Protein 5VZU (pdb70)

Structure (mmCIF, N/CA/C/O backbone):
data_5VZU
#
_entry.id   5VZU
#
_cell.length_a   87.679
_cell.length_b   156.235
_cell.length_c   155.522
_cell.angle_alpha   90.000
_cell.angle_beta   104.210
_cell.angle_gamma   90.000
#
_symmetry.space_group_name_H-M   'C 1 2 1'
#
loop_
_entity.id
_entity.type
_entity.pdbx_description
1 polymer 'S-phase kinase-associated protein 1'
2 polymer 'F-box only protein 31'
3 polymer 'Cyclin D1'
4 non-polymer 'ZINC ION'
5 non-polymer 'PHOSPHATE ION'
6 water water
#
loop_
_atom_site.group_PDB
_atom_site.id
_atom_site.type_symbol
_atom_site.label_atom_id
_atom_site.label_alt_id
_atom_site.label_comp_id
_atom_site.label_asym_id
_atom_site.label_entity_id
_atom_site.label_seq_id
_atom_site.pdbx_PDB_ins_code
_atom_site.Cartn_x
_atom_site.Cartn_y
_atom_site.Cartn_z
_atom_site.occupancy
_atom_site.B_iso_or_equiv
_atom_site.auth_seq_id
_atom_site.auth_comp_id
_atom_site.auth_asym_id
_atom_site.auth_atom_id
_atom_site.pdbx_PDB_model_num
ATOM 1 N N . ALA A 1 2 ? 16.252 -15.731 74.776 1.00 60.82 1002 ALA A N 1
ATOM 2 C CA . ALA A 1 2 ? 16.159 -15.341 73.333 1.00 76.66 1002 ALA A CA 1
ATOM 3 C C . ALA A 1 2 ? 15.944 -16.547 72.414 1.00 84.92 1002 ALA A C 1
ATOM 4 O O . ALA A 1 2 ? 15.142 -16.453 71.483 1.00 112.94 1002 ALA A O 1
ATOM 6 N N . SER A 1 3 ? 16.628 -17.668 72.677 1.00 56.56 1003 SER A N 1
ATOM 7 C CA . SER A 1 3 ? 16.589 -18.837 71.777 1.00 57.79 1003 SER A CA 1
ATOM 8 C C . SER A 1 3 ? 16.403 -20.179 72.506 1.00 55.64 1003 SER A C 1
ATOM 9 O O . SER A 1 3 ? 17.008 -20.415 73.534 1.00 55.01 1003 SER A O 1
ATOM 12 N N . ILE A 1 4 ? 15.540 -21.040 71.969 1.00 45.49 1004 ILE A N 1
ATOM 13 C CA . ILE A 1 4 ? 15.470 -22.431 72.406 1.00 49.96 1004 ILE A CA 1
ATOM 14 C C . ILE A 1 4 ? 15.604 -23.348 71.210 1.00 54.50 1004 ILE A C 1
ATOM 15 O O . ILE A 1 4 ? 15.572 -22.888 70.051 1.00 47.49 1004 ILE A O 1
ATOM 20 N N . LYS A 1 5 ? 15.754 -24.644 71.475 1.00 49.04 1005 LYS A N 1
ATOM 21 C CA . LYS A 1 5 ? 16.039 -25.593 70.389 1.00 55.02 1005 LYS A CA 1
ATOM 22 C C . LYS A 1 5 ? 14.851 -26.486 70.141 1.00 47.02 1005 LYS A C 1
ATOM 23 O O . LYS A 1 5 ? 14.218 -26.945 71.084 1.00 42.43 1005 LYS A O 1
ATOM 29 N N . LEU A 1 6 ? 14.538 -26.717 68.869 1.00 41.53 1006 LEU A N 1
ATOM 30 C CA . LEU A 1 6 ? 13.459 -27.631 68.513 1.00 41.53 1006 LEU A CA 1
ATOM 31 C C . LEU A 1 6 ? 13.993 -28.779 67.691 1.00 41.48 1006 LEU A C 1
ATOM 32 O O . LEU A 1 6 ? 14.905 -28.599 66.899 1.00 44.97 1006 LEU A O 1
ATOM 37 N N . GLN A 1 7 ? 13.408 -29.956 67.861 1.00 46.40 1007 GLN A N 1
ATOM 38 C CA . GLN A 1 7 ? 13.912 -31.134 67.204 1.00 46.13 1007 GLN A CA 1
ATOM 39 C C . GLN A 1 7 ? 12.851 -31.772 66.362 1.00 46.16 1007 GLN A C 1
ATOM 40 O O . GLN A 1 7 ? 11.820 -32.253 66.887 1.00 38.21 1007 GLN A O 1
ATOM 46 N N . SER A 1 8 ? 13.119 -31.789 65.052 1.00 57.34 1008 SER A N 1
ATOM 47 C CA . SER A 1 8 ? 12.201 -32.378 64.091 1.00 54.96 1008 SER A CA 1
ATOM 48 C C . SER A 1 8 ? 12.136 -33.874 64.298 1.00 59.18 1008 SER A C 1
ATOM 49 O O . SER A 1 8 ? 12.974 -34.460 64.976 1.00 70.28 1008 SER A O 1
ATOM 52 N N . SER A 1 9 ? 11.100 -34.468 63.730 1.00 61.74 1009 SER A N 1
ATOM 53 C CA . SER A 1 9 ? 10.838 -35.887 63.844 1.00 66.34 1009 SER A CA 1
ATOM 54 C C . SER A 1 9 ? 11.994 -36.706 63.286 1.00 69.99 1009 SER A C 1
ATOM 55 O O . SER A 1 9 ? 12.303 -37.776 63.817 1.00 76.56 1009 SER A O 1
ATOM 58 N N . ASP A 1 10 ? 12.629 -36.169 62.243 1.00 77.12 1010 ASP A N 1
ATOM 59 C CA . ASP A 1 10 ? 13.821 -36.759 61.609 1.00 75.69 1010 ASP A CA 1
ATOM 60 C C . ASP A 1 10 ? 15.125 -36.178 62.158 1.00 65.79 1010 ASP A C 1
ATOM 61 O O . ASP A 1 10 ? 16.080 -36.019 61.428 1.00 69.21 1010 ASP A O 1
ATOM 66 N N . GLY A 1 11 ? 15.142 -35.816 63.435 1.00 74.64 1011 GLY A N 1
ATOM 67 C CA . GLY A 1 11 ? 16.373 -35.457 64.144 1.00 65.94 1011 GLY A CA 1
ATOM 68 C C . GLY A 1 11 ? 17.080 -34.146 63.849 1.00 64.16 1011 GLY A C 1
ATOM 69 O O . GLY A 1 11 ? 18.144 -33.898 64.398 1.00 76.55 1011 GLY A O 1
ATOM 70 N N . GLU A 1 12 ? 16.535 -33.292 62.998 1.00 62.52 1012 GLU A N 1
ATOM 71 C CA . GLU A 1 12 ? 17.207 -32.024 62.729 1.00 62.93 1012 GLU A CA 1
ATOM 72 C C . GLU A 1 12 ? 16.828 -30.996 63.803 1.00 63.81 1012 GLU A C 1
ATOM 73 O O . GLU A 1 12 ? 15.665 -30.876 64.156 1.00 71.33 1012 GLU A O 1
ATOM 79 N N . ILE A 1 13 ? 17.819 -30.258 64.296 1.00 63.41 1013 ILE A N 1
ATOM 80 C CA . ILE A 1 13 ? 17.676 -29.311 65.408 1.00 65.75 1013 ILE A CA 1
ATOM 81 C C . ILE A 1 13 ? 17.654 -27.846 64.964 1.00 69.04 1013 ILE A C 1
ATOM 82 O O . ILE A 1 13 ? 18.516 -27.430 64.221 1.00 81.75 1013 ILE A O 1
ATOM 87 N N . PHE A 1 14 ? 16.701 -27.060 65.459 1.00 77.52 1014 PHE A N 1
ATOM 88 C CA . PHE A 1 14 ? 16.538 -25.656 65.046 1.00 69.50 1014 PHE A CA 1
ATOM 89 C C . PHE A 1 14 ? 16.614 -24.721 66.245 1.00 69.80 1014 PHE A C 1
ATOM 90 O O . PHE A 1 14 ? 15.857 -24.888 67.203 1.00 83.75 1014 PHE A O 1
ATOM 98 N N . GLU A 1 15 ? 17.514 -23.744 66.192 1.00 71.67 1015 GLU A N 1
ATOM 99 C CA . GLU A 1 15 ? 17.583 -22.676 67.183 1.00 73.01 1015 GLU A CA 1
ATOM 100 C C . GLU A 1 15 ? 16.476 -21.681 66.762 1.00 72.47 1015 GLU A C 1
ATOM 101 O O . GLU A 1 15 ? 16.435 -21.239 65.632 1.00 71.31 1015 GLU A O 1
ATOM 105 N N . VAL A 1 16 ? 15.548 -21.384 67.665 1.00 72.80 1016 VAL A N 1
ATOM 106 C CA . VAL A 1 16 ? 14.405 -20.550 67.354 1.00 60.90 1016 VAL A CA 1
ATOM 107 C C . VAL A 1 16 ? 14.159 -19.550 68.458 1.00 59.85 1016 VAL A C 1
ATOM 108 O O . VAL A 1 16 ? 14.195 -19.885 69.635 1.00 69.47 1016 VAL A O 1
ATOM 112 N N . ASP A 1 17 ? 13.841 -18.331 68.076 1.00 66.64 1017 ASP A N 1
ATOM 113 C CA . ASP A 1 17 ? 13.513 -17.331 69.057 1.00 72.54 1017 ASP A CA 1
ATOM 114 C C . ASP A 1 17 ? 12.361 -17.754 69.976 1.00 68.80 1017 ASP A C 1
ATOM 115 O O . ASP A 1 17 ? 11.303 -18.170 69.515 1.00 58.25 1017 ASP A O 1
ATOM 120 N N . VAL A 1 18 ? 12.556 -17.552 71.270 1.00 64.54 1018 VAL A N 1
ATOM 121 C CA . VAL A 1 18 ? 11.618 -17.999 72.279 1.00 59.83 1018 VAL A CA 1
ATOM 122 C C . VAL A 1 18 ? 10.200 -17.557 71.982 1.00 60.67 1018 VAL A C 1
ATOM 123 O O . VAL A 1 18 ? 9.272 -18.372 72.006 1.00 76.20 1018 VAL A O 1
ATOM 127 N N . GLU A 1 19 ? 10.021 -16.269 71.733 1.00 69.54 1019 GLU A N 1
ATOM 128 C CA . GLU A 1 19 ? 8.670 -15.709 71.674 1.00 72.82 1019 GLU A CA 1
ATOM 129 C C . GLU A 1 19 ? 7.957 -16.146 70.398 1.00 64.40 1019 GLU A C 1
ATOM 130 O O . GLU A 1 19 ? 6.722 -16.251 70.331 1.00 73.81 1019 GLU A O 1
A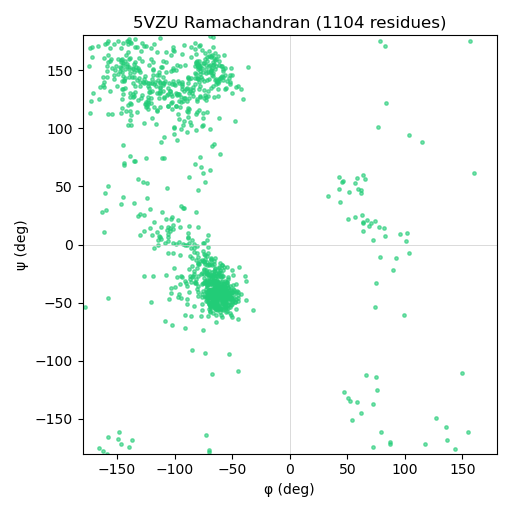TOM 136 N N . ILE A 1 20 ? 8.768 -16.465 69.409 1.00 64.25 1020 ILE A N 1
ATOM 137 C CA . ILE A 1 20 ? 8.299 -17.063 68.187 1.00 76.74 1020 ILE A CA 1
ATOM 138 C C . ILE A 1 20 ? 7.797 -18.478 68.466 1.00 74.69 1020 ILE A C 1
ATOM 139 O O . ILE A 1 20 ? 6.661 -18.852 68.156 1.00 74.84 1020 ILE A O 1
ATOM 144 N N . ALA A 1 21 ? 8.650 -19.259 69.088 1.00 67.12 1021 ALA A N 1
ATOM 145 C CA . ALA A 1 21 ? 8.317 -20.629 69.367 1.00 65.45 1021 ALA A CA 1
ATOM 146 C C . ALA A 1 21 ? 7.039 -20.709 70.196 1.00 65.29 1021 ALA A C 1
ATOM 147 O O . ALA A 1 21 ? 6.220 -21.595 69.969 1.00 76.38 1021 ALA A O 1
ATOM 149 N N . LYS A 1 22 ? 6.845 -19.779 71.128 1.00 62.00 1022 LYS A N 1
ATOM 150 C CA . LYS A 1 22 ? 5.691 -19.847 72.035 1.00 58.77 1022 LYS A CA 1
ATOM 151 C C . LYS A 1 22 ? 4.360 -19.452 71.424 1.00 57.67 1022 LYS A C 1
ATOM 152 O O . LYS A 1 22 ? 3.338 -19.444 72.109 1.00 75.68 1022 LYS A O 1
ATOM 158 N N . GLN A 1 23 ? 4.346 -19.115 70.144 1.00 63.83 1023 GLN A N 1
ATOM 159 C CA . GLN A 1 23 ? 3.074 -19.022 69.433 1.00 61.17 1023 GLN A CA 1
ATOM 160 C C . GLN A 1 23 ? 2.437 -20.426 69.298 1.00 60.91 1023 GLN A C 1
ATOM 161 O O . GLN A 1 23 ? 1.255 -20.567 69.052 1.00 59.26 1023 GLN A O 1
ATOM 167 N N . SER A 1 24 ? 3.257 -21.460 69.361 1.00 61.47 1024 SER A N 1
ATOM 168 C CA . SER A 1 24 ? 2.763 -22.808 69.480 1.00 49.99 1024 SER A CA 1
ATOM 169 C C . SER A 1 24 ? 2.600 -23.061 70.942 1.00 48.85 1024 SER A C 1
ATOM 170 O O . SER A 1 24 ? 3.563 -23.070 71.701 1.00 62.96 1024 SER A O 1
ATOM 173 N N . VAL A 1 25 ? 1.370 -23.294 71.336 1.00 57.77 1025 VAL A N 1
ATOM 174 C CA . VAL A 1 25 ? 1.038 -23.470 72.738 1.00 61.25 1025 VAL A CA 1
ATOM 175 C C . VAL A 1 25 ? 1.583 -24.811 73.230 1.00 58.13 1025 VAL A C 1
ATOM 176 O O . VAL A 1 25 ? 1.880 -24.995 74.413 1.00 58.03 1025 VAL A O 1
ATOM 180 N N . THR A 1 26 ? 1.729 -25.736 72.295 1.00 50.61 1026 THR A N 1
ATOM 181 C CA . THR A 1 26 ? 2.220 -27.064 72.591 1.00 47.69 1026 THR A CA 1
ATOM 182 C C . THR A 1 26 ? 3.663 -26.958 72.967 1.00 47.62 1026 THR A C 1
ATOM 183 O O . THR A 1 26 ? 4.077 -27.417 74.028 1.00 54.18 1026 THR A O 1
ATOM 187 N N . ILE A 1 27 ? 4.424 -26.299 72.113 1.00 45.40 1027 ILE A N 1
ATOM 188 C CA . ILE A 1 27 ? 5.782 -25.958 72.449 1.00 41.70 1027 ILE A CA 1
ATOM 189 C C . ILE A 1 27 ? 5.912 -25.152 73.756 1.00 51.19 1027 ILE A C 1
ATOM 190 O O . ILE A 1 27 ? 6.743 -25.473 74.600 1.00 58.65 1027 ILE A O 1
ATOM 195 N N . LYS A 1 28 ? 5.109 -24.108 73.935 1.00 53.93 1028 LYS A N 1
ATOM 196 C CA . LYS A 1 28 ? 5.213 -23.304 75.156 1.00 50.44 1028 LYS A CA 1
ATOM 197 C C . LYS A 1 28 ? 5.054 -24.214 76.374 1.00 47.74 1028 LYS A C 1
ATOM 198 O O . LYS A 1 28 ? 5.783 -24.082 77.365 1.00 44.80 1028 LYS A O 1
ATOM 204 N N . THR A 1 29 ? 4.145 -25.178 76.283 1.00 41.47 1029 THR A N 1
ATOM 205 C CA . THR A 1 29 ? 3.932 -26.087 77.391 1.00 41.85 1029 THR A CA 1
ATOM 206 C C . THR A 1 29 ? 5.114 -27.019 77.574 1.00 47.50 1029 THR A C 1
ATOM 207 O O . THR A 1 29 ? 5.568 -27.246 78.682 1.00 50.63 1029 THR A O 1
ATOM 211 N N . MET A 1 30 ? 5.663 -27.546 76.500 1.00 48.70 1030 MET A N 1
ATOM 212 C CA . MET A 1 30 ? 6.781 -28.454 76.690 1.00 52.15 1030 MET A CA 1
ATOM 213 C C . MET A 1 30 ? 7.993 -27.754 77.307 1.00 53.26 1030 MET A C 1
ATOM 214 O O . MET A 1 30 ? 8.655 -28.322 78.174 1.00 56.99 1030 MET A O 1
ATOM 219 N N . LEU A 1 31 ? 8.262 -26.519 76.881 1.00 49.55 1031 LEU A N 1
ATOM 220 C CA . LEU A 1 31 ? 9.375 -25.730 77.419 1.00 54.59 1031 LEU A CA 1
ATOM 221 C C . LEU A 1 31 ? 9.245 -25.301 78.903 1.00 54.39 1031 LEU A C 1
ATOM 222 O O . LEU A 1 31 ? 10.156 -25.453 79.681 1.00 62.14 1031 LEU A O 1
ATOM 227 N N . GLU A 1 32 ? 8.112 -24.731 79.257 1.00 50.24 1032 GLU A N 1
ATOM 228 C CA . GLU A 1 32 ? 7.873 -24.207 80.579 1.00 50.53 1032 GLU A CA 1
ATOM 229 C C . GLU A 1 32 ? 7.435 -25.270 81.559 1.00 51.02 1032 GLU A C 1
ATOM 230 O O . GLU A 1 32 ? 7.965 -25.391 82.623 1.00 54.30 1032 GLU A O 1
ATOM 236 N N . ASP A 1 33 ? 6.411 -26.017 81.227 1.00 54.38 1033 ASP A N 1
ATOM 237 C CA . ASP A 1 33 ? 5.843 -26.937 82.194 1.00 56.29 1033 ASP A CA 1
ATOM 238 C C . ASP A 1 33 ? 6.646 -28.222 82.321 1.00 56.74 1033 ASP A C 1
ATOM 239 O O . ASP A 1 33 ? 6.756 -28.782 83.402 1.00 74.41 1033 ASP A O 1
ATOM 244 N N . LEU A 1 34 ? 7.202 -28.694 81.221 1.00 54.87 1034 LEU A N 1
ATOM 245 C CA . LEU A 1 34 ? 7.956 -29.941 81.219 1.00 48.40 1034 LEU A CA 1
ATOM 246 C C . LEU A 1 34 ? 9.476 -29.728 81.125 1.00 50.72 1034 LEU A C 1
ATOM 247 O O . LEU A 1 34 ? 10.255 -30.654 81.241 1.00 58.40 1034 LEU A O 1
ATOM 252 N N . GLY A 1 35 ? 9.916 -28.506 80.910 1.00 48.54 1035 GLY A N 1
ATOM 253 C CA . GLY A 1 35 ? 11.318 -28.214 81.095 1.00 48.17 1035 GLY A CA 1
ATOM 254 C C . GLY A 1 35 ? 12.199 -28.759 79.997 1.00 56.25 1035 GLY A C 1
ATOM 255 O O . GLY A 1 35 ? 13.400 -28.887 80.188 1.00 71.95 1035 GLY A O 1
ATOM 256 N N . MET A 1 36 ? 11.623 -29.046 78.836 1.00 56.40 1036 MET A N 1
ATOM 257 C CA . MET A 1 36 ? 12.375 -29.687 77.776 1.00 54.08 1036 MET A CA 1
ATOM 258 C C . MET A 1 36 ? 13.284 -28.708 77.004 1.00 58.35 1036 MET A C 1
ATOM 259 O O . MET A 1 36 ? 12.892 -27.612 76.665 1.00 73.22 1036 MET A O 1
ATOM 264 N N . ASP A 1 37 ? 14.527 -29.106 76.776 1.00 73.59 1037 ASP A N 1
ATOM 265 C CA . ASP A 1 37 ? 15.367 -28.483 75.770 1.00 79.32 1037 ASP A CA 1
ATOM 266 C C . ASP A 1 37 ? 16.397 -29.494 75.325 1.00 71.17 1037 ASP A C 1
ATOM 267 O O . ASP A 1 37 ? 17.287 -29.832 76.069 1.00 91.36 1037 ASP A O 1
ATOM 272 N N . PRO A 1 38 ? 16.298 -29.949 74.084 1.00 72.75 1044 PRO A N 1
ATOM 273 C CA . PRO A 1 38 ? 15.402 -29.466 73.038 1.00 71.36 1044 PRO A CA 1
ATOM 274 C C . PRO A 1 38 ? 13.980 -30.036 73.130 1.00 66.67 1044 PRO A C 1
ATOM 275 O O . PRO A 1 38 ? 13.728 -30.984 73.873 1.00 68.36 1044 PRO A O 1
ATOM 279 N N . VAL A 1 39 ? 13.066 -29.448 72.367 1.00 58.85 1045 VAL A N 1
ATOM 280 C CA . VAL A 1 39 ? 11.691 -29.889 72.355 1.00 60.40 1045 VAL A CA 1
ATOM 281 C C . VAL A 1 39 ? 11.509 -30.925 71.243 1.00 66.22 1045 VAL A C 1
ATOM 282 O O . VAL A 1 39 ? 11.536 -30.611 70.058 1.00 66.88 1045 VAL A O 1
ATOM 286 N N . PRO A 1 40 ? 11.372 -32.186 71.619 1.00 69.52 1046 PRO A N 1
ATOM 287 C CA . PRO A 1 40 ? 11.223 -33.156 70.558 1.00 70.97 1046 PRO A CA 1
ATOM 288 C C . PRO A 1 40 ? 9.856 -33.043 69.926 1.00 49.36 1046 PRO A C 1
ATOM 289 O O . PRO A 1 40 ? 8.849 -33.099 70.625 1.00 53.67 1046 PRO A O 1
ATOM 293 N N . LEU A 1 41 ? 9.813 -32.905 68.612 1.00 50.21 1047 LEU A N 1
ATOM 294 C CA . LEU A 1 41 ? 8.525 -32.846 67.916 1.00 58.38 1047 LEU A CA 1
ATOM 295 C C . LEU A 1 41 ? 8.340 -34.079 67.067 1.00 63.42 1047 LEU A C 1
ATOM 296 O O . LEU A 1 41 ? 8.720 -34.112 65.889 1.00 59.64 1047 LEU A O 1
ATOM 301 N N . PRO A 1 42 ? 7.770 -35.120 67.675 1.00 64.47 1048 PRO A N 1
ATOM 302 C CA . PRO A 1 42 ? 7.793 -36.385 66.970 1.00 81.43 1048 PRO A CA 1
ATOM 303 C C . PRO A 1 42 ? 7.018 -36.408 65.650 1.00 81.36 1048 PRO A C 1
ATOM 304 O O . PRO A 1 42 ? 7.340 -37.224 64.794 1.00 80.73 1048 PRO A O 1
ATOM 308 N N . ASN A 1 43 ? 6.024 -35.540 65.478 1.00 81.61 1049 ASN A N 1
ATOM 309 C CA . ASN A 1 43 ? 5.152 -35.642 64.309 1.00 73.53 1049 ASN A CA 1
ATOM 310 C C . ASN A 1 43 ? 5.365 -34.597 63.260 1.00 76.90 1049 ASN A C 1
ATOM 311 O O . ASN A 1 43 ? 4.547 -34.476 62.356 1.00 66.57 1049 ASN A O 1
ATOM 316 N N . VAL A 1 44 ? 6.460 -33.849 63.359 1.00 65.00 1050 VAL A N 1
ATOM 317 C CA . VAL A 1 44 ? 6.690 -32.780 62.435 1.00 52.17 1050 VAL A CA 1
ATOM 318 C C . VAL A 1 44 ? 8.088 -32.886 61.916 1.00 51.25 1050 VAL A C 1
ATOM 319 O O . VAL A 1 44 ? 9.026 -32.848 62.672 1.00 56.61 1050 VAL A O 1
ATOM 323 N N . ASN A 1 45 ? 8.220 -32.946 60.609 1.00 48.59 1051 ASN A N 1
ATOM 324 C CA . ASN A 1 45 ? 9.479 -33.154 60.024 1.00 46.92 1051 ASN A CA 1
ATOM 325 C C . ASN A 1 45 ? 10.111 -31.805 59.728 1.00 54.45 1051 ASN A C 1
ATOM 326 O O . ASN A 1 45 ? 9.479 -30.770 59.846 1.00 62.77 1051 ASN A O 1
ATOM 331 N N . ALA A 1 46 ? 11.369 -31.831 59.326 1.00 58.36 1052 ALA A N 1
ATOM 332 C CA . ALA A 1 46 ? 12.124 -30.621 59.172 1.00 60.19 1052 ALA A CA 1
ATOM 333 C C . ALA A 1 46 ? 11.559 -29.690 58.114 1.00 59.94 1052 ALA A C 1
ATOM 334 O O . ALA A 1 46 ? 11.438 -28.504 58.341 1.00 77.87 1052 ALA A O 1
ATOM 336 N N . ALA A 1 47 ? 11.226 -30.219 56.952 1.00 63.30 1053 ALA A N 1
ATOM 337 C CA . ALA A 1 47 ? 10.704 -29.382 55.875 1.00 64.13 1053 ALA A CA 1
ATOM 338 C C . ALA A 1 47 ? 9.469 -28.566 56.316 1.00 65.97 1053 ALA A C 1
ATOM 339 O O . ALA A 1 47 ? 9.350 -27.381 56.032 1.00 71.62 1053 ALA A O 1
ATOM 341 N N . ILE A 1 48 ? 8.573 -29.211 57.032 1.00 58.20 1054 ILE A N 1
ATOM 342 C CA . ILE A 1 48 ? 7.344 -28.586 57.474 1.00 54.87 1054 ILE A CA 1
ATOM 343 C C . ILE A 1 48 ? 7.580 -27.660 58.641 1.00 57.70 1054 ILE A C 1
ATOM 344 O O . ILE A 1 48 ? 7.019 -26.583 58.698 1.00 67.17 1054 ILE A O 1
ATOM 349 N N . LEU A 1 49 ? 8.393 -28.096 59.585 1.00 52.15 1055 LEU A N 1
ATOM 350 C CA . LEU A 1 49 ? 8.843 -27.216 60.636 1.00 50.09 1055 LEU A CA 1
ATOM 351 C C . LEU A 1 49 ? 9.547 -25.943 60.132 1.00 56.71 1055 LEU A C 1
ATOM 352 O O . LEU A 1 49 ? 9.379 -24.899 60.739 1.00 66.37 1055 LEU A O 1
ATOM 357 N N . LYS A 1 50 ? 10.327 -25.988 59.048 1.00 59.77 1056 LYS A N 1
ATOM 358 C CA . LYS A 1 50 ? 10.893 -24.727 58.506 1.00 62.35 1056 LYS A CA 1
ATOM 359 C C . LYS A 1 50 ? 9.744 -23.819 58.154 1.00 62.52 1056 LYS A C 1
ATOM 360 O O . LYS A 1 50 ? 9.732 -22.674 58.559 1.00 66.01 1056 LYS A O 1
ATOM 366 N N . LYS A 1 51 ? 8.750 -24.349 57.439 1.00 60.77 1057 LYS A N 1
ATOM 367 C CA . LYS A 1 51 ? 7.646 -23.514 56.959 1.00 55.69 1057 LYS A CA 1
ATOM 368 C C . LYS A 1 51 ? 6.869 -22.932 58.133 1.00 52.44 1057 LYS A C 1
ATOM 369 O O . LYS A 1 51 ? 6.674 -21.737 58.206 1.00 59.19 1057 LYS A O 1
ATOM 375 N N . VAL A 1 52 ? 6.498 -23.772 59.088 1.00 52.42 1058 VAL A N 1
ATOM 376 C CA . VAL A 1 52 ? 5.883 -23.322 60.349 1.00 50.03 1058 VAL A CA 1
ATOM 377 C C . VAL A 1 52 ? 6.653 -22.194 61.086 1.00 57.23 1058 VAL A C 1
ATOM 378 O O . VAL A 1 52 ? 6.050 -21.285 61.639 1.00 61.13 1058 VAL A O 1
ATOM 382 N N . ILE A 1 53 ? 7.972 -22.270 61.125 1.00 57.94 1059 ILE A N 1
ATOM 383 C CA . ILE A 1 53 ? 8.764 -21.230 61.775 1.00 60.24 1059 ILE A CA 1
ATOM 384 C C . ILE A 1 53 ? 8.760 -19.948 60.947 1.00 62.86 1059 ILE A C 1
ATOM 385 O O . ILE A 1 53 ? 8.679 -18.842 61.480 1.00 61.93 1059 ILE A O 1
ATOM 390 N N . GLN A 1 54 ? 8.867 -20.110 59.635 1.00 61.68 1060 GLN A N 1
ATOM 391 C CA . GLN A 1 54 ? 8.760 -18.991 58.732 1.00 56.24 1060 GLN A CA 1
ATOM 392 C C . GLN A 1 54 ? 7.410 -18.295 58.972 1.00 55.18 1060 GLN A C 1
ATOM 393 O O . GLN A 1 54 ? 7.339 -17.094 59.141 1.00 55.68 1060 GLN A O 1
ATOM 399 N N . TRP A 1 55 ? 6.338 -19.071 59.047 1.00 58.49 1061 TRP A N 1
ATOM 400 C CA . TRP A 1 55 ? 5.048 -18.500 59.294 1.00 56.94 1061 TRP A CA 1
ATOM 401 C C . TRP A 1 55 ? 5.085 -17.734 60.614 1.00 58.58 1061 TRP A C 1
ATOM 402 O O . TRP A 1 55 ? 4.796 -16.565 60.661 1.00 63.68 1061 TRP A O 1
ATOM 413 N N . CYS A 1 56 ? 5.470 -18.411 61.682 1.00 68.29 1062 CYS A N 1
ATOM 414 C CA . CYS A 1 56 ? 5.458 -17.831 63.019 1.00 65.53 1062 CYS A CA 1
ATOM 415 C C . CYS A 1 56 ? 6.339 -16.592 63.120 1.00 71.74 1062 CYS A C 1
ATOM 416 O O . CYS A 1 56 ? 6.015 -15.635 63.823 1.00 60.87 1062 CYS A O 1
ATOM 419 N N . THR A 1 57 ? 7.447 -16.603 62.402 1.00 67.60 1063 THR A N 1
ATOM 420 C CA . THR A 1 57 ? 8.290 -15.436 62.354 1.00 71.78 1063 THR A CA 1
ATOM 421 C C . THR A 1 57 ? 7.530 -14.265 61.718 1.00 70.09 1063 THR A C 1
ATOM 422 O O . THR A 1 57 ? 7.442 -13.197 62.309 1.00 77.75 1063 THR A O 1
ATOM 426 N N . HIS A 1 58 ? 6.948 -14.462 60.543 1.00 66.46 1064 HIS A N 1
ATOM 427 C CA . HIS A 1 58 ? 6.196 -13.372 59.898 1.00 66.15 1064 HIS A CA 1
ATOM 428 C C . HIS A 1 58 ? 5.110 -12.799 60.792 1.00 55.78 1064 HIS A C 1
ATOM 429 O O . HIS A 1 58 ? 4.913 -11.605 60.835 1.00 71.70 1064 HIS A O 1
ATOM 436 N N . HIS A 1 59 ? 4.419 -13.654 61.520 1.00 56.30 1065 HIS A N 1
ATOM 437 C CA . HIS A 1 59 ? 3.278 -13.241 62.331 1.00 57.89 1065 HIS A CA 1
ATOM 438 C C . HIS A 1 59 ? 3.645 -12.958 63.790 1.00 68.21 1065 HIS A C 1
ATOM 439 O O . HIS A 1 59 ? 2.733 -12.877 64.624 1.00 57.31 1065 HIS A O 1
ATOM 446 N N . LYS A 1 60 ? 4.944 -12.806 64.110 1.00 73.55 1066 LYS A N 1
ATOM 447 C CA . LYS A 1 60 ? 5.379 -12.614 65.519 1.00 77.67 1066 LYS A CA 1
ATOM 448 C C . LYS A 1 60 ? 4.712 -11.408 66.167 1.00 77.01 1066 LYS A C 1
ATOM 449 O O . LYS A 1 60 ? 4.280 -11.500 67.301 1.00 89.95 1066 LYS A O 1
ATOM 455 N N . ASP A 1 61 ? 4.611 -10.301 65.433 1.00 86.39 1067 ASP A N 1
ATOM 456 C CA . ASP A 1 61 ? 3.930 -9.085 65.903 1.00 97.04 1067 ASP A CA 1
ATOM 457 C C . ASP A 1 61 ? 2.571 -9.057 65.231 1.00 100.70 1067 ASP A C 1
ATOM 458 O O . ASP A 1 61 ? 2.499 -8.973 64.009 1.00 104.97 1067 ASP A O 1
ATOM 463 N N . ASP A 1 62 ? 1.505 -9.141 66.022 1.00 103.52 1068 ASP A N 1
ATOM 464 C CA . ASP A 1 62 ? 0.168 -9.400 65.491 1.00 112.92 1068 ASP A CA 1
ATOM 465 C C . ASP A 1 62 ? -0.940 -9.116 66.508 1.00 117.70 1068 ASP A C 1
ATOM 466 O O . ASP A 1 62 ? -0.929 -9.660 67.606 1.00 109.38 1068 ASP A O 1
ATOM 471 N N . PRO A 1 63 ? -1.909 -8.270 66.139 1.00 138.95 1069 PRO A N 1
ATOM 472 C CA . PRO A 1 63 ? -3.168 -8.222 66.874 1.00 126.97 1069 PRO A CA 1
ATOM 473 C C . PRO A 1 63 ? -3.818 -9.595 67.013 1.00 117.98 1069 PRO A C 1
ATOM 474 O O . PRO A 1 63 ? -3.481 -10.340 67.928 1.00 100.97 1069 PRO A O 1
ATOM 478 N N . GLY A 1 67 ? -7.212 -11.885 64.328 1.00 133.22 1081 GLY A N 1
ATOM 479 C CA . GLY A 1 67 ? -7.140 -11.638 62.890 1.00 152.99 1081 GLY A CA 1
ATOM 480 C C . GLY A 1 67 ? -8.499 -11.627 62.204 1.00 169.73 1081 GLY A C 1
ATOM 481 O O . GLY A 1 67 ? -9.507 -12.005 62.801 1.00 164.43 1081 GLY A O 1
ATOM 482 N N . THR A 1 68 ? -8.514 -11.191 60.941 1.00 186.20 1082 THR A N 1
ATOM 483 C CA . THR A 1 68 ? -9.745 -11.117 60.121 1.00 157.36 1082 THR A CA 1
ATOM 484 C C . THR A 1 68 ? -10.229 -12.513 59.695 1.00 156.94 1082 THR A C 1
ATOM 485 O O . THR A 1 68 ? -9.826 -13.518 60.287 1.00 134.88 1082 THR A O 1
ATOM 489 N N . ASP A 1 69 ? -11.113 -12.567 58.697 1.00 147.27 1083 ASP A N 1
ATOM 490 C CA . ASP A 1 69 ? -11.540 -13.839 58.101 1.00 146.37 1083 ASP A CA 1
ATOM 491 C C . ASP A 1 69 ? -11.209 -13.925 56.601 1.00 121.14 1083 ASP A C 1
ATOM 492 O O . ASP A 1 69 ? -11.644 -14.841 55.905 1.00 136.34 1083 ASP A O 1
ATOM 497 N N . ASP A 1 70 ? -10.456 -12.958 56.106 1.00 121.49 1084 ASP A N 1
ATOM 498 C CA . ASP A 1 70 ? -10.025 -12.944 54.725 1.00 108.34 1084 ASP A CA 1
ATOM 499 C C . ASP A 1 70 ? -8.513 -13.146 54.737 1.00 103.22 1084 ASP A C 1
ATOM 500 O O . ASP A 1 70 ? -7.818 -12.587 55.585 1.00 108.77 1084 ASP A O 1
ATOM 505 N N . ILE A 1 71 ? -8.009 -13.945 53.801 1.00 86.79 1085 ILE A N 1
ATOM 506 C CA . ILE A 1 71 ? -6.624 -14.429 53.850 1.00 68.94 1085 ILE A CA 1
ATOM 507 C C . ILE A 1 71 ? -5.604 -13.405 53.350 1.00 62.01 1085 ILE A C 1
ATOM 508 O O . ILE A 1 71 ? -5.528 -13.100 52.156 1.00 64.74 1085 ILE A O 1
ATOM 513 N N . PRO A 1 72 ? -4.749 -12.925 54.254 1.00 64.49 1086 PRO A N 1
ATOM 514 C CA . PRO A 1 72 ? -3.771 -11.935 53.837 1.00 55.20 1086 PRO A CA 1
ATOM 515 C C . PRO A 1 72 ? -2.876 -12.429 52.699 1.00 57.00 1086 PRO A C 1
ATOM 516 O O . PRO A 1 72 ? -2.487 -13.586 52.665 1.00 63.32 1086 PRO A O 1
ATOM 520 N N . VAL A 1 73 ? -2.528 -11.528 51.800 1.00 60.28 1087 VAL A N 1
ATOM 521 C CA . VAL A 1 73 ? -1.749 -11.853 50.617 1.00 59.72 1087 VAL A CA 1
ATOM 522 C C . VAL A 1 73 ? -0.504 -12.626 50.986 1.00 62.56 1087 VAL A C 1
ATOM 523 O O . VAL A 1 73 ? -0.179 -13.622 50.346 1.00 76.22 1087 VAL A O 1
ATOM 527 N N . TRP A 1 74 ? 0.204 -12.186 52.020 1.00 65.77 1088 TRP A N 1
ATOM 528 C CA . TRP A 1 74 ? 1.440 -12.875 52.383 1.00 59.49 1088 TRP A CA 1
ATOM 529 C C . TRP A 1 74 ? 1.181 -14.359 52.624 1.00 58.93 1088 TRP A C 1
ATOM 530 O O . TRP A 1 74 ? 1.937 -15.190 52.155 1.00 63.26 1088 TRP A O 1
ATOM 541 N N . ASP A 1 75 ? 0.128 -14.675 53.371 1.00 58.93 1089 ASP A N 1
ATOM 542 C CA . ASP A 1 75 ? -0.236 -16.067 53.666 1.00 58.74 1089 ASP A CA 1
ATOM 543 C C . ASP A 1 75 ? -0.675 -16.831 52.417 1.00 63.33 1089 ASP A C 1
ATOM 544 O O . ASP A 1 75 ? -0.399 -18.019 52.265 1.00 64.72 1089 ASP A O 1
ATOM 549 N N . GLN A 1 76 ? -1.394 -16.162 51.534 1.00 63.10 1090 GLN A N 1
ATOM 550 C CA . GLN A 1 76 ? -1.796 -16.811 50.310 1.00 66.74 1090 GLN A CA 1
ATOM 551 C C . GLN A 1 76 ? -0.556 -17.325 49.596 1.00 60.00 1090 GLN A C 1
ATOM 552 O O . GLN A 1 76 ? -0.523 -18.446 49.102 1.00 72.30 1090 GLN A O 1
ATOM 558 N N . GLU A 1 77 ? 0.465 -16.492 49.591 1.00 56.05 1091 GLU A N 1
ATOM 559 C CA . GLU A 1 77 ? 1.686 -16.778 48.884 1.00 61.29 1091 GLU A CA 1
ATOM 560 C C . GLU A 1 77 ? 2.489 -17.885 49.564 1.00 58.49 1091 GLU A C 1
ATOM 561 O O . GLU A 1 77 ? 2.977 -18.783 48.910 1.00 68.69 1091 GLU A O 1
ATOM 567 N N . PHE A 1 78 ? 2.612 -17.803 50.877 1.00 51.93 1092 PHE A N 1
ATOM 568 C CA . PHE A 1 78 ? 3.172 -18.858 51.696 1.00 61.96 1092 PHE A CA 1
ATOM 569 C C . PHE A 1 78 ? 2.511 -20.209 51.419 1.00 61.40 1092 PHE A C 1
ATOM 570 O O . PHE A 1 78 ? 3.194 -21.220 51.356 1.00 70.31 1092 PHE A O 1
ATOM 578 N N . LEU A 1 79 ? 1.201 -20.198 51.207 1.00 59.43 1093 LEU A N 1
ATOM 579 C CA . LEU A 1 79 ? 0.429 -21.417 50.943 1.00 59.03 1093 LEU A CA 1
ATOM 580 C C . LEU A 1 79 ? 0.338 -21.812 49.485 1.00 62.55 1093 LEU A C 1
ATOM 581 O O . LEU A 1 79 ? -0.427 -22.721 49.160 1.00 53.14 1093 LEU A O 1
ATOM 586 N N . LYS A 1 80 ? 1.114 -21.169 48.610 1.00 59.52 1094 LYS A N 1
ATOM 587 C CA . LYS A 1 80 ? 1.206 -21.621 47.227 1.00 62.28 1094 LYS A CA 1
ATOM 588 C C . LYS A 1 80 ? 2.135 -22.816 47.245 1.00 60.06 1094 LYS A C 1
ATOM 589 O O . LYS A 1 80 ? 3.297 -22.718 46.862 1.00 65.04 1094 LYS A O 1
ATOM 595 N N . VAL A 1 81 ? 1.612 -23.935 47.725 1.00 55.88 1095 VAL A N 1
ATOM 596 C CA . VAL A 1 81 ? 2.372 -25.182 47.882 1.00 60.80 1095 VAL A CA 1
ATOM 597 C C . VAL A 1 81 ? 1.491 -26.336 47.419 1.00 58.67 1095 VAL A C 1
ATOM 598 O O . VAL A 1 81 ? 0.305 -26.160 47.181 1.00 63.64 1095 VAL A O 1
ATOM 602 N N . ASP A 1 82 ? 2.046 -27.533 47.363 1.00 54.50 1096 ASP A N 1
ATOM 603 C CA . ASP A 1 82 ? 1.274 -28.670 46.917 1.00 57.26 1096 ASP A CA 1
ATOM 604 C C . ASP A 1 82 ? 0.390 -29.158 48.047 1.00 53.26 1096 ASP A C 1
ATOM 605 O O . ASP A 1 82 ? 0.704 -28.958 49.223 1.00 60.25 1096 ASP A O 1
ATOM 610 N N . GLN A 1 83 ? -0.706 -29.811 47.669 1.00 48.00 1097 GLN A N 1
ATOM 611 C CA . GLN A 1 83 ? -1.742 -30.238 48.611 1.00 51.10 1097 GLN A CA 1
ATOM 612 C C . GLN A 1 83 ? -1.185 -30.950 49.805 1.00 46.41 1097 GLN A C 1
ATOM 613 O O . GLN A 1 83 ? -1.592 -30.682 50.921 1.00 47.82 1097 GLN A O 1
ATOM 619 N N . GLY A 1 84 ? -0.266 -31.872 49.552 1.00 45.02 1098 GLY A N 1
ATOM 620 C CA . GLY A 1 84 ? 0.287 -32.715 50.609 1.00 48.30 1098 GLY A CA 1
ATOM 621 C C . GLY A 1 84 ? 0.856 -31.824 51.668 1.00 53.37 1098 GLY A C 1
ATOM 622 O O . GLY A 1 84 ? 0.461 -31.906 52.847 1.00 49.06 1098 GLY A O 1
ATOM 623 N N . THR A 1 85 ? 1.721 -30.915 51.222 1.00 48.64 1099 THR A N 1
ATOM 624 C CA . THR A 1 85 ? 2.314 -29.947 52.118 1.00 51.66 1099 THR A CA 1
ATOM 625 C C . THR A 1 85 ? 1.256 -29.166 52.863 1.00 47.26 1099 THR A C 1
ATOM 626 O O . THR A 1 85 ? 1.301 -29.039 54.087 1.00 54.73 1099 THR A O 1
ATOM 630 N N . LEU A 1 86 ? 0.266 -28.687 52.140 1.00 45.53 1100 LEU A N 1
ATOM 631 C CA . LEU A 1 86 ? -0.809 -27.973 52.793 1.00 46.21 1100 LEU A CA 1
ATOM 632 C C . LEU A 1 86 ? -1.431 -28.826 53.903 1.00 41.78 1100 LEU A C 1
ATOM 633 O O . LEU A 1 86 ? -1.690 -28.336 54.998 1.00 55.82 1100 LEU A O 1
ATOM 638 N N . PHE A 1 87 ? -1.653 -30.107 53.676 1.00 49.44 1101 PHE A N 1
ATOM 639 C CA . PHE A 1 87 ? -2.280 -30.894 54.756 1.00 56.70 1101 PHE A CA 1
ATOM 640 C C . PHE A 1 87 ? -1.315 -31.200 55.881 1.00 52.02 1101 PHE A C 1
ATOM 641 O O . PHE A 1 87 ? -1.721 -31.410 57.022 1.00 50.98 1101 PHE A O 1
ATOM 649 N N . GLU A 1 88 ? -0.034 -31.217 55.554 1.00 49.77 1102 GLU A N 1
ATOM 650 C CA . GLU A 1 88 ? 0.985 -31.396 56.558 1.00 48.94 1102 GLU A CA 1
ATOM 651 C C . GLU A 1 88 ? 0.965 -30.194 57.467 1.00 54.64 1102 GLU A C 1
ATOM 652 O O . GLU A 1 88 ? 1.031 -30.337 58.686 1.00 49.92 1102 GLU A O 1
ATOM 658 N N . LEU A 1 89 ? 0.799 -29.010 56.882 1.00 50.47 1103 LEU A N 1
ATOM 659 C CA . LEU A 1 89 ? 0.720 -27.800 57.696 1.00 50.37 1103 LEU A CA 1
ATOM 660 C C . LEU A 1 89 ? -0.494 -27.835 58.589 1.00 45.11 1103 LEU A C 1
ATOM 661 O O . LEU A 1 89 ? -0.412 -27.505 59.777 1.00 46.89 1103 LEU A O 1
ATOM 666 N N . ILE A 1 90 ? -1.613 -28.278 58.042 1.00 41.91 1104 ILE A N 1
ATOM 667 C CA . ILE A 1 90 ? -2.821 -28.362 58.857 1.00 44.38 1104 ILE A CA 1
ATOM 668 C C . ILE A 1 90 ? -2.586 -29.234 60.080 1.00 45.26 1104 ILE A C 1
ATOM 669 O O . ILE A 1 90 ? -2.953 -28.870 61.204 1.00 39.72 1104 ILE A O 1
ATOM 674 N N . LEU A 1 91 ? -1.977 -30.396 59.857 1.00 52.24 1105 LEU A N 1
ATOM 675 C CA . LEU A 1 91 ? -1.719 -31.339 60.947 1.00 47.12 1105 LEU A CA 1
ATOM 676 C C . LEU A 1 91 ? -0.697 -30.784 61.922 1.00 39.89 1105 LEU A C 1
ATOM 677 O O . LEU A 1 91 ? -0.853 -30.883 63.145 1.00 42.27 1105 LEU A O 1
ATOM 682 N N . ALA A 1 92 ? 0.355 -30.190 61.380 1.00 37.66 1106 ALA A N 1
ATOM 683 C CA . ALA A 1 92 ? 1.370 -29.562 62.216 1.00 38.53 1106 ALA A CA 1
ATOM 684 C C . ALA A 1 92 ? 0.754 -28.474 63.072 1.00 50.02 1106 ALA A C 1
ATOM 685 O O . ALA A 1 92 ? 0.940 -28.456 64.287 1.00 47.68 1106 ALA A O 1
ATOM 687 N N . ALA A 1 93 ? -0.009 -27.581 62.439 1.00 44.74 1107 ALA A N 1
ATOM 688 C CA . ALA A 1 93 ? -0.613 -26.489 63.179 1.00 50.04 1107 ALA A CA 1
ATOM 689 C C . ALA A 1 93 ? -1.544 -27.000 64.243 1.00 40.98 1107 ALA A C 1
ATOM 690 O O . ALA A 1 93 ? -1.618 -26.436 65.320 1.00 48.12 1107 ALA A O 1
ATOM 692 N N . ASN A 1 94 ? -2.250 -28.076 63.939 1.00 43.06 1108 ASN A N 1
ATOM 693 C CA . ASN A 1 94 ? -3.148 -28.687 64.922 1.00 46.87 1108 ASN A CA 1
ATOM 694 C C . ASN A 1 94 ? -2.386 -29.314 66.094 1.00 42.81 1108 ASN A C 1
ATOM 695 O O . ASN A 1 94 ? -2.761 -29.175 67.224 1.00 47.50 1108 ASN A O 1
ATOM 700 N N . TYR A 1 95 ? -1.290 -29.991 65.816 1.00 47.34 1109 TYR A N 1
ATOM 701 C CA . TYR A 1 95 ? -0.547 -30.643 66.875 1.00 49.95 1109 TYR A CA 1
ATOM 702 C C . TYR A 1 95 ? 0.156 -29.589 67.729 1.00 55.89 1109 TYR A C 1
ATOM 703 O O . TYR A 1 95 ? 0.121 -29.634 68.948 1.00 52.43 1109 TYR A O 1
ATOM 712 N N . LEU A 1 96 ? 0.785 -28.635 67.061 1.00 46.93 1110 LEU A N 1
ATOM 713 C CA . LEU A 1 96 ? 1.504 -27.571 67.734 1.00 52.09 1110 LEU A CA 1
ATOM 714 C C . LEU A 1 96 ? 0.566 -26.541 68.336 1.00 51.10 1110 LEU A C 1
ATOM 715 O O . LEU A 1 96 ? 1.001 -25.739 69.122 1.00 43.86 1110 LEU A O 1
ATOM 720 N N . ASP A 1 97 ? -0.702 -26.561 67.942 1.00 53.54 1111 ASP A N 1
ATOM 721 C CA . ASP A 1 97 ? -1.697 -25.673 68.498 1.00 47.68 1111 ASP A CA 1
ATOM 722 C C . ASP A 1 97 ? -1.376 -24.231 68.142 1.00 49.68 1111 ASP A C 1
ATOM 723 O O . ASP A 1 97 ? -1.261 -23.396 69.011 1.00 61.62 1111 ASP A O 1
ATOM 728 N N . ILE A 1 98 ? -1.243 -23.942 66.854 1.00 56.88 1112 ILE A N 1
ATOM 729 C CA . ILE A 1 98 ? -1.044 -22.566 66.380 1.00 44.43 1112 ILE A CA 1
ATOM 730 C C . ILE A 1 98 ? -2.300 -22.076 65.658 1.00 43.58 1112 ILE A C 1
ATOM 731 O O . ILE A 1 98 ? -2.468 -22.257 64.457 1.00 47.11 1112 ILE A O 1
ATOM 736 N N . LYS A 1 99 ? -3.180 -21.429 66.408 1.00 44.30 1113 LYS A N 1
ATOM 737 C CA . LYS A 1 99 ? -4.507 -21.121 65.925 1.00 46.65 1113 LYS A CA 1
ATOM 738 C C . LYS A 1 99 ? -4.482 -20.422 64.566 1.00 48.51 1113 LYS A C 1
ATOM 739 O O . LYS A 1 99 ? -5.185 -20.799 63.653 1.00 59.05 1113 LYS A O 1
ATOM 745 N N . GLY A 1 100 ? -3.635 -19.421 64.427 1.00 46.92 1114 GLY A N 1
ATOM 746 C CA . GLY A 1 100 ? -3.612 -18.640 63.226 1.00 45.09 1114 GLY A CA 1
ATOM 747 C C . GLY A 1 100 ? -3.231 -19.404 61.981 1.00 52.38 1114 GLY A C 1
ATOM 748 O O . GLY A 1 100 ? -3.694 -19.092 60.883 1.00 51.68 1114 GLY A O 1
ATOM 749 N N . LEU A 1 101 ? -2.382 -20.405 62.143 1.00 50.54 1115 LEU A N 1
ATOM 750 C CA . LEU A 1 101 ? -1.929 -21.197 61.007 1.00 56.73 1115 LEU A CA 1
ATOM 751 C C . LEU A 1 101 ? -2.990 -22.228 60.667 1.00 49.51 1115 LEU A C 1
ATOM 752 O O . LEU A 1 101 ? -3.284 -22.468 59.505 1.00 48.05 1115 LEU A O 1
ATOM 757 N N . LEU A 1 102 ? -3.612 -22.774 61.692 1.00 39.00 1116 LEU A N 1
ATOM 758 C CA . LEU A 1 102 ? -4.702 -23.690 61.476 1.00 46.27 1116 LEU A CA 1
ATOM 759 C C . LEU A 1 102 ? -5.835 -23.033 60.707 1.00 54.98 1116 LEU A C 1
ATOM 760 O O . LEU A 1 102 ? -6.380 -23.656 59.797 1.00 57.32 1116 LEU A O 1
ATOM 765 N N . ASP A 1 103 ? -6.178 -21.786 61.046 1.00 50.85 1117 ASP A N 1
ATOM 766 C CA . ASP A 1 103 ? -7.342 -21.132 60.420 1.00 55.01 1117 ASP A CA 1
ATOM 767 C C . ASP A 1 103 ? -7.066 -20.869 58.996 1.00 50.61 1117 ASP A C 1
ATOM 768 O O . ASP A 1 103 ? -7.833 -21.243 58.109 1.00 71.81 1117 ASP A O 1
ATOM 773 N N . VAL A 1 104 ? -5.922 -20.285 58.765 1.00 45.49 1118 VAL A N 1
ATOM 774 C CA . VAL A 1 104 ? -5.583 -19.863 57.428 1.00 51.72 1118 VAL A CA 1
ATOM 775 C C . VAL A 1 104 ? -5.414 -21.066 56.475 1.00 49.13 1118 VAL A C 1
ATOM 776 O O . VAL A 1 104 ? -5.774 -20.967 55.297 1.00 51.37 1118 VAL A O 1
ATOM 780 N N . THR A 1 105 ? -4.891 -22.192 56.980 1.00 46.20 1119 THR A N 1
ATOM 781 C CA . THR A 1 105 ? -4.708 -23.413 56.164 1.00 47.37 1119 THR A CA 1
ATOM 782 C C . THR A 1 105 ? -6.054 -24.129 55.924 1.00 51.49 1119 THR A C 1
ATOM 783 O O . THR A 1 105 ? -6.344 -24.583 54.811 1.00 49.77 1119 THR A O 1
ATOM 787 N N . CYS A 1 106 ? -6.897 -24.183 56.942 1.00 43.34 1120 CYS A N 1
ATOM 788 C CA . CYS A 1 106 ? -8.259 -24.672 56.741 1.00 44.01 1120 CYS A CA 1
ATOM 789 C C . CYS A 1 106 ? -9.143 -23.794 55.829 1.00 50.44 1120 CYS A C 1
ATOM 790 O O . CYS A 1 106 ? -9.904 -24.328 55.044 1.00 63.47 1120 CYS A O 1
ATOM 793 N N . LYS A 1 107 ? -9.047 -22.470 55.897 1.00 44.01 1121 LYS A N 1
ATOM 794 C CA . LYS A 1 107 ? -9.862 -21.642 55.013 1.00 50.76 1121 LYS A CA 1
ATOM 795 C C . LYS A 1 107 ? -9.463 -21.916 53.575 1.00 53.11 1121 LYS A C 1
ATOM 796 O O . LYS A 1 107 ? -10.274 -21.816 52.632 1.00 46.25 1121 LYS A O 1
ATOM 802 N N . THR A 1 108 ? -8.171 -22.167 53.408 1.00 48.72 1122 THR A N 1
ATOM 803 C CA . THR A 1 108 ? -7.614 -22.375 52.094 1.00 46.25 1122 THR A CA 1
ATOM 804 C C . THR A 1 108 ? -8.220 -23.624 51.474 1.00 51.82 1122 THR A C 1
ATOM 805 O O . THR A 1 108 ? -8.607 -23.596 50.313 1.00 59.08 1122 THR A O 1
ATOM 809 N N . VAL A 1 109 ? -8.341 -24.684 52.278 1.00 44.65 1123 VAL A N 1
ATOM 810 C CA . VAL A 1 109 ? -8.984 -25.916 51.850 1.00 47.36 1123 VAL A CA 1
ATOM 811 C C . VAL A 1 109 ? -10.462 -25.662 51.570 1.00 48.70 1123 VAL A C 1
ATOM 812 O O . VAL A 1 109 ? -10.970 -26.001 50.527 1.00 58.35 1123 VAL A O 1
ATOM 816 N N . ALA A 1 110 ? -11.151 -25.025 52.494 1.00 52.39 1124 ALA A N 1
ATOM 817 C CA . ALA A 1 110 ? -12.543 -24.680 52.263 1.00 54.10 1124 ALA A CA 1
ATOM 818 C C . ALA A 1 110 ? -12.766 -23.900 50.962 1.00 50.69 1124 ALA A C 1
ATOM 819 O O . ALA A 1 110 ? -13.748 -24.100 50.300 1.00 61.96 1124 ALA A O 1
ATOM 821 N N . ASN A 1 111 ? -11.854 -23.026 50.588 1.00 50.36 1125 ASN A N 1
ATOM 822 C CA . ASN A 1 111 ? -12.004 -22.313 49.339 1.00 49.85 1125 ASN A CA 1
ATOM 823 C C . ASN A 1 111 ? -11.844 -23.234 48.147 1.00 58.36 1125 ASN A C 1
ATOM 824 O O . ASN A 1 111 ? -12.457 -23.015 47.103 1.00 55.13 1125 ASN A O 1
ATOM 829 N N . MET A 1 112 ? -11.009 -24.255 48.304 1.00 54.30 1126 MET A N 1
ATOM 830 C CA . MET A 1 112 ? -10.844 -25.267 47.273 1.00 54.46 1126 MET A CA 1
ATOM 831 C C . MET A 1 112 ? -12.095 -26.167 47.082 1.00 55.16 1126 MET A C 1
ATOM 832 O O . MET A 1 112 ? -12.177 -26.896 46.113 1.00 58.74 1126 MET A O 1
ATOM 837 N N . ILE A 1 113 ? -13.048 -26.113 48.001 1.00 52.51 1127 ILE A N 1
ATOM 838 C CA . ILE A 1 113 ? -14.293 -26.903 47.942 1.00 53.96 1127 ILE A CA 1
ATOM 839 C C . ILE A 1 113 ? -15.464 -26.040 47.493 1.00 53.81 1127 ILE A C 1
ATOM 840 O O . ILE A 1 113 ? -16.348 -26.485 46.766 1.00 59.52 1127 ILE A O 1
ATOM 845 N N . LYS A 1 114 ? -15.464 -24.801 47.952 1.00 58.21 1128 LYS A N 1
ATOM 846 C CA . LYS A 1 114 ? -16.544 -23.866 47.697 1.00 60.67 1128 LYS A CA 1
ATOM 847 C C . LYS A 1 114 ? -17.051 -23.971 46.268 1.00 67.17 1128 LYS A C 1
ATOM 848 O O . LYS A 1 114 ? -16.278 -23.889 45.325 1.00 67.04 1128 LYS A O 1
ATOM 854 N N . GLY A 1 115 ? -18.352 -24.179 46.116 1.00 63.24 1129 GLY A N 1
ATOM 855 C CA . GLY A 1 115 ? -18.973 -24.237 44.791 1.00 66.69 1129 GLY A CA 1
ATOM 856 C C . GLY A 1 115 ? -18.843 -25.503 43.948 1.00 64.09 1129 GLY A C 1
ATOM 857 O O . GLY A 1 115 ? -19.525 -25.627 42.955 1.00 71.82 1129 GLY A O 1
ATOM 858 N N . LYS A 1 116 ? -17.989 -26.447 44.327 1.00 63.65 1130 LYS A N 1
ATOM 859 C CA . LYS A 1 116 ? -17.757 -27.630 43.491 1.00 61.10 1130 LYS A CA 1
ATOM 860 C C . LYS A 1 116 ? -18.792 -28.737 43.583 1.00 59.10 1130 LYS A C 1
ATOM 861 O O . LYS A 1 116 ? -19.489 -28.905 44.560 1.00 60.17 1130 LYS A O 1
ATOM 867 N N . THR A 1 117 ? -18.872 -29.498 42.513 1.00 60.95 1131 THR A N 1
ATOM 868 C CA . THR A 1 117 ? -19.732 -30.652 42.452 1.00 63.43 1131 THR A CA 1
ATOM 869 C C . THR A 1 117 ? -19.041 -31.829 43.120 1.00 64.00 1131 THR A C 1
ATOM 870 O O . THR A 1 117 ? -17.816 -31.819 43.327 1.00 65.31 1131 THR A O 1
ATOM 874 N N . PRO A 1 118 ? -19.806 -32.866 43.440 1.00 58.65 1132 PRO A N 1
ATOM 875 C CA . PRO A 1 118 ? -19.161 -34.037 44.012 1.00 56.68 1132 PRO A CA 1
ATOM 876 C C . PRO A 1 118 ? -17.975 -34.540 43.192 1.00 59.06 1132 PRO A C 1
ATOM 877 O O . PRO A 1 118 ? -16.935 -34.848 43.743 1.00 74.52 1132 PRO A O 1
ATOM 881 N N . GLU A 1 119 ? -18.101 -34.563 41.879 1.00 71.71 1133 GLU A N 1
ATOM 882 C CA . GLU A 1 119 ? -17.016 -35.072 41.044 1.00 74.80 1133 GLU A CA 1
ATOM 883 C C . GLU A 1 119 ? -15.840 -34.087 41.076 1.00 61.16 1133 GLU A C 1
ATOM 884 O O . GLU A 1 119 ? -14.677 -34.492 41.114 1.00 55.69 1133 GLU A O 1
ATOM 890 N N . GLU A 1 120 ? -16.124 -32.791 41.055 1.00 61.83 1134 GLU A N 1
ATOM 891 C CA . GLU A 1 120 ? -15.032 -31.822 41.044 1.00 67.66 1134 GLU A CA 1
ATOM 892 C C . GLU A 1 120 ? -14.219 -31.950 42.348 1.00 62.54 1134 GLU A C 1
ATOM 893 O O . GLU A 1 120 ? -12.989 -31.901 42.330 1.00 62.40 1134 GLU A O 1
ATOM 899 N N . ILE A 1 121 ? -14.905 -32.157 43.465 1.00 53.10 1135 ILE A N 1
ATOM 900 C CA . ILE A 1 121 ? -14.225 -32.363 44.754 1.00 55.92 1135 ILE A CA 1
ATOM 901 C C . ILE A 1 121 ? -13.340 -33.636 44.731 1.00 59.55 1135 ILE A C 1
ATOM 902 O O . ILE A 1 121 ? -12.184 -33.624 45.175 1.00 65.03 1135 ILE A O 1
ATOM 907 N N . ARG A 1 122 ? -13.871 -34.728 44.207 1.00 59.09 1136 ARG A N 1
ATOM 908 C CA . ARG A 1 122 ? -13.066 -35.949 44.050 1.00 58.29 1136 ARG A CA 1
ATOM 909 C C . ARG A 1 122 ? -11.799 -35.763 43.232 1.00 60.70 1136 ARG A C 1
ATOM 910 O O . ARG A 1 122 ? -10.723 -36.212 43.657 1.00 62.48 1136 ARG A O 1
ATOM 918 N N . LYS A 1 123 ? -11.929 -35.154 42.052 1.00 58.88 1137 LYS A N 1
ATOM 919 C CA . LYS A 1 123 ? -10.760 -34.918 41.202 1.00 74.97 1137 LYS A CA 1
ATOM 920 C C . LYS A 1 123 ? -9.753 -34.048 41.927 1.00 67.92 1137 LYS A C 1
ATOM 921 O O . LYS A 1 123 ? -8.557 -34.294 41.838 1.00 78.86 1137 LYS A O 1
ATOM 927 N N . THR A 1 124 ? -10.248 -33.038 42.638 1.00 69.07 1138 THR A N 1
ATOM 928 C CA . THR A 1 124 ? -9.388 -32.063 43.278 1.00 67.66 1138 THR A CA 1
ATOM 929 C C . THR A 1 124 ? -8.536 -32.744 44.341 1.00 69.01 1138 THR A C 1
ATOM 930 O O . THR A 1 124 ? -7.341 -32.577 44.363 1.00 72.43 1138 THR A O 1
ATOM 934 N N . PHE A 1 125 ? -9.169 -33.524 45.203 1.00 57.32 1139 PHE A N 1
ATOM 935 C CA . PHE A 1 125 ? -8.503 -34.145 46.334 1.00 55.96 1139 PHE A CA 1
ATOM 936 C C . PHE A 1 125 ? -8.204 -35.635 46.182 1.00 61.23 1139 PHE A C 1
ATOM 937 O O . PHE A 1 125 ? -7.888 -36.286 47.166 1.00 73.84 1139 PHE A O 1
ATOM 945 N N . ASN A 1 126 ? -8.297 -36.157 44.959 1.00 72.72 1140 ASN A N 1
ATOM 946 C CA . ASN A 1 126 ? -8.114 -37.585 44.671 1.00 73.92 1140 ASN A CA 1
ATOM 947 C C . ASN A 1 126 ? -8.785 -38.516 45.653 1.00 63.93 1140 ASN A C 1
ATOM 948 O O . ASN A 1 126 ? -8.159 -39.350 46.292 1.00 70.61 1140 ASN A O 1
ATOM 953 N N . ILE A 1 127 ? -10.089 -38.345 45.760 1.00 61.15 1141 ILE A N 1
ATOM 954 C CA . ILE A 1 127 ? -10.901 -39.215 46.583 1.00 54.77 1141 ILE A CA 1
ATOM 955 C C . ILE A 1 127 ? -11.682 -40.183 45.704 1.00 57.86 1141 ILE A C 1
ATOM 956 O O . ILE A 1 127 ? -12.298 -39.773 44.719 1.00 62.88 1141 ILE A O 1
ATOM 961 N N . LYS A 1 128 ? -11.640 -41.459 46.055 1.00 64.69 1142 LYS A N 1
ATOM 962 C CA . LYS A 1 128 ? -12.373 -42.494 45.316 1.00 67.68 1142 LYS A CA 1
ATOM 963 C C . LYS A 1 128 ? -13.852 -42.491 45.712 1.00 63.64 1142 LYS A C 1
ATOM 964 O O . LYS A 1 128 ? -14.212 -42.333 46.894 1.00 58.98 1142 LYS A O 1
ATOM 970 N N . ASN A 1 129 ? -14.697 -42.672 44.702 1.00 68.55 1143 ASN A N 1
ATOM 971 C CA . ASN A 1 129 ? -16.108 -42.970 44.909 1.00 65.05 1143 ASN A CA 1
ATOM 972 C C . ASN A 1 129 ? -16.224 -44.372 45.483 1.00 59.55 1143 ASN A C 1
ATOM 973 O O . ASN A 1 129 ? -16.124 -45.348 44.734 1.00 64.06 1143 ASN A O 1
ATOM 978 N N . ASP A 1 130 ? -16.393 -44.454 46.806 1.00 50.27 1144 ASP A N 1
ATOM 979 C CA . ASP A 1 130 ? -16.492 -45.724 47.518 1.00 47.60 1144 ASP A CA 1
ATOM 980 C C . ASP A 1 130 ? -17.953 -46.141 47.899 1.00 61.30 1144 ASP A C 1
ATOM 981 O O . ASP A 1 130 ? -18.185 -47.037 48.754 1.00 51.58 1144 ASP A O 1
ATOM 986 N N . PHE A 1 131 ? -18.929 -45.505 47.239 1.00 56.33 1145 PHE A N 1
ATOM 987 C CA . PHE A 1 131 ? -20.326 -45.809 47.480 1.00 53.36 1145 PHE A CA 1
ATOM 988 C C . PHE A 1 131 ? -20.678 -47.063 46.710 1.00 59.69 1145 PHE A C 1
ATOM 989 O O . PHE A 1 131 ? -20.214 -47.267 45.595 1.00 62.91 1145 PHE A O 1
ATOM 997 N N . THR A 1 132 ? -21.518 -47.898 47.295 1.00 55.38 1146 THR A N 1
ATOM 998 C CA . THR A 1 132 ? -22.218 -48.886 46.504 1.00 50.24 1146 THR A CA 1
ATOM 999 C C . THR A 1 132 ? -23.333 -48.212 45.676 1.00 50.93 1146 THR A C 1
ATOM 1000 O O . THR A 1 132 ? -23.810 -47.126 46.001 1.00 59.13 1146 THR A O 1
ATOM 1004 N N . GLU A 1 133 ? -23.763 -48.882 44.629 1.00 47.42 1147 GLU A N 1
ATOM 1005 C CA . GLU A 1 133 ? -24.800 -48.373 43.752 1.00 49.46 1147 GLU A CA 1
ATOM 1006 C C . GLU A 1 133 ? -26.039 -47.934 44.516 1.00 57.16 1147 GLU A C 1
ATOM 1007 O O . GLU A 1 133 ? -26.617 -46.888 44.223 1.00 58.94 1147 GLU A O 1
ATOM 1013 N N . GLU A 1 134 ? -26.423 -48.712 45.519 1.00 61.71 1148 GLU A N 1
ATOM 1014 C CA . GLU A 1 134 ? -27.585 -48.356 46.322 1.00 65.94 1148 GLU A CA 1
ATOM 1015 C C . GLU A 1 134 ? -27.283 -47.200 47.252 1.00 65.45 1148 GLU A C 1
ATOM 1016 O O . GLU A 1 134 ? -28.072 -46.262 47.342 1.00 63.82 1148 GLU A O 1
ATOM 1022 N N . GLU A 1 135 ? -26.135 -47.255 47.921 1.00 62.40 1149 GLU A N 1
ATOM 1023 C CA . GLU A 1 135 ? -25.694 -46.131 48.757 1.00 56.55 1149 GLU A CA 1
ATOM 1024 C C . GLU A 1 135 ? -25.688 -44.839 47.951 1.00 56.72 1149 GLU A C 1
ATOM 1025 O O . GLU A 1 135 ? -26.150 -43.805 48.422 1.00 53.26 1149 GLU A O 1
ATOM 1031 N N . GLU A 1 136 ? -25.210 -44.898 46.715 1.00 61.76 1150 GLU A N 1
ATOM 1032 C CA . GLU A 1 136 ? -25.094 -43.686 45.929 1.00 56.30 1150 GLU A CA 1
ATOM 1033 C C . GLU A 1 136 ? -26.443 -43.110 45.655 1.00 54.11 1150 GLU A C 1
ATOM 1034 O O . GLU A 1 136 ? -26.648 -41.922 45.805 1.00 62.88 1150 GLU A O 1
ATOM 1040 N N . ALA A 1 137 ? -27.368 -43.955 45.236 1.00 52.69 1151 ALA A N 1
ATOM 1041 C CA . ALA A 1 137 ? -28.711 -43.494 44.969 1.00 48.56 1151 ALA A CA 1
ATOM 1042 C C . ALA A 1 137 ? -29.294 -42.843 46.221 1.00 51.24 1151 ALA A C 1
ATOM 1043 O O . ALA A 1 137 ? -29.947 -41.788 46.159 1.00 56.26 1151 ALA A O 1
ATOM 1045 N N . GLN A 1 138 ? -29.008 -43.449 47.357 1.00 49.10 1152 GLN A N 1
ATOM 1046 C CA . GLN A 1 138 ? -29.520 -42.970 48.617 1.00 62.37 1152 GLN A CA 1
ATOM 1047 C C . GLN A 1 138 ? -28.945 -41.569 48.977 1.00 65.18 1152 GLN A C 1
ATOM 1048 O O . GLN A 1 138 ? -29.722 -40.679 49.349 1.00 55.92 1152 GLN A O 1
ATOM 1054 N N . VAL A 1 139 ? -27.636 -41.334 48.822 1.00 53.77 1153 VAL A N 1
ATOM 1055 C CA . VAL A 1 139 ? -27.144 -39.976 49.085 1.00 56.00 1153 VAL A CA 1
ATOM 1056 C C . VAL A 1 139 ? -27.714 -38.911 48.186 1.00 63.85 1153 VAL A C 1
ATOM 1057 O O . VAL A 1 139 ? -27.914 -37.771 48.671 1.00 56.56 1153 VAL A O 1
ATOM 1061 N N . ARG A 1 140 ? -27.899 -39.240 46.894 1.00 60.35 1154 ARG A N 1
ATOM 1062 C CA . ARG A 1 140 ? -28.460 -38.276 45.927 1.00 50.34 1154 ARG A CA 1
ATOM 1063 C C . ARG A 1 140 ? -29.788 -37.837 46.461 1.00 51.96 1154 ARG A C 1
ATOM 1064 O O . ARG A 1 140 ? -30.028 -36.642 46.576 1.00 57.22 1154 ARG A O 1
ATOM 1072 N N . LYS A 1 141 ? -30.627 -38.808 46.828 1.00 56.82 1155 LYS A N 1
ATOM 1073 C CA . LYS A 1 141 ? -31.979 -38.507 47.286 1.00 65.39 1155 LYS A CA 1
ATOM 1074 C C . LYS A 1 141 ? -31.905 -37.623 48.547 1.00 54.78 1155 LYS A C 1
ATOM 1075 O O . LYS A 1 141 ? -32.425 -36.536 48.568 1.00 74.74 1155 LYS A O 1
ATOM 1081 N N . GLU A 1 142 ? -31.242 -38.102 49.573 1.00 51.77 1156 GLU A N 1
ATOM 1082 C CA . GLU A 1 142 ? -30.985 -37.341 50.795 1.00 52.95 1156 GLU A CA 1
ATOM 1083 C C . GLU A 1 142 ? -30.543 -35.903 50.551 1.00 52.96 1156 GLU A C 1
ATOM 1084 O O . GLU A 1 142 ? -30.564 -35.124 51.487 1.00 51.69 1156 GLU A O 1
ATOM 1090 N N . ASN A 1 143 ? -30.051 -35.568 49.353 1.00 49.84 1157 ASN A N 1
ATOM 1091 C CA . ASN A 1 143 ? -29.499 -34.218 49.123 1.00 54.66 1157 ASN A CA 1
ATOM 1092 C C . ASN A 1 143 ? -30.051 -33.430 47.931 1.00 56.04 1157 ASN A C 1
ATOM 1093 O O . ASN A 1 143 ? -29.485 -32.410 47.570 1.00 60.03 1157 ASN A O 1
ATOM 1098 N N . GLN A 1 144 ? -31.144 -33.907 47.338 1.00 62.51 1158 GLN A N 1
ATOM 1099 C CA . GLN A 1 144 ? -31.877 -33.182 46.291 1.00 65.95 1158 GLN A CA 1
ATOM 1100 C C . GLN A 1 144 ? -32.383 -31.838 46.760 1.00 61.12 1158 GLN A C 1
ATOM 1101 O O . GLN A 1 144 ? -32.454 -30.914 45.976 1.00 76.33 1158 GLN A O 1
ATOM 1107 N N . TRP A 1 145 ? -32.732 -31.711 48.033 1.00 57.42 1159 TRP A N 1
ATOM 1108 C CA . TRP A 1 145 ? -33.208 -30.433 48.539 1.00 59.11 1159 TRP A CA 1
ATOM 1109 C C . TRP A 1 145 ? -32.280 -29.281 48.134 1.00 61.44 1159 TRP A C 1
ATOM 1110 O O . TRP A 1 145 ? -32.727 -28.129 48.032 1.00 51.45 1159 TRP A O 1
ATOM 1121 N N . CYS A 1 146 ? -31.004 -29.563 47.893 1.00 52.22 1160 CYS A N 1
ATOM 1122 C CA . CYS A 1 146 ? -30.095 -28.453 47.581 1.00 72.85 1160 CYS A CA 1
ATOM 1123 C C . CYS A 1 146 ? -30.368 -27.820 46.238 1.00 61.97 1160 CYS A C 1
ATOM 1124 O O . CYS A 1 146 ? -30.058 -26.657 46.054 1.00 73.72 1160 CYS A O 1
ATOM 1127 N N . GLU A 1 147 ? -30.944 -28.547 45.291 1.00 82.21 1161 GLU A N 1
ATOM 1128 C CA . GLU A 1 147 ? -31.303 -27.892 44.007 1.00 96.04 1161 GLU A CA 1
ATOM 1129 C C . GLU A 1 147 ? -32.699 -27.230 43.947 1.00 70.71 1161 GLU A C 1
ATOM 1130 O O . GLU A 1 147 ? -33.097 -26.732 42.910 1.00 86.52 1161 GLU A O 1
ATOM 1136 N N . GLU A 1 148 ? -33.400 -27.185 45.076 1.00 66.17 1162 GLU A N 1
ATOM 1137 C CA . GLU A 1 148 ? -34.671 -26.500 45.180 1.00 64.92 1162 GLU A CA 1
ATOM 1138 C C . GLU A 1 148 ? -34.502 -25.016 44.899 1.00 85.45 1162 GLU A C 1
ATOM 1139 O O . GLU A 1 148 ? -33.945 -24.288 45.712 1.00 88.35 1162 GLU A O 1
ATOM 1145 N N . LYS A 1 149 ? -35.001 -24.581 43.742 1.00 106.63 1163 LYS A N 1
ATOM 1146 C CA . LYS A 1 149 ? -34.759 -23.228 43.237 1.00 103.38 1163 LYS A CA 1
ATOM 1147 C C . LYS A 1 149 ? -35.799 -22.248 43.773 1.00 99.97 1163 LYS A C 1
ATOM 1148 O O . LYS A 1 149 ? -35.618 -21.664 44.843 1.00 88.37 1163 LYS A O 1
ATOM 1150 N N . SER B 2 12 ? 3.971 -33.421 50.946 1.00 165.36 63 SER B N 1
ATOM 1151 C CA . SER B 2 12 ? 4.252 -34.777 50.389 1.00 161.26 63 SER B CA 1
ATOM 1152 C C . SER B 2 12 ? 3.118 -35.733 50.788 1.00 154.38 63 SER B C 1
ATOM 1153 O O . SER B 2 12 ? 2.789 -35.849 51.981 1.00 120.03 63 SER B O 1
ATOM 1156 N N . GLY B 2 13 ? 2.491 -36.349 49.778 1.00 139.95 64 GLY B N 1
ATOM 1157 C CA . GLY B 2 13 ? 1.572 -37.483 49.949 1.00 101.62 64 GLY B CA 1
ATOM 1158 C C . GLY B 2 13 ? 0.183 -37.222 50.519 1.00 91.04 64 GLY B C 1
ATOM 1159 O O . GLY B 2 13 ? -0.818 -37.622 49.918 1.00 92.14 64 GLY B O 1
ATOM 1160 N N . ARG B 2 14 ? 0.109 -36.576 51.683 1.00 75.09 65 ARG B N 1
ATOM 1161 C CA . ARG B 2 14 ? -1.141 -36.497 52.445 1.00 71.30 65 ARG B CA 1
ATOM 1162 C C . ARG B 2 14 ? -2.363 -36.060 51.679 1.00 69.68 65 ARG B C 1
ATOM 1163 O O . ARG B 2 14 ? -2.311 -35.173 50.815 1.00 85.77 65 ARG B O 1
ATOM 1171 N N . SER B 2 15 ? -3.490 -36.636 52.072 1.00 66.34 66 SER B N 1
ATOM 1172 C CA . SER B 2 15 ? -4.768 -36.282 51.491 1.00 65.91 66 SER B CA 1
ATOM 1173 C C . SER B 2 15 ? -5.737 -35.753 52.525 1.00 61.18 66 SER B C 1
ATOM 1174 O O . SER B 2 15 ? -5.629 -36.018 53.727 1.00 62.51 66 SER B O 1
ATOM 1177 N N . LEU B 2 16 ? -6.719 -35.031 52.021 1.00 57.01 67 LEU B N 1
ATOM 1178 C CA . LEU B 2 16 ? -7.840 -34.547 52.814 1.00 50.65 67 LEU B CA 1
ATOM 1179 C C . LEU B 2 16 ? -8.436 -35.656 53.651 1.00 52.54 67 LEU B C 1
ATOM 1180 O O . LEU B 2 16 ? -8.807 -35.475 54.800 1.00 55.91 67 LEU B O 1
ATOM 1185 N N . LEU B 2 17 ? -8.512 -36.826 53.055 1.00 61.83 68 LEU B N 1
ATOM 1186 C CA . LEU B 2 17 ? -9.235 -37.949 53.624 1.00 58.53 68 LEU B CA 1
ATOM 1187 C C . LEU B 2 17 ? -8.527 -38.524 54.859 1.00 55.52 68 LEU B C 1
ATOM 1188 O O . LEU B 2 17 ? -9.116 -39.216 55.650 1.00 61.38 68 LEU B O 1
ATOM 1193 N N . GLU B 2 18 ? -7.260 -38.217 55.022 1.00 54.77 69 GLU B N 1
ATOM 1194 C CA . GLU B 2 18 ? -6.528 -38.604 56.205 1.00 59.07 69 GLU B CA 1
ATOM 1195 C C . GLU B 2 18 ? -6.650 -37.648 57.383 1.00 67.59 69 GLU B C 1
ATOM 1196 O O . GLU B 2 18 ? -6.032 -37.897 58.434 1.00 67.26 69 GLU B O 1
ATOM 1202 N N . LEU B 2 19 ? -7.341 -36.523 57.235 1.00 56.79 70 LEU B N 1
ATOM 1203 C CA . LEU B 2 19 ? -7.402 -35.627 58.386 1.00 57.65 70 LEU B CA 1
ATOM 1204 C C . LEU B 2 19 ? -8.319 -36.251 59.436 1.00 56.21 70 LEU B C 1
ATOM 1205 O O . LEU B 2 19 ? -9.278 -36.928 59.116 1.00 60.86 70 LEU B O 1
ATOM 1210 N N . PRO B 2 20 ? -8.023 -36.019 60.705 1.00 58.38 71 PRO B N 1
ATOM 1211 C CA . PRO B 2 20 ? -8.920 -36.540 61.697 1.00 53.34 71 PRO B CA 1
ATOM 1212 C C . PRO B 2 20 ? -10.278 -35.879 61.577 1.00 64.83 71 PRO B C 1
ATOM 1213 O O . PRO B 2 20 ? -10.362 -34.756 61.127 1.00 69.32 71 PRO B O 1
ATOM 1217 N N . PRO B 2 21 ? -11.332 -36.566 62.003 1.00 71.44 72 PRO B N 1
ATOM 1218 C CA . PRO B 2 21 ? -12.701 -36.085 61.966 1.00 63.14 72 PRO B CA 1
ATOM 1219 C C . PRO B 2 21 ? -12.940 -34.672 62.531 1.00 64.50 72 PRO B C 1
ATOM 1220 O O . PRO B 2 21 ? -13.628 -33.852 61.913 1.00 68.17 72 PRO B O 1
ATOM 1224 N N . GLU B 2 22 ? -12.410 -34.409 63.714 1.00 52.83 73 GLU B N 1
ATOM 1225 C CA . GLU B 2 22 ? -12.601 -33.124 64.378 1.00 54.14 73 GLU B CA 1
ATOM 1226 C C . GLU B 2 22 ? -12.220 -31.976 63.434 1.00 50.41 73 GLU B C 1
ATOM 1227 O O . GLU B 2 22 ? -12.865 -30.920 63.392 1.00 54.45 73 GLU B O 1
ATOM 1233 N N . LEU B 2 23 ? -11.122 -32.195 62.726 1.00 49.02 74 LEU B N 1
ATOM 1234 C CA . LEU B 2 23 ? -10.572 -31.247 61.787 1.00 51.34 74 LEU B CA 1
ATOM 1235 C C . LEU B 2 23 ? -11.415 -31.123 60.536 1.00 52.35 74 LEU B C 1
ATOM 1236 O O . LEU B 2 23 ? -11.647 -30.013 60.067 1.00 62.12 74 LEU B O 1
ATOM 1241 N N . LEU B 2 24 ? -11.902 -32.245 60.015 1.00 47.20 75 LEU B N 1
ATOM 1242 C CA . LEU B 2 24 ? -12.855 -32.212 58.920 1.00 47.50 75 LEU B CA 1
ATOM 1243 C C . LEU B 2 24 ? -14.145 -31.465 59.298 1.00 51.26 75 LEU B C 1
ATOM 1244 O O . LEU B 2 24 ? -14.675 -30.630 58.534 1.00 47.13 75 LEU B O 1
ATOM 1249 N N . VAL B 2 25 ? -14.654 -31.766 60.481 1.00 50.39 76 VAL B N 1
ATOM 1250 C CA . VAL B 2 25 ? -15.814 -31.042 60.984 1.00 50.43 76 VAL B CA 1
ATOM 1251 C C . VAL B 2 25 ? -15.543 -29.541 61.060 1.00 55.30 76 VAL B C 1
ATOM 1252 O O . VAL B 2 25 ? -16.445 -28.756 60.801 1.00 66.55 76 VAL B O 1
ATOM 1256 N N . GLU B 2 26 ? -14.333 -29.131 61.443 1.00 58.61 77 GLU B N 1
ATOM 1257 C CA . GLU B 2 26 ? -14.059 -27.703 61.571 1.00 59.58 77 GLU B CA 1
ATOM 1258 C C . GLU B 2 26 ? -14.087 -27.093 60.170 1.00 57.01 77 GLU B C 1
ATOM 1259 O O . GLU B 2 26 ? -14.725 -26.076 59.958 1.00 70.16 77 GLU B O 1
ATOM 1265 N N . ILE B 2 27 ? -13.445 -27.742 59.201 1.00 58.16 78 ILE B N 1
ATOM 1266 C CA . ILE B 2 27 ? -13.414 -27.229 57.836 1.00 54.05 78 ILE B CA 1
ATOM 1267 C C . ILE B 2 27 ? -14.806 -27.184 57.210 1.00 56.47 78 ILE B C 1
ATOM 1268 O O . ILE B 2 27 ? -15.193 -26.179 56.624 1.00 68.54 78 ILE B O 1
ATOM 1273 N N . PHE B 2 28 ? -15.568 -28.258 57.357 1.00 55.18 79 PHE B N 1
ATOM 1274 C CA . PHE B 2 28 ? -16.892 -28.315 56.745 1.00 56.88 79 PHE B CA 1
ATOM 1275 C C . PHE B 2 28 ? -17.798 -27.324 57.427 1.00 58.90 79 PHE B C 1
ATOM 1276 O O . PHE B 2 28 ? -18.618 -26.662 56.773 1.00 51.87 79 PHE B O 1
ATOM 1284 N N . ALA B 2 29 ? -17.645 -27.200 58.747 1.00 59.91 80 ALA B N 1
ATOM 1285 C CA . ALA B 2 29 ? -18.457 -26.228 59.510 1.00 56.92 80 ALA B CA 1
ATOM 1286 C C . ALA B 2 29 ? -18.235 -24.796 59.079 1.00 56.12 80 ALA B C 1
ATOM 1287 O O . ALA B 2 29 ? -19.117 -23.975 59.274 1.00 58.62 80 ALA B O 1
ATOM 1289 N N . SER B 2 30 ? -17.080 -24.500 58.480 1.00 56.00 81 SER B N 1
ATOM 1290 C CA . SER B 2 30 ? -16.834 -23.159 57.961 1.00 52.50 81 SER B CA 1
ATOM 1291 C C . SER B 2 30 ? -17.398 -22.878 56.575 1.00 53.65 81 SER B C 1
ATOM 1292 O O . SER B 2 30 ? -17.238 -21.775 56.081 1.00 56.34 81 SER B O 1
ATOM 1295 N N . LEU B 2 31 ? -18.005 -23.858 55.915 1.00 54.33 82 LEU B N 1
ATOM 1296 C CA . LEU B 2 31 ? -18.480 -23.636 54.542 1.00 51.19 82 LEU B CA 1
ATOM 1297 C C . LEU B 2 31 ? -19.935 -23.254 54.529 1.00 46.19 82 LEU B C 1
ATOM 1298 O O . LEU B 2 31 ? -20.686 -23.638 55.432 1.00 50.79 82 LEU B O 1
ATOM 1303 N N . PRO B 2 32 ? -20.352 -22.530 53.492 1.00 48.22 83 PRO B N 1
ATOM 1304 C CA . PRO B 2 32 ? -21.787 -22.374 53.215 1.00 53.79 83 PRO B CA 1
ATOM 1305 C C . PRO B 2 32 ? -22.511 -23.709 53.287 1.00 48.76 83 PRO B C 1
ATOM 1306 O O . PRO B 2 32 ? -22.043 -24.698 52.766 1.00 55.32 83 PRO B O 1
ATOM 1310 N N . GLY B 2 33 ? -23.650 -23.741 53.932 1.00 56.64 84 GLY B N 1
ATOM 1311 C CA . GLY B 2 33 ? -24.428 -24.958 53.974 1.00 62.31 84 GLY B CA 1
ATOM 1312 C C . GLY B 2 33 ? -24.807 -25.533 52.618 1.00 60.46 84 GLY B C 1
ATOM 1313 O O . GLY B 2 33 ? -25.157 -26.700 52.549 1.00 61.01 84 GLY B O 1
ATOM 1314 N N . THR B 2 34 ? -24.758 -24.732 51.550 1.00 50.35 85 THR B N 1
ATOM 1315 C CA . THR B 2 34 ? -25.121 -25.223 50.221 1.00 49.01 85 THR B CA 1
ATOM 1316 C C . THR B 2 34 ? -24.021 -26.050 49.589 1.00 51.49 85 THR B C 1
ATOM 1317 O O . THR B 2 34 ? -24.259 -26.749 48.634 1.00 64.87 85 THR B O 1
ATOM 1321 N N . ASP B 2 35 ? -22.818 -25.987 50.144 1.00 56.16 86 ASP B N 1
ATOM 1322 C CA . ASP B 2 35 ? -21.703 -26.809 49.693 1.00 49.19 86 ASP B CA 1
ATOM 1323 C C . ASP B 2 35 ? -21.707 -28.164 50.420 1.00 55.66 86 ASP B C 1
ATOM 1324 O O . ASP B 2 35 ? -21.165 -29.149 49.923 1.00 55.16 86 ASP B O 1
ATOM 1329 N N . LEU B 2 36 ? -22.364 -28.239 51.570 1.00 49.16 87 LEU B N 1
ATOM 1330 C CA . LEU B 2 36 ? -22.363 -29.480 52.330 1.00 50.59 87 LEU B CA 1
ATOM 1331 C C . LEU B 2 36 ? -22.968 -30.688 51.603 1.00 49.24 87 LEU B C 1
ATOM 1332 O O . LEU B 2 36 ? -22.425 -31.766 51.680 1.00 56.09 87 LEU B O 1
ATOM 1337 N N . PRO B 2 37 ? -24.076 -30.515 50.885 1.00 53.12 88 PRO B N 1
ATOM 1338 C CA . PRO B 2 37 ? -24.647 -31.626 50.156 1.00 55.54 88 PRO B CA 1
ATOM 1339 C C . PRO B 2 37 ? -23.741 -32.198 49.064 1.00 53.33 88 PRO B C 1
ATOM 1340 O O . PRO B 2 37 ? -23.814 -33.375 48.793 1.00 57.69 88 PRO B O 1
ATOM 1344 N N . SER B 2 38 ? -22.919 -31.391 48.417 1.00 52.35 89 SER B N 1
ATOM 1345 C CA . SER B 2 38 ? -21.990 -31.948 47.435 1.00 54.97 89 SER B CA 1
ATOM 1346 C C . SER B 2 38 ? -20.981 -32.782 48.192 1.00 58.49 89 SER B C 1
ATOM 1347 O O . SER B 2 38 ? -20.606 -33.887 47.764 1.00 54.19 89 SER B O 1
ATOM 1350 N N . LEU B 2 39 ? -20.552 -32.256 49.336 1.00 55.54 90 LEU B N 1
ATOM 1351 C CA . LEU B 2 39 ? -19.528 -32.915 50.115 1.00 51.27 90 LEU B CA 1
ATOM 1352 C C . LEU B 2 39 ? -20.007 -34.261 50.533 1.00 52.18 90 LEU B C 1
ATOM 1353 O O . LEU B 2 39 ? -19.256 -35.233 50.467 1.00 45.21 90 LEU B O 1
ATOM 1358 N N . ALA B 2 40 ? -21.273 -34.323 50.927 1.00 45.08 91 ALA B N 1
ATOM 1359 C CA . ALA B 2 40 ? -21.860 -35.570 51.411 1.00 44.72 91 ALA B CA 1
ATOM 1360 C C . ALA B 2 40 ? -21.893 -36.669 50.391 1.00 52.18 91 ALA B C 1
ATOM 1361 O O . ALA B 2 40 ? -21.948 -37.841 50.771 1.00 54.23 91 ALA B O 1
ATOM 1363 N N . GLN B 2 41 ? -21.907 -36.279 49.116 1.00 52.42 92 GLN B N 1
ATOM 1364 C CA . GLN B 2 41 ? -21.959 -37.215 47.989 1.00 57.69 92 GLN B CA 1
ATOM 1365 C C . GLN B 2 41 ? -20.595 -37.567 47.482 1.00 57.19 92 GLN B C 1
ATOM 1366 O O . GLN B 2 41 ? -20.471 -38.312 46.531 1.00 62.93 92 GLN B O 1
ATOM 1372 N N . VAL B 2 42 ? -19.559 -37.023 48.093 1.00 58.56 93 VAL B N 1
ATOM 1373 C CA . VAL B 2 42 ? -18.194 -37.333 47.662 1.00 51.49 93 VAL B CA 1
ATOM 1374 C C . VAL B 2 42 ? -17.772 -38.757 48.052 1.00 49.61 93 VAL B C 1
ATOM 1375 O O . VAL B 2 42 ? -17.144 -39.423 47.251 1.00 50.38 93 VAL B O 1
ATOM 1379 N N . CYS B 2 43 ? -18.130 -39.215 49.261 1.00 44.38 94 CYS B N 1
ATOM 1380 C CA . CYS B 2 43 ? -17.701 -40.525 49.771 1.00 45.55 94 CYS B CA 1
ATOM 1381 C C . CYS B 2 43 ? -18.406 -40.919 51.089 1.00 42.84 94 CYS B C 1
ATOM 1382 O O . CYS B 2 43 ? -19.004 -40.107 51.768 1.00 51.81 94 CYS B O 1
ATOM 1385 N N . THR B 2 44 ? -18.371 -42.195 51.402 1.00 43.14 95 THR B N 1
ATOM 1386 C CA . THR B 2 44 ? -18.776 -42.755 52.715 1.00 49.80 95 THR B CA 1
ATOM 1387 C C . THR B 2 44 ? -18.527 -41.846 53.909 1.00 47.07 95 THR B C 1
ATOM 1388 O O . THR B 2 44 ? -19.413 -41.578 54.692 1.00 48.36 95 THR B O 1
ATOM 1392 N N . LYS B 2 45 ? -17.271 -41.441 54.053 1.00 50.65 96 LYS B N 1
ATOM 1393 C CA . LYS B 2 45 ? -16.769 -40.835 55.261 1.00 50.33 96 LYS B CA 1
ATOM 1394 C C . LYS B 2 45 ? -17.345 -39.443 55.421 1.00 55.69 96 LYS B C 1
ATOM 1395 O O . LYS B 2 45 ? -17.781 -39.065 56.522 1.00 48.07 96 LYS B O 1
ATOM 1401 N N . PHE B 2 46 ? -17.354 -38.689 54.317 1.00 42.65 97 PHE B N 1
ATOM 1402 C CA . PHE B 2 46 ? -17.936 -37.361 54.351 1.00 49.59 97 PHE B CA 1
ATOM 1403 C C . PHE B 2 46 ? -19.420 -37.420 54.630 1.00 49.67 97 PHE B C 1
ATOM 1404 O O . PHE B 2 46 ? -19.933 -36.584 55.362 1.00 46.22 97 PHE B O 1
ATOM 1412 N N . ARG B 2 47 ? -20.105 -38.408 54.061 1.00 44.67 98 ARG B N 1
ATOM 1413 C CA . ARG B 2 47 ? -21.524 -38.562 54.331 1.00 45.48 98 ARG B CA 1
ATOM 1414 C C . ARG B 2 47 ? -21.722 -38.783 55.820 1.00 47.49 98 ARG B C 1
ATOM 1415 O O . ARG B 2 47 ? -22.622 -38.225 56.413 1.00 54.34 98 ARG B O 1
ATOM 1423 N N . ARG B 2 48 ? -20.890 -39.616 56.421 1.00 53.03 99 ARG B N 1
ATOM 1424 C CA . ARG B 2 48 ? -21.023 -39.935 57.844 1.00 53.90 99 ARG B CA 1
ATOM 1425 C C . ARG B 2 48 ? -20.753 -38.721 58.757 1.00 54.20 99 ARG B C 1
ATOM 1426 O O . ARG B 2 48 ? -21.484 -38.442 59.689 1.00 53.13 99 ARG B O 1
ATOM 1434 N N . ILE B 2 49 ? -19.688 -38.006 58.455 1.00 46.93 100 ILE B N 1
ATOM 1435 C CA . ILE B 2 49 ? -19.305 -36.845 59.194 1.00 43.51 100 ILE B CA 1
ATOM 1436 C C . ILE B 2 49 ? -20.351 -35.728 59.130 1.00 50.60 100 ILE B C 1
ATOM 1437 O O . ILE B 2 49 ? -20.606 -35.038 60.129 1.00 49.26 100 ILE B O 1
ATOM 1442 N N . LEU B 2 50 ? -20.938 -35.536 57.952 1.00 54.36 101 LEU B N 1
ATOM 1443 C CA . LEU B 2 50 ? -21.986 -34.541 57.774 1.00 44.37 101 LEU B CA 1
ATOM 1444 C C . LEU B 2 50 ? -23.305 -34.822 58.532 1.00 46.04 101 LEU B C 1
ATOM 1445 O O . LEU B 2 50 ? -24.165 -33.955 58.577 1.00 45.81 101 LEU B O 1
ATOM 1450 N N A HIS B 2 51 ? -23.458 -35.984 59.170 0.50 46.29 102 HIS B N 1
ATOM 1451 N N B HIS B 2 51 ? -23.429 -36.000 59.142 0.50 45.62 102 HIS B N 1
ATOM 1452 C CA A HIS B 2 51 ? -24.561 -36.122 60.128 0.50 53.34 102 HIS B CA 1
ATOM 1453 C CA B HIS B 2 51 ? -24.487 -36.244 60.119 0.50 51.43 102 HIS B CA 1
ATOM 1454 C C A HIS B 2 51 ? -24.375 -35.162 61.293 0.50 54.38 102 HIS B C 1
ATOM 1455 C C B HIS B 2 51 ? -24.260 -35.512 61.445 0.50 49.78 102 HIS B C 1
ATOM 1456 O O A HIS B 2 51 ? -25.353 -34.663 61.841 0.50 71.74 102 HIS B O 1
ATOM 1457 O O B HIS B 2 51 ? -25.084 -35.611 62.328 0.50 50.62 102 HIS B O 1
ATOM 1470 N N . THR B 2 52 ? -23.128 -34.842 61.621 1.00 55.63 103 THR B N 1
ATOM 1471 C CA . THR B 2 52 ? -22.823 -34.160 62.881 1.00 48.30 103 THR B CA 1
ATOM 1472 C C . THR B 2 52 ? -23.575 -32.845 62.984 1.00 45.95 103 THR B C 1
ATOM 1473 O O . THR B 2 52 ? -23.275 -31.885 62.273 1.00 53.14 103 THR B O 1
ATOM 1477 N N . ASP B 2 53 ? -24.541 -32.782 63.888 1.00 48.21 104 ASP B N 1
ATOM 1478 C CA . ASP B 2 53 ? -25.425 -31.617 63.959 1.00 41.09 104 ASP B CA 1
ATOM 1479 C C . ASP B 2 53 ? -24.750 -30.275 64.253 1.00 44.36 104 ASP B C 1
ATOM 1480 O O . ASP B 2 53 ? -25.256 -29.231 63.827 1.00 50.90 104 ASP B O 1
ATOM 1485 N N . THR B 2 54 ? -23.613 -30.273 64.938 1.00 44.84 105 THR B N 1
ATOM 1486 C CA . THR B 2 54 ? -22.985 -28.989 65.244 1.00 44.34 105 THR B CA 1
ATOM 1487 C C . THR B 2 54 ? -22.757 -28.237 63.967 1.00 39.47 105 THR B C 1
ATOM 1488 O O . THR B 2 54 ? -22.998 -27.041 63.886 1.00 60.71 105 THR B O 1
ATOM 1492 N N . ILE B 2 55 ? -22.341 -28.949 62.931 1.00 47.00 106 ILE B N 1
ATOM 1493 C CA . ILE B 2 55 ? -22.051 -28.325 61.648 1.00 48.47 106 ILE B CA 1
ATOM 1494 C C . ILE B 2 55 ? -23.265 -27.570 61.150 1.00 50.57 106 ILE B C 1
ATOM 1495 O O . ILE B 2 55 ? -23.131 -26.496 60.587 1.00 44.55 106 ILE B O 1
ATOM 1500 N N . TRP B 2 56 ? -24.438 -28.175 61.305 1.00 47.20 107 TRP B N 1
ATOM 1501 C CA . TRP B 2 56 ? -25.653 -27.610 60.743 1.00 53.13 107 TRP B CA 1
ATOM 1502 C C . TRP B 2 56 ? -26.192 -26.546 61.659 1.00 50.25 107 TRP B C 1
ATOM 1503 O O . TRP B 2 56 ? -26.755 -25.569 61.202 1.00 56.08 107 TRP B O 1
ATOM 1514 N N . ARG B 2 57 ? -25.991 -26.717 62.957 1.00 51.21 108 ARG B N 1
ATOM 1515 C CA . ARG B 2 57 ? -26.432 -25.711 63.919 1.00 49.36 108 ARG B CA 1
ATOM 1516 C C . ARG B 2 57 ? -25.731 -24.397 63.677 1.00 49.32 108 ARG B C 1
ATOM 1517 O O . ARG B 2 57 ? -26.352 -23.310 63.793 1.00 56.44 108 ARG B O 1
ATOM 1525 N N . ARG B 2 58 ? -24.453 -24.495 63.303 1.00 48.87 109 ARG B N 1
ATOM 1526 C CA . ARG B 2 58 ? -23.680 -23.299 62.925 1.00 49.94 109 ARG B CA 1
ATOM 1527 C C . ARG B 2 58 ? -24.133 -22.673 61.627 1.00 55.61 109 ARG B C 1
ATOM 1528 O O . ARG B 2 58 ? -24.132 -21.461 61.500 1.00 61.44 109 ARG B O 1
ATOM 1536 N N . ARG B 2 59 ? -24.482 -23.514 60.651 1.00 49.56 110 ARG B N 1
ATOM 1537 C CA . ARG B 2 59 ? -24.906 -23.032 59.377 1.00 47.18 110 ARG B CA 1
ATOM 1538 C C . ARG B 2 59 ? -26.205 -22.254 59.564 1.00 54.88 110 ARG B C 1
ATOM 1539 O O . ARG B 2 59 ? -26.379 -21.196 58.957 1.00 54.02 110 ARG B O 1
ATOM 1547 N N . CYS B 2 60 ? -27.077 -22.741 60.451 1.00 45.40 111 CYS B N 1
ATOM 1548 C CA . CYS B 2 60 ? -28.325 -22.059 60.725 1.00 49.43 111 CYS B CA 1
ATOM 1549 C C . CYS B 2 60 ? -28.059 -20.691 61.380 1.00 55.53 111 CYS B C 1
ATOM 1550 O O . CYS B 2 60 ? -28.667 -19.699 60.981 1.00 50.72 111 CYS B O 1
ATOM 1553 N N . ARG B 2 61 ? -27.114 -20.636 62.329 1.00 56.00 112 ARG B N 1
ATOM 1554 C CA . ARG B 2 61 ? -26.780 -19.382 63.047 1.00 55.32 112 ARG B CA 1
ATOM 1555 C C . ARG B 2 61 ? -26.230 -18.323 62.112 1.00 50.89 112 ARG B C 1
ATOM 1556 O O . ARG B 2 61 ? -26.768 -17.229 62.024 1.00 57.86 112 ARG B O 1
ATOM 1564 N N . GLU B 2 62 ? -25.178 -18.663 61.384 1.00 48.83 113 GLU B N 1
ATOM 1565 C CA . GLU B 2 62 ? -24.484 -17.678 60.574 1.00 50.87 113 GLU B CA 1
ATOM 1566 C C . GLU B 2 62 ? -25.235 -17.233 59.326 1.00 51.48 113 GLU B C 1
ATOM 1567 O O . GLU B 2 62 ? -25.106 -16.101 58.907 1.00 71.81 113 GLU B O 1
ATOM 1573 N N . GLU B 2 63 ? -25.998 -18.115 58.711 1.00 58.63 114 GLU B N 1
ATOM 1574 C CA . GLU B 2 63 ? -26.607 -17.785 57.427 1.00 53.33 114 GLU B CA 1
ATOM 1575 C C . GLU B 2 63 ? -28.033 -17.210 57.560 1.00 50.39 114 GLU B C 1
ATOM 1576 O O . GLU B 2 63 ? -28.495 -16.491 56.684 1.00 58.22 114 GLU B O 1
ATOM 1582 N N . TYR B 2 64 ? -28.738 -17.580 58.620 1.00 52.43 115 TYR B N 1
ATOM 1583 C CA . TYR B 2 64 ? -30.139 -17.175 58.809 1.00 59.44 115 TYR B CA 1
ATOM 1584 C C . TYR B 2 64 ? -30.400 -16.580 60.213 1.00 61.13 115 TYR B C 1
ATOM 1585 O O . TYR B 2 64 ? -31.534 -16.360 60.586 1.00 72.91 115 TYR B O 1
ATOM 1594 N N . GLY B 2 65 ? -29.349 -16.353 60.995 1.00 61.51 116 GLY B N 1
ATOM 1595 C CA . GLY B 2 65 ? -29.473 -15.789 62.326 1.00 48.44 116 GLY B CA 1
ATOM 1596 C C . GLY B 2 65 ? -30.229 -16.573 63.379 1.00 59.06 116 GLY B C 1
ATOM 1597 O O . GLY B 2 65 ? -30.637 -16.003 64.374 1.00 70.51 116 GLY B O 1
ATOM 1598 N N . VAL B 2 66 ? -30.414 -17.875 63.198 1.00 64.11 117 VAL B N 1
ATOM 1599 C CA . VAL B 2 66 ? -31.210 -18.647 64.166 1.00 54.79 117 VAL B CA 1
ATOM 1600 C C . VAL B 2 66 ? -30.323 -19.549 64.986 1.00 48.30 117 VAL B C 1
ATOM 1601 O O . VAL B 2 66 ? -29.498 -20.277 64.437 1.00 65.80 117 VAL B O 1
ATOM 1605 N N A CYS B 2 67 ? -30.430 -19.418 66.300 0.70 56.48 118 CYS B N 1
ATOM 1606 N N B CYS B 2 67 ? -30.557 -19.552 66.297 0.30 50.19 118 CYS B N 1
ATOM 1607 C CA A CYS B 2 67 ? -29.840 -20.357 67.233 0.70 67.06 118 CYS B CA 1
ATOM 1608 C CA B CYS B 2 67 ? -29.791 -20.346 67.261 0.30 51.57 118 CYS B CA 1
ATOM 1609 C C A CYS B 2 67 ? -30.981 -21.262 67.689 0.70 65.92 118 CYS B C 1
ATOM 1610 C C B CYS B 2 67 ? -30.706 -21.324 68.013 0.30 54.43 118 CYS B C 1
ATOM 1611 O O A CYS B 2 67 ? -32.039 -20.799 68.091 0.70 71.34 118 CYS B O 1
ATOM 1612 O O B CYS B 2 67 ? -31.238 -20.987 69.069 0.30 54.94 118 CYS B O 1
ATOM 1617 N N . GLU B 2 68 ? -30.813 -22.555 67.517 1.00 57.79 119 GLU B N 1
ATOM 1618 C CA . GLU B 2 68 ? -31.835 -23.474 67.959 1.00 54.70 119 GLU B CA 1
ATOM 1619 C C . GLU B 2 68 ? -31.518 -23.953 69.354 1.00 55.81 119 GLU B C 1
ATOM 1620 O O . GLU B 2 68 ? -30.381 -24.235 69.682 1.00 58.32 119 GLU B O 1
ATOM 1626 N N . ASN B 2 69 ? -32.535 -24.032 70.186 1.00 58.73 120 ASN B N 1
ATOM 1627 C CA . ASN B 2 69 ? -32.386 -24.612 71.511 1.00 55.92 120 ASN B CA 1
ATOM 1628 C C . ASN B 2 69 ? -32.194 -26.138 71.418 1.00 51.93 120 ASN B C 1
ATOM 1629 O O . ASN B 2 69 ? -32.898 -26.852 70.692 1.00 56.32 120 ASN B O 1
ATOM 1634 N N . LEU B 2 70 ? -31.195 -26.624 72.131 1.00 52.01 121 LEU B N 1
ATOM 1635 C CA . LEU B 2 70 ? -30.872 -28.034 72.126 1.00 56.11 121 LEU B CA 1
ATOM 1636 C C . LEU B 2 70 ? -31.941 -28.860 72.800 1.00 53.84 121 LEU B C 1
ATOM 1637 O O . LEU B 2 70 ? -32.182 -29.988 72.399 1.00 54.93 121 LEU B O 1
ATOM 1642 N N . ARG B 2 71 ? -32.565 -28.299 73.827 1.00 56.69 122 ARG B N 1
ATOM 1643 C CA . ARG B 2 71 ? -33.639 -28.972 74.527 1.00 59.94 122 ARG B CA 1
ATOM 1644 C C . ARG B 2 71 ? -34.884 -29.002 73.665 1.00 60.63 122 ARG B C 1
ATOM 1645 O O . ARG B 2 71 ? -35.606 -29.978 73.644 1.00 66.23 122 ARG B O 1
ATOM 1653 N N . LYS B 2 72 ? -35.118 -27.947 72.912 1.00 69.30 123 LYS B N 1
ATOM 1654 C CA . LYS B 2 72 ? -36.235 -27.957 72.023 1.00 60.57 123 LYS B CA 1
ATOM 1655 C C . LYS B 2 72 ? -36.032 -29.078 71.035 1.00 56.55 123 LYS B C 1
ATOM 1656 O O . LYS B 2 72 ? -36.879 -29.953 70.890 1.00 57.75 123 LYS B O 1
ATOM 1662 N N . LEU B 2 73 ? -34.884 -29.055 70.378 1.00 57.30 124 LEU B N 1
ATOM 1663 C CA . LEU B 2 73 ? -34.542 -30.080 69.410 1.00 53.60 124 LEU B CA 1
ATOM 1664 C C . LEU B 2 73 ? -34.753 -31.501 69.930 1.00 52.27 124 LEU B C 1
ATOM 1665 O O . LEU B 2 73 ? -35.223 -32.360 69.193 1.00 51.55 124 LEU B O 1
ATOM 1670 N N . GLU B 2 74 ? -34.397 -31.745 71.186 1.00 58.50 125 GLU B N 1
ATOM 1671 C CA . GLU B 2 74 ? -34.476 -33.095 71.755 1.00 69.12 125 GLU B CA 1
ATOM 1672 C C . GLU B 2 74 ? -35.930 -33.484 71.942 1.00 64.06 125 GLU B C 1
ATOM 1673 O O . GLU B 2 74 ? -36.323 -34.590 71.617 1.00 65.91 125 GLU B O 1
ATOM 1679 N N . ILE B 2 75 ? -36.723 -32.559 72.463 1.00 61.93 126 ILE B N 1
ATOM 1680 C CA . ILE B 2 75 ? -38.136 -32.814 72.684 1.00 57.58 126 ILE B CA 1
ATOM 1681 C C . ILE B 2 75 ? -38.893 -33.069 71.386 1.00 52.86 126 ILE B C 1
ATOM 1682 O O . ILE B 2 75 ? -39.711 -33.970 71.317 1.00 51.13 126 ILE B O 1
ATOM 1687 N N . THR B 2 76 ? -38.625 -32.251 70.380 1.00 53.80 127 THR B N 1
ATOM 1688 C CA . THR B 2 76 ? -39.365 -32.292 69.124 1.00 55.83 127 THR B CA 1
ATOM 1689 C C . THR B 2 76 ? -38.803 -33.314 68.176 1.00 58.62 127 THR B C 1
ATOM 1690 O O . THR B 2 76 ? -39.389 -33.583 67.151 1.00 54.78 127 THR B O 1
ATOM 1694 N N . GLY B 2 77 ? -37.631 -33.837 68.479 1.00 58.45 128 GLY B N 1
ATOM 1695 C CA . GLY B 2 77 ? -36.996 -34.774 67.582 1.00 52.02 128 GLY B CA 1
ATOM 1696 C C . GLY B 2 77 ? -36.544 -34.218 66.254 1.00 49.88 128 GLY B C 1
ATOM 1697 O O . GLY B 2 77 ? -36.351 -34.964 65.323 1.00 58.45 128 GLY B O 1
ATOM 1698 N N . VAL B 2 78 ? -36.365 -32.912 66.160 1.00 57.16 129 VAL B N 1
ATOM 1699 C CA . VAL B 2 78 ? -35.912 -32.282 64.928 1.00 47.70 129 VAL B CA 1
ATOM 1700 C C . VAL B 2 78 ? -34.477 -31.838 65.131 1.00 48.35 129 VAL B C 1
ATOM 1701 O O . VAL B 2 78 ? -34.068 -31.497 66.238 1.00 72.37 129 VAL B O 1
ATOM 1705 N N . SER B 2 79 ? -33.722 -31.858 64.045 1.00 44.74 130 SER B N 1
ATOM 1706 C CA . SER B 2 79 ? -32.316 -31.536 64.031 1.00 46.41 130 SER B CA 1
ATOM 1707 C C . SER B 2 79 ? -32.050 -30.282 63.211 1.00 51.02 130 SER B C 1
ATOM 1708 O O . SER B 2 79 ? -32.904 -29.853 62.427 1.00 50.88 130 SER B O 1
ATOM 1711 N N . CYS B 2 80 ? -30.859 -29.702 63.350 1.00 47.94 131 CYS B N 1
ATOM 1712 C CA . CYS B 2 80 ? -30.551 -28.494 62.579 1.00 41.08 131 CYS B CA 1
ATOM 1713 C C . CYS B 2 80 ? -30.316 -28.806 61.120 1.00 46.26 131 CYS B C 1
ATOM 1714 O O . CYS B 2 80 ? -30.469 -27.912 60.261 1.00 48.48 131 CYS B O 1
ATOM 1717 N N . ARG B 2 81 ? -29.970 -30.062 60.824 1.00 43.67 132 ARG B N 1
ATOM 1718 C CA . ARG B 2 81 ? -29.857 -30.464 59.440 1.00 45.18 132 ARG B CA 1
ATOM 1719 C C . ARG B 2 81 ? -31.240 -30.360 58.786 1.00 43.90 132 ARG B C 1
ATOM 1720 O O . ARG B 2 81 ? -31.399 -29.779 57.712 1.00 46.46 132 ARG B O 1
ATOM 1728 N N . ASP B 2 82 ? -32.234 -30.895 59.483 1.00 42.26 133 ASP B N 1
ATOM 1729 C CA . ASP B 2 82 ? -33.614 -30.818 59.060 1.00 49.49 133 ASP B CA 1
ATOM 1730 C C . ASP B 2 82 ? -34.053 -29.371 58.857 1.00 49.16 133 ASP B C 1
ATOM 1731 O O . ASP B 2 82 ? -34.610 -29.025 57.837 1.00 57.10 133 ASP B O 1
ATOM 1736 N N . VAL B 2 83 ? -33.811 -28.546 59.865 1.00 49.57 134 VAL B N 1
ATOM 1737 C CA . VAL B 2 83 ? -34.157 -27.149 59.816 1.00 49.65 134 VAL B CA 1
ATOM 1738 C C . VAL B 2 83 ? -33.553 -26.499 58.572 1.00 46.46 134 VAL B C 1
ATOM 1739 O O . VAL B 2 83 ? -34.250 -25.844 57.817 1.00 51.92 134 VAL B O 1
ATOM 1743 N N . TYR B 2 84 ? -32.257 -26.683 58.353 1.00 45.99 135 TYR B N 1
ATOM 1744 C CA . TYR B 2 84 ? -31.584 -26.000 57.236 1.00 40.97 135 TYR B CA 1
ATOM 1745 C C . TYR B 2 84 ? -32.184 -26.448 55.905 1.00 44.98 135 TYR B C 1
ATOM 1746 O O . TYR B 2 84 ? -32.421 -25.647 55.020 1.00 50.34 135 TYR B O 1
ATOM 1755 N N . ALA B 2 85 ? -32.429 -27.738 55.769 1.00 51.76 136 ALA B N 1
ATOM 1756 C CA . ALA B 2 85 ? -32.772 -28.300 54.472 1.00 52.07 136 ALA B CA 1
ATOM 1757 C C . ALA B 2 85 ? -34.222 -28.049 54.164 1.00 51.71 136 ALA B C 1
ATOM 1758 O O . ALA B 2 85 ? -34.561 -27.647 53.057 1.00 56.99 136 ALA B O 1
ATOM 1760 N N . LYS B 2 86 ? -35.071 -28.267 55.162 1.00 49.06 137 LYS B N 1
ATOM 1761 C CA . LYS B 2 86 ? -36.507 -28.318 54.961 1.00 47.37 137 LYS B CA 1
ATOM 1762 C C . LYS B 2 86 ? -37.300 -27.057 55.333 1.00 50.20 137 LYS B C 1
ATOM 1763 O O . LYS B 2 86 ? -38.461 -26.957 54.930 1.00 62.07 137 LYS B O 1
ATOM 1769 N N . LEU B 2 87 ? -36.722 -26.186 56.167 1.00 46.67 138 LEU B N 1
ATOM 1770 C CA . LEU B 2 87 ? -37.307 -24.888 56.537 1.00 44.75 138 LEU B CA 1
ATOM 1771 C C . LEU B 2 87 ? -36.531 -23.759 55.898 1.00 58.07 138 LEU B C 1
ATOM 1772 O O . LEU B 2 87 ? -37.064 -23.051 55.041 1.00 57.67 138 LEU B O 1
ATOM 1777 N N . LEU B 2 88 ? -35.268 -23.588 56.314 1.00 47.18 139 LEU B N 1
ATOM 1778 C CA . LEU B 2 88 ? -34.561 -22.352 56.005 1.00 49.35 139 LEU B CA 1
ATOM 1779 C C . LEU B 2 88 ? -34.209 -22.251 54.526 1.00 46.54 139 LEU B C 1
ATOM 1780 O O . LEU B 2 88 ? -34.720 -21.394 53.873 1.00 48.06 139 LEU B O 1
ATOM 1785 N N . HIS B 2 89 ? -33.404 -23.154 53.987 1.00 42.99 140 HIS B N 1
ATOM 1786 C CA . HIS B 2 89 ? -33.189 -23.218 52.532 1.00 44.56 140 HIS B CA 1
ATOM 1787 C C . HIS B 2 89 ? -34.493 -23.341 51.706 1.00 51.02 140 HIS B C 1
ATOM 1788 O O . HIS B 2 89 ? -34.662 -22.672 50.679 1.00 43.05 140 HIS B O 1
ATOM 1795 N N . ARG B 2 90 ? -35.404 -24.208 52.127 1.00 47.99 141 ARG B N 1
ATOM 1796 C CA . ARG B 2 90 ? -36.611 -24.453 51.325 1.00 48.59 141 ARG B CA 1
ATOM 1797 C C . ARG B 2 90 ? -37.415 -23.177 51.102 1.00 43.25 141 ARG B C 1
ATOM 1798 O O . ARG B 2 90 ? -37.969 -22.979 50.052 1.00 46.04 141 ARG B O 1
ATOM 1806 N N . TYR B 2 91 ? -37.434 -22.313 52.094 1.00 40.80 142 TYR B N 1
ATOM 1807 C CA . TYR B 2 91 ? -38.294 -21.171 52.079 1.00 47.49 142 TYR B CA 1
ATOM 1808 C C . TYR B 2 91 ? -37.487 -19.909 52.111 1.00 47.20 142 TYR B C 1
ATOM 1809 O O . TYR B 2 91 ? -38.022 -18.867 52.371 1.00 52.25 142 TYR B O 1
ATOM 1818 N N . ARG B 2 92 ? -36.214 -19.964 51.761 1.00 47.00 143 ARG B N 1
ATOM 1819 C CA . ARG B 2 92 ? -35.394 -18.759 51.917 1.00 47.46 143 ARG B CA 1
ATOM 1820 C C . ARG B 2 92 ? -35.951 -17.546 51.183 1.00 44.74 143 ARG B C 1
ATOM 1821 O O . ARG B 2 92 ? -35.809 -16.438 51.653 1.00 58.81 143 ARG B O 1
ATOM 1829 N N . HIS B 2 93 ? -36.619 -17.749 50.061 1.00 55.02 144 HIS B N 1
ATOM 1830 C CA . HIS B 2 93 ? -37.033 -16.624 49.211 1.00 53.56 144 HIS B CA 1
ATOM 1831 C C . HIS B 2 93 ? -38.208 -15.803 49.725 1.00 45.60 144 HIS B C 1
ATOM 1832 O O . HIS B 2 93 ? -38.348 -14.688 49.336 1.00 50.74 144 HIS B O 1
ATOM 1839 N N . ILE B 2 94 ? -39.021 -16.349 50.612 1.00 45.27 145 ILE B N 1
ATOM 1840 C CA . ILE B 2 94 ? -40.059 -15.581 51.224 1.00 42.31 145 ILE B CA 1
ATOM 1841 C C . ILE B 2 94 ? -39.629 -14.849 52.472 1.00 45.28 145 ILE B C 1
ATOM 1842 O O . ILE B 2 94 ? -40.467 -14.203 53.095 1.00 52.89 145 ILE B O 1
ATOM 1847 N N . LEU B 2 95 ? -38.372 -14.948 52.880 1.00 53.69 146 LEU B N 1
ATOM 1848 C CA . LEU B 2 95 ? -37.964 -14.247 54.103 1.00 57.23 146 LEU B CA 1
ATOM 1849 C C . LEU B 2 95 ? -37.760 -12.764 53.798 1.00 58.16 146 LEU B C 1
ATOM 1850 O O . LEU B 2 95 ? -37.327 -12.389 52.705 1.00 53.20 146 LEU B O 1
ATOM 1855 N N . GLY B 2 96 ? -38.063 -11.908 54.760 1.00 61.24 147 GLY B N 1
ATOM 1856 C CA . GLY B 2 96 ? -37.821 -10.481 54.562 1.00 51.15 147 GLY B CA 1
ATOM 1857 C C . GLY B 2 96 ? -39.038 -9.613 54.811 1.00 53.87 147 GLY B C 1
ATOM 1858 O O . GLY B 2 96 ? -39.896 -9.938 55.644 1.00 44.71 147 GLY B O 1
ATOM 1859 N N . LEU B 2 97 ? -39.084 -8.499 54.081 1.00 49.69 148 LEU B N 1
ATOM 1860 C CA . LEU B 2 97 ? -40.067 -7.459 54.289 1.00 46.55 148 LEU B CA 1
ATOM 1861 C C . LEU B 2 97 ? -40.898 -7.278 53.001 1.00 49.76 148 LEU B C 1
ATOM 1862 O O . LEU B 2 97 ? -40.365 -7.177 51.904 1.00 40.73 148 LEU B O 1
ATOM 1867 N N . TRP B 2 98 ? -42.216 -7.246 53.155 1.00 54.08 149 TRP B N 1
ATOM 1868 C CA . TRP B 2 98 ? -43.111 -7.386 52.039 1.00 48.65 149 TRP B CA 1
ATOM 1869 C C . TRP B 2 98 ? -44.247 -6.377 52.056 1.00 54.82 149 TRP B C 1
ATOM 1870 O O . TRP B 2 98 ? -44.634 -5.864 53.107 1.00 51.47 149 TRP B O 1
ATOM 1881 N N . GLN B 2 99 ? -44.784 -6.091 50.876 1.00 49.62 150 GLN B N 1
ATOM 1882 C CA . GLN B 2 99 ? -45.945 -5.256 50.781 1.00 46.31 150 GLN B CA 1
ATOM 1883 C C . GLN B 2 99 ? -47.000 -6.013 50.007 1.00 46.03 150 GLN B C 1
ATOM 1884 O O . GLN B 2 99 ? -46.775 -6.414 48.872 1.00 57.94 150 GLN B O 1
ATOM 1890 N N . PRO B 2 100 ? -48.160 -6.234 50.625 1.00 52.60 151 PRO B N 1
ATOM 1891 C CA . PRO B 2 100 ? -49.220 -6.984 49.965 1.00 47.05 151 PRO B CA 1
ATOM 1892 C C . PRO B 2 100 ? -49.880 -6.121 48.958 1.00 51.97 151 PRO B C 1
ATOM 1893 O O . PRO B 2 100 ? -49.918 -4.929 49.145 1.00 50.02 151 PRO B O 1
ATOM 1897 N N . ASP B 2 101 ? -50.422 -6.742 47.924 1.00 58.01 152 ASP B N 1
ATOM 1898 C CA . ASP B 2 101 ? -51.094 -6.072 46.840 1.00 47.39 152 ASP B CA 1
ATOM 1899 C C . ASP B 2 101 ? -52.564 -6.053 47.170 1.00 52.82 152 ASP B C 1
ATOM 1900 O O . ASP B 2 101 ? -53.262 -7.049 46.946 1.00 48.54 152 ASP B O 1
ATOM 1905 N N . ILE B 2 102 ? -53.044 -4.926 47.692 1.00 46.82 153 ILE B N 1
ATOM 1906 C CA . ILE B 2 102 ? -54.404 -4.846 48.173 1.00 47.89 153 ILE B CA 1
ATOM 1907 C C . ILE B 2 102 ? -55.012 -3.550 47.644 1.00 51.06 153 ILE B C 1
ATOM 1908 O O . ILE B 2 102 ? -55.283 -2.562 48.383 1.00 47.03 153 ILE B O 1
ATOM 1913 N N . GLY B 2 103 ? -55.279 -3.557 46.345 1.00 56.67 154 GLY B N 1
ATOM 1914 C CA . GLY B 2 103 ? -55.730 -2.321 45.690 1.00 49.06 154 GLY B CA 1
ATOM 1915 C C . GLY B 2 103 ? -54.827 -1.183 46.128 1.00 43.79 154 GLY B C 1
ATOM 1916 O O . GLY B 2 103 ? -53.611 -1.299 46.042 1.00 42.37 154 GLY B O 1
ATOM 1917 N N . PRO B 2 104 ? -55.401 -0.094 46.633 1.00 43.60 155 PRO B N 1
ATOM 1918 C CA . PRO B 2 104 ? -54.538 1.037 47.007 1.00 43.59 155 PRO B CA 1
ATOM 1919 C C . PRO B 2 104 ? -54.067 1.003 48.450 1.00 39.93 155 PRO B C 1
ATOM 1920 O O . PRO B 2 104 ? -53.361 1.914 48.875 1.00 49.90 155 PRO B O 1
ATOM 1924 N N . TYR B 2 105 ? -54.461 0.007 49.224 1.00 45.70 156 TYR B N 1
ATOM 1925 C CA . TYR B 2 105 ? -54.217 0.094 50.665 1.00 42.99 156 TYR B CA 1
ATOM 1926 C C . TYR B 2 105 ? -52.852 -0.346 51.114 1.00 42.78 156 TYR B C 1
ATOM 1927 O O . TYR B 2 105 ? -52.375 0.147 52.128 1.00 52.74 156 TYR B O 1
ATOM 1936 N N . GLY B 2 106 ? -52.192 -1.240 50.385 1.00 50.24 157 GLY B N 1
ATOM 1937 C CA . GLY B 2 106 ? -50.926 -1.830 50.881 1.00 47.01 157 GLY B CA 1
ATOM 1938 C C . GLY B 2 106 ? -50.957 -2.496 52.273 1.00 49.73 157 GLY B C 1
ATOM 1939 O O . GLY B 2 106 ? -51.991 -2.984 52.742 1.00 57.38 157 GLY B O 1
ATOM 1940 N N . GLY B 2 107 ? -49.809 -2.478 52.947 1.00 52.43 158 GLY B N 1
ATOM 1941 C CA . GLY B 2 107 ? -49.577 -3.282 54.141 1.00 54.19 158 GLY B CA 1
ATOM 1942 C C . GLY B 2 107 ? -48.108 -3.536 54.409 1.00 51.54 158 GLY B C 1
ATOM 1943 O O . GLY B 2 107 ? -47.262 -3.202 53.605 1.00 49.16 158 GLY B O 1
ATOM 1944 N N . LEU B 2 108 ? -47.818 -4.171 55.534 1.00 58.90 159 LEU B N 1
ATOM 1945 C CA . LEU B 2 108 ? -46.452 -4.447 55.941 1.00 51.10 159 LEU B CA 1
ATOM 1946 C C . LEU B 2 108 ? -46.379 -5.840 56.511 1.00 50.37 159 LEU B C 1
ATOM 1947 O O . LEU B 2 108 ? -46.958 -6.112 57.566 1.00 51.21 159 LEU B O 1
ATOM 1952 N N . LEU B 2 109 ? -45.659 -6.721 55.840 1.00 53.53 160 LEU B N 1
ATOM 1953 C CA . LEU B 2 109 ? -45.464 -8.087 56.340 1.00 55.53 160 LEU B CA 1
ATOM 1954 C C . LEU B 2 109 ? -43.973 -8.319 56.459 1.00 54.23 160 LEU B C 1
ATOM 1955 O O . LEU B 2 109 ? -43.239 -8.063 55.509 1.00 46.81 160 LEU B O 1
ATOM 1960 N N . ASN B 2 110 ? -43.543 -8.750 57.639 1.00 51.16 161 ASN B N 1
ATOM 1961 C CA . ASN B 2 110 ? -42.155 -9.134 57.893 1.00 53.84 161 ASN B CA 1
ATOM 1962 C C . ASN B 2 110 ? -42.156 -10.633 58.145 1.00 59.32 161 ASN B C 1
ATOM 1963 O O . ASN B 2 110 ? -42.852 -11.102 59.062 1.00 51.21 161 ASN B O 1
ATOM 1968 N N . VAL B 2 111 ? -41.450 -11.373 57.294 1.00 49.64 162 VAL B N 1
ATOM 1969 C CA . VAL B 2 111 ? -41.484 -12.830 57.312 1.00 48.29 162 VAL B CA 1
ATOM 1970 C C . VAL B 2 111 ? -40.145 -13.242 57.824 1.00 48.21 162 VAL B C 1
ATOM 1971 O O . VAL B 2 111 ? -39.089 -12.912 57.247 1.00 46.72 162 VAL B O 1
ATOM 1975 N N . VAL B 2 112 ? -40.211 -14.053 58.860 1.00 49.86 163 VAL B N 1
ATOM 1976 C CA . VAL B 2 112 ? -39.166 -14.098 59.863 1.00 56.32 163 VAL B CA 1
ATOM 1977 C C . VAL B 2 112 ? -39.008 -15.519 60.419 1.00 57.33 163 VAL B C 1
ATOM 1978 O O . VAL B 2 112 ? -39.969 -16.303 60.426 1.00 62.63 163 VAL B O 1
ATOM 1982 N N . VAL B 2 113 ? -37.813 -15.855 60.872 1.00 48.51 164 VAL B N 1
ATOM 1983 C CA . VAL B 2 113 ? -37.585 -17.181 61.487 1.00 48.03 164 VAL B CA 1
ATOM 1984 C C . VAL B 2 113 ? -37.664 -17.142 63.000 1.00 51.67 164 VAL B C 1
ATOM 1985 O O . VAL B 2 113 ? -37.013 -16.338 63.652 1.00 61.78 164 VAL B O 1
ATOM 1989 N N . ASP B 2 114 ? -38.447 -18.035 63.559 1.00 56.21 165 ASP B N 1
ATOM 1990 C CA . ASP B 2 114 ? -38.494 -18.177 64.981 1.00 62.35 165 ASP B CA 1
ATOM 1991 C C . ASP B 2 114 ? -38.510 -19.662 65.369 1.00 67.48 165 ASP B C 1
ATOM 1992 O O . ASP B 2 114 ? -39.527 -20.339 65.258 1.00 64.32 165 ASP B O 1
ATOM 1997 N N . GLY B 2 115 ? -37.360 -20.140 65.813 1.00 53.44 166 GLY B N 1
ATOM 1998 C CA . GLY B 2 115 ? -37.184 -21.507 66.217 1.00 53.53 166 GLY B CA 1
ATOM 1999 C C . GLY B 2 115 ? -37.322 -22.491 65.085 1.00 52.43 166 GLY B C 1
ATOM 2000 O O . GLY B 2 115 ? -36.485 -22.545 64.207 1.00 52.28 166 GLY B O 1
ATOM 2001 N N . LEU B 2 116 ? -38.389 -23.282 65.157 1.00 54.66 167 LEU B N 1
ATOM 2002 C CA . LEU B 2 116 ? -38.747 -24.274 64.164 1.00 51.70 167 LEU B CA 1
ATOM 2003 C C . LEU B 2 116 ? -39.919 -23.746 63.318 1.00 56.85 167 LEU B C 1
ATOM 2004 O O . LEU B 2 116 ? -40.524 -24.484 62.547 1.00 51.11 167 LEU B O 1
ATOM 2009 N N . PHE B 2 117 ? -40.219 -22.458 63.471 1.00 56.40 168 PHE B N 1
ATOM 2010 C CA . PHE B 2 117 ? -41.225 -21.778 62.670 1.00 57.66 168 PHE B CA 1
ATOM 2011 C C . PHE B 2 117 ? -40.653 -20.734 61.710 1.00 58.44 168 PHE B C 1
ATOM 2012 O O . PHE B 2 117 ? -39.594 -20.144 61.942 1.00 49.46 168 PHE B O 1
ATOM 2020 N N . ILE B 2 118 ? -41.370 -20.511 60.619 1.00 62.27 169 ILE B N 1
ATOM 2021 C CA . ILE B 2 118 ? -41.236 -19.277 59.876 1.00 56.59 169 ILE B CA 1
ATOM 2022 C C . ILE B 2 118 ? -42.552 -18.573 60.023 1.00 49.54 169 ILE B C 1
ATOM 2023 O O . ILE B 2 118 ? -43.593 -19.183 59.851 1.00 50.68 169 ILE B O 1
ATOM 2028 N N . ILE B 2 119 ? -42.505 -17.305 60.393 1.00 52.77 170 ILE B N 1
ATOM 2029 C CA . ILE B 2 119 ? -43.727 -16.567 60.702 1.00 59.96 170 ILE B CA 1
ATOM 2030 C C . ILE B 2 119 ? -43.821 -15.352 59.807 1.00 57.79 170 ILE B C 1
ATOM 2031 O O . ILE B 2 119 ? -42.828 -14.625 59.603 1.00 52.86 170 ILE B O 1
ATOM 2036 N N . GLY B 2 120 ? -44.994 -15.198 59.210 1.00 50.97 171 GLY B N 1
ATOM 2037 C CA . GLY B 2 120 ? -45.366 -13.965 58.519 1.00 54.24 171 GLY B CA 1
ATOM 2038 C C . GLY B 2 120 ? -46.119 -13.020 59.457 1.00 46.55 171 GLY B C 1
ATOM 2039 O O . GLY B 2 120 ? -47.302 -13.233 59.745 1.00 45.48 171 GLY B O 1
ATOM 2040 N N . TRP B 2 121 ? -45.431 -11.994 59.941 1.00 44.13 172 TRP B N 1
ATOM 2041 C CA . TRP B 2 121 ? -46.036 -11.002 60.835 1.00 50.16 172 TRP B CA 1
ATOM 2042 C C . TRP B 2 121 ? -46.581 -9.745 60.079 1.00 47.82 172 TRP B C 1
ATOM 2043 O O . TRP B 2 121 ? -45.813 -9.016 59.387 1.00 46.46 172 TRP B O 1
ATOM 2054 N N A MET B 2 122 ? -47.884 -9.502 60.192 0.70 50.52 173 MET B N 1
ATOM 2055 N N B MET B 2 122 ? -47.880 -9.493 60.227 0.30 47.53 173 MET B N 1
ATOM 2056 C CA A MET B 2 122 ? -48.508 -8.291 59.625 0.70 57.99 173 MET B CA 1
ATOM 2057 C CA B MET B 2 122 ? -48.516 -8.300 59.663 0.30 48.94 173 MET B CA 1
ATOM 2058 C C A MET B 2 122 ? -48.349 -7.188 60.666 0.70 53.43 173 MET B C 1
ATOM 2059 C C B MET B 2 122 ? -48.413 -7.159 60.663 0.30 50.44 173 MET B C 1
ATOM 2060 O O A MET B 2 122 ? -48.635 -7.406 61.835 0.70 55.50 173 MET B O 1
ATOM 2061 O O B MET B 2 122 ? -48.857 -7.298 61.795 0.30 54.84 173 MET B O 1
ATOM 2070 N N . TYR B 2 123 ? -47.823 -6.039 60.247 1.00 50.62 174 TYR B N 1
ATOM 2071 C CA . TYR B 2 123 ? -47.684 -4.864 61.112 1.00 57.12 174 TYR B CA 1
ATOM 2072 C C . TYR B 2 123 ? -48.681 -3.777 60.715 1.00 57.44 174 TYR B C 1
ATOM 2073 O O . TYR B 2 123 ? -48.709 -3.315 59.575 1.00 53.46 174 TYR B O 1
ATOM 2082 N N . LEU B 2 124 ? -49.477 -3.367 61.679 1.00 56.59 175 LEU B N 1
ATOM 2083 C CA . LEU B 2 124 ? -50.523 -2.408 61.454 1.00 62.12 175 LEU B CA 1
ATOM 2084 C C . LEU B 2 124 ? -50.267 -1.188 62.303 1.00 66.55 175 LEU B C 1
ATOM 2085 O O . LEU B 2 124 ? -49.678 -1.289 63.370 1.00 57.65 175 LEU B O 1
ATOM 2090 N N . PRO B 2 125 ? -50.728 -0.023 61.844 1.00 62.52 176 PRO B N 1
ATOM 2091 C CA . PRO B 2 125 ? -50.552 1.183 62.629 1.00 52.24 176 PRO B CA 1
ATOM 2092 C C . PRO B 2 125 ? -51.436 1.219 63.839 1.00 52.72 176 PRO B C 1
ATOM 2093 O O . PRO B 2 125 ? -52.384 0.469 63.919 1.00 60.04 176 PRO B O 1
ATOM 2097 N N . PRO B 2 126 ? -51.099 2.066 64.815 1.00 60.96 177 PRO B N 1
ATOM 2098 C CA . PRO B 2 126 ? -51.972 2.298 65.952 1.00 50.70 177 PRO B CA 1
ATOM 2099 C C . PRO B 2 126 ? -53.232 3.071 65.569 1.00 51.80 177 PRO B C 1
ATOM 2100 O O . PRO B 2 126 ? -53.455 3.381 64.416 1.00 68.38 177 PRO B O 1
ATOM 2104 N N . HIS B 2 127 ? -54.068 3.361 66.538 1.00 59.95 178 HIS B N 1
ATOM 2105 C CA . HIS B 2 127 ? -55.335 3.965 66.260 1.00 52.66 178 HIS B CA 1
ATOM 2106 C C . HIS B 2 127 ? -55.094 5.391 65.922 1.00 59.48 178 HIS B C 1
ATOM 2107 O O . HIS B 2 127 ? -54.235 6.021 66.522 1.00 80.76 178 HIS B O 1
ATOM 2114 N N . ASP B 2 128 ? -55.835 5.903 64.943 1.00 63.23 179 ASP B N 1
ATOM 2115 C CA . ASP B 2 128 ? -55.765 7.318 64.627 1.00 66.43 179 ASP B CA 1
ATOM 2116 C C . ASP B 2 128 ? -56.227 8.073 65.868 1.00 64.13 179 ASP B C 1
ATOM 2117 O O . ASP B 2 128 ? -57.198 7.668 66.496 1.00 62.71 179 ASP B O 1
ATOM 2122 N N . PRO B 2 129 ? -55.556 9.179 66.214 1.00 66.58 180 PRO B N 1
ATOM 2123 C CA . PRO B 2 129 ? -54.401 9.811 65.569 1.00 74.93 180 PRO B CA 1
ATOM 2124 C C . PRO B 2 129 ? -53.069 9.569 66.257 1.00 69.53 180 PRO B C 1
ATOM 2125 O O . PRO B 2 129 ? -52.143 10.336 66.034 1.00 60.03 180 PRO B O 1
ATOM 2129 N N . HIS B 2 130 ? -52.969 8.504 67.049 1.00 70.98 181 HIS B N 1
ATOM 2130 C CA . HIS B 2 130 ? -51.892 8.361 68.042 1.00 69.93 181 HIS B CA 1
ATOM 2131 C C . HIS B 2 130 ? -50.624 7.829 67.403 1.00 61.88 181 HIS B C 1
ATOM 2132 O O . HIS B 2 130 ? -50.130 6.729 67.645 1.00 63.77 181 HIS B O 1
ATOM 2139 N N . VAL B 2 131 ? -50.065 8.692 66.599 1.00 66.83 182 VAL B N 1
ATOM 2140 C CA . VAL B 2 131 ? -48.960 8.334 65.769 1.00 64.79 182 VAL B CA 1
ATOM 2141 C C . VAL B 2 131 ? -47.748 7.863 66.588 1.00 60.77 182 VAL B C 1
ATOM 2142 O O . VAL B 2 131 ? -46.913 7.202 66.054 1.00 64.73 182 VAL B O 1
ATOM 2146 N N . ASP B 2 132 ? -47.645 8.230 67.870 1.00 89.53 183 ASP B N 1
ATOM 2147 C CA . ASP B 2 132 ? -46.501 7.835 68.739 1.00 87.57 183 ASP B CA 1
ATOM 2148 C C . ASP B 2 132 ? -46.632 6.441 69.355 1.00 78.27 183 ASP B C 1
ATOM 2149 O O . ASP B 2 132 ? -45.621 5.847 69.743 1.00 85.02 183 ASP B O 1
ATOM 2154 N N . ASP B 2 133 ? -47.866 5.950 69.509 1.00 64.30 184 ASP B N 1
ATOM 2155 C CA . ASP B 2 133 ? -48.116 4.574 69.994 1.00 70.74 184 ASP B CA 1
ATOM 2156 C C . ASP B 2 133 ? -47.452 3.494 69.108 1.00 61.91 184 ASP B C 1
ATOM 2157 O O . ASP B 2 133 ? -47.313 3.672 67.891 1.00 66.42 184 ASP B O 1
ATOM 2162 N N . PRO B 2 134 ? -47.063 2.363 69.696 1.00 63.25 185 PRO B N 1
ATOM 2163 C CA . PRO B 2 134 ? -46.356 1.347 68.876 1.00 68.70 185 PRO B CA 1
ATOM 2164 C C . PRO B 2 134 ? -47.227 0.697 67.806 1.00 56.20 185 PRO B C 1
ATOM 2165 O O . PRO B 2 134 ? -48.440 0.592 67.958 1.00 61.86 185 PRO B O 1
ATOM 2169 N N . MET B 2 135 ? -46.600 0.263 66.730 1.00 54.20 186 MET B N 1
ATOM 2170 C CA . MET B 2 135 ? -47.289 -0.612 65.777 1.00 57.80 186 MET B CA 1
ATOM 2171 C C . MET B 2 135 ? -47.924 -1.829 66.466 1.00 55.36 186 MET B C 1
ATOM 2172 O O . MET B 2 135 ? -47.315 -2.441 67.328 1.00 66.18 186 MET B O 1
ATOM 2177 N N . ARG B 2 136 ? -49.135 -2.167 66.049 1.00 54.14 187 ARG B N 1
ATOM 2178 C CA . ARG B 2 136 ? -49.776 -3.457 66.337 1.00 52.23 187 ARG B CA 1
ATOM 2179 C C . ARG B 2 136 ? -49.281 -4.547 65.361 1.00 51.43 187 ARG B C 1
ATOM 2180 O O . ARG B 2 136 ? -48.793 -4.239 64.266 1.00 58.19 187 ARG B O 1
ATOM 2188 N N . PHE B 2 137 ? -49.385 -5.812 65.760 1.00 62.39 188 PHE B N 1
ATOM 2189 C CA . PHE B 2 137 ? -48.827 -6.912 64.950 1.00 77.28 188 PHE B CA 1
ATOM 2190 C C . PHE B 2 137 ? -49.470 -8.258 65.249 1.00 74.61 188 PHE B C 1
ATOM 2191 O O . PHE B 2 137 ? -49.325 -8.789 66.319 1.00 98.99 188 PHE B O 1
ATOM 2199 N N . LYS B 2 138 ? -50.202 -8.793 64.294 1.00 80.03 189 LYS B N 1
ATOM 2200 C CA . LYS B 2 138 ? -50.802 -10.099 64.422 1.00 80.65 189 LYS B CA 1
ATOM 2201 C C . LYS B 2 138 ? -50.022 -10.993 63.440 1.00 82.81 189 LYS B C 1
ATOM 2202 O O . LYS B 2 138 ? -49.392 -10.487 62.529 1.00 80.11 189 LYS B O 1
ATOM 2204 N N . PRO B 2 139 ? -50.032 -12.321 63.638 1.00 90.56 190 PRO B N 1
ATOM 2205 C CA . PRO B 2 139 ? -49.412 -13.197 62.651 1.00 75.64 190 PRO B CA 1
ATOM 2206 C C . PRO B 2 139 ? -50.418 -13.564 61.578 1.00 61.98 190 PRO B C 1
ATOM 2207 O O . PRO B 2 139 ? -51.580 -13.722 61.882 1.00 60.77 190 PRO B O 1
ATOM 2211 N N . LEU B 2 140 ? -49.979 -13.690 60.337 1.00 51.75 191 LEU B N 1
ATOM 2212 C CA . LEU B 2 140 ? -50.874 -14.054 59.263 1.00 52.44 191 LEU B CA 1
ATOM 2213 C C . LEU B 2 140 ? -50.765 -15.494 58.833 1.00 54.20 191 LEU B C 1
ATOM 2214 O O . LEU B 2 140 ? -51.770 -16.108 58.500 1.00 56.49 191 LEU B O 1
ATOM 2219 N N . PHE B 2 141 ? -49.536 -15.993 58.744 1.00 53.80 192 PHE B N 1
ATOM 2220 C CA . PHE B 2 141 ? -49.289 -17.399 58.445 1.00 54.47 192 PHE B CA 1
ATOM 2221 C C . PHE B 2 141 ? -48.044 -17.876 59.167 1.00 47.83 192 PHE B C 1
ATOM 2222 O O . PHE B 2 141 ? -47.190 -17.087 59.554 1.00 49.77 192 PHE B O 1
ATOM 2230 N N . ARG B 2 142 ? -47.940 -19.180 59.338 1.00 47.28 193 ARG B N 1
ATOM 2231 C CA . ARG B 2 142 ? -46.712 -19.754 59.786 1.00 53.96 193 ARG B CA 1
ATOM 2232 C C . ARG B 2 142 ? -46.390 -21.032 59.052 1.00 52.81 193 ARG B C 1
ATOM 2233 O O . ARG B 2 142 ? -47.247 -21.703 58.469 1.00 60.05 193 ARG B O 1
ATOM 2241 N N . ILE B 2 143 ? -45.119 -21.363 59.125 1.00 52.97 194 ILE B N 1
ATOM 2242 C CA . ILE B 2 143 ? -44.595 -22.566 58.542 1.00 52.89 194 ILE B CA 1
ATOM 2243 C C . ILE B 2 143 ? -43.857 -23.321 59.634 1.00 48.42 194 ILE B C 1
ATOM 2244 O O . ILE B 2 143 ? -42.932 -22.806 60.225 1.00 53.26 194 ILE B O 1
ATOM 2249 N N . HIS B 2 144 ? -44.283 -24.541 59.895 1.00 54.02 195 HIS B N 1
ATOM 2250 C CA . HIS B 2 144 ? -43.835 -25.306 61.045 1.00 54.00 195 HIS B CA 1
ATOM 2251 C C . HIS B 2 144 ? -43.170 -26.624 60.604 1.00 51.08 195 HIS B C 1
ATOM 2252 O O . HIS B 2 144 ? -43.750 -27.392 59.867 1.00 46.77 195 HIS B O 1
ATOM 2259 N N . LEU B 2 145 ? -41.947 -26.858 61.061 1.00 53.11 196 LEU B N 1
ATOM 2260 C CA . LEU B 2 145 ? -41.237 -28.130 60.882 1.00 54.69 196 LEU B CA 1
ATOM 2261 C C . LEU B 2 145 ? -41.434 -29.047 62.103 1.00 56.93 196 LEU B C 1
ATOM 2262 O O . LEU B 2 145 ? -41.160 -28.646 63.246 1.00 71.47 196 LEU B O 1
ATOM 2267 N N . MET B 2 146 ? -41.879 -30.275 61.856 1.00 47.46 197 MET B N 1
ATOM 2268 C CA . MET B 2 146 ? -41.959 -31.309 62.902 1.00 48.08 197 MET B CA 1
ATOM 2269 C C . MET B 2 146 ? -41.099 -32.515 62.528 1.00 48.55 197 MET B C 1
ATOM 2270 O O . MET B 2 146 ? -40.627 -32.613 61.398 1.00 62.79 197 MET B O 1
ATOM 2275 N N . GLU B 2 147 ? -40.871 -33.442 63.454 1.00 55.11 198 GLU B N 1
ATOM 2276 C CA . GLU B 2 147 ? -39.965 -34.552 63.111 1.00 63.32 198 GLU B CA 1
ATOM 2277 C C . GLU B 2 147 ? -40.454 -35.412 61.944 1.00 68.17 198 GLU B C 1
ATOM 2278 O O . GLU B 2 147 ? -41.637 -35.684 61.806 1.00 67.50 198 GLU B O 1
ATOM 2284 N N . ARG B 2 148 ? -39.514 -35.816 61.101 1.00 73.42 199 ARG B N 1
ATOM 2285 C CA . ARG B 2 148 ? -39.764 -36.808 60.063 1.00 91.49 199 ARG B CA 1
ATOM 2286 C C . ARG B 2 148 ? -40.777 -36.409 58.978 1.00 89.05 199 ARG B C 1
ATOM 2287 O O . ARG B 2 148 ? -41.166 -37.266 58.199 1.00 103.94 199 ARG B O 1
ATOM 2295 N N . LYS B 2 149 ? -41.194 -35.146 58.896 1.00 78.35 200 LYS B N 1
ATOM 2296 C CA . LYS B 2 149 ? -42.070 -34.729 57.787 1.00 68.54 200 LYS B CA 1
ATOM 2297 C C . LYS B 2 149 ? -41.637 -33.403 57.135 1.00 65.53 200 LYS B C 1
ATOM 2298 O O . LYS B 2 149 ? -40.748 -32.703 57.618 1.00 67.81 200 LYS B O 1
ATOM 2304 N N . ALA B 2 150 ? -42.248 -33.078 56.005 1.00 59.53 201 ALA B N 1
ATOM 2305 C CA . ALA B 2 150 ? -42.082 -31.750 55.438 1.00 54.40 201 ALA B CA 1
ATOM 2306 C C . ALA B 2 150 ? -42.772 -30.707 56.334 1.00 53.05 201 ALA B C 1
ATOM 2307 O O . ALA B 2 150 ? -43.760 -31.006 57.015 1.00 55.51 201 ALA B O 1
ATOM 2309 N N . ALA B 2 151 ? -42.243 -29.484 56.339 1.00 51.42 202 ALA B N 1
ATOM 2310 C CA . ALA B 2 151 ? -42.880 -28.406 57.091 1.00 52.52 202 ALA B CA 1
ATOM 2311 C C . ALA B 2 151 ? -44.257 -28.131 56.535 1.00 51.49 202 ALA B C 1
ATOM 2312 O O . ALA B 2 151 ? -44.447 -28.148 55.338 1.00 59.82 202 ALA B O 1
ATOM 2314 N N . THR B 2 152 ? -45.192 -27.895 57.442 1.00 54.37 203 THR B N 1
ATOM 2315 C CA . THR B 2 152 ? -46.552 -27.543 57.141 1.00 56.32 203 THR B CA 1
ATOM 2316 C C . THR B 2 152 ? -46.710 -26.028 57.055 1.00 53.24 203 THR B C 1
ATOM 2317 O O . THR B 2 152 ? -45.960 -25.279 57.656 1.00 59.87 203 THR B O 1
ATOM 2321 N N . VAL B 2 153 ? -47.716 -25.613 56.299 1.00 51.62 204 VAL B N 1
ATOM 2322 C CA . VAL B 2 153 ? -48.046 -24.237 56.078 1.00 54.13 204 VAL B CA 1
ATOM 2323 C C . VAL B 2 153 ? -49.433 -23.996 56.616 1.00 61.73 204 VAL B C 1
ATOM 2324 O O . VAL B 2 153 ? -50.392 -24.625 56.155 1.00 64.89 204 VAL B O 1
ATOM 2328 N N . GLU B 2 154 ? -49.543 -23.109 57.598 1.00 60.44 205 GLU B N 1
ATOM 2329 C CA . GLU B 2 154 ? -50.831 -22.835 58.195 1.00 63.97 205 GLU B CA 1
ATOM 2330 C C . GLU B 2 154 ? -51.210 -21.358 58.072 1.00 62.10 205 GLU B C 1
ATOM 2331 O O . GLU B 2 154 ? -50.386 -20.485 58.243 1.00 62.90 205 GLU B O 1
ATOM 2337 N N . CYS B 2 155 ? -52.472 -21.085 57.775 1.00 63.33 206 CYS B N 1
ATOM 2338 C CA . CYS B 2 155 ? -52.994 -19.715 57.814 1.00 62.31 206 CYS B CA 1
ATOM 2339 C C . CYS B 2 155 ? -53.392 -19.401 59.248 1.00 66.21 206 CYS B C 1
ATOM 2340 O O . CYS B 2 155 ? -54.076 -20.202 59.871 1.00 75.47 206 CYS B O 1
ATOM 2343 N N . MET B 2 156 ? -52.988 -18.237 59.747 1.00 64.68 207 MET B N 1
ATOM 2344 C CA . MET B 2 156 ? -53.246 -17.803 61.138 1.00 64.34 207 MET B CA 1
ATOM 2345 C C . MET B 2 156 ? -54.329 -16.724 61.253 1.00 66.87 207 MET B C 1
ATOM 2346 O O . MET B 2 156 ? -54.540 -16.123 62.292 1.00 65.05 207 MET B O 1
ATOM 2351 N N . TYR B 2 157 ? -55.010 -16.464 60.164 1.00 66.51 208 TYR B N 1
ATOM 2352 C CA . TYR B 2 157 ? -55.957 -15.404 60.143 1.00 70.95 208 TYR B CA 1
ATOM 2353 C C . TYR B 2 157 ? -57.216 -15.957 60.737 1.00 73.94 208 TYR B C 1
ATOM 2354 O O . TYR B 2 157 ? -57.549 -17.111 60.508 1.00 91.05 208 TYR B O 1
ATOM 2363 N N . GLY B 2 158 ? -57.916 -15.122 61.487 1.00 71.56 209 GLY B N 1
ATOM 2364 C CA . GLY B 2 158 ? -59.220 -15.460 62.019 1.00 73.07 209 GLY B CA 1
ATOM 2365 C C . GLY B 2 158 ? -59.122 -15.455 63.519 1.00 85.63 209 GLY B C 1
ATOM 2366 O O . GLY B 2 158 ? -58.097 -15.053 64.066 1.00 71.85 209 GLY B O 1
ATOM 2367 N N . HIS B 2 159 ? -60.174 -15.905 64.191 1.00 93.77 210 HIS B N 1
ATOM 2368 C CA . HIS B 2 159 ? -60.114 -15.991 65.635 1.00 105.65 210 HIS B CA 1
ATOM 2369 C C . HIS B 2 159 ? -60.188 -17.424 66.116 1.00 105.01 210 HIS B C 1
ATOM 2370 O O . HIS B 2 159 ? -60.156 -17.659 67.309 1.00 90.15 210 HIS B O 1
ATOM 2377 N N . LYS B 2 160 ? -60.222 -18.375 65.180 1.00 103.81 211 LYS B N 1
ATOM 2378 C CA . LYS B 2 160 ? -60.509 -19.778 65.488 1.00 80.76 211 LYS B CA 1
ATOM 2379 C C . LYS B 2 160 ? -59.272 -20.668 65.307 1.00 86.25 211 LYS B C 1
ATOM 2380 O O . LYS B 2 160 ? -59.386 -21.867 65.012 1.00 73.00 211 LYS B O 1
ATOM 2386 N N . GLY B 2 161 ? -58.094 -20.067 65.483 1.00 83.21 212 GLY B N 1
ATOM 2387 C CA . GLY B 2 161 ? -56.833 -20.812 65.524 1.00 80.90 212 GLY B CA 1
ATOM 2388 C C . GLY B 2 161 ? -56.188 -21.185 64.189 1.00 87.18 212 GLY B C 1
ATOM 2389 O O . GLY B 2 161 ? -56.794 -21.026 63.113 1.00 85.91 212 GLY B O 1
ATOM 2390 N N . PRO B 2 162 ? -54.941 -21.694 64.252 1.00 71.31 213 PRO B N 1
ATOM 2391 C CA . PRO B 2 162 ? -54.177 -22.180 63.092 1.00 65.07 213 PRO B CA 1
ATOM 2392 C C . PRO B 2 162 ? -54.912 -23.238 62.279 1.00 57.94 213 PRO B C 1
ATOM 2393 O O . PRO B 2 162 ? -55.567 -24.091 62.876 1.00 65.06 213 PRO B O 1
ATOM 2397 N N . HIS B 2 163 ? -54.797 -23.175 60.949 1.00 54.68 214 HIS B N 1
ATOM 2398 C CA . HIS B 2 163 ? -55.456 -24.112 60.012 1.00 59.08 214 HIS B CA 1
ATOM 2399 C C . HIS B 2 163 ? -54.753 -24.130 58.655 1.00 59.89 214 HIS B C 1
ATOM 2400 O O . HIS B 2 163 ? -53.771 -23.421 58.446 1.00 62.88 214 HIS B O 1
ATOM 2407 N N . HIS B 2 164 ? -55.247 -24.930 57.720 1.00 65.10 215 HIS B N 1
ATOM 2408 C CA . HIS B 2 164 ? -54.423 -25.259 56.580 1.00 65.81 215 HIS B CA 1
ATOM 2409 C C . HIS B 2 164 ? -54.309 -24.103 55.589 1.00 58.83 215 HIS B C 1
ATOM 2410 O O . HIS B 2 164 ? -55.293 -23.476 55.227 1.00 72.01 215 HIS B O 1
ATOM 2417 N N . GLY B 2 165 ? -53.084 -23.831 55.171 1.00 58.42 216 GLY B N 1
ATOM 2418 C CA . GLY B 2 165 ? -52.804 -22.886 54.098 1.00 62.06 216 GLY B CA 1
ATOM 2419 C C . GLY B 2 165 ? -51.786 -23.394 53.069 1.00 64.42 216 GLY B C 1
ATOM 2420 O O . GLY B 2 165 ? -51.240 -24.495 53.190 1.00 67.44 216 GLY B O 1
ATOM 2421 N N A HIS B 2 166 ? -51.543 -22.566 52.053 0.50 59.65 217 HIS B N 1
ATOM 2422 N N B HIS B 2 166 ? -51.567 -22.578 52.042 0.50 58.60 217 HIS B N 1
ATOM 2423 C CA A HIS B 2 166 ? -50.640 -22.874 50.955 0.50 61.75 217 HIS B CA 1
ATOM 2424 C CA B HIS B 2 166 ? -50.622 -22.869 50.983 0.50 59.11 217 HIS B CA 1
ATOM 2425 C C A HIS B 2 166 ? -49.791 -21.634 50.734 0.50 62.46 217 HIS B C 1
ATOM 2426 C C B HIS B 2 166 ? -49.778 -21.630 50.770 0.50 60.61 217 HIS B C 1
ATOM 2427 O O A HIS B 2 166 ? -50.263 -20.525 50.949 0.50 62.25 217 HIS B O 1
ATOM 2428 O O B HIS B 2 166 ? -50.238 -20.522 51.019 0.50 59.56 217 HIS B O 1
ATOM 2441 N N . ILE B 2 167 ? -48.532 -21.840 50.353 1.00 68.38 218 ILE B N 1
ATOM 2442 C CA . ILE B 2 167 ? -47.619 -20.773 49.948 1.00 63.87 218 ILE B CA 1
ATOM 2443 C C . ILE B 2 167 ? -47.123 -21.070 48.532 1.00 58.81 218 ILE B C 1
ATOM 2444 O O . ILE B 2 167 ? -46.922 -22.202 48.156 1.00 62.20 218 ILE B O 1
ATOM 2449 N N . GLN B 2 168 ? -46.889 -20.032 47.762 1.00 63.46 219 GLN B N 1
ATOM 2450 C CA . GLN B 2 168 ? -46.441 -20.196 46.424 1.00 56.06 219 GLN B CA 1
ATOM 2451 C C . GLN B 2 168 ? -45.403 -19.140 46.107 1.00 58.47 219 GLN B C 1
ATOM 2452 O O . GLN B 2 168 ? -45.679 -17.942 46.164 1.00 63.85 219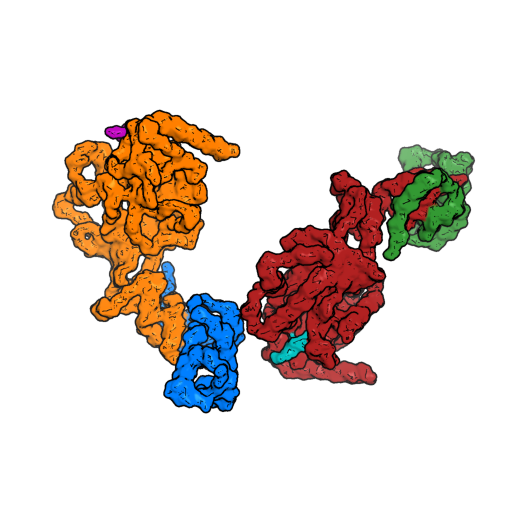 GLN B O 1
ATOM 2458 N N . ILE B 2 169 ? -44.207 -19.602 45.764 1.00 75.13 220 ILE B N 1
ATOM 2459 C CA . ILE B 2 169 ? -43.097 -18.727 45.440 1.00 73.36 220 ILE B CA 1
ATOM 2460 C C . ILE B 2 169 ? -43.014 -18.587 43.927 1.00 78.46 220 ILE B C 1
ATOM 2461 O O . ILE B 2 169 ? -42.729 -19.527 43.201 1.00 94.72 220 ILE B O 1
ATOM 2466 N N . VAL B 2 170 ? -43.297 -17.384 43.469 1.00 91.36 221 VAL B N 1
ATOM 2467 C CA . VAL B 2 170 ? -43.381 -17.105 42.063 1.00 99.61 221 VAL B CA 1
ATOM 2468 C C . VAL B 2 170 ? -41.994 -16.707 41.581 1.00 100.53 221 VAL B C 1
ATOM 2469 O O . VAL B 2 170 ? -41.505 -17.276 40.613 1.00 94.48 221 VAL B O 1
ATOM 2473 N N . LYS B 2 171 ? -41.366 -15.750 42.277 1.00 91.65 222 LYS B N 1
ATOM 2474 C CA . LYS B 2 171 ? -40.098 -15.148 41.855 1.00 88.77 222 LYS B CA 1
ATOM 2475 C C . LYS B 2 171 ? -39.106 -14.907 43.009 1.00 108.32 222 LYS B C 1
ATOM 2476 O O . LYS B 2 171 ? -39.325 -15.314 44.164 1.00 81.29 222 LYS B O 1
ATOM 2482 N N . LYS B 2 172 ? -37.988 -14.260 42.693 1.00 138.10 223 LYS B N 1
ATOM 2483 C CA . LYS B 2 172 ? -37.082 -13.804 43.733 1.00 138.94 223 LYS B CA 1
ATOM 2484 C C . LYS B 2 172 ? -37.890 -12.946 44.697 1.00 122.37 223 LYS B C 1
ATOM 2485 O O . LYS B 2 172 ? -37.781 -13.118 45.943 1.00 75.10 223 LYS B O 1
ATOM 2487 N N . ASP B 2 173 ? -38.733 -12.077 44.101 1.00 79.80 224 ASP B N 1
ATOM 2488 C CA . ASP B 2 173 ? -39.319 -10.938 44.800 1.00 67.14 224 ASP B CA 1
ATOM 2489 C C . ASP B 2 173 ? -40.829 -10.875 44.857 1.00 64.38 224 ASP B C 1
ATOM 2490 O O . ASP B 2 173 ? -41.408 -9.776 44.941 1.00 61.03 224 ASP B O 1
ATOM 2495 N N . GLU B 2 174 ? -41.460 -12.043 44.870 1.00 60.74 225 GLU B N 1
ATOM 2496 C CA . GLU B 2 174 ? -42.901 -12.127 44.982 1.00 59.21 225 GLU B CA 1
ATOM 2497 C C . GLU B 2 174 ? -43.340 -13.514 45.420 1.00 59.29 225 GLU B C 1
ATOM 2498 O O . GLU B 2 174 ? -42.865 -14.516 44.892 1.00 72.98 225 GLU B O 1
ATOM 2504 N N . PHE B 2 175 ? -44.268 -13.557 46.368 1.00 51.72 226 PHE B N 1
ATOM 2505 C CA . PHE B 2 175 ? -44.930 -14.784 46.755 1.00 48.24 226 PHE B CA 1
ATOM 2506 C C . PHE B 2 175 ? -46.362 -14.554 47.129 1.00 48.48 226 PHE B C 1
ATOM 2507 O O . PHE B 2 175 ? -46.801 -13.412 47.229 1.00 53.72 226 PHE B O 1
ATOM 2515 N N . SER B 2 176 ? -47.090 -15.640 47.366 1.00 53.58 227 SER B N 1
ATOM 2516 C CA . SER B 2 176 ? -48.512 -15.514 47.672 1.00 62.48 227 SER B CA 1
ATOM 2517 C C . SER B 2 176 ? -48.984 -16.615 48.591 1.00 55.31 227 SER B C 1
ATOM 2518 O O . SER B 2 176 ? -48.342 -17.649 48.699 1.00 59.01 227 SER B O 1
ATOM 2521 N N . THR B 2 177 ? -50.109 -16.355 49.252 1.00 50.84 228 THR B N 1
ATOM 2522 C CA . THR B 2 177 ? -50.658 -17.229 50.278 1.00 51.85 228 THR B CA 1
ATOM 2523 C C . THR B 2 177 ? -52.083 -17.521 49.898 1.00 53.90 228 THR B C 1
ATOM 2524 O O . THR B 2 177 ? -52.761 -16.646 49.417 1.00 71.14 228 THR B O 1
ATOM 2528 N N . LYS B 2 178 ? -52.508 -18.767 50.067 1.00 57.39 229 LYS B N 1
ATOM 2529 C CA . LYS B 2 178 ? -53.898 -19.152 49.947 1.00 60.88 229 LYS B CA 1
ATOM 2530 C C . LYS B 2 178 ? -54.325 -19.728 51.287 1.00 63.98 229 LYS B C 1
ATOM 2531 O O . LYS B 2 178 ? -53.528 -20.386 51.953 1.00 68.92 229 LYS B O 1
ATOM 2537 N N . CYS B 2 179 ? -55.560 -19.453 51.702 1.00 67.91 230 CYS B N 1
ATOM 2538 C CA . CYS B 2 179 ? -56.129 -20.123 52.870 1.00 65.73 230 CYS B CA 1
ATOM 2539 C C . CYS B 2 179 ? -57.170 -21.077 52.378 1.00 63.72 230 CYS B C 1
ATOM 2540 O O . CYS B 2 179 ? -57.873 -20.764 51.449 1.00 76.45 230 CYS B O 1
ATOM 2543 N N . ASN B 2 180 ? -57.241 -22.255 52.983 1.00 77.72 231 ASN B N 1
ATOM 2544 C CA . ASN B 2 180 ? -57.997 -23.361 52.410 1.00 87.69 231 ASN B CA 1
ATOM 2545 C C . ASN B 2 180 ? -59.194 -23.765 53.229 1.00 99.15 231 ASN B C 1
ATOM 2546 O O . ASN B 2 180 ? -59.927 -24.683 52.858 1.00 96.13 231 ASN B O 1
ATOM 2551 N N . GLN B 2 181 ? -59.385 -23.081 54.346 1.00 85.60 232 GLN B N 1
ATOM 2552 C CA . GLN B 2 181 ? -60.460 -23.394 55.231 1.00 85.91 232 GLN B CA 1
ATOM 2553 C C . GLN B 2 181 ? -60.927 -22.067 55.776 1.00 83.40 232 GLN B C 1
ATOM 2554 O O . GLN B 2 181 ? -60.763 -21.787 56.956 1.00 83.37 232 GLN B O 1
ATOM 2560 N N . THR B 2 182 ? -61.518 -21.243 54.911 1.00 83.18 233 THR B N 1
ATOM 2561 C CA . THR B 2 182 ? -61.871 -19.876 55.317 1.00 77.24 233 THR B CA 1
ATOM 2562 C C . THR B 2 182 ? -62.925 -19.816 56.399 1.00 85.19 233 THR B C 1
ATOM 2563 O O . THR B 2 182 ? -63.050 -18.799 57.099 1.00 81.91 233 THR B O 1
ATOM 2567 N N . ASP B 2 183 ? -63.686 -20.901 56.524 1.00 91.50 234 ASP B N 1
ATOM 2568 C CA . ASP B 2 183 ? -64.616 -21.078 57.630 1.00 86.15 234 ASP B CA 1
ATOM 2569 C C . ASP B 2 183 ? -64.024 -20.565 58.954 1.00 84.18 234 ASP B C 1
ATOM 2570 O O . ASP B 2 183 ? -64.754 -20.112 59.832 1.00 95.35 234 ASP B O 1
ATOM 2575 N N . HIS B 2 184 ? -62.706 -20.577 59.083 1.00 73.94 235 HIS B N 1
ATOM 2576 C CA . HIS B 2 184 ? -62.078 -20.104 60.313 1.00 77.36 235 HIS B CA 1
ATOM 2577 C C . HIS B 2 184 ? -62.075 -18.587 60.490 1.00 80.88 235 HIS B C 1
ATOM 2578 O O . HIS B 2 184 ? -61.955 -18.087 61.628 1.00 77.68 235 HIS B O 1
ATOM 2585 N N . HIS B 2 185 ? -62.197 -17.843 59.388 1.00 93.00 236 HIS B N 1
ATOM 2586 C CA . HIS B 2 185 ? -62.224 -16.370 59.481 1.00 93.67 236 HIS B CA 1
ATOM 2587 C C . HIS B 2 185 ? -63.579 -15.862 59.897 1.00 77.18 236 HIS B C 1
ATOM 2588 O O . HIS B 2 185 ? -63.692 -14.712 60.320 1.00 77.38 236 HIS B O 1
ATOM 2595 N N . ARG B 2 186 ? -64.591 -16.717 59.774 1.00 78.52 237 ARG B N 1
ATOM 2596 C CA . ARG B 2 186 ? -65.962 -16.371 60.156 1.00 79.87 237 ARG B CA 1
ATOM 2597 C C . ARG B 2 186 ? -66.112 -16.349 61.682 1.00 79.07 237 ARG B C 1
ATOM 2598 O O . ARG B 2 186 ? -65.247 -16.845 62.413 1.00 86.68 237 ARG B O 1
ATOM 2606 N N . MET B 2 187 ? -67.207 -15.745 62.137 1.00 82.65 238 MET B N 1
ATOM 2607 C CA . MET B 2 187 ? -67.521 -15.570 63.561 1.00 88.28 238 MET B CA 1
ATOM 2608 C C . MET B 2 187 ? -69.015 -15.798 63.876 1.00 97.58 238 MET B C 1
ATOM 2609 O O . MET B 2 187 ? -69.898 -15.534 63.050 1.00 90.79 238 MET B O 1
ATOM 2614 N N . SER B 2 188 ? -69.287 -16.247 65.097 1.00 94.66 239 SER B N 1
ATOM 2615 C CA . SER B 2 188 ? -70.622 -16.667 65.472 1.00 100.11 239 SER B CA 1
ATOM 2616 C C . SER B 2 188 ? -71.652 -15.537 65.349 1.00 105.40 239 SER B C 1
ATOM 2617 O O . SER B 2 188 ? -72.803 -15.789 65.006 1.00 137.31 239 SER B O 1
ATOM 2620 N N A GLY B 2 189 ? -71.208 -14.308 65.604 0.50 95.94 240 GLY B N 1
ATOM 2621 N N B GLY B 2 189 ? -71.249 -14.303 65.629 0.50 113.67 240 GLY B N 1
ATOM 2622 C CA A GLY B 2 189 ? -72.037 -13.118 65.464 0.50 89.27 240 GLY B CA 1
ATOM 2623 C CA B GLY B 2 189 ? -72.143 -13.160 65.476 0.50 123.15 240 GLY B CA 1
ATOM 2624 C C A GLY B 2 189 ? -71.929 -12.461 64.095 0.50 81.88 240 GLY B C 1
ATOM 2625 C C B GLY B 2 189 ? -72.487 -12.921 64.016 0.50 137.83 240 GLY B C 1
ATOM 2626 O O A GLY B 2 189 ? -72.242 -11.282 63.946 0.50 68.25 240 GLY B O 1
ATOM 2627 O O B GLY B 2 189 ? -73.646 -12.677 63.670 0.50 152.73 240 GLY B O 1
ATOM 2628 N N A GLY B 2 190 ? -71.467 -13.219 63.101 0.50 87.83 241 GLY B N 1
ATOM 2629 N N B GLY B 2 190 ? -71.471 -13.003 63.160 0.50 132.94 241 GLY B N 1
ATOM 2630 C CA A GLY B 2 190 ? -71.604 -12.840 61.691 0.50 94.10 241 GLY B CA 1
ATOM 2631 C CA B GLY B 2 190 ? -71.643 -12.797 61.723 0.50 125.19 241 GLY B CA 1
ATOM 2632 C C A GLY B 2 190 ? -70.669 -11.762 61.179 0.50 95.00 241 GLY B C 1
ATOM 2633 C C B GLY B 2 190 ? -70.670 -11.770 61.176 0.50 110.46 241 GLY B C 1
ATOM 2634 O O A GLY B 2 190 ? -69.769 -11.304 61.886 0.50 99.38 241 GLY B O 1
ATOM 2635 O O B GLY B 2 190 ? -69.733 -11.361 61.862 0.50 113.86 241 GLY B O 1
ATOM 2636 N N . ARG B 2 191 ? -70.894 -11.344 59.938 1.00 97.75 242 ARG B N 1
ATOM 2637 C CA . ARG B 2 191 ? -70.037 -10.338 59.306 1.00 86.58 242 ARG B CA 1
ATOM 2638 C C . ARG B 2 191 ? -70.039 -9.030 60.069 1.00 86.04 242 ARG B C 1
ATOM 2639 O O . ARG B 2 191 ? -69.013 -8.347 60.133 1.00 84.78 242 ARG B O 1
ATOM 2647 N N . GLN B 2 192 ? -71.172 -8.679 60.663 1.00 81.32 243 GLN B N 1
ATOM 2648 C CA . GLN B 2 192 ? -71.216 -7.476 61.486 1.00 80.58 243 GLN B CA 1
ATOM 2649 C C . GLN B 2 192 ? -70.198 -7.558 62.617 1.00 86.91 243 GLN B C 1
ATOM 2650 O O . GLN B 2 192 ? -69.465 -6.606 62.847 1.00 86.20 243 GLN B O 1
ATOM 2656 N N . GLU B 2 193 ? -70.100 -8.706 63.282 1.00 89.18 244 GLU B N 1
ATOM 2657 C CA . GLU B 2 193 ? -69.169 -8.825 64.386 1.00 84.87 244 GLU B CA 1
ATOM 2658 C C . GLU B 2 193 ? -67.757 -8.808 63.825 1.00 86.14 244 GLU B C 1
ATOM 2659 O O . GLU B 2 193 ? -66.887 -8.140 64.388 1.00 82.95 244 GLU B O 1
ATOM 2665 N N . GLU B 2 194 ? -67.529 -9.493 62.702 1.00 83.30 245 GLU B N 1
ATOM 2666 C CA . GLU B 2 194 ? -66.239 -9.350 61.988 1.00 78.80 245 GLU B CA 1
ATOM 2667 C C . GLU B 2 194 ? -65.890 -7.866 61.838 1.00 72.58 245 GLU B C 1
ATOM 2668 O O . GLU B 2 194 ? -64.796 -7.424 62.171 1.00 69.84 245 GLU B O 1
ATOM 2674 N N . PHE B 2 195 ? -66.848 -7.094 61.356 1.00 76.67 246 PHE B N 1
ATOM 2675 C CA . PHE B 2 195 ? -66.646 -5.684 61.212 1.00 72.57 246 PHE B CA 1
ATOM 2676 C C . PHE B 2 195 ? -66.423 -4.974 62.554 1.00 78.43 246 PHE B C 1
ATOM 2677 O O . PHE B 2 195 ? -65.451 -4.227 62.682 1.00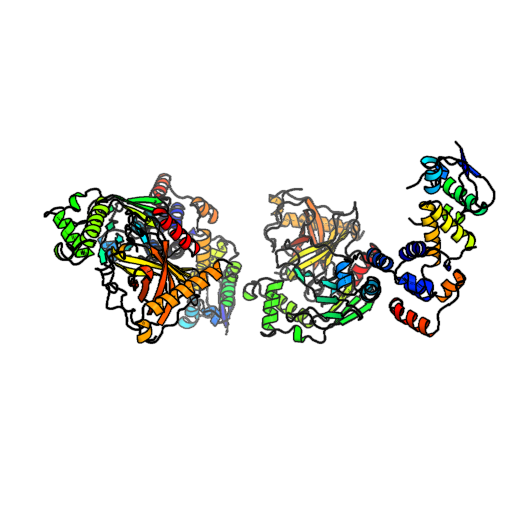 82.43 246 PHE B O 1
ATOM 2685 N N . ARG B 2 196 ? -67.302 -5.191 63.537 1.00 90.68 247 ARG B N 1
ATOM 2686 C CA . ARG B 2 196 ? -67.164 -4.554 64.873 1.00 92.73 247 ARG B CA 1
ATOM 2687 C C . ARG B 2 196 ? -65.802 -4.887 65.509 1.00 85.74 247 ARG B C 1
ATOM 2688 O O . ARG B 2 196 ? -65.120 -4.028 66.064 1.00 79.01 247 ARG B O 1
ATOM 2696 N N . THR B 2 197 ? -65.400 -6.141 65.391 1.00 78.32 248 THR B N 1
ATOM 2697 C CA . THR B 2 197 ? -64.090 -6.578 65.848 1.00 77.36 248 THR B CA 1
ATOM 2698 C C . THR B 2 197 ? -62.954 -5.827 65.150 1.00 83.78 248 THR B C 1
ATOM 2699 O O . THR B 2 197 ? -62.101 -5.220 65.808 1.00 81.98 248 THR B O 1
ATOM 2703 N N . TRP B 2 198 ? -62.953 -5.870 63.818 1.00 83.37 249 TRP B N 1
ATOM 2704 C CA . TRP B 2 198 ? -61.951 -5.162 63.005 1.00 71.73 249 TRP B CA 1
ATOM 2705 C C . TRP B 2 198 ? -61.937 -3.667 63.313 1.00 67.44 249 TRP B C 1
ATOM 2706 O O . TRP B 2 198 ? -60.881 -3.048 63.364 1.00 64.62 249 TRP B O 1
ATOM 2717 N N . LEU B 2 199 ? -63.110 -3.100 63.545 1.00 71.27 250 LEU B N 1
ATOM 2718 C CA . LEU B 2 199 ? -63.218 -1.678 63.868 1.00 71.41 250 LEU B CA 1
ATOM 2719 C C . LEU B 2 199 ? -62.520 -1.394 65.194 1.00 73.71 250 LEU B C 1
ATOM 2720 O O . LEU B 2 199 ? -61.831 -0.383 65.328 1.00 75.98 250 LEU B O 1
ATOM 2725 N N . ARG B 2 200 ? -62.704 -2.281 66.177 1.00 71.08 251 ARG B N 1
ATOM 2726 C CA . ARG B 2 200 ? -62.086 -2.091 67.488 1.00 68.07 251 ARG B CA 1
ATOM 2727 C C . ARG B 2 200 ? -60.565 -2.139 67.396 1.00 73.43 251 ARG B C 1
ATOM 2728 O O . ARG B 2 200 ? -59.890 -1.270 67.950 1.00 78.57 251 ARG B O 1
ATOM 2736 N N . GLU B 2 201 ? -60.027 -3.120 66.666 1.00 77.12 252 GLU B N 1
ATOM 2737 C CA . GLU B 2 201 ? -58.580 -3.243 66.504 1.00 67.23 252 GLU B CA 1
ATOM 2738 C C . GLU B 2 201 ? -57.967 -2.081 65.680 1.00 82.01 252 GLU B C 1
ATOM 2739 O O . GLU B 2 201 ? -56.898 -1.545 66.043 1.00 74.22 252 GLU B O 1
ATOM 2745 N N . GLU B 2 202 ? -58.616 -1.688 64.578 1.00 73.14 253 GLU B N 1
ATOM 2746 C CA . GLU B 2 202 ? -58.009 -0.690 63.686 1.00 66.12 253 GLU B CA 1
ATOM 2747 C C . GLU B 2 202 ? -58.255 0.694 64.210 1.00 66.77 253 GLU B C 1
ATOM 2748 O O . GLU B 2 202 ? -57.405 1.562 64.029 1.00 64.30 253 GLU B O 1
ATOM 2754 N N . TRP B 2 203 ? -59.403 0.907 64.861 1.00 70.70 254 TRP B N 1
ATOM 2755 C CA . TRP B 2 203 ? -59.799 2.259 65.285 1.00 72.56 254 TRP B CA 1
ATOM 2756 C C . TRP B 2 203 ? -59.981 2.499 66.791 1.00 85.00 254 TRP B C 1
ATOM 2757 O O . TRP B 2 203 ? -59.794 3.621 67.258 1.00 84.06 254 TRP B O 1
ATOM 2768 N N . GLY B 2 204 ? -60.311 1.466 67.559 1.00 93.54 255 GLY B N 1
ATOM 2769 C CA . GLY B 2 204 ? -60.615 1.659 68.976 1.00 94.56 255 GLY B CA 1
ATOM 2770 C C . GLY B 2 204 ? -61.822 2.568 69.128 1.00 89.33 255 GLY B C 1
ATOM 2771 O O . GLY B 2 204 ? -61.812 3.518 69.897 1.00 78.49 255 GLY B O 1
ATOM 2772 N N . ARG B 2 205 ? -62.857 2.274 68.354 1.00 99.77 256 ARG B N 1
ATOM 2773 C CA . ARG B 2 205 ? -64.063 3.078 68.319 1.00 89.14 256 ARG B CA 1
ATOM 2774 C C . ARG B 2 205 ? -65.191 2.134 67.927 1.00 103.51 256 ARG B C 1
ATOM 2775 O O . ARG B 2 205 ? -64.945 0.953 67.632 1.00 101.82 256 ARG B O 1
ATOM 2779 N N . THR B 2 206 ? -66.419 2.642 67.980 1.00 117.59 257 THR B N 1
ATOM 2780 C CA . THR B 2 206 ? -67.617 1.863 67.677 1.00 119.51 257 THR B CA 1
ATOM 2781 C C . THR B 2 206 ? -68.249 2.406 66.403 1.00 114.67 257 THR B C 1
ATOM 2782 O O . THR B 2 206 ? -67.773 3.404 65.854 1.00 95.38 257 THR B O 1
ATOM 2786 N N . LEU B 2 207 ? -69.337 1.772 65.957 1.00 122.65 258 LEU B N 1
ATOM 2787 C CA . LEU B 2 207 ? -70.124 2.270 64.808 1.00 141.00 258 LEU B CA 1
ATOM 2788 C C . LEU B 2 207 ? -70.666 3.692 65.063 1.00 151.45 258 LEU B C 1
ATOM 2789 O O . LEU B 2 207 ? -70.889 4.448 64.123 1.00 178.65 258 LEU B O 1
ATOM 2794 N N . GLU B 2 208 ? -70.861 4.046 66.333 1.00 150.11 259 GLU B N 1
ATOM 2795 C CA . GLU B 2 208 ? -71.370 5.364 66.731 1.00 146.18 259 GLU B CA 1
ATOM 2796 C C . GLU B 2 208 ? -70.368 6.504 66.474 1.00 125.58 259 GLU B C 1
ATOM 2797 O O . GLU B 2 208 ? -70.695 7.496 65.818 1.00 109.38 259 GLU B O 1
ATOM 2803 N N . ASP B 2 209 ? -69.151 6.351 66.992 1.00 121.58 260 ASP B N 1
ATOM 2804 C CA . ASP B 2 209 ? -68.116 7.386 66.867 1.00 133.57 260 ASP B CA 1
ATOM 2805 C C . ASP B 2 209 ? -67.672 7.597 65.424 1.00 167.54 260 ASP B C 1
ATOM 2806 O O . ASP B 2 209 ? -67.011 8.593 65.126 1.00 154.28 260 ASP B O 1
ATOM 2811 N N . ILE B 2 210 ? -67.985 6.639 64.549 1.00 191.85 261 ILE B N 1
ATOM 2812 C CA . ILE B 2 210 ? -67.636 6.738 63.127 1.00 190.41 261 ILE B CA 1
ATOM 2813 C C . ILE B 2 210 ? -68.814 7.187 62.259 1.00 176.18 261 ILE B C 1
ATOM 2814 O O . ILE B 2 210 ? -68.606 7.935 61.295 1.00 188.87 261 ILE B O 1
ATOM 2819 N N . PHE B 2 211 ? -70.033 6.739 62.583 1.00 133.30 262 PHE B N 1
ATOM 2820 C CA . PHE B 2 211 ? -71.239 7.246 61.917 1.00 151.91 262 PHE B CA 1
ATOM 2821 C C . PHE B 2 211 ? -71.287 8.764 62.197 1.00 165.30 262 PHE B C 1
ATOM 2822 O O . PHE B 2 211 ? -71.987 9.231 63.120 1.00 108.26 262 PHE B O 1
ATOM 2830 N N . HIS B 2 212 ? -70.440 9.466 61.421 1.00 176.20 263 HIS B N 1
ATOM 2831 C CA . HIS B 2 212 ? -70.293 10.939 61.303 1.00 145.16 263 HIS B CA 1
ATOM 2832 C C . HIS B 2 212 ? -68.883 11.324 60.698 1.00 121.62 263 HIS B C 1
ATOM 2833 O O . HIS B 2 212 ? -68.091 12.034 61.330 1.00 88.79 263 HIS B O 1
ATOM 2840 N N . GLU B 2 213 ? -68.568 10.905 59.467 1.00 87.98 264 GLU B N 1
ATOM 2841 C CA . GLU B 2 213 ? -69.527 10.357 58.495 1.00 94.06 264 GLU B CA 1
ATOM 2842 C C . GLU B 2 213 ? -68.764 9.952 57.242 1.00 95.80 264 GLU B C 1
ATOM 2843 O O . GLU B 2 213 ? -68.873 8.823 56.746 1.00 75.30 264 GLU B O 1
ATOM 2849 N N . HIS B 2 214 ? -68.002 10.896 56.712 1.00 98.14 265 HIS B N 1
ATOM 2850 C CA . HIS B 2 214 ? -67.212 10.635 55.529 1.00 86.23 265 HIS B CA 1
ATOM 2851 C C . HIS B 2 214 ? -66.134 9.570 55.791 1.00 82.87 265 HIS B C 1
ATOM 2852 O O . HIS B 2 214 ? -65.808 8.790 54.892 1.00 90.41 265 HIS B O 1
ATOM 2859 N N . MET B 2 215 ? -65.604 9.542 57.017 1.00 85.60 266 MET B N 1
ATOM 2860 C CA . MET B 2 215 ? -64.772 8.415 57.509 1.00 84.95 266 MET B CA 1
ATOM 2861 C C . MET B 2 215 ? -65.546 7.110 57.766 1.00 75.17 266 MET B C 1
ATOM 2862 O O . MET B 2 215 ? -64.983 6.061 57.482 1.00 81.85 266 MET B O 1
ATOM 2867 N N . GLN B 2 216 ? -66.786 7.147 58.311 1.00 59.07 267 GLN B N 1
ATOM 2868 C CA . GLN B 2 216 ? -67.652 5.933 58.306 1.00 58.54 267 GLN B CA 1
ATOM 2869 C C . GLN B 2 216 ? -67.628 5.249 56.922 1.00 57.50 267 GLN B C 1
ATOM 2870 O O . GLN B 2 216 ? -67.398 4.057 56.795 1.00 67.26 267 GLN B O 1
ATOM 2876 N N . GLU B 2 217 ? -67.822 6.020 55.872 1.00 58.71 268 GLU B N 1
ATOM 2877 C CA . GLU B 2 217 ? -67.854 5.443 54.555 1.00 57.46 268 GLU B CA 1
ATOM 2878 C C . GLU B 2 217 ? -66.527 4.854 54.165 1.00 53.57 268 GLU B C 1
ATOM 2879 O O . GLU B 2 217 ? -66.463 3.679 53.832 1.00 64.51 268 GLU B O 1
ATOM 2885 N N . LEU B 2 218 ? -65.466 5.652 54.220 1.00 52.20 269 LEU B N 1
ATOM 2886 C CA . LEU B 2 218 ? -64.113 5.159 53.908 1.00 48.12 269 LEU B CA 1
ATOM 2887 C C . LEU B 2 218 ? -63.656 3.929 54.724 1.00 53.80 269 LEU B C 1
ATOM 2888 O O . LEU B 2 218 ? -62.911 3.082 54.262 1.00 62.85 269 LEU B O 1
ATOM 2893 N N . ILE B 2 219 ? -64.096 3.853 55.954 1.00 50.50 270 ILE B N 1
ATOM 2894 C CA . ILE B 2 219 ? -63.703 2.785 56.805 1.00 48.21 270 ILE B CA 1
ATOM 2895 C C . ILE B 2 219 ? -64.407 1.512 56.381 1.00 48.28 270 ILE B C 1
ATOM 2896 O O . ILE B 2 219 ? -63.796 0.452 56.327 1.00 60.27 270 ILE B O 1
ATOM 2901 N N . LEU B 2 220 ? -65.695 1.607 56.108 1.00 48.11 271 LEU B N 1
ATOM 2902 C CA . LEU B 2 220 ? -66.450 0.462 55.583 1.00 54.39 271 LEU B CA 1
ATOM 2903 C C . LEU B 2 220 ? -65.899 -0.086 54.261 1.00 56.45 271 LEU B C 1
ATOM 2904 O O . LEU B 2 220 ? -65.766 -1.302 54.092 1.00 56.43 271 LEU B O 1
ATOM 2909 N N . MET B 2 221 ? -65.586 0.819 53.328 1.00 52.71 272 MET B N 1
ATOM 2910 C CA . MET B 2 221 ? -65.145 0.413 52.007 1.00 55.94 272 MET B CA 1
ATOM 2911 C C . MET B 2 221 ? -63.870 -0.398 52.138 1.00 53.52 272 MET B C 1
ATOM 2912 O O . MET B 2 221 ? -63.686 -1.435 51.496 1.00 56.04 272 MET B O 1
ATOM 2917 N N . LYS B 2 222 ? -63.016 0.081 53.022 1.00 56.34 273 LYS B N 1
ATOM 2918 C CA . LYS B 2 222 ? -61.746 -0.539 53.305 1.00 50.42 273 LYS B CA 1
ATOM 2919 C C . LYS B 2 222 ? -61.958 -1.917 53.909 1.00 55.80 273 LYS B C 1
ATOM 2920 O O . LYS B 2 222 ? -61.240 -2.881 53.604 1.00 50.02 273 LYS B O 1
ATOM 2926 N N . PHE B 2 223 ? -62.919 -2.016 54.806 1.00 52.67 274 PHE B N 1
ATOM 2927 C CA . PHE B 2 223 ? -63.086 -3.275 55.450 1.00 60.56 274 PHE B CA 1
ATOM 2928 C C . PHE B 2 223 ? -63.567 -4.242 54.401 1.00 59.35 274 PHE B C 1
ATOM 2929 O O . PHE B 2 223 ? -63.010 -5.331 54.243 1.00 57.12 274 PHE B O 1
ATOM 2937 N N . ILE B 2 224 ? -64.594 -3.827 53.672 1.00 57.67 275 ILE B N 1
ATOM 2938 C CA . ILE B 2 224 ? -65.188 -4.695 52.677 1.00 55.56 275 ILE B CA 1
ATOM 2939 C C . ILE B 2 224 ? -64.161 -5.056 51.624 1.00 53.93 275 ILE B C 1
ATOM 2940 O O . ILE B 2 224 ? -64.053 -6.200 51.265 1.00 53.03 275 ILE B O 1
ATOM 2945 N N . TYR B 2 225 ? -63.403 -4.079 51.143 1.00 48.50 276 TYR B N 1
ATOM 2946 C CA . TYR B 2 225 ? -62.469 -4.319 50.066 1.00 47.17 276 TYR B CA 1
ATOM 2947 C C . TYR B 2 225 ? -61.366 -5.308 50.487 1.00 51.43 276 TYR B C 1
ATOM 2948 O O . TYR B 2 225 ? -61.055 -6.285 49.804 1.00 49.25 276 TYR B O 1
ATOM 2957 N N . THR B 2 226 ? -60.747 -5.011 51.612 1.00 45.94 277 THR B N 1
ATOM 2958 C CA . THR B 2 226 ? -59.611 -5.776 52.074 1.00 47.69 277 THR B CA 1
ATOM 2959 C C . THR B 2 226 ? -60.095 -7.153 52.470 1.00 51.43 277 THR B C 1
ATOM 2960 O O . THR B 2 226 ? -59.475 -8.137 52.169 1.00 49.32 277 THR B O 1
ATOM 2964 N N . SER B 2 227 ? -61.250 -7.251 53.083 1.00 56.90 278 SER B N 1
ATOM 2965 C CA . SER B 2 227 ? -61.670 -8.557 53.512 1.00 60.61 278 SER B CA 1
ATOM 2966 C C . SER B 2 227 ? -62.122 -9.463 52.356 1.00 55.83 278 SER B C 1
ATOM 2967 O O . SER B 2 227 ? -62.281 -10.632 52.567 1.00 58.41 278 SER B O 1
ATOM 2970 N N . GLN B 2 228 ? -62.269 -8.958 51.136 1.00 60.74 279 GLN B N 1
ATOM 2971 C CA . GLN B 2 228 ? -62.602 -9.835 50.002 1.00 60.70 279 GLN B CA 1
ATOM 2972 C C . GLN B 2 228 ? -61.419 -10.714 49.668 1.00 61.33 279 GLN B C 1
ATOM 2973 O O . GLN B 2 228 ? -61.560 -11.664 48.924 1.00 59.03 279 GLN B O 1
ATOM 2979 N N . TYR B 2 229 ? -60.238 -10.357 50.155 1.00 61.46 280 TYR B N 1
ATOM 2980 C CA . TYR B 2 229 ? -59.050 -11.191 49.977 1.00 64.19 280 TYR B CA 1
ATOM 2981 C C . TYR B 2 229 ? -59.009 -12.454 50.850 1.00 78.24 280 TYR B C 1
ATOM 2982 O O . TYR B 2 229 ? -58.209 -13.331 50.560 1.00 100.48 280 TYR B O 1
ATOM 2991 N N . ASP B 2 230 ? -59.857 -12.581 51.877 1.00 76.77 281 ASP B N 1
ATOM 2992 C CA . ASP B 2 230 ? -59.841 -13.780 52.752 1.00 80.43 281 ASP B CA 1
ATOM 2993 C C . ASP B 2 230 ? -58.419 -14.333 52.908 1.00 100.30 281 ASP B C 1
ATOM 2994 O O . ASP B 2 230 ? -58.252 -15.553 52.841 1.00 87.51 281 ASP B O 1
ATOM 2999 N N . ASN B 2 231 ? -57.423 -13.432 53.087 1.00 99.57 282 ASN B N 1
ATOM 3000 C CA . ASN B 2 231 ? -55.957 -13.746 53.237 1.00 59.38 282 ASN B CA 1
ATOM 3001 C C . ASN B 2 231 ? -55.301 -14.550 52.105 1.00 71.38 282 ASN B C 1
ATOM 3002 O O . ASN B 2 231 ? -54.271 -15.246 52.316 1.00 69.81 282 ASN B O 1
ATOM 3007 N N . CYS B 2 232 ? -55.916 -14.472 50.915 1.00 85.20 283 CYS B N 1
ATOM 3008 C CA . CYS B 2 232 ? -55.355 -14.996 49.674 1.00 58.53 283 CYS B CA 1
ATOM 3009 C C . CYS B 2 232 ? -54.802 -13.779 49.006 1.00 59.87 283 CYS B C 1
ATOM 3010 O O . CYS B 2 232 ? -55.538 -12.966 48.457 1.00 57.29 283 CYS B O 1
ATOM 3013 N N . LEU B 2 233 ? -53.490 -13.653 49.130 1.00 44.11 284 LEU B N 1
ATOM 3014 C CA . LEU B 2 233 ? -52.821 -12.422 48.972 1.00 48.00 284 LEU B CA 1
ATOM 3015 C C . LEU B 2 233 ? -51.495 -12.656 48.294 1.00 55.28 284 LEU B C 1
ATOM 3016 O O . LEU B 2 233 ? -50.795 -13.637 48.592 1.00 51.03 284 LEU B O 1
ATOM 3021 N N . THR B 2 234 ? -51.127 -11.713 47.444 1.00 49.95 285 THR B N 1
ATOM 3022 C CA . THR B 2 234 ? -49.829 -11.700 46.837 1.00 52.30 285 THR B CA 1
ATOM 3023 C C . THR B 2 234 ? -48.984 -10.628 47.508 1.00 53.34 285 THR B C 1
ATOM 3024 O O . THR B 2 234 ? -49.484 -9.553 47.815 1.00 58.76 285 THR B O 1
ATOM 3028 N N . TYR B 2 235 ? -47.711 -10.929 47.761 1.00 52.15 286 TYR B N 1
ATOM 3029 C CA . TYR B 2 235 ? -46.850 -9.982 48.443 1.00 51.27 286 TYR B CA 1
ATOM 3030 C C . TYR B 2 235 ? -45.714 -9.619 47.510 1.00 52.55 286 TYR B C 1
ATOM 3031 O O . TYR B 2 235 ? -45.199 -10.486 46.808 1.00 48.52 286 TYR B O 1
ATOM 3040 N N . ARG B 2 236 ? -45.353 -8.334 47.453 1.00 52.66 287 ARG B N 1
ATOM 3041 C CA . ARG B 2 236 ? -44.164 -7.919 46.701 1.00 50.58 287 ARG B CA 1
ATOM 3042 C C . ARG B 2 236 ? -43.074 -7.378 47.616 1.00 54.97 287 ARG B C 1
ATOM 3043 O O . ARG B 2 236 ? -43.358 -6.730 48.628 1.00 48.83 287 ARG B O 1
ATOM 3051 N N . ARG B 2 237 ? -41.821 -7.634 47.235 1.00 48.65 288 ARG B N 1
ATOM 3052 C CA . ARG B 2 237 ? -40.717 -7.289 48.073 1.00 48.56 288 ARG B CA 1
ATOM 3053 C C . ARG B 2 237 ? -40.512 -5.812 48.221 1.00 47.98 288 ARG B C 1
ATOM 3054 O O . ARG B 2 237 ? -40.519 -5.078 47.247 1.00 52.52 288 ARG B O 1
ATOM 3062 N N . ILE B 2 238 ? -40.294 -5.398 49.461 1.00 49.13 289 ILE B N 1
ATOM 3063 C CA . ILE B 2 238 ? -39.773 -4.084 49.749 1.00 58.52 289 ILE B CA 1
ATOM 3064 C C . ILE B 2 238 ? -38.517 -4.212 50.613 1.00 57.84 289 ILE B C 1
ATOM 3065 O O . ILE B 2 238 ? -38.213 -5.292 51.080 1.00 58.44 289 ILE B O 1
ATOM 3070 N N . TYR B 2 239 ? -37.812 -3.097 50.801 1.00 62.10 290 TYR B N 1
ATOM 3071 C CA . TYR B 2 239 ? -36.547 -3.020 51.547 1.00 56.99 290 TYR B CA 1
ATOM 3072 C C . TYR B 2 239 ? -36.560 -1.804 52.447 1.00 52.82 290 TYR B C 1
ATOM 3073 O O . TYR B 2 239 ? -37.203 -0.831 52.137 1.00 55.45 290 TYR B O 1
ATOM 3082 N N . LEU B 2 240 ? -35.829 -1.852 53.553 1.00 56.55 291 LEU B N 1
ATOM 3083 C CA . LEU B 2 240 ? -35.559 -0.650 54.314 1.00 57.54 291 LEU B CA 1
ATOM 3084 C C . LEU B 2 240 ? -34.465 0.155 53.621 1.00 55.87 291 LEU B C 1
ATOM 3085 O O . LEU B 2 240 ? -33.657 -0.399 52.879 1.00 75.52 291 LEU B O 1
ATOM 3090 N N . PRO B 2 241 ? -34.455 1.476 53.838 1.00 59.86 292 PRO B N 1
ATOM 3091 C CA . PRO B 2 241 ? -33.541 2.324 53.086 1.00 65.72 292 PRO B CA 1
ATOM 3092 C C . PRO B 2 241 ? -32.097 2.291 53.637 1.00 67.85 292 PRO B C 1
ATOM 3093 O O . PRO B 2 241 ? -31.900 2.015 54.835 1.00 57.21 292 PRO B O 1
ATOM 3097 N N . PRO B 2 242 ? -31.099 2.550 52.765 1.00 66.87 293 PRO B N 1
ATOM 3098 C CA . PRO B 2 242 ? -29.703 2.664 53.199 1.00 77.35 293 PRO B CA 1
ATOM 3099 C C . PRO B 2 242 ? -29.466 3.820 54.168 1.00 75.59 293 PRO B C 1
ATOM 3100 O O . PRO B 2 242 ? -29.948 4.932 53.928 1.00 76.24 293 PRO B O 1
ATOM 3104 N N . SER B 2 243 ? -28.737 3.532 55.251 1.00 87.73 294 SER B N 1
ATOM 3105 C CA . SER B 2 243 ? -28.261 4.550 56.187 1.00 79.09 294 SER B CA 1
ATOM 3106 C C . SER B 2 243 ? -27.000 5.193 55.597 1.00 75.09 294 SER B C 1
ATOM 3107 O O . SER B 2 243 ? -26.334 4.603 54.758 1.00 78.07 294 SER B O 1
ATOM 3110 N N . ARG B 2 244 ? -26.679 6.399 56.046 1.00 79.73 295 ARG B N 1
ATOM 3111 C CA . ARG B 2 244 ? -25.589 7.212 55.470 1.00 86.77 295 ARG B CA 1
ATOM 3112 C C . ARG B 2 244 ? -25.216 8.295 56.466 1.00 84.35 295 ARG B C 1
ATOM 3113 O O . ARG B 2 244 ? -26.070 8.805 57.162 1.00 74.66 295 ARG B O 1
ATOM 3121 N N . PRO B 2 245 ? -23.929 8.636 56.555 1.00 113.96 296 PRO B N 1
ATOM 3122 C CA . PRO B 2 245 ? -23.501 9.294 57.774 1.00 110.86 296 PRO B CA 1
ATOM 3123 C C . PRO B 2 245 ? -23.738 10.800 57.730 1.00 110.81 296 PRO B C 1
ATOM 3124 O O . PRO B 2 245 ? -24.813 11.257 58.093 1.00 85.38 296 PRO B O 1
ATOM 3128 N N . ASP B 2 246 ? -22.759 11.571 57.272 1.00 158.32 297 ASP B N 1
ATOM 3129 C CA . ASP B 2 246 ? -22.907 13.017 57.223 1.00 182.43 297 ASP B CA 1
ATOM 3130 C C . ASP B 2 246 ? -24.194 13.341 56.458 1.00 170.20 297 ASP B C 1
ATOM 3131 O O . ASP B 2 246 ? -25.004 14.162 56.895 1.00 202.25 297 ASP B O 1
ATOM 3136 N N . ASP B 2 247 ? -24.408 12.641 55.351 1.00 109.51 298 ASP B N 1
ATOM 3137 C CA . ASP B 2 247 ? -25.404 13.040 54.403 1.00 98.49 298 ASP B CA 1
ATOM 3138 C C . ASP B 2 247 ? -26.753 12.442 54.764 1.00 128.78 298 ASP B C 1
ATOM 3139 O O . ASP B 2 247 ? -27.347 11.724 53.950 1.00 131.30 298 ASP B O 1
ATOM 3142 N N . LEU B 2 248 ? -27.249 12.741 55.969 1.00 99.40 299 LEU B N 1
ATOM 3143 C CA . LEU B 2 248 ? -28.505 12.148 56.412 1.00 93.15 299 LEU B CA 1
ATOM 3144 C C . LEU B 2 248 ? -28.975 12.714 57.733 1.00 106.05 299 LEU B C 1
ATOM 3145 O O . LEU B 2 248 ? -28.168 13.121 58.559 1.00 115.85 299 LEU B O 1
ATOM 3150 N N . ILE B 2 249 ? -30.287 12.673 57.943 1.00 116.39 300 ILE B N 1
ATOM 3151 C CA . ILE B 2 249 ? -30.853 12.836 59.281 1.00 85.95 300 ILE B CA 1
ATOM 3152 C C . ILE B 2 249 ? -31.919 11.777 59.717 1.00 87.49 300 ILE B C 1
ATOM 3153 O O . ILE B 2 249 ? -32.770 12.082 60.584 1.00 69.97 300 ILE B O 1
ATOM 3158 N N . LYS B 2 250 ? -31.847 10.571 59.080 1.00 63.46 301 LYS B N 1
ATOM 3159 C CA . LYS B 2 250 ? -32.166 9.230 59.660 1.00 76.25 301 LYS B CA 1
ATOM 3160 C C . LYS B 2 250 ? -33.371 8.313 59.155 1.00 81.13 301 LYS B C 1
ATOM 3161 O O . LYS B 2 250 ? -34.449 8.288 59.751 1.00 72.67 301 LYS B O 1
ATOM 3167 N N . PRO B 2 251 ? -33.145 7.461 58.139 1.00 67.99 302 PRO B N 1
ATOM 3168 C CA . PRO B 2 251 ? -34.267 6.926 57.337 1.00 71.07 302 PRO B CA 1
ATOM 3169 C C . PRO B 2 251 ? -35.068 5.788 57.963 1.00 66.57 302 PRO B C 1
ATOM 3170 O O . PRO B 2 251 ? -34.704 5.265 58.982 1.00 60.12 302 PRO B O 1
ATOM 3174 N N . GLY B 2 252 ? -36.174 5.427 57.343 1.00 69.01 303 GLY B N 1
ATOM 3175 C CA . GLY B 2 252 ? -36.986 4.336 57.839 1.00 67.13 303 GLY B CA 1
ATOM 3176 C C . GLY B 2 252 ? -38.491 4.575 57.833 1.00 73.65 303 GLY B C 1
ATOM 3177 O O . GLY B 2 252 ? -39.013 5.528 57.262 1.00 71.34 303 GLY B O 1
ATOM 3178 N N . LEU B 2 253 ? -39.194 3.682 58.498 1.00 53.78 304 LEU B N 1
ATOM 3179 C CA . LEU B 2 253 ? -40.611 3.688 58.459 1.00 54.57 304 LEU B CA 1
ATOM 3180 C C . LEU B 2 253 ? -41.152 4.626 59.513 1.00 61.40 304 LEU B C 1
ATOM 3181 O O . LEU B 2 253 ? -40.604 4.705 60.605 1.00 62.01 304 LEU B O 1
ATOM 3186 N N . PHE B 2 254 ? -42.239 5.322 59.172 1.00 60.80 305 PHE B N 1
ATOM 3187 C CA . PHE B 2 254 ? -42.925 6.219 60.088 1.00 60.50 305 PHE B CA 1
ATOM 3188 C C . PHE B 2 254 ? -44.416 6.020 59.997 1.00 55.74 305 PHE B C 1
ATOM 3189 O O . PHE B 2 254 ? -44.926 5.719 58.931 1.00 58.98 305 PHE B O 1
ATOM 3197 N N . LYS B 2 255 ? -45.101 6.229 61.114 1.00 50.11 306 LYS B N 1
ATOM 3198 C CA . LYS B 2 255 ? -46.561 6.276 61.164 1.00 50.47 306 LYS B CA 1
ATOM 3199 C C . LYS B 2 255 ? -46.924 7.724 60.920 1.00 56.46 306 LYS B C 1
ATOM 3200 O O . LYS B 2 255 ? -46.270 8.593 61.477 1.00 79.07 306 LYS B O 1
ATOM 3206 N N . GLY B 2 256 ? -47.907 7.999 60.056 1.00 60.30 307 GLY B N 1
ATOM 3207 C CA . GLY B 2 256 ? -48.269 9.378 59.692 1.00 58.79 307 GLY B CA 1
ATOM 3208 C C . GLY B 2 256 ? -49.765 9.613 59.603 1.00 58.55 307 GLY B C 1
ATOM 3209 O O . GLY B 2 256 ? -50.518 8.715 59.236 1.00 50.96 307 GLY B O 1
ATOM 3210 N N . THR B 2 257 ? -50.204 10.825 59.939 1.00 52.34 308 THR B N 1
ATOM 3211 C CA . THR B 2 257 ? -51.615 11.154 59.861 1.00 51.29 308 THR B CA 1
ATOM 3212 C C . THR B 2 257 ? -51.978 11.587 58.429 1.00 55.06 308 THR B C 1
ATOM 3213 O O . THR B 2 257 ? -51.312 12.426 57.804 1.00 46.10 308 THR B O 1
ATOM 3217 N N . TYR B 2 258 ? -53.038 10.990 57.908 1.00 53.67 309 TYR B N 1
ATOM 3218 C CA . TYR B 2 258 ? -53.484 11.288 56.569 1.00 51.77 309 TYR B CA 1
ATOM 3219 C C . TYR B 2 258 ? -54.965 11.636 56.637 1.00 54.76 309 TYR B C 1
ATOM 3220 O O . TYR B 2 258 ? -55.808 11.066 55.953 1.00 51.55 309 TYR B O 1
ATOM 3229 N N . GLY B 2 259 ? -55.274 12.592 57.505 1.00 51.03 310 GLY B N 1
ATOM 3230 C CA . GLY B 2 259 ? -56.634 13.019 57.673 1.00 47.74 310 GLY B CA 1
ATOM 3231 C C . GLY B 2 259 ? -57.596 11.878 57.951 1.00 52.28 310 GLY B C 1
ATOM 3232 O O . GLY B 2 259 ? -57.313 10.985 58.751 1.00 82.58 310 GLY B O 1
ATOM 3233 N N . SER B 2 260 ? -58.724 11.922 57.252 1.00 68.67 311 SER B N 1
ATOM 3234 C CA . SER B 2 260 ? -59.851 11.011 57.425 1.00 58.37 311 SER B CA 1
ATOM 3235 C C . SER B 2 260 ? -59.545 9.595 57.051 1.00 58.01 311 SER B C 1
ATOM 3236 O O . SER B 2 260 ? -60.353 8.695 57.320 1.00 59.22 311 SER B O 1
ATOM 3239 N N . HIS B 2 261 ? -58.430 9.399 56.350 1.00 52.06 312 HIS B N 1
ATOM 3240 C CA . HIS B 2 261 ? -57.982 8.052 56.034 1.00 52.51 312 HIS B CA 1
ATOM 3241 C C . HIS B 2 261 ? -57.358 7.373 57.220 1.00 56.38 312 HIS B C 1
ATOM 3242 O O . HIS B 2 261 ? -57.130 6.169 57.178 1.00 59.57 312 HIS B O 1
ATOM 3249 N N . GLY B 2 262 ? -57.063 8.161 58.255 1.00 58.25 313 GLY B N 1
ATOM 3250 C CA . GLY B 2 262 ? -56.356 7.705 59.442 1.00 46.19 313 GLY B CA 1
ATOM 3251 C C . GLY B 2 262 ? -54.876 7.636 59.155 1.00 43.60 313 GLY B C 1
ATOM 3252 O O . GLY B 2 262 ? -54.365 8.227 58.206 1.00 48.47 313 GLY B O 1
ATOM 3253 N N . LEU B 2 263 ? -54.181 6.891 59.984 1.00 46.90 314 LEU B N 1
ATOM 3254 C CA . LEU B 2 263 ? -52.745 6.794 59.886 1.00 49.64 314 LEU B CA 1
ATOM 3255 C C . LEU B 2 263 ? -52.347 5.917 58.706 1.00 55.30 314 LEU B C 1
ATOM 3256 O O . LEU B 2 263 ? -53.049 4.940 58.341 1.00 54.49 314 LEU B O 1
ATOM 3261 N N . GLU B 2 264 ? -51.206 6.261 58.127 1.00 43.91 315 GLU B N 1
ATOM 3262 C CA . GLU B 2 264 ? -50.623 5.459 57.099 1.00 45.01 315 GLU B CA 1
ATOM 3263 C C . GLU B 2 264 ? -49.172 5.334 57.418 1.00 49.92 315 GLU B C 1
ATOM 3264 O O . GLU B 2 264 ? -48.620 6.182 58.125 1.00 48.74 315 GLU B O 1
ATOM 3270 N N . ILE B 2 265 ? -48.568 4.272 56.889 1.00 47.87 316 ILE B N 1
ATOM 3271 C CA . ILE B 2 265 ? -47.171 4.023 57.070 1.00 54.91 316 ILE B CA 1
ATOM 3272 C C . ILE B 2 265 ? -46.415 4.498 55.846 1.00 52.10 316 ILE B C 1
ATOM 3273 O O . ILE B 2 265 ? -46.724 4.107 54.730 1.00 50.32 316 ILE B O 1
ATOM 3278 N N . VAL B 2 266 ? -45.371 5.272 56.108 1.00 50.57 317 VAL B N 1
ATOM 3279 C CA . VAL B 2 266 ? -44.655 6.021 55.112 1.00 50.65 317 VAL B CA 1
ATOM 3280 C C . VAL B 2 266 ? -43.178 5.857 55.353 1.00 55.01 317 VAL B C 1
ATOM 3281 O O . VAL B 2 266 ? -42.710 6.104 56.461 1.00 65.01 317 VAL B O 1
ATOM 3285 N N . MET B 2 267 ? -42.460 5.471 54.306 1.00 50.67 318 MET B N 1
ATOM 3286 C CA . MET B 2 267 ? -41.036 5.284 54.362 1.00 60.13 318 MET B CA 1
ATOM 3287 C C . MET B 2 267 ? -40.189 6.503 53.908 1.00 60.19 318 MET B C 1
ATOM 3288 O O . MET B 2 267 ? -40.208 6.893 52.731 1.00 62.51 318 MET B O 1
ATOM 3293 N N . LEU B 2 268 ? -39.386 7.033 54.836 1.00 60.61 319 LEU B N 1
ATOM 3294 C CA . LEU B 2 268 ? -38.449 8.141 54.565 1.00 55.55 319 LEU B CA 1
ATOM 3295 C C . LEU B 2 268 ? -37.145 7.605 54.057 1.00 55.98 319 LEU B C 1
ATOM 3296 O O . LEU B 2 268 ? -36.561 6.683 54.644 1.00 58.84 319 LEU B O 1
ATOM 3301 N N . SER B 2 269 ? -36.661 8.182 52.977 1.00 52.46 320 SER B N 1
ATOM 3302 C CA . SER B 2 269 ? -35.404 7.723 52.425 1.00 56.17 320 SER B CA 1
ATOM 3303 C C . SER B 2 269 ? -34.692 8.901 51.800 1.00 58.94 320 SER B C 1
ATOM 3304 O O . SER B 2 269 ? -35.342 9.834 51.351 1.00 59.64 320 SER B O 1
ATOM 3307 N N . PHE B 2 270 ? -33.364 8.844 51.740 1.00 73.46 321 PHE B N 1
ATOM 3308 C CA . PHE B 2 270 ? -32.575 9.979 51.223 1.00 62.10 321 PHE B CA 1
ATOM 3309 C C . PHE B 2 270 ? -31.944 9.695 49.874 1.00 60.94 321 PHE B C 1
ATOM 3310 O O . PHE B 2 270 ? -31.500 8.583 49.594 1.00 65.97 321 PHE B O 1
ATOM 3318 N N . HIS B 2 271 ? -31.989 10.718 49.028 1.00 70.36 322 HIS B N 1
ATOM 3319 C CA . HIS B 2 271 ? -31.583 10.657 47.628 1.00 70.89 322 HIS B CA 1
ATOM 3320 C C . HIS B 2 271 ? -30.931 12.008 47.285 1.00 77.19 322 HIS B C 1
ATOM 3321 O O . HIS B 2 271 ? -31.515 12.837 46.570 1.00 72.71 322 HIS B O 1
ATOM 3328 N N . GLY B 2 272 ? -29.742 12.237 47.849 1.00 73.98 323 GLY B N 1
ATOM 3329 C CA . GLY B 2 272 ? -28.992 13.474 47.627 1.00 74.24 323 GLY B CA 1
ATOM 3330 C C . GLY B 2 272 ? -29.537 14.670 48.394 1.00 78.79 323 GLY B C 1
ATOM 3331 O O . GLY B 2 272 ? -29.703 14.613 49.613 1.00 82.15 323 GLY B O 1
ATOM 3332 N N . ARG B 2 273 ? -29.831 15.754 47.683 1.00 80.61 324 ARG B N 1
ATOM 3333 C CA . ARG B 2 273 ? -30.376 16.947 48.319 1.00 97.76 324 ARG B CA 1
ATOM 3334 C C . ARG B 2 273 ? -31.917 16.925 48.303 1.00 80.42 324 ARG B C 1
ATOM 3335 O O . ARG B 2 273 ? -32.570 17.972 48.255 1.00 88.91 324 ARG B O 1
ATOM 3338 N N . ARG B 2 274 ? -32.480 15.717 48.374 1.00 75.76 325 ARG B N 1
ATOM 3339 C CA . ARG B 2 274 ? -33.937 15.495 48.438 1.00 76.75 325 ARG B CA 1
ATOM 3340 C C . ARG B 2 274 ? -34.246 14.292 49.317 1.00 73.30 325 ARG B C 1
ATOM 3341 O O . ARG B 2 274 ? -33.609 13.252 49.174 1.00 85.55 325 ARG B O 1
ATOM 3349 N N . ALA B 2 275 ? -35.220 14.416 50.212 1.00 68.89 326 ALA B N 1
ATOM 3350 C CA . ALA B 2 275 ? -35.732 13.249 50.950 1.00 66.67 326 ALA B CA 1
ATOM 3351 C C . ALA B 2 275 ? -37.040 12.835 50.313 1.00 68.48 326 ALA B C 1
ATOM 3352 O O . ALA B 2 275 ? -37.761 13.673 49.759 1.00 71.87 326 ALA B O 1
ATOM 3354 N N . ARG B 2 276 ? -37.344 11.545 50.382 1.00 64.30 327 ARG B N 1
ATOM 3355 C CA . ARG B 2 276 ? -38.557 11.030 49.771 1.00 62.25 327 ARG B CA 1
ATOM 3356 C C . ARG B 2 276 ? -39.394 10.286 50.820 1.00 62.18 327 ARG B C 1
ATOM 3357 O O . ARG B 2 276 ? -38.867 9.592 51.702 1.00 61.32 327 ARG B O 1
ATOM 3365 N N . GLY B 2 277 ? -40.699 10.491 50.746 1.00 54.66 328 GLY B N 1
ATOM 3366 C CA . GLY B 2 277 ? -41.632 9.812 51.618 1.00 56.28 328 GLY B CA 1
ATOM 3367 C C . GLY B 2 277 ? -42.443 8.961 50.677 1.00 56.17 328 GLY B C 1
ATOM 3368 O O . GLY B 2 277 ? -43.114 9.500 49.795 1.00 55.58 328 GLY B O 1
ATOM 3369 N N . THR B 2 278 ? -42.339 7.640 50.836 1.00 51.90 329 THR B N 1
ATOM 3370 C CA . THR B 2 278 ? -42.994 6.665 49.961 1.00 51.68 329 THR B CA 1
ATOM 3371 C C . THR B 2 278 ? -44.073 5.929 50.770 1.00 54.65 329 THR B C 1
ATOM 3372 O O . THR B 2 278 ? -43.790 5.487 51.888 1.00 53.87 329 THR B O 1
ATOM 3376 N N . LYS B 2 279 ? -45.296 5.798 50.226 1.00 48.24 330 LYS B N 1
ATOM 3377 C CA . LYS B 2 279 ? -46.382 5.152 50.982 1.00 52.25 330 LYS B CA 1
ATOM 3378 C C . LYS B 2 279 ? -46.225 3.630 51.074 1.00 45.74 330 LYS B C 1
ATOM 3379 O O . LYS B 2 279 ? -46.073 2.967 50.080 1.00 50.18 330 LYS B O 1
ATOM 3385 N N . ILE B 2 280 ? -46.293 3.084 52.276 1.00 49.30 331 ILE B N 1
ATOM 3386 C CA . ILE B 2 280 ? -46.245 1.659 52.450 1.00 49.11 331 ILE B CA 1
ATOM 3387 C C . ILE B 2 280 ? -47.655 1.164 52.580 1.00 50.05 331 ILE B C 1
ATOM 3388 O O . ILE B 2 280 ? -47.982 0.168 51.974 1.00 49.69 331 ILE B O 1
ATOM 3393 N N . THR B 2 281 ? -48.480 1.844 53.375 1.00 48.72 332 THR B N 1
ATOM 3394 C CA . THR B 2 281 ? -49.929 1.720 53.238 1.00 46.32 332 THR B CA 1
ATOM 3395 C C . THR B 2 281 ? -50.391 3.003 52.630 1.00 46.22 332 THR B C 1
ATOM 3396 O O . THR B 2 281 ? -49.707 4.006 52.744 1.00 52.11 332 THR B O 1
ATOM 3400 N N . GLY B 2 282 ? -51.554 2.954 51.980 1.00 51.80 333 GLY B N 1
ATOM 3401 C CA . GLY B 2 282 ? -52.157 4.109 51.345 1.00 47.47 333 GLY B CA 1
ATOM 3402 C C . GLY B 2 282 ? -53.672 4.083 51.328 1.00 48.58 333 GLY B C 1
ATOM 3403 O O . GLY B 2 282 ? -54.296 3.267 51.962 1.00 51.58 333 GLY B O 1
ATOM 3404 N N . ASP B 2 283 ? -54.250 4.969 50.540 1.00 44.79 334 ASP B N 1
ATOM 3405 C CA . ASP B 2 283 ? -55.672 5.144 50.471 1.00 44.89 334 ASP B CA 1
ATOM 3406 C C . ASP B 2 283 ? -56.091 5.351 48.999 1.00 49.03 334 ASP B C 1
ATOM 3407 O O . ASP B 2 283 ? -55.255 5.495 48.104 1.00 45.93 334 ASP B O 1
ATOM 3412 N N . PRO B 2 284 ? -57.394 5.413 48.751 1.00 46.10 335 PRO B N 1
ATOM 3413 C CA . PRO B 2 284 ? -57.883 5.510 47.398 1.00 48.74 335 PRO B CA 1
ATOM 3414 C C . PRO B 2 284 ? -57.557 6.809 46.687 1.00 51.78 335 PRO B C 1
ATOM 3415 O O . PRO B 2 284 ? -57.637 6.857 45.447 1.00 62.68 335 PRO B O 1
ATOM 3419 N N . ASN B 2 285 ? -57.203 7.849 47.434 1.00 46.86 336 ASN B N 1
ATOM 3420 C CA . ASN B 2 285 ? -56.704 9.077 46.806 1.00 45.71 336 ASN B CA 1
ATOM 3421 C C . ASN B 2 285 ? -55.272 8.933 46.342 1.00 44.45 336 ASN B C 1
ATOM 3422 O O . ASN B 2 285 ? -55.005 9.042 45.157 1.00 51.94 336 ASN B O 1
ATOM 3427 N N . ILE B 2 286 ? -54.348 8.678 47.265 1.00 47.82 337 ILE B N 1
ATOM 3428 C CA . ILE B 2 286 ? -52.934 8.435 46.902 1.00 51.03 337 ILE B CA 1
ATOM 3429 C C . ILE B 2 286 ? -52.570 7.039 47.387 1.00 49.21 337 ILE B C 1
ATOM 3430 O O . ILE B 2 286 ? -52.482 6.804 48.602 1.00 44.12 337 ILE B O 1
ATOM 3435 N N . PRO B 2 287 ? -52.402 6.097 46.454 1.00 49.60 338 PRO B N 1
ATOM 3436 C CA . PRO B 2 287 ? -52.303 4.704 46.892 1.00 48.16 338 PRO B CA 1
ATOM 3437 C C . PRO B 2 287 ? -50.957 4.311 47.473 1.00 50.38 338 PRO B C 1
ATOM 3438 O O . PRO B 2 287 ? -50.007 5.081 47.422 1.00 47.67 338 PRO B O 1
ATOM 3442 N N . ALA B 2 288 ? -50.902 3.104 48.034 1.00 55.26 339 ALA B N 1
ATOM 3443 C CA . ALA B 2 288 ? -49.657 2.516 48.484 1.00 50.20 339 ALA B CA 1
ATOM 3444 C C . ALA B 2 288 ? -48.710 2.474 47.314 1.00 48.55 339 ALA B C 1
ATOM 3445 O O . ALA B 2 288 ? -49.140 2.306 46.185 1.00 48.71 339 ALA B O 1
ATOM 3447 N N . GLY B 2 289 ? -47.424 2.659 47.594 1.00 51.65 340 GLY B N 1
ATOM 3448 C CA . GLY B 2 289 ? -46.373 2.671 46.571 1.00 53.71 340 GLY B CA 1
ATOM 3449 C C . GLY B 2 289 ? -46.013 4.019 45.978 1.00 56.70 340 GLY B C 1
ATOM 3450 O O . GLY B 2 289 ? -44.997 4.142 45.305 1.00 67.85 340 GLY B O 1
ATOM 3451 N N . GLN B 2 290 ? -46.812 5.042 46.248 1.00 54.53 341 GLN B N 1
ATOM 3452 C CA . GLN B 2 290 ? -46.586 6.344 45.646 1.00 52.37 341 GLN B CA 1
ATOM 3453 C C . GLN B 2 290 ? -45.748 7.253 46.511 1.00 56.08 341 GLN B C 1
ATOM 3454 O O . GLN B 2 290 ? -45.561 7.005 47.706 1.00 52.83 341 GLN B O 1
ATOM 3460 N N . GLN B 2 291 ? -45.240 8.311 45.879 1.00 60.18 342 GLN B N 1
ATOM 3461 C CA . GLN B 2 291 ? -44.445 9.298 46.562 1.00 58.70 342 GLN B CA 1
ATOM 3462 C C . GLN B 2 291 ? -45.373 10.310 47.177 1.00 56.31 342 GLN B C 1
ATOM 3463 O O . GLN B 2 291 ? -45.905 11.136 46.488 1.00 66.88 342 GLN B O 1
ATOM 3469 N N . THR B 2 292 ? -45.579 10.223 48.476 1.00 61.13 343 THR B N 1
ATOM 3470 C CA . THR B 2 292 ? -46.479 11.133 49.171 1.00 53.11 343 THR B CA 1
ATOM 3471 C C . THR B 2 292 ? -45.856 12.480 49.397 1.00 55.77 343 THR B C 1
ATOM 3472 O O . THR B 2 292 ? -46.562 13.479 49.493 1.00 61.26 343 THR B O 1
ATOM 3476 N N . VAL B 2 293 ? -44.540 12.536 49.443 1.00 59.86 344 VAL B N 1
ATOM 3477 C CA . VAL B 2 293 ? -43.889 13.744 49.939 1.00 60.50 344 VAL B CA 1
ATOM 3478 C C . VAL B 2 293 ? -42.469 13.801 49.425 1.00 55.88 344 VAL B C 1
ATOM 3479 O O . VAL B 2 293 ? -41.822 12.756 49.280 1.00 52.16 344 VAL B O 1
ATOM 3483 N N . GLU B 2 294 ? -41.993 15.007 49.130 1.00 58.78 345 GLU B N 1
ATOM 3484 C CA . GLU B 2 294 ? -40.626 15.198 48.609 1.00 64.72 345 GLU B CA 1
ATOM 3485 C C . GLU B 2 294 ? -40.021 16.462 49.195 1.00 62.37 345 GLU B C 1
ATOM 3486 O O . GLU B 2 294 ? -40.492 17.559 48.942 1.00 76.32 345 GLU B O 1
ATOM 3492 N N . ILE B 2 295 ? -38.971 16.286 49.984 1.00 67.00 346 ILE B N 1
ATOM 3493 C CA . ILE B 2 295 ? -38.411 17.350 50.800 1.00 62.40 346 ILE B CA 1
ATOM 3494 C C . ILE B 2 295 ? -37.169 17.849 50.124 1.00 56.25 346 ILE B C 1
ATOM 3495 O O . ILE B 2 295 ? -36.293 17.060 49.804 1.00 68.64 346 ILE B O 1
ATOM 3500 N N . ASP B 2 296 ? -37.077 19.153 49.924 1.00 62.39 347 ASP B N 1
ATOM 3501 C CA . ASP B 2 296 ? -35.931 19.749 49.260 1.00 70.27 347 ASP B CA 1
ATOM 3502 C C . ASP B 2 296 ? -34.947 20.250 50.321 1.00 78.85 347 ASP B C 1
ATOM 3503 O O . ASP B 2 296 ? -35.164 21.263 51.005 1.00 78.67 347 ASP B O 1
ATOM 3508 N N . LEU B 2 297 ? -33.849 19.521 50.424 1.00 79.99 348 LEU B N 1
ATOM 3509 C CA . LEU B 2 297 ? -32.922 19.661 51.526 1.00 77.12 348 LEU B CA 1
ATOM 3510 C C . LEU B 2 297 ? -31.906 20.760 51.334 1.00 73.94 348 LEU B C 1
ATOM 3511 O O . LEU B 2 297 ? -30.992 20.873 52.132 1.00 79.70 348 LEU B O 1
ATOM 3516 N N . ARG B 2 298 ? -32.018 21.518 50.250 1.00 76.97 349 ARG B N 1
ATOM 3517 C CA . ARG B 2 298 ? -31.124 22.642 50.007 1.00 86.90 349 ARG B CA 1
ATOM 3518 C C . ARG B 2 298 ? -31.878 23.954 50.111 1.00 80.97 349 ARG B C 1
ATOM 3519 O O . ARG B 2 298 ? -31.306 25.008 49.872 1.00 81.47 349 ARG B O 1
ATOM 3527 N N . HIS B 2 299 ? -33.155 23.877 50.489 1.00 81.95 350 HIS B N 1
ATOM 3528 C CA . HIS B 2 299 ? -33.987 25.047 50.707 1.00 78.21 350 HIS B CA 1
ATOM 3529 C C . HIS B 2 299 ? -34.609 25.039 52.100 1.00 77.48 350 HIS B C 1
ATOM 3530 O O . HIS B 2 299 ? -35.802 24.784 52.255 1.00 78.22 350 HIS B O 1
ATOM 3537 N N . ARG B 2 300 ? -33.782 25.329 53.110 1.00 79.41 351 ARG B N 1
ATOM 3538 C CA . ARG B 2 300 ? -34.260 25.533 54.479 1.00 73.66 351 ARG B CA 1
ATOM 3539 C C . ARG B 2 300 ? -35.204 26.694 54.512 1.00 78.20 351 ARG B C 1
ATOM 3540 O O . ARG B 2 300 ? -35.161 27.556 53.627 1.00 73.35 351 ARG B O 1
ATOM 3548 N N . ILE B 2 301 ? -36.048 26.721 55.540 1.00 74.76 352 ILE B N 1
ATOM 3549 C CA . ILE B 2 301 ? -36.936 27.851 55.758 1.00 82.14 352 ILE B CA 1
ATOM 3550 C C . ILE B 2 301 ? -36.759 28.297 57.190 1.00 80.14 352 ILE B C 1
ATOM 3551 O O . ILE B 2 301 ? -36.802 27.487 58.100 1.00 88.25 352 ILE B O 1
ATOM 3556 N N . GLN B 2 302 ? -36.516 29.585 57.377 1.00 84.95 353 GLN B N 1
ATOM 3557 C CA . GLN B 2 302 ? -36.243 30.104 58.699 1.00 88.74 353 GLN B CA 1
ATOM 3558 C C . GLN B 2 302 ? -37.565 30.164 59.415 1.00 89.42 353 GLN B C 1
ATOM 3559 O O . GLN B 2 302 ? -38.584 30.515 58.834 1.00 96.73 353 GLN B O 1
ATOM 3565 N N . LEU B 2 303 ? -37.525 29.845 60.691 1.00 104.16 354 LEU B N 1
ATOM 3566 C CA . LEU B 2 303 ? -38.682 29.901 61.553 1.00 110.91 354 LEU B CA 1
ATOM 3567 C C . LEU B 2 303 ? -38.745 31.273 62.237 1.00 98.17 354 LEU B C 1
ATOM 3568 O O . LEU B 2 303 ? -37.786 31.684 62.911 1.00 87.65 354 LEU B O 1
ATOM 3573 N N . PRO B 2 304 ? -39.866 31.993 62.069 1.00 86.58 355 PRO B N 1
ATOM 3574 C CA . PRO B 2 304 ? -40.059 33.224 62.824 1.00 84.70 355 PRO B CA 1
ATOM 3575 C C . PRO B 2 304 ? -40.306 33.029 64.343 1.00 89.47 355 PRO B C 1
ATOM 3576 O O . PRO B 2 304 ? -40.275 31.910 64.862 1.00 90.17 355 PRO B O 1
ATOM 3580 N N . ASP B 2 305 ? -40.551 34.123 65.053 1.00 95.24 356 ASP B N 1
ATOM 3581 C CA . ASP B 2 305 ? -41.002 34.024 66.438 1.00 95.66 356 ASP B CA 1
ATOM 3582 C C . ASP B 2 305 ? -42.427 33.435 66.414 1.00 92.15 356 ASP B C 1
ATOM 3583 O O . ASP B 2 305 ? -43.075 33.453 65.373 1.00 87.34 356 ASP B O 1
ATOM 3588 N N . LEU B 2 306 ? -42.912 32.918 67.542 1.00 92.36 357 LEU B N 1
ATOM 3589 C CA . LEU B 2 306 ? -44.280 32.365 67.619 1.00 86.27 357 LEU B CA 1
ATOM 3590 C C . LEU B 2 306 ? -45.339 33.207 66.914 1.00 84.34 357 LEU B C 1
ATOM 3591 O O . LEU B 2 306 ? -46.219 32.658 66.255 1.00 91.88 357 LEU B O 1
ATOM 3596 N N . GLU B 2 307 ? -45.287 34.526 67.071 1.00 84.77 358 GLU B N 1
ATOM 3597 C CA . GLU B 2 307 ? -46.406 35.361 66.622 1.00 88.01 358 GLU B CA 1
ATOM 3598 C C . GLU B 2 307 ? -46.501 35.405 65.082 1.00 83.47 358 GLU B C 1
ATOM 3599 O O . GLU B 2 307 ? -47.596 35.589 64.518 1.00 86.74 358 GLU B O 1
ATOM 3605 N N . ASN B 2 308 ? -45.357 35.225 64.423 1.00 80.22 359 ASN B N 1
ATOM 3606 C CA . ASN B 2 308 ? -45.276 35.212 62.957 1.00 83.04 359 ASN B CA 1
ATOM 3607 C C . ASN B 2 308 ? -45.556 33.829 62.400 1.00 84.80 359 ASN B C 1
ATOM 3608 O O . ASN B 2 308 ? -46.052 33.675 61.273 1.00 105.06 359 ASN B O 1
ATOM 3613 N N . GLN B 2 309 ? -45.214 32.820 63.189 1.00 80.08 360 GLN B N 1
ATOM 3614 C CA . GLN B 2 309 ? -45.611 31.457 62.893 1.00 75.61 360 GLN B CA 1
ATOM 3615 C C . GLN B 2 309 ? -47.137 31.341 62.903 1.00 81.53 360 GLN B C 1
ATOM 3616 O O . GLN B 2 309 ? -47.714 30.586 62.129 1.00 100.72 360 GLN B O 1
ATOM 3622 N N . ARG B 2 310 ? -47.794 32.093 63.775 1.00 76.00 361 ARG B N 1
ATOM 3623 C CA . ARG B 2 310 ? -49.241 32.055 63.821 1.00 77.16 361 ARG B CA 1
ATOM 3624 C C . ARG B 2 310 ? -49.860 32.583 62.527 1.00 69.92 361 ARG B C 1
ATOM 3625 O O . ARG B 2 310 ? -50.917 32.101 62.141 1.00 64.49 361 ARG B O 1
ATOM 3633 N N . ASN B 2 311 ? -49.190 33.532 61.858 1.00 70.04 362 ASN B N 1
ATOM 3634 C CA . ASN B 2 311 ? -49.726 34.212 60.654 1.00 67.03 362 ASN B CA 1
ATOM 3635 C C . ASN B 2 311 ? -49.642 33.334 59.400 1.00 70.61 362 ASN B C 1
ATOM 3636 O O . ASN B 2 311 ? -48.585 33.201 58.773 1.00 67.19 362 ASN B O 1
ATOM 3641 N N . PHE B 2 312 ? -50.775 32.760 59.020 1.00 68.40 363 PHE B N 1
ATOM 3642 C CA . PHE B 2 312 ? -50.813 31.833 57.910 1.00 69.10 363 PHE B CA 1
ATOM 3643 C C . PHE B 2 312 ? -50.318 32.417 56.573 1.00 74.87 363 PHE B C 1
ATOM 3644 O O . PHE B 2 312 ? -49.641 31.735 55.786 1.00 84.33 363 PHE B O 1
ATOM 3652 N N . ASN B 2 313 ? -50.707 33.652 56.294 1.00 65.51 364 ASN B N 1
ATOM 3653 C CA . ASN B 2 313 ? -50.345 34.289 55.042 1.00 69.62 364 ASN B CA 1
ATOM 3654 C C . ASN B 2 313 ? -48.900 34.602 54.917 1.00 68.61 364 ASN B C 1
ATOM 3655 O O . ASN B 2 313 ? -48.398 34.617 53.801 1.00 74.67 364 ASN B O 1
ATOM 3660 N N . GLU B 2 314 ? -48.230 34.852 56.044 1.00 62.14 365 GLU B N 1
ATOM 3661 C CA . GLU B 2 314 ? -46.787 34.992 56.017 1.00 66.87 365 GLU B CA 1
ATOM 3662 C C . GLU B 2 314 ? -46.203 33.663 55.576 1.00 61.29 365 GLU B C 1
ATOM 3663 O O . GLU B 2 314 ? -45.377 33.611 54.701 1.00 65.13 365 GLU B O 1
ATOM 3669 N N . LEU B 2 315 ? -46.663 32.583 56.172 1.00 61.47 366 LEU B N 1
ATOM 3670 C CA . LEU B 2 315 ? -46.164 31.293 55.803 1.00 72.33 366 LEU B CA 1
ATOM 3671 C C . LEU B 2 315 ? -46.436 30.992 54.315 1.00 71.01 366 LEU B C 1
ATOM 3672 O O . LEU B 2 315 ? -45.581 30.447 53.614 1.00 62.62 366 LEU B O 1
ATOM 3677 N N . SER B 2 316 ? -47.614 31.347 53.825 1.00 66.93 367 SER B N 1
ATOM 3678 C CA . SER B 2 316 ? -47.927 31.048 52.443 1.00 62.40 367 SER B CA 1
ATOM 3679 C C . SER B 2 316 ? -47.039 31.887 51.513 1.00 62.72 367 SER B C 1
ATOM 3680 O O . SER B 2 316 ? -46.406 31.365 50.591 1.00 62.48 367 SER B O 1
ATOM 3683 N N . ARG B 2 317 ? -46.942 33.181 51.775 1.00 63.07 368 ARG B N 1
ATOM 3684 C CA . ARG B 2 317 ? -46.104 34.032 50.929 1.00 64.42 368 ARG B CA 1
ATOM 3685 C C . ARG B 2 317 ? -44.681 33.443 50.900 1.00 68.15 368 ARG B C 1
ATOM 3686 O O . ARG B 2 317 ? -44.134 33.202 49.826 1.00 78.42 368 ARG B O 1
ATOM 3694 N N . ILE B 2 318 ? -44.114 33.175 52.076 1.00 67.48 369 ILE B N 1
ATOM 3695 C CA . ILE B 2 318 ? -42.762 32.612 52.188 1.00 68.03 369 ILE B CA 1
ATOM 3696 C C . ILE B 2 318 ? -42.633 31.306 51.396 1.00 69.11 369 ILE B C 1
ATOM 3697 O O . ILE B 2 318 ? -41.662 31.145 50.669 1.00 70.48 369 ILE B O 1
ATOM 3702 N N . VAL B 2 319 ? -43.589 30.381 51.529 1.00 68.34 370 VAL B N 1
ATOM 3703 C CA . VAL B 2 319 ? -43.484 29.087 50.844 1.00 67.18 370 VAL B CA 1
ATOM 3704 C C . VAL B 2 319 ? -43.599 29.247 49.331 1.00 64.63 370 VAL B C 1
ATOM 3705 O O . VAL B 2 319 ? -42.830 28.657 48.584 1.00 65.85 370 VAL B O 1
ATOM 3709 N N . LEU B 2 320 ? -44.535 30.061 48.872 1.00 62.97 371 LEU B N 1
ATOM 3710 C CA . LEU B 2 320 ? -44.667 30.269 47.424 1.00 63.32 371 LEU B CA 1
ATOM 3711 C C . LEU B 2 320 ? -43.459 30.984 46.832 1.00 63.17 371 LEU B C 1
ATOM 3712 O O . LEU B 2 320 ? -43.109 30.714 45.690 1.00 66.57 371 LEU B O 1
ATOM 3717 N N . GLU B 2 321 ? -42.818 31.875 47.601 1.00 78.41 372 GLU B N 1
ATOM 3718 C CA . GLU B 2 321 ? -41.499 32.437 47.211 1.00 85.74 372 GLU B CA 1
ATOM 3719 C C . GLU B 2 321 ? -40.544 31.289 46.847 1.00 84.14 372 GLU B C 1
ATOM 3720 O O . GLU B 2 321 ? -40.108 31.170 45.709 1.00 89.75 372 GLU B O 1
ATOM 3726 N N . VAL B 2 322 ? -40.283 30.406 47.800 1.00 83.40 373 VAL B N 1
ATOM 3727 C CA . VAL B 2 322 ? -39.334 29.319 47.589 1.00 84.94 373 VAL B CA 1
ATOM 3728 C C . VAL B 2 322 ? -39.738 28.446 46.386 1.00 84.99 373 VAL B C 1
ATOM 3729 O O . VAL B 2 322 ? -38.895 28.000 45.617 1.00 83.15 373 VAL B O 1
ATOM 3733 N N . ARG B 2 323 ? -41.029 28.202 46.220 1.00 74.24 374 ARG B N 1
ATOM 3734 C CA . ARG B 2 323 ? -41.482 27.416 45.091 1.00 76.24 374 ARG B CA 1
ATOM 3735 C C . ARG B 2 323 ? -41.024 28.081 43.802 1.00 78.80 374 ARG B C 1
ATOM 3736 O O . ARG B 2 323 ? -40.507 27.418 42.900 1.00 84.11 374 ARG B O 1
ATOM 3744 N N . GLU B 2 324 ? -41.194 29.395 43.741 1.00 75.35 375 GLU B N 1
ATOM 3745 C CA . GLU B 2 324 ? -40.745 30.169 42.597 1.00 81.06 375 GLU B CA 1
ATOM 3746 C C . GLU B 2 324 ? -39.238 30.055 42.363 1.00 83.28 375 GLU B C 1
ATOM 3747 O O . GLU B 2 324 ? -38.812 29.719 41.262 1.00 93.64 375 GLU B O 1
ATOM 3753 N N . ARG B 2 325 ? -38.429 30.323 43.385 1.00 82.41 376 ARG B N 1
ATOM 3754 C CA . ARG B 2 325 ? -36.978 30.227 43.226 1.00 91.39 376 ARG B CA 1
ATOM 3755 C C . ARG B 2 325 ? -36.566 28.821 42.767 1.00 90.39 376 ARG B C 1
ATOM 3756 O O . ARG B 2 325 ? -35.613 28.672 42.011 1.00 102.91 376 ARG B O 1
ATOM 3764 N N . VAL B 2 326 ? -37.292 27.800 43.213 1.00 88.83 377 VAL B N 1
ATOM 3765 C CA . VAL B 2 326 ? -37.022 26.436 42.795 1.00 82.58 377 VAL B CA 1
ATOM 3766 C C . VAL B 2 326 ? -37.357 26.272 41.316 1.00 75.37 377 VAL B C 1
ATOM 3767 O O . VAL B 2 326 ? -36.600 25.671 40.574 1.00 90.54 377 VAL B O 1
ATOM 3771 N N . ARG B 2 327 ? -38.475 26.815 40.881 1.00 76.67 378 ARG B N 1
ATOM 3772 C CA . ARG B 2 327 ? -38.823 26.738 39.465 1.00 100.30 378 ARG B CA 1
ATOM 3773 C C . ARG B 2 327 ? -37.816 27.468 38.566 1.00 108.98 378 ARG B C 1
ATOM 3774 O O . ARG B 2 327 ? -37.630 27.088 37.410 1.00 118.00 378 ARG B O 1
ATOM 3782 N N . GLN B 2 328 ? -37.196 28.522 39.095 1.00 105.80 379 GLN B N 1
ATOM 3783 C CA . GLN B 2 328 ? -36.093 29.215 38.416 1.00 106.89 379 GLN B CA 1
ATOM 3784 C C . GLN B 2 328 ? -34.875 28.309 38.258 1.00 114.98 379 GLN B C 1
ATOM 3785 O O . GLN B 2 328 ? -34.356 28.130 37.156 1.00 123.83 379 GLN B O 1
ATOM 3791 N N . GLU B 2 329 ? -34.421 27.750 39.374 1.00 111.02 380 GLU B N 1
ATOM 3792 C CA . GLU B 2 329 ? -33.273 26.862 39.378 1.00 122.05 380 GLU B CA 1
ATOM 3793 C C . GLU B 2 329 ? -33.470 25.703 38.377 1.00 134.28 380 GLU B C 1
ATOM 3794 O O . GLU B 2 329 ? -32.672 25.560 37.448 1.00 126.58 380 GLU B O 1
ATOM 3800 N N . GLN B 2 330 ? -34.550 24.929 38.530 1.00 154.73 381 GLN B N 1
ATOM 3801 C CA . GLN B 2 330 ? -34.817 23.758 37.666 1.00 136.29 381 GLN B CA 1
ATOM 3802 C C . GLN B 2 330 ? -35.100 24.117 36.200 1.00 141.17 381 GLN B C 1
ATOM 3803 O O . GLN B 2 330 ? -34.672 23.390 35.308 1.00 140.24 381 GLN B O 1
ATOM 3805 N N . GLN B 2 331 ? -35.805 25.224 35.953 1.00 153.48 382 GLN B N 1
ATOM 3806 C CA . GLN B 2 331 ? -36.134 25.653 34.576 1.00 163.05 382 GLN B CA 1
ATOM 3807 C C . GLN B 2 331 ? -34.885 25.955 33.741 1.00 171.77 382 GLN B C 1
ATOM 3808 O O . GLN B 2 331 ? -34.729 25.430 32.636 1.00 159.86 382 GLN B O 1
ATOM 3810 N N . GLU B 2 332 ? -34.012 26.815 34.266 1.00 173.19 383 GLU B N 1
ATOM 3811 C CA . GLU B 2 332 ? -32.716 27.091 33.638 1.00 166.48 383 GLU B CA 1
ATOM 3812 C C . GLU B 2 332 ? -31.770 27.765 34.624 1.00 144.26 383 GLU B C 1
ATOM 3813 O O . GLU B 2 332 ? -30.845 27.130 35.127 1.00 134.58 383 GLU B O 1
ATOM 3819 N N . GLY B 2 392 ? -33.304 23.502 69.491 1.00 96.31 443 GLY B N 1
ATOM 3820 C CA . GLY B 2 392 ? -34.390 23.960 68.632 1.00 106.80 443 GLY B CA 1
ATOM 3821 C C . GLY B 2 392 ? -35.302 24.961 69.325 1.00 119.23 443 GLY B C 1
ATOM 3822 O O . GLY B 2 392 ? -35.387 24.985 70.556 1.00 123.80 443 GLY B O 1
ATOM 3823 N N . GLN B 2 393 ? -36.004 25.774 68.536 1.00 115.04 444 GLN B N 1
ATOM 3824 C CA . GLN B 2 393 ? -36.816 26.864 69.081 1.00 128.74 444 GLN B CA 1
ATOM 3825 C C . GLN B 2 393 ? -38.311 26.514 69.134 1.00 108.17 444 GLN B C 1
ATOM 3826 O O . GLN B 2 393 ? -38.719 25.528 68.547 1.00 93.35 444 GLN B O 1
ATOM 3832 N N . PRO B 2 394 ? -39.122 27.322 69.858 1.00 118.94 445 PRO B N 1
ATOM 3833 C CA . PRO B 2 394 ? -40.575 27.138 69.919 1.00 108.42 445 PRO B CA 1
ATOM 3834 C C . PRO B 2 394 ? -41.257 27.044 68.560 1.00 107.60 445 PRO B C 1
ATOM 3835 O O . PRO B 2 394 ? -40.838 27.704 67.609 1.00 105.70 445 PRO B O 1
ATOM 3839 N N . PHE B 2 395 ? -42.310 26.233 68.491 1.00 102.75 446 PHE B N 1
ATOM 3840 C CA . PHE B 2 395 ? -43.040 25.992 67.256 1.00 88.83 446 PHE B CA 1
ATOM 3841 C C . PHE B 2 395 ? -44.531 26.010 67.524 1.00 87.00 446 PHE B C 1
ATOM 3842 O O . PHE B 2 395 ? -44.980 25.573 68.587 1.00 94.60 446 PHE B O 1
ATOM 3850 N N . VAL B 2 396 ? -45.283 26.536 66.559 1.00 76.88 447 VAL B N 1
ATOM 3851 C CA . VAL B 2 396 ? -46.743 26.481 66.567 1.00 71.23 447 VAL B CA 1
ATOM 3852 C C . VAL B 2 396 ? -47.298 26.516 65.130 1.00 76.35 447 VAL B C 1
ATOM 3853 O O . VAL B 2 396 ? -46.768 27.191 64.235 1.00 77.11 447 VAL B O 1
ATOM 3857 N N . LEU B 2 397 ? -48.361 25.764 64.901 1.00 70.33 448 LEU B N 1
ATOM 3858 C CA . LEU B 2 397 ? -49.000 25.805 63.615 1.00 74.29 448 LEU B CA 1
ATOM 3859 C C . LEU B 2 397 ? -49.643 27.156 63.456 1.00 71.74 448 LEU B C 1
ATOM 3860 O O . LEU B 2 397 ? -50.067 27.759 64.444 1.00 73.39 448 LEU B O 1
ATOM 3865 N N . PRO B 2 398 ? -49.736 27.634 62.208 1.00 71.59 449 PRO B N 1
ATOM 3866 C CA . PRO B 2 398 ? -50.492 28.859 61.976 1.00 68.46 449 PRO B CA 1
ATOM 3867 C C . PRO B 2 398 ? -51.954 28.689 62.344 1.00 73.03 449 PRO B C 1
ATOM 3868 O O . PRO B 2 398 ? -52.445 27.563 62.458 1.00 84.22 449 PRO B O 1
ATOM 3872 N N . VAL B 2 399 ? -52.638 29.813 62.520 1.00 78.35 450 VAL B N 1
ATOM 3873 C CA . VAL B 2 399 ? -54.071 29.791 62.730 1.00 82.28 450 VAL B CA 1
ATOM 3874 C C . VAL B 2 399 ? -54.751 29.414 61.429 1.00 80.13 450 VAL B C 1
ATOM 3875 O O . VAL B 2 399 ? -54.495 30.026 60.393 1.00 76.02 450 VAL B O 1
ATOM 3879 N N . GLY B 2 400 ? -55.614 28.403 61.511 1.00 79.74 451 GLY B N 1
ATOM 3880 C CA . GLY B 2 400 ? -56.445 27.966 60.399 1.00 68.85 451 GLY B CA 1
ATOM 3881 C C . GLY B 2 400 ? -55.887 26.743 59.727 1.00 73.62 451 GLY B C 1
ATOM 3882 O O . GLY B 2 400 ? -56.425 26.304 58.711 1.00 74.12 451 GLY B O 1
ATOM 3883 N N . VAL B 2 401 ? -54.786 26.221 60.270 1.00 63.52 452 VAL B N 1
ATOM 3884 C CA . VAL B 2 401 ? -54.239 24.955 59.814 1.00 68.58 452 VAL B CA 1
ATOM 3885 C C . VAL B 2 401 ? -54.676 23.824 60.751 1.00 67.40 452 VAL B C 1
ATOM 3886 O O . VAL B 2 401 ? -54.366 23.813 61.944 1.00 71.64 452 VAL B O 1
ATOM 3890 N N . SER B 2 402 ? -55.389 22.853 60.212 1.00 68.07 453 SER B N 1
ATOM 3891 C CA . SER B 2 402 ? -55.907 21.788 61.054 1.00 63.58 453 SER B CA 1
ATOM 3892 C C . SER B 2 402 ? -54.797 20.783 61.341 1.00 60.81 453 SER B C 1
ATOM 3893 O O . SER B 2 402 ? -53.860 20.639 60.557 1.00 57.12 453 SER B O 1
ATOM 3896 N N . SER B 2 403 ? -54.906 20.102 62.476 1.00 66.38 454 SER B N 1
ATOM 3897 C CA . SER B 2 403 ? -54.027 18.975 62.804 1.00 63.20 454 SER B CA 1
ATOM 3898 C C . SER B 2 403 ? -54.814 17.964 63.595 1.00 58.46 454 SER B C 1
ATOM 3899 O O . SER B 2 403 ? -55.219 18.242 64.713 1.00 69.13 454 SER B O 1
ATOM 3902 N N . ARG B 2 404 ? -55.036 16.794 63.007 1.00 71.54 455 ARG B N 1
ATOM 3903 C CA . ARG B 2 404 ? -55.685 15.688 63.713 1.00 70.49 455 ARG B CA 1
ATOM 3904 C C . ARG B 2 404 ? -54.989 15.396 65.030 1.00 70.76 455 ARG B C 1
ATOM 3905 O O . ARG B 2 404 ? -55.668 15.161 66.008 1.00 64.83 455 ARG B O 1
ATOM 3913 N N . ASN B 2 405 ? -53.654 15.463 65.082 1.00 84.70 456 ASN B N 1
ATOM 3914 C CA . ASN B 2 405 ? -52.972 15.092 66.318 1.00 80.97 456 ASN B CA 1
ATOM 3915 C C . ASN B 2 405 ? -53.143 16.016 67.512 1.00 98.37 456 ASN B C 1
ATOM 3916 O O . ASN B 2 405 ? -53.485 15.545 68.604 1.00 141.32 456 ASN B O 1
ATOM 3921 N N . GLU B 2 406 ? -52.886 17.308 67.341 1.00 86.84 457 GLU B N 1
ATOM 3922 C CA . GLU B 2 406 ? -52.995 18.296 68.473 1.00 103.20 457 GLU B CA 1
ATOM 3923 C C . GLU B 2 406 ? -51.849 18.256 69.502 1.00 83.89 457 GLU B C 1
ATOM 3924 O O . GLU B 2 406 ? -51.501 19.296 70.044 1.00 85.05 457 GLU B O 1
ATOM 3930 N N . ASP B 2 407 ? -51.270 17.077 69.759 1.00 91.10 458 ASP B N 1
ATOM 3931 C CA . ASP B 2 407 ? -50.055 16.945 70.581 1.00 91.69 458 ASP B CA 1
ATOM 3932 C C . ASP B 2 407 ? -48.787 16.973 69.743 1.00 84.56 458 ASP B C 1
ATOM 3933 O O . ASP B 2 407 ? -47.787 16.333 70.083 1.00 78.15 458 ASP B O 1
ATOM 3938 N N . TYR B 2 408 ? -48.811 17.704 68.642 1.00 79.96 459 TYR B N 1
ATOM 3939 C CA . TYR B 2 408 ? -47.585 17.878 67.883 1.00 85.56 459 TYR B CA 1
ATOM 3940 C C . TYR B 2 408 ? -46.592 18.632 68.760 1.00 88.47 459 TYR B C 1
ATOM 3941 O O . TYR B 2 408 ? -46.981 19.523 69.524 1.00 89.86 459 TYR B O 1
ATOM 3950 N N . PRO B 2 409 ? -45.310 18.274 68.667 1.00 70.89 460 PRO B N 1
ATOM 3951 C CA . PRO B 2 409 ? -44.366 18.924 69.550 1.00 73.12 460 PRO B CA 1
ATOM 3952 C C . PRO B 2 409 ? -44.352 20.425 69.342 1.00 77.72 460 PRO B C 1
ATOM 3953 O O . PRO B 2 409 ? -44.485 20.890 68.222 1.00 90.15 460 PRO B O 1
ATOM 39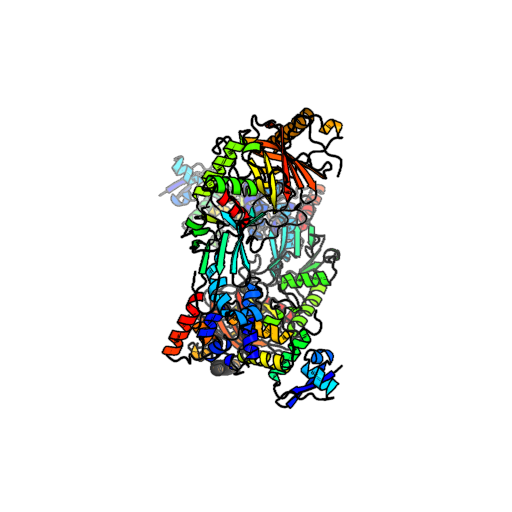57 N N . ARG B 2 410 ? -44.167 21.166 70.422 1.00 79.21 461 ARG B N 1
ATOM 3958 C CA . ARG B 2 410 ? -44.136 22.615 70.381 1.00 72.48 461 ARG B CA 1
ATOM 3959 C C . ARG B 2 410 ? -42.723 23.213 70.327 1.00 72.47 461 ARG B C 1
ATOM 3960 O O . ARG B 2 410 ? -42.529 24.387 70.604 1.00 90.57 461 ARG B O 1
ATOM 3968 N N . THR B 2 411 ? -41.758 22.415 69.904 1.00 70.48 462 THR B N 1
ATOM 3969 C CA . THR B 2 411 ? -40.384 22.854 69.696 1.00 82.32 462 THR B CA 1
ATOM 3970 C C . THR B 2 411 ? -39.953 22.152 68.398 1.00 77.02 462 THR B C 1
ATOM 3971 O O . THR B 2 411 ? -40.375 21.014 68.149 1.00 80.28 462 THR B O 1
ATOM 3975 N N . CYS B 2 412 ? -39.144 22.805 67.567 1.00 73.86 463 CYS B N 1
ATOM 3976 C CA . CYS B 2 412 ? -38.586 22.123 66.384 1.00 79.35 463 CYS B CA 1
ATOM 3977 C C . CYS B 2 412 ? -37.173 22.557 66.034 1.00 77.72 463 CYS B C 1
ATOM 3978 O O . CYS B 2 412 ? -36.769 23.670 66.338 1.00 88.73 463 CYS B O 1
ATOM 3981 N N . ARG B 2 413 ? -36.448 21.670 65.361 1.00 77.04 464 ARG B N 1
ATOM 3982 C CA . ARG B 2 413 ? -35.043 21.886 65.015 1.00 77.42 464 ARG B CA 1
ATOM 3983 C C . ARG B 2 413 ? -34.820 22.555 63.645 1.00 85.61 464 ARG B C 1
ATOM 3984 O O . ARG B 2 413 ? -33.829 23.241 63.471 1.00 84.35 464 ARG B O 1
ATOM 3989 N N . MET B 2 414 ? -35.687 22.334 62.656 1.00 93.77 465 MET B N 1
ATOM 3990 C CA . MET B 2 414 ? -35.558 23.058 61.377 1.00 87.84 465 MET B CA 1
ATOM 3991 C C . MET B 2 414 ? -36.716 22.797 60.434 1.00 93.87 465 MET B C 1
ATOM 3992 O O . MET B 2 414 ? -37.527 21.913 60.695 1.00 100.36 465 MET B O 1
ATOM 3997 N N . CYS B 2 415 ? -36.785 23.587 59.353 1.00 83.21 466 CYS B N 1
ATOM 3998 C CA . CYS B 2 415 ? -37.818 23.465 58.318 1.00 62.13 466 CYS B CA 1
ATOM 3999 C C . CYS B 2 415 ? -37.249 23.445 56.909 1.00 63.16 466 CYS B C 1
ATOM 4000 O O . CYS B 2 415 ? -36.226 24.045 56.663 1.00 79.62 466 CYS B O 1
ATOM 4003 N N . PHE B 2 416 ? -37.914 22.761 55.976 1.00 66.41 467 PHE B N 1
ATOM 4004 C CA . PHE B 2 416 ? -37.506 22.778 54.562 1.00 67.07 467 PHE B CA 1
ATOM 4005 C C . PHE B 2 416 ? -38.706 22.851 53.657 1.00 67.30 467 PHE B C 1
ATOM 4006 O O . PHE B 2 416 ? -39.771 22.353 53.997 1.00 71.90 467 PHE B O 1
ATOM 4014 N N . TYR B 2 417 ? -38.511 23.425 52.476 1.00 68.50 468 TYR B N 1
ATOM 4015 C CA . TYR B 2 417 ? -39.535 23.387 51.446 1.00 68.39 468 TYR B CA 1
ATOM 4016 C C . TYR B 2 417 ? -39.711 21.936 50.991 1.00 69.30 468 TYR B C 1
ATOM 4017 O O . TYR B 2 417 ? -38.765 21.178 50.959 1.00 68.39 468 TYR B O 1
ATOM 4026 N N . GLY B 2 418 ? -40.942 21.576 50.658 1.00 59.70 469 GLY B N 1
ATOM 4027 C CA . GLY B 2 418 ? -41.239 20.311 50.058 1.00 59.76 469 GLY B CA 1
ATOM 4028 C C . GLY B 2 418 ? -42.570 20.363 49.333 1.00 62.54 469 GLY B C 1
ATOM 4029 O O . GLY B 2 418 ? -43.301 21.342 49.410 1.00 56.49 469 GLY B O 1
ATOM 4030 N N . THR B 2 419 ? -42.883 19.289 48.630 1.00 63.81 470 THR B N 1
ATOM 4031 C CA . THR B 2 419 ? -44.145 19.187 47.955 1.00 62.14 470 THR B CA 1
ATOM 4032 C C . THR B 2 419 ? -44.756 17.832 48.289 1.00 66.76 470 THR B C 1
ATOM 4033 O O . THR B 2 419 ? -44.043 16.872 48.589 1.00 68.44 470 THR B O 1
ATOM 4037 N N . GLY B 2 420 ? -46.084 17.778 48.264 1.00 63.07 471 GLY B N 1
ATOM 4038 C CA . GLY B 2 420 ? -46.833 16.557 48.515 1.00 56.34 471 GLY B CA 1
ATOM 4039 C C . GLY B 2 420 ? -47.648 16.201 47.295 1.00 55.37 471 GLY B C 1
ATOM 4040 O O . GLY B 2 420 ? -47.932 17.050 46.471 1.00 53.69 471 GLY B O 1
ATOM 4041 N N . LEU B 2 421 ? -47.994 14.930 47.166 1.00 62.63 472 LEU B N 1
ATOM 4042 C CA . LEU B 2 421 ? -48.796 14.458 46.046 1.00 58.21 472 LEU B CA 1
ATOM 4043 C C . LEU B 2 421 ? -50.257 14.408 46.468 1.00 58.31 472 LEU B C 1
ATOM 4044 O O . LEU B 2 421 ? -50.575 13.880 47.521 1.00 57.30 472 LEU B O 1
ATOM 4049 N N . ILE B 2 422 ? -51.144 14.990 45.671 1.00 51.93 473 ILE B N 1
ATOM 4050 C CA . ILE B 2 422 ? -52.568 14.876 45.940 1.00 47.85 473 ILE B CA 1
ATOM 4051 C C . ILE B 2 422 ? -53.290 14.395 44.704 1.00 52.36 473 ILE B C 1
ATOM 4052 O O . ILE B 2 422 ? -52.798 14.528 43.594 1.00 45.77 473 ILE B O 1
ATOM 4057 N N . ALA B 2 423 ? -54.468 13.822 44.915 1.00 51.21 474 ALA B N 1
ATOM 4058 C CA . ALA B 2 423 ? -55.294 13.341 43.828 1.00 46.47 474 ALA B CA 1
ATOM 4059 C C . ALA B 2 423 ? -56.717 13.183 44.337 1.00 52.88 474 ALA B C 1
ATOM 4060 O O . ALA B 2 423 ? -56.965 13.102 45.541 1.00 52.05 474 ALA B O 1
ATOM 4062 N N . GLY B 2 424 ? -57.666 13.144 43.419 1.00 50.12 475 GLY B N 1
ATOM 4063 C CA . GLY B 2 424 ? -59.026 12.858 43.800 1.00 45.69 475 GLY B CA 1
ATOM 4064 C C . GLY B 2 424 ? -59.182 11.361 43.913 1.00 52.17 475 GLY B C 1
ATOM 4065 O O . GLY B 2 424 ? -58.285 10.595 43.535 1.00 51.32 475 GLY B O 1
ATOM 4066 N N . HIS B 2 425 ? -60.351 10.949 44.387 1.00 60.80 476 HIS B N 1
ATOM 4067 C CA . HIS B 2 425 ? -60.678 9.533 44.500 1.00 55.04 476 HIS B CA 1
ATOM 4068 C C . HIS B 2 425 ? -60.413 8.762 43.219 1.00 50.31 476 HIS B C 1
ATOM 4069 O O . HIS B 2 425 ? -60.818 9.177 42.140 1.00 67.76 476 HIS B O 1
ATOM 4076 N N . GLY B 2 426 ? -59.703 7.652 43.355 1.00 50.71 477 GLY B N 1
ATOM 4077 C CA . GLY B 2 426 ? -59.308 6.818 42.227 1.00 45.74 477 GLY B CA 1
ATOM 4078 C C . GLY B 2 426 ? -57.915 7.161 41.753 1.00 55.59 477 GLY B C 1
ATOM 4079 O O . GLY B 2 426 ? -57.472 6.671 40.686 1.00 57.60 477 GLY B O 1
ATOM 4080 N N . PHE B 2 427 ? -57.214 7.998 42.532 1.00 48.06 478 PHE B N 1
ATOM 4081 C CA . PHE B 2 427 ? -55.905 8.459 42.140 1.00 42.96 478 PHE B CA 1
ATOM 4082 C C . PHE B 2 427 ? -56.023 9.257 40.844 1.00 54.12 478 PHE B C 1
ATOM 4083 O O . PHE B 2 427 ? -55.224 9.079 39.921 1.00 58.98 478 PHE B O 1
ATOM 4091 N N . THR B 2 428 ? -57.020 10.130 40.776 1.00 55.95 479 THR B N 1
ATOM 4092 C CA . THR B 2 428 ? -57.269 10.881 39.556 1.00 59.52 479 THR B CA 1
ATOM 4093 C C . THR B 2 428 ? -56.518 12.215 39.517 1.00 58.87 479 THR B C 1
ATOM 4094 O O . THR B 2 428 ? -56.626 13.030 40.434 1.00 63.62 479 THR B O 1
ATOM 4098 N N . SER B 2 429 ? -55.753 12.425 38.449 1.00 55.75 480 SER B N 1
ATOM 4099 C CA . SER B 2 429 ? -55.133 13.720 38.178 1.00 59.57 480 SER B CA 1
ATOM 4100 C C . SER B 2 429 ? -54.263 14.109 39.338 1.00 59.49 480 SER B C 1
ATOM 4101 O O . SER B 2 429 ? -54.471 15.151 39.962 1.00 58.97 480 SER B O 1
ATOM 4104 N N . PRO B 2 430 ? -53.307 13.240 39.665 1.00 63.08 481 PRO B N 1
ATOM 4105 C CA . PRO B 2 430 ? -52.427 13.528 40.801 1.00 59.56 481 PRO B CA 1
ATOM 4106 C C . PRO B 2 430 ? -51.680 14.833 40.546 1.00 59.90 481 PRO B C 1
ATOM 4107 O O . PRO B 2 430 ? -51.489 15.178 39.409 1.00 64.55 481 PRO B O 1
ATOM 4111 N N . GLU B 2 431 ? -51.267 15.543 41.588 1.00 68.83 482 GLU B N 1
ATOM 4112 C CA . GLU B 2 431 ? -50.430 16.719 41.423 1.00 64.42 482 GLU B CA 1
ATOM 4113 C C . GLU B 2 431 ? -49.569 17.063 42.669 1.00 63.57 482 GLU B C 1
ATOM 4114 O O . GLU B 2 431 ? -49.835 16.606 43.782 1.00 56.38 482 GLU B O 1
ATOM 4120 N N . ARG B 2 432 ? -48.510 17.842 42.459 1.00 62.66 483 ARG B N 1
ATOM 4121 C CA . ARG B 2 432 ? -47.646 18.244 43.548 1.00 58.69 483 ARG B CA 1
ATOM 4122 C C . ARG B 2 432 ? -48.175 19.548 44.060 1.00 50.76 483 ARG B C 1
ATOM 4123 O O . ARG B 2 432 ? -48.437 20.418 43.278 1.00 70.42 483 ARG B O 1
ATOM 4131 N N . THR B 2 433 ? -48.453 19.639 45.357 1.00 54.35 484 THR B N 1
ATOM 4132 C CA . THR B 2 433 ? -48.749 20.917 46.006 1.00 59.34 484 THR B CA 1
ATOM 4133 C C . THR B 2 433 ? -47.615 21.291 46.927 1.00 65.33 484 THR B C 1
ATOM 4134 O O . THR B 2 433 ? -47.048 20.443 47.634 1.00 51.58 484 THR B O 1
ATOM 4138 N N . PRO B 2 434 ? -47.345 22.583 47.002 1.00 62.41 485 PRO B N 1
ATOM 4139 C CA . PRO B 2 434 ? -46.328 23.046 47.909 1.00 64.18 485 PRO B CA 1
ATOM 4140 C C . PRO B 2 434 ? -46.706 22.850 49.377 1.00 58.36 485 PRO B C 1
ATOM 4141 O O . PRO B 2 434 ? -47.905 22.785 49.739 1.00 62.25 485 PRO B O 1
ATOM 4145 N N . GLY B 2 435 ? -45.660 22.746 50.193 1.00 56.50 486 GLY B N 1
ATOM 4146 C CA . GLY B 2 435 ? -45.774 22.617 51.639 1.00 61.85 486 GLY B CA 1
ATOM 4147 C C . GLY B 2 435 ? -44.439 22.874 52.334 1.00 64.58 486 GLY B C 1
ATOM 4148 O O . GLY B 2 435 ? -43.448 23.273 51.701 1.00 56.55 486 GLY B O 1
ATOM 4149 N N . VAL B 2 436 ? -44.417 22.671 53.648 1.00 66.65 487 VAL B 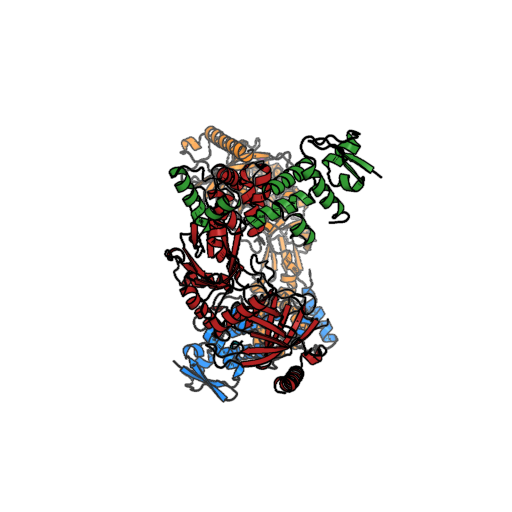N 1
ATOM 4150 C CA . VAL B 2 436 ? -43.178 22.817 54.419 1.00 66.95 487 VAL B CA 1
ATOM 4151 C C . VAL B 2 436 ? -43.035 21.686 55.398 1.00 62.39 487 VAL B C 1
ATOM 4152 O O . VAL B 2 436 ? -43.943 21.385 56.170 1.00 58.02 487 VAL B O 1
ATOM 4156 N N . PHE B 2 437 ? -41.852 21.089 55.339 1.00 59.34 488 PHE B N 1
ATOM 4157 C CA . PHE B 2 437 ? -41.460 19.979 56.166 1.00 60.71 488 PHE B CA 1
ATOM 4158 C C . PHE B 2 437 ? -40.810 20.497 57.455 1.00 68.99 488 PHE B C 1
ATOM 4159 O O . PHE B 2 437 ? -39.925 21.366 57.426 1.00 61.06 488 PHE B O 1
ATOM 4167 N N . ILE B 2 438 ? -41.236 19.923 58.573 1.00 63.66 489 ILE B N 1
ATOM 4168 C CA . ILE B 2 438 ? -40.853 20.371 59.886 1.00 65.81 489 ILE B CA 1
ATOM 4169 C C . ILE B 2 438 ? -40.213 19.228 60.665 1.00 68.87 489 ILE B C 1
ATOM 4170 O O . ILE B 2 438 ? -40.830 18.191 60.879 1.00 74.49 489 ILE B O 1
ATOM 4175 N N . LEU B 2 439 ? -38.975 19.425 61.094 1.00 68.41 490 LEU B N 1
ATOM 4176 C CA . LEU B 2 439 ? -38.250 18.412 61.855 1.00 65.04 490 LEU B CA 1
ATOM 4177 C C . LEU B 2 439 ? -38.326 18.733 63.342 1.00 70.47 490 LEU B C 1
ATOM 4178 O O . LEU B 2 439 ? -37.858 19.789 63.773 1.00 70.68 490 LEU B O 1
ATOM 4183 N N . PHE B 2 440 ? -38.900 17.823 64.129 1.00 72.88 491 PHE B N 1
ATOM 4184 C CA . PHE B 2 440 ? -39.034 18.039 65.571 1.00 70.71 491 PHE B CA 1
ATOM 4185 C C . PHE B 2 440 ? -37.835 17.487 66.318 1.00 76.70 491 PHE B C 1
ATOM 4186 O O . PHE B 2 440 ? -37.123 18.229 66.997 1.00 94.38 491 PHE B O 1
ATOM 4194 N N . ASP B 2 441 ? -37.626 16.183 66.183 1.00 77.78 492 ASP B N 1
ATOM 4195 C CA . ASP B 2 441 ? -36.523 15.477 66.830 1.00 75.41 492 ASP B CA 1
ATOM 4196 C C . ASP B 2 441 ? -36.055 14.352 65.924 1.00 74.72 492 ASP B C 1
ATOM 4197 O O . ASP B 2 441 ? -36.484 14.250 64.777 1.00 76.78 492 ASP B O 1
ATOM 4202 N N . GLU B 2 442 ? -35.172 13.499 66.416 1.00 76.58 493 GLU B N 1
ATOM 4203 C CA . GLU B 2 442 ? -34.587 12.491 65.545 1.00 75.77 493 GLU B CA 1
ATOM 4204 C C . GLU B 2 442 ? -35.626 11.597 64.935 1.00 75.36 493 GLU B C 1
ATOM 4205 O O . GLU B 2 442 ? -35.331 10.899 63.966 1.00 76.59 493 GLU B O 1
ATOM 4211 N N . ASP B 2 443 ? -36.830 11.568 65.495 1.00 68.70 494 ASP B N 1
ATOM 4212 C CA . ASP B 2 443 ? -37.793 10.638 64.960 1.00 85.36 494 ASP B CA 1
ATOM 4213 C C . ASP B 2 443 ? -39.248 11.107 65.000 1.00 77.45 494 ASP B C 1
ATOM 4214 O O . ASP B 2 443 ? -40.164 10.307 65.130 1.00 80.69 494 ASP B O 1
ATOM 4219 N N . ARG B 2 444 ? -39.440 12.407 64.804 1.00 68.51 495 ARG B N 1
ATOM 4220 C CA . ARG B 2 444 ? -40.754 12.972 64.626 1.00 61.73 495 ARG B CA 1
ATOM 4221 C C . ARG B 2 444 ? -40.691 14.147 63.642 1.00 67.42 495 ARG B C 1
ATOM 4222 O O . ARG B 2 444 ? -39.919 15.080 63.830 1.00 78.64 495 ARG B O 1
ATOM 4230 N N . PHE B 2 445 ? -41.499 14.110 62.592 1.00 65.88 496 PHE B N 1
ATOM 4231 C CA . PHE B 2 445 ? -41.536 15.218 61.674 1.00 62.12 496 PHE B CA 1
ATOM 4232 C C . PHE B 2 445 ? -42.935 15.519 61.200 1.00 67.59 496 PHE B C 1
ATOM 4233 O O . PHE B 2 445 ? -43.873 14.794 61.515 1.00 76.67 496 PHE B O 1
ATOM 4241 N N . GLY B 2 446 ? -43.074 16.627 60.479 1.00 73.27 497 GLY B N 1
ATOM 4242 C CA . GLY B 2 446 ? -44.382 17.121 60.065 1.00 65.95 497 GLY B CA 1
ATOM 4243 C C . GLY B 2 446 ? -44.375 17.727 58.683 1.00 61.43 497 GLY B C 1
ATOM 4244 O O . GLY B 2 446 ? -43.332 18.114 58.171 1.00 61.87 497 GLY B O 1
ATOM 4245 N N . PHE B 2 447 ? -45.546 17.784 58.064 1.00 64.59 498 PHE B N 1
ATOM 4246 C CA . PHE B 2 447 ? -45.672 18.426 56.777 1.00 63.20 498 PHE B CA 1
ATOM 4247 C C . PHE B 2 447 ? -46.951 19.257 56.743 1.00 57.71 498 PHE B C 1
ATOM 4248 O O . PHE B 2 447 ? -48.040 18.767 56.972 1.00 63.94 498 PHE B O 1
ATOM 4256 N N . VAL B 2 448 ? -46.784 20.544 56.509 1.00 65.36 499 VAL B N 1
ATOM 4257 C CA . VAL B 2 448 ? -47.901 21.454 56.369 1.00 63.84 499 VAL B CA 1
ATOM 4258 C C . VAL B 2 448 ? -48.290 21.472 54.916 1.00 59.21 499 VAL B C 1
ATOM 4259 O O . VAL B 2 448 ? -47.507 21.896 54.071 1.00 60.14 499 VAL B O 1
ATOM 4263 N N . TRP B 2 449 ? -49.492 20.981 54.648 1.00 61.17 500 TRP B N 1
ATOM 4264 C CA . TRP B 2 449 ? -50.075 20.965 53.314 1.00 60.40 500 TRP B CA 1
ATOM 4265 C C . TRP B 2 449 ? -50.677 22.354 53.025 1.00 65.14 500 TRP B C 1
ATOM 4266 O O . TRP B 2 449 ? -51.798 22.667 53.471 1.00 56.19 500 TRP B O 1
ATOM 4277 N N . LEU B 2 450 ? -49.942 23.191 52.293 1.00 66.29 501 LEU B N 1
ATOM 4278 C CA . LEU B 2 450 ? -50.280 24.627 52.231 1.00 69.01 501 LEU B CA 1
ATOM 4279 C C . LEU B 2 450 ? -51.698 24.818 51.673 1.00 64.44 501 LEU B C 1
ATOM 4280 O O . LEU B 2 450 ? -52.565 25.325 52.382 1.00 60.19 501 LEU B O 1
ATOM 4285 N N . GLU B 2 451 ? -51.942 24.363 50.434 1.00 62.10 502 GLU B N 1
ATOM 4286 C CA . GLU B 2 451 ? -53.268 24.522 49.801 1.00 62.30 502 GLU B CA 1
ATOM 4287 C C . GLU B 2 451 ? -54.405 23.807 50.562 1.00 58.76 502 GLU B C 1
ATOM 4288 O O . GLU B 2 451 ? -55.546 24.147 50.374 1.00 67.71 502 GLU B O 1
ATOM 4294 N N . LEU B 2 452 ? -54.133 22.840 51.428 1.00 62.36 503 LEU B N 1
ATOM 4295 C CA . LEU B 2 452 ? -55.230 22.249 52.227 1.00 53.91 503 LEU B CA 1
ATOM 4296 C C . LEU B 2 452 ? -55.301 22.771 53.654 1.00 56.64 503 LEU B C 1
ATOM 4297 O O . LEU B 2 452 ? -56.142 22.318 54.426 1.00 49.85 503 LEU B O 1
ATOM 4302 N N . LYS B 2 453 ? -54.417 23.699 54.027 1.00 64.22 504 LYS B N 1
ATOM 4303 C CA . LYS B 2 453 ? -54.406 24.220 55.384 1.00 61.48 504 LYS B CA 1
ATOM 4304 C C . LYS B 2 453 ? -54.523 23.082 56.379 1.00 56.30 504 LYS B C 1
ATOM 4305 O O . LYS B 2 453 ? -55.392 23.068 57.238 1.00 72.22 504 LYS B O 1
ATOM 4311 N N . SER B 2 454 ? -53.624 22.128 56.238 1.00 63.33 505 SER B N 1
ATOM 4312 C CA . SER B 2 454 ? -53.697 20.866 56.949 1.00 68.00 505 SER B CA 1
ATOM 4313 C C . SER B 2 454 ? -52.295 20.401 57.315 1.00 55.97 505 SER B C 1
ATOM 4314 O O . SER B 2 454 ? -51.366 20.522 56.515 1.00 56.23 505 SER B O 1
ATOM 4317 N N . PHE B 2 455 ? -52.162 19.824 58.496 1.00 46.62 506 PHE B N 1
ATOM 4318 C CA . PHE B 2 455 ? -50.875 19.305 58.984 1.00 55.67 506 PHE B CA 1
ATOM 4319 C C . PHE B 2 455 ? -50.813 17.793 59.185 1.00 54.24 506 PHE B C 1
ATOM 4320 O O . PHE B 2 455 ? -51.698 17.225 59.834 1.00 56.11 506 PHE B O 1
ATOM 4328 N N . SER B 2 456 ? -49.776 17.151 58.644 1.00 54.70 507 SER B N 1
ATOM 4329 C CA . SER B 2 456 ? -49.559 15.714 58.848 1.00 55.07 507 SER B CA 1
ATOM 4330 C C . SER B 2 456 ? -48.399 15.559 59.817 1.00 60.28 507 SER B C 1
ATOM 4331 O O . SER B 2 456 ? -47.348 16.158 59.618 1.00 58.11 507 SER B O 1
ATOM 4334 N N . LEU B 2 457 ? -48.602 14.762 60.862 1.00 54.31 508 LEU B N 1
ATOM 4335 C CA . LEU B 2 457 ? -47.589 14.534 61.880 1.00 60.23 508 LEU B CA 1
ATOM 4336 C C . LEU B 2 457 ? -47.165 13.100 61.785 1.00 57.30 508 LEU B C 1
ATOM 4337 O O . LEU B 2 457 ? -48.018 12.214 61.839 1.00 58.09 508 LEU B O 1
ATOM 4342 N N . TYR B 2 458 ? -45.852 12.900 61.653 1.00 59.44 509 TYR B N 1
ATOM 4343 C CA . TYR B 2 458 ? -45.209 11.601 61.424 1.00 58.42 509 TYR B CA 1
ATOM 4344 C C . TYR B 2 458 ? -44.313 11.202 62.593 1.00 60.29 509 TYR B C 1
ATOM 4345 O O . TYR B 2 458 ? -43.677 12.056 63.178 1.00 63.65 509 TYR B O 1
ATOM 4354 N N . SER B 2 459 ? -44.225 9.915 62.906 1.00 64.94 510 SER B N 1
ATOM 4355 C CA . SER B 2 459 ? -43.403 9.471 64.032 1.00 63.23 510 SER B CA 1
ATOM 4356 C C . SER B 2 459 ? -42.835 8.080 63.826 1.00 69.61 510 SER B C 1
ATOM 4357 O O . SER B 2 459 ? -43.561 7.170 63.403 1.00 54.60 510 SER B O 1
ATOM 4360 N N . ARG B 2 460 ? -41.549 7.913 64.157 1.00 70.57 511 ARG B N 1
ATOM 4361 C CA . ARG B 2 460 ? -40.803 6.725 63.722 1.00 71.49 511 ARG B CA 1
ATOM 4362 C C . ARG B 2 460 ? -41.350 5.448 64.317 1.00 61.83 511 ARG B C 1
ATOM 4363 O O . ARG B 2 460 ? -41.709 5.383 65.489 1.00 66.42 511 ARG B O 1
ATOM 4371 N N . VAL B 2 461 ? -41.411 4.454 63.453 1.00 59.44 512 VAL B N 1
ATOM 4372 C CA . VAL B 2 461 ? -41.770 3.097 63.784 1.00 69.46 512 VAL B CA 1
ATOM 4373 C C . VAL B 2 461 ? -40.589 2.535 64.553 1.00 70.64 512 VAL B C 1
ATOM 4374 O O . VAL B 2 461 ? -39.507 2.385 63.983 1.00 66.82 512 VAL B O 1
ATOM 4378 N N . GLN B 2 462 ? -40.777 2.232 65.833 1.00 79.23 513 GLN B N 1
ATOM 4379 C CA . GLN B 2 462 ? -39.629 1.853 66.690 1.00 83.39 513 GLN B CA 1
ATOM 4380 C C . GLN B 2 462 ? -39.242 0.384 66.505 1.00 74.43 513 GLN B C 1
ATOM 4381 O O . GLN B 2 462 ? -38.075 0.044 66.570 1.00 73.32 513 GLN B O 1
ATOM 4387 N N . ALA B 2 463 ? -40.224 -0.468 66.234 1.00 78.76 514 ALA B N 1
ATOM 4388 C CA . ALA B 2 463 ? -39.980 -1.869 65.866 1.00 74.00 514 ALA B CA 1
ATOM 4389 C C . ALA B 2 463 ? -38.737 -2.080 65.008 1.00 68.22 514 ALA B C 1
ATOM 4390 O O . ALA B 2 463 ? -38.324 -1.194 64.267 1.00 76.08 514 ALA B O 1
ATOM 4392 N N . THR B 2 464 ? -38.165 -3.277 65.128 1.00 87.22 515 THR B N 1
ATOM 4393 C CA . THR B 2 464 ? -36.927 -3.671 64.464 1.00 82.51 515 THR B CA 1
ATOM 4394 C C . THR B 2 464 ? -37.227 -4.740 63.436 1.00 85.12 515 THR B C 1
ATOM 4395 O O . THR B 2 464 ? -37.985 -5.648 63.725 1.00 84.15 515 THR B O 1
ATOM 4399 N N . PHE B 2 465 ? -36.614 -4.681 62.262 1.00 73.98 516 PHE B N 1
ATOM 4400 C CA . PHE B 2 465 ? -36.981 -5.620 61.210 1.00 81.41 516 PHE B CA 1
ATOM 4401 C C . PHE B 2 465 ? -35.811 -6.465 60.731 1.00 84.36 516 PHE B C 1
ATOM 4402 O O . PHE B 2 465 ? -34.745 -5.961 60.358 1.00 76.37 516 PHE B O 1
ATOM 4410 N N . ARG B 2 466 ? -36.085 -7.763 60.676 1.00 88.09 517 ARG B N 1
ATOM 4411 C CA . ARG B 2 466 ? -35.142 -8.769 60.250 1.00 80.72 517 ARG B CA 1
ATOM 4412 C C . ARG B 2 466 ? -35.296 -9.066 58.755 1.00 64.33 517 ARG B C 1
ATOM 4413 O O . ARG B 2 466 ? -36.411 -9.242 58.283 1.00 82.79 517 ARG B O 1
ATOM 4421 N N . ASN B 2 467 ? -34.165 -9.117 58.041 1.00 64.21 518 ASN B N 1
ATOM 4422 C CA . ASN B 2 467 ? -34.038 -9.490 56.616 1.00 63.76 518 ASN B CA 1
ATOM 4423 C C . ASN B 2 467 ? -34.439 -8.389 55.673 1.00 70.33 518 ASN B C 1
ATOM 4424 O O . ASN B 2 467 ? -34.615 -8.640 54.475 1.00 63.75 518 ASN B O 1
ATOM 4429 N N . ALA B 2 468 ? -34.554 -7.167 56.182 1.00 82.16 519 ALA B N 1
ATOM 4430 C CA . ALA B 2 468 ? -35.197 -6.078 55.425 1.00 63.42 519 ALA B CA 1
ATOM 4431 C C . ALA B 2 468 ? -34.236 -5.136 54.722 1.00 63.04 519 ALA B C 1
ATOM 4432 O O . ALA B 2 468 ? -34.667 -4.186 54.097 1.00 76.45 519 ALA B O 1
ATOM 4434 N N . ASP B 2 469 ? -32.938 -5.369 54.826 1.00 73.76 520 ASP B N 1
ATOM 4435 C CA . ASP B 2 469 ? -31.971 -4.463 54.211 1.00 67.31 520 ASP B CA 1
ATOM 4436 C C . ASP B 2 469 ? -31.904 -4.740 52.712 1.00 73.41 520 ASP B C 1
ATOM 4437 O O . ASP B 2 469 ? -32.210 -5.848 52.246 1.00 72.18 520 ASP B O 1
ATOM 4442 N N . ALA B 2 470 ? -31.557 -3.708 51.958 1.00 71.60 521 ALA B N 1
ATOM 4443 C CA . ALA B 2 470 ? -31.447 -3.823 50.518 1.00 70.33 521 ALA B CA 1
ATOM 4444 C C . ALA B 2 470 ? -30.087 -4.433 50.200 1.00 86.56 521 ALA B C 1
ATOM 4445 O O . ALA B 2 470 ? -29.176 -4.347 51.014 1.00 96.37 521 ALA B O 1
ATOM 4447 N N . PRO B 2 471 ? -29.946 -5.078 49.033 1.00 91.28 522 PRO B N 1
ATOM 4448 C CA . PRO B 2 471 ? -28.624 -5.443 48.516 1.00 86.55 522 PRO B CA 1
ATOM 4449 C C . PRO B 2 471 ? -27.682 -4.248 48.292 1.00 79.01 522 PRO B C 1
ATOM 4450 O O . PRO B 2 471 ? -26.492 -4.357 48.506 1.00 93.43 522 PRO B O 1
ATOM 4454 N N . SER B 2 472 ? -28.222 -3.126 47.845 1.00 87.81 523 SER B N 1
ATOM 4455 C CA . SER B 2 472 ? -27.421 -1.973 47.488 1.00 82.94 523 SER B CA 1
ATOM 4456 C C . SER B 2 472 ? -28.337 -0.771 47.341 1.00 87.38 523 SER B C 1
ATOM 4457 O O . SER B 2 472 ? -29.561 -0.910 47.344 1.00 95.75 523 SER B O 1
ATOM 4460 N N . PRO B 2 473 ? -27.759 0.422 47.207 1.00 95.34 524 PRO B N 1
ATOM 4461 C CA . PRO B 2 473 ? -28.645 1.564 46.999 1.00 91.73 524 PRO B CA 1
ATOM 4462 C C . PRO B 2 473 ? -29.443 1.488 45.694 1.00 78.61 524 PRO B C 1
ATOM 4463 O O . PRO B 2 473 ? -30.579 1.936 45.669 1.00 99.40 524 PRO B O 1
ATOM 4467 N N . GLN B 2 474 ? -28.879 0.923 44.629 1.00 93.46 525 GLN B N 1
ATOM 4468 C CA . GLN B 2 474 ? -29.600 0.881 43.343 1.00 96.57 525 GLN B CA 1
ATOM 4469 C C . GLN B 2 474 ? -30.736 -0.120 43.410 1.00 81.65 525 GLN B C 1
ATOM 4470 O O . GLN B 2 474 ? -31.763 0.075 42.783 1.00 98.26 525 GLN B O 1
ATOM 4476 N N . ALA B 2 475 ? -30.562 -1.177 44.191 1.00 80.15 526 ALA B N 1
ATOM 4477 C CA . ALA B 2 475 ? -31.612 -2.174 44.358 1.00 83.07 526 ALA B CA 1
ATOM 4478 C C . ALA B 2 475 ? -32.838 -1.550 45.040 1.00 79.01 526 ALA B C 1
ATOM 4479 O O . ALA B 2 475 ? -33.992 -1.810 44.651 1.00 70.22 526 ALA B O 1
ATOM 4481 N N . PHE B 2 476 ? -32.570 -0.728 46.056 1.00 63.70 527 PHE B N 1
ATOM 4482 C CA . PHE B 2 476 ? -33.611 0.050 46.733 1.00 61.70 527 PHE B CA 1
ATOM 4483 C C . PHE B 2 476 ? -34.341 0.959 45.748 1.00 55.37 527 PHE B C 1
ATOM 4484 O O . PHE B 2 476 ? -35.507 0.781 45.512 1.00 73.76 527 PHE B O 1
ATOM 4492 N N . ASP B 2 477 ? -33.639 1.892 45.136 1.00 56.85 528 ASP B N 1
ATOM 4493 C CA . ASP B 2 477 ? -34.216 2.728 44.082 1.00 62.86 528 ASP B CA 1
ATOM 4494 C C . ASP B 2 477 ? -35.044 1.897 43.073 1.00 62.28 528 ASP B C 1
ATOM 4495 O O . ASP B 2 477 ? -36.123 2.314 42.649 1.00 66.68 528 ASP B O 1
ATOM 4500 N N . GLU B 2 478 ? -34.555 0.721 42.698 1.00 64.56 529 GLU B N 1
ATOM 4501 C CA . GLU B 2 478 ? -35.290 -0.153 41.783 1.00 65.93 529 GLU B CA 1
ATOM 4502 C C . GLU B 2 478 ? -36.609 -0.622 42.396 1.00 68.44 529 GLU B C 1
ATOM 4503 O O . GLU B 2 478 ? -37.670 -0.515 41.776 1.00 67.78 529 GLU B O 1
ATOM 4509 N N . MET B 2 479 ? -36.530 -1.108 43.632 1.00 61.96 530 MET B N 1
ATOM 4510 C CA . MET B 2 479 ? -37.714 -1.494 44.416 1.00 59.65 530 MET B CA 1
ATOM 4511 C C . MET B 2 479 ? -38.751 -0.367 44.471 1.00 60.90 530 MET B C 1
ATOM 4512 O O . MET B 2 479 ? -39.935 -0.604 44.252 1.00 67.45 530 MET B O 1
ATOM 4517 N N . LEU B 2 480 ? -38.310 0.857 44.737 1.00 57.86 531 LEU B N 1
ATOM 4518 C CA . LEU B 2 480 ? -39.218 1.988 44.738 1.00 60.09 531 LEU B CA 1
ATOM 4519 C C . LEU B 2 480 ? -39.953 2.085 43.416 1.00 64.04 531 LEU B C 1
ATOM 4520 O O . LEU B 2 480 ? -41.160 2.345 43.394 1.00 66.47 531 LEU B O 1
ATOM 4525 N N . LYS B 2 481 ? -39.254 1.871 42.311 1.00 71.20 532 LYS B N 1
ATOM 4526 C CA . LYS B 2 481 ? -39.910 2.057 41.020 1.00 75.20 532 LYS B CA 1
ATOM 4527 C C . LYS B 2 481 ? -40.914 0.935 40.737 1.00 73.50 532 LYS B C 1
ATOM 4528 O O . LYS B 2 481 ? -41.957 1.164 40.119 1.00 91.42 532 LYS B O 1
ATOM 4534 N N . ASN B 2 482 ? -40.657 -0.257 41.249 1.00 71.02 533 ASN B N 1
ATOM 4535 C CA . ASN B 2 482 ? -41.602 -1.356 41.024 1.00 78.65 533 ASN B CA 1
ATOM 4536 C C . ASN B 2 482 ? -42.896 -1.164 41.797 1.00 72.29 533 ASN B C 1
ATOM 4537 O O . ASN B 2 482 ? -43.970 -1.237 41.210 1.00 65.42 533 ASN B O 1
ATOM 4542 N N . ILE B 2 483 ? -42.809 -0.874 43.091 1.00 60.28 534 ILE B N 1
ATOM 4543 C CA . ILE B 2 483 ? -44.033 -0.647 43.876 1.00 59.45 534 ILE B CA 1
ATOM 4544 C C . ILE B 2 483 ? -44.833 0.599 43.459 1.00 48.03 534 ILE B C 1
ATOM 4545 O O . ILE B 2 483 ? -46.042 0.621 43.557 1.00 79.13 534 ILE B O 1
ATOM 4550 N N . GLN B 2 484 ? -44.165 1.619 42.980 1.00 55.86 535 GLN B N 1
ATOM 4551 C CA . GLN B 2 484 ? -44.857 2.755 42.383 1.00 60.21 535 GLN B CA 1
ATOM 4552 C C . GLN B 2 484 ? -45.633 2.403 41.126 1.00 61.21 535 GLN B C 1
ATOM 4553 O O . GLN B 2 484 ? -46.712 2.942 40.895 1.00 60.69 535 GLN B O 1
ATOM 4559 N N . SER B 2 485 ? -45.058 1.546 40.290 1.00 62.87 536 SER B N 1
ATOM 4560 C CA . SER B 2 485 ? -45.657 1.264 38.983 1.00 75.02 536 SER B CA 1
ATOM 4561 C C . SER B 2 485 ? -46.875 0.369 39.154 1.00 66.25 536 SER B C 1
ATOM 4562 O O . SER B 2 485 ? -47.836 0.484 38.420 1.00 77.47 536 SER B O 1
ATOM 4565 N N . LEU B 2 486 ? -46.811 -0.509 40.146 1.00 69.59 537 LEU B N 1
ATOM 4566 C CA . LEU B 2 486 ? -47.890 -1.421 40.501 1.00 72.94 537 LEU B CA 1
ATOM 4567 C C . LEU B 2 486 ? -49.217 -0.729 40.737 1.00 71.54 537 LEU B C 1
ATOM 4568 O O . LEU B 2 486 ? -50.261 -1.286 40.400 1.00 80.53 537 LEU B O 1
ATOM 4573 N N . THR B 2 487 ? -49.169 0.457 41.350 1.00 71.07 538 THR B N 1
ATOM 4574 C CA . THR B 2 487 ? -50.369 1.261 41.627 1.00 77.47 538 THR B CA 1
ATOM 4575 C C . THR B 2 487 ? -50.544 2.491 40.727 1.00 75.65 538 THR B C 1
ATOM 4576 O O . THR B 2 487 ? -51.502 3.258 40.891 1.00 72.09 538 THR B O 1
ATOM 4580 N N . SER B 2 488 ? -49.638 2.667 39.772 1.00 81.73 539 SER B N 1
ATOM 4581 C CA . SER B 2 488 ? -49.675 3.821 38.885 1.00 83.04 539 SER B CA 1
ATOM 4582 C C . SER B 2 488 ? -50.900 3.774 37.980 1.00 93.57 539 SER B C 1
ATOM 4583 O O . SER B 2 488 ? -51.453 4.847 37.706 1.00 77.62 539 SER B O 1
ATOM 4587 N N . ALA C 1 2 ? 7.328 16.843 -35.824 1.00 89.23 1002 ALA C N 1
ATOM 4588 C CA . ALA C 1 2 ? 8.721 16.882 -36.355 1.00 87.24 1002 ALA C CA 1
ATOM 4589 C C . ALA C 1 2 ? 9.487 18.047 -35.748 1.00 73.98 1002 ALA C C 1
ATOM 4590 O O . ALA C 1 2 ? 10.364 17.846 -34.913 1.00 76.00 1002 ALA C O 1
ATOM 4592 N N . SER C 1 3 ? 9.124 19.262 -36.152 1.00 78.02 1003 SER C N 1
ATOM 4593 C CA . SER C 1 3 ? 9.938 20.442 -35.888 1.00 88.79 1003 SER C CA 1
ATOM 4594 C C . SER C 1 3 ? 9.092 21.684 -35.630 1.00 88.98 1003 SER C C 1
ATOM 4595 O O . SER C 1 3 ? 8.038 21.851 -36.246 1.00 106.45 1003 SER C O 1
ATOM 4598 N N . ILE C 1 4 ? 9.570 22.554 -34.733 1.00 87.44 1004 ILE C N 1
ATOM 4599 C CA . ILE C 1 4 ? 8.935 23.864 -34.472 1.00 87.43 1004 ILE C CA 1
ATOM 4600 C C . ILE C 1 4 ? 9.939 25.014 -34.238 1.00 83.09 1004 ILE C C 1
ATOM 4601 O O . ILE C 1 4 ? 11.077 24.796 -33.814 1.00 68.12 1004 ILE C O 1
ATOM 4606 N N . LYS C 1 5 ? 9.477 26.238 -34.504 1.00 93.64 1005 LYS C N 1
ATOM 4607 C CA . LYS C 1 5 ? 10.329 27.439 -34.575 1.00 87.15 1005 LYS C CA 1
ATOM 4608 C C . LYS C 1 5 ? 10.341 28.215 -33.261 1.00 77.20 1005 LYS C C 1
ATOM 4609 O O . LYS C 1 5 ? 9.291 28.390 -32.640 1.00 68.89 1005 LYS C O 1
ATOM 4615 N N . LEU C 1 6 ? 11.520 28.702 -32.860 1.00 71.54 1006 LEU C N 1
ATOM 4616 C CA . LEU C 1 6 ? 11.681 29.490 -31.632 1.00 60.81 1006 LEU C CA 1
ATOM 4617 C C . LEU C 1 6 ? 12.567 30.714 -31.843 1.00 71.17 1006 LEU C C 1
ATOM 4618 O O . LEU C 1 6 ? 13.711 30.586 -32.291 1.00 66.47 1006 LEU C O 1
ATOM 4623 N N . GLN C 1 7 ? 12.057 31.888 -31.468 1.00 80.54 1007 GLN C N 1
ATOM 4624 C CA . GLN C 1 7 ? 12.748 33.155 -31.715 1.00 88.19 1007 GLN C CA 1
ATOM 4625 C C . GLN C 1 7 ? 13.407 33.688 -30.452 1.00 80.16 1007 GLN C C 1
ATOM 4626 O O . GLN C 1 7 ? 12.722 33.944 -29.464 1.00 81.81 1007 GLN C O 1
ATOM 4632 N N . SER C 1 8 ? 14.726 33.883 -30.497 1.00 138.65 1008 SER C N 1
ATOM 4633 C CA . SER C 1 8 ? 15.458 34.395 -29.346 1.00 139.50 1008 SER C CA 1
ATOM 4634 C C . SER C 1 8 ? 15.111 35.864 -29.120 1.00 145.54 1008 SER C C 1
ATOM 4635 O O . SER C 1 8 ? 14.512 36.504 -29.987 1.00 139.31 1008 SER C O 1
ATOM 4638 N N . SER C 1 9 ? 15.483 36.384 -27.949 1.00 157.84 1009 SER C N 1
ATOM 4639 C CA . SER C 1 9 ? 15.347 37.812 -27.649 1.00 157.62 1009 SER C CA 1
ATOM 4640 C C . SER C 1 9 ? 16.309 38.611 -28.506 1.00 164.17 1009 SER C C 1
ATOM 4641 O O . SER C 1 9 ? 16.045 39.775 -28.800 1.00 142.61 1009 SER C O 1
ATOM 4644 N N . ASP C 1 10 ? 17.426 37.984 -28.888 1.00 181.31 1010 ASP C N 1
ATOM 4645 C CA . ASP C 1 10 ? 18.338 38.544 -29.887 1.00 189.34 1010 ASP C CA 1
ATOM 4646 C C . ASP C 1 10 ? 17.646 38.563 -31.261 1.00 175.87 1010 ASP C C 1
ATOM 4647 O O . ASP C 1 10 ? 16.702 39.323 -31.465 1.00 169.89 1010 ASP C O 1
ATOM 4649 N N . GLY C 1 11 ? 18.102 37.745 -32.203 1.00 177.01 1011 GLY C N 1
ATOM 4650 C CA . GLY C 1 11 ? 17.442 37.662 -33.504 1.00 179.11 1011 GLY C CA 1
ATOM 4651 C C . GLY C 1 11 ? 16.120 36.910 -33.424 1.00 164.09 1011 GLY C C 1
ATOM 4652 O O . GLY C 1 11 ? 15.085 37.515 -33.142 1.00 141.12 1011 GLY C O 1
ATOM 4653 N N . GLU C 1 12 ? 16.119 35.601 -33.675 1.00 168.90 1012 GLU C N 1
ATOM 4654 C CA . GLU C 1 12 ? 17.295 34.830 -34.118 1.00 174.49 1012 GLU C CA 1
ATOM 4655 C C . GLU C 1 12 ? 16.869 33.542 -34.818 1.00 171.60 1012 GLU C C 1
ATOM 4656 O O . GLU C 1 12 ? 17.416 33.200 -35.864 1.00 167.32 1012 GLU C O 1
ATOM 4662 N N . ILE C 1 13 ? 15.915 32.833 -34.210 1.00 169.73 1013 ILE C N 1
ATOM 4663 C CA . ILE C 1 13 ? 15.265 31.637 -34.771 1.00 166.14 1013 ILE C CA 1
ATOM 4664 C C . ILE C 1 13 ? 16.103 30.376 -34.509 1.00 164.80 1013 ILE C C 1
ATOM 4665 O O . ILE C 1 13 ? 17.273 30.302 -34.892 1.00 143.10 1013 ILE C O 1
ATOM 4670 N N . PHE C 1 14 ? 15.484 29.408 -33.830 1.00 170.54 1014 PHE C N 1
ATOM 4671 C CA . PHE C 1 14 ? 16.043 28.071 -33.628 1.00 168.11 1014 PHE C CA 1
ATOM 4672 C C . PHE C 1 14 ? 15.005 27.021 -34.028 1.00 163.09 1014 PHE C C 1
ATOM 4673 O O . PHE C 1 14 ? 13.874 27.044 -33.536 1.00 157.22 1014 PHE C O 1
ATOM 4681 N N . GLU C 1 15 ? 15.396 26.105 -34.912 1.00 162.00 1015 GLU C N 1
ATOM 4682 C CA . GLU C 1 15 ? 14.548 24.981 -35.312 1.00 169.26 1015 GLU C CA 1
ATOM 4683 C C . GLU C 1 15 ? 14.778 23.843 -34.322 1.00 158.69 1015 GLU C C 1
ATOM 4684 O O . GLU C 1 15 ? 15.929 23.496 -34.047 1.00 146.80 1015 GLU C O 1
ATOM 4690 N N . VAL C 1 16 ? 13.691 23.272 -33.793 1.00 156.91 1016 VAL C N 1
ATOM 4691 C CA . VAL C 1 16 ? 13.771 22.288 -32.705 1.00 148.28 1016 VAL C CA 1
ATOM 4692 C C . VAL C 1 16 ? 12.705 21.197 -32.784 1.00 143.98 1016 VAL C C 1
ATOM 4693 O O . VAL C 1 16 ? 11.587 21.432 -33.243 1.00 137.03 1016 VAL C O 1
ATOM 4697 N N . ASP C 1 17 ? 13.074 20.008 -32.308 1.00 144.57 1017 ASP C N 1
ATOM 4698 C CA . ASP C 1 17 ? 12.155 18.880 -32.178 1.00 145.91 1017 ASP C CA 1
ATOM 4699 C C . ASP C 1 17 ? 10.980 19.256 -31.278 1.00 143.40 1017 ASP C C 1
ATOM 4700 O O . ASP C 1 17 ? 11.120 20.079 -30.375 1.00 146.45 1017 ASP C O 1
ATOM 4705 N N . VAL C 1 18 ? 9.829 18.639 -31.519 1.00 134.54 1018 VAL C N 1
ATOM 4706 C CA . VAL C 1 18 ? 8.595 19.047 -30.851 1.00 129.00 1018 VAL C CA 1
ATOM 4707 C C . VAL C 1 18 ? 8.638 18.710 -29.368 1.00 125.48 1018 VAL C C 1
ATOM 4708 O O . VAL C 1 18 ? 8.514 19.600 -28.533 1.00 121.22 1018 VAL C O 1
ATOM 4712 N N . GLU C 1 19 ? 8.828 17.432 -29.049 1.00 126.62 1019 GLU C N 1
ATOM 4713 C CA . GLU C 1 19 ? 8.696 16.964 -27.667 1.00 126.41 1019 GLU C CA 1
ATOM 4714 C C . GLU C 1 19 ? 9.862 17.365 -26.787 1.00 117.14 1019 GLU C C 1
ATOM 4715 O O . GLU C 1 19 ? 9.761 17.301 -25.561 1.00 115.46 1019 GLU C O 1
ATOM 4721 N N . ILE C 1 20 ? 10.957 17.784 -27.414 1.00 125.73 1020 ILE C N 1
ATOM 4722 C CA . ILE C 1 20 ? 12.080 18.395 -26.700 1.00 136.69 1020 ILE C CA 1
ATOM 4723 C C . ILE C 1 20 ? 11.707 19.770 -26.148 1.00 132.17 1020 ILE C C 1
ATOM 4724 O O . ILE C 1 20 ? 11.821 20.016 -24.951 1.00 127.78 1020 ILE C O 1
ATOM 4729 N N . ALA C 1 21 ? 11.273 20.662 -27.032 1.00 136.14 1021 ALA C N 1
ATOM 4730 C CA . ALA C 1 21 ? 10.815 21.997 -26.638 1.00 124.84 1021 ALA C CA 1
ATOM 4731 C C . ALA C 1 21 ? 9.717 21.944 -25.583 1.00 123.48 1021 ALA C C 1
ATOM 4732 O O . ALA C 1 21 ? 9.628 22.835 -24.738 1.00 122.50 1021 ALA C O 1
ATOM 4734 N N . LYS C 1 22 ? 8.883 20.905 -25.637 1.00 119.44 1022 LYS C N 1
ATOM 4735 C CA . LYS C 1 22 ? 7.758 20.771 -24.714 1.00 114.10 1022 LYS C CA 1
ATOM 4736 C C . LYS C 1 22 ? 8.182 20.436 -23.286 1.00 115.76 1022 LYS C C 1
ATOM 4737 O O . LYS C 1 22 ? 7.350 20.453 -22.375 1.00 124.87 1022 LYS C O 1
ATOM 4743 N N . GLN C 1 23 ? 9.470 20.156 -23.085 1.00 114.14 1023 GLN C N 1
ATOM 4744 C CA . GLN C 1 23 ? 10.037 20.114 -21.739 1.00 108.96 1023 GLN C CA 1
ATOM 4745 C C . GLN C 1 23 ? 9.906 21.489 -21.071 1.00 111.36 1023 GLN C C 1
ATOM 4746 O O . GLN C 1 23 ? 9.914 21.592 -19.837 1.00 104.83 1023 GLN C O 1
ATOM 4752 N N . SER C 1 24 ? 9.813 22.538 -21.890 1.00 99.73 1024 SER C N 1
ATOM 4753 C CA . SER C 1 24 ? 9.469 23.872 -21.412 1.00 94.03 1024 SER C CA 1
ATOM 4754 C C . SER C 1 24 ? 7.974 24.019 -21.418 1.00 85.19 1024 SER C C 1
ATOM 4755 O O . SER C 1 24 ? 7.353 24.122 -22.462 1.00 91.22 1024 SER C O 1
ATOM 4758 N N . VAL C 1 25 ? 7.390 24.064 -20.241 1.00 86.21 1025 VAL C N 1
ATOM 4759 C CA . VAL C 1 25 ? 5.946 24.159 -20.147 1.00 83.91 1025 VAL C CA 1
ATOM 4760 C C . VAL C 1 25 ? 5.462 25.494 -20.699 1.00 84.40 1025 VAL C C 1
ATOM 4761 O O . VAL C 1 25 ? 4.297 25.623 -21.071 1.00 91.74 1025 VAL C O 1
ATOM 4765 N N . THR C 1 26 ? 6.345 26.490 -20.721 1.00 87.86 1026 THR C N 1
ATOM 4766 C CA . THR C 1 26 ? 6.017 27.803 -21.273 1.00 87.58 1026 THR C CA 1
ATOM 4767 C C . THR C 1 26 ? 5.856 27.691 -22.795 1.00 87.78 1026 THR C C 1
ATOM 4768 O O . THR C 1 26 ? 4.845 28.091 -23.372 1.00 90.60 1026 THR C O 1
ATOM 4772 N N . ILE C 1 27 ? 6.840 27.080 -23.430 1.00 88.08 1027 ILE C N 1
ATOM 4773 C CA . ILE C 1 27 ? 6.811 26.845 -24.855 1.00 84.52 1027 ILE C CA 1
ATOM 4774 C C . ILE C 1 27 ? 5.671 25.899 -25.253 1.00 94.48 1027 ILE C C 1
ATOM 4775 O O . ILE C 1 27 ? 4.960 26.147 -26.232 1.00 96.14 1027 ILE C O 1
ATOM 4780 N N . LYS C 1 28 ? 5.501 24.808 -24.512 1.00 88.94 1028 LYS C N 1
ATOM 4781 C CA . LYS C 1 28 ? 4.381 23.908 -24.757 1.00 80.94 1028 LYS C CA 1
ATOM 4782 C C . LYS C 1 28 ? 3.079 24.720 -24.768 1.00 85.43 1028 LYS C C 1
ATOM 4783 O O . LYS C 1 28 ? 2.221 24.551 -25.650 1.00 90.85 1028 LYS C O 1
ATOM 4789 N N . THR C 1 29 ? 2.928 25.613 -23.800 1.00 76.08 1029 THR C N 1
ATOM 4790 C CA . THR C 1 29 ? 1.686 26.355 -23.699 1.00 78.93 1029 THR C CA 1
ATOM 4791 C C . THR C 1 29 ? 1.483 27.283 -24.915 1.00 89.50 1029 THR C C 1
ATOM 4792 O O . THR C 1 29 ? 0.386 27.342 -25.494 1.00 85.54 1029 THR C O 1
ATOM 4796 N N . MET C 1 30 ? 2.550 27.967 -25.319 1.00 88.95 1030 MET C N 1
ATOM 4797 C CA . MET C 1 30 ? 2.494 28.896 -26.451 1.00 92.20 1030 MET C CA 1
ATOM 4798 C C . MET C 1 30 ? 2.211 28.192 -27.777 1.00 90.80 1030 MET C C 1
ATOM 4799 O O . MET C 1 30 ? 1.497 28.737 -28.624 1.00 91.83 1030 MET C O 1
ATOM 4804 N N . LEU C 1 31 ? 2.779 26.998 -27.954 1.00 86.40 1031 LEU C N 1
ATOM 4805 C CA . LEU C 1 31 ? 2.500 26.162 -29.132 1.00 86.15 1031 LEU C CA 1
ATOM 4806 C C . LEU C 1 31 ? 1.073 25.664 -29.163 1.00 83.56 1031 LEU C C 1
ATOM 4807 O O . LEU C 1 31 ? 0.420 25.728 -30.193 1.00 94.23 1031 LEU C O 1
ATOM 4812 N N . GLU C 1 32 ? 0.607 25.154 -28.033 1.00 79.50 1032 GLU C N 1
ATOM 4813 C CA . GLU C 1 32 ? -0.628 24.415 -27.985 1.00 80.74 1032 GLU C CA 1
ATOM 4814 C C . GLU C 1 32 ? -1.800 25.311 -27.743 1.00 81.73 1032 GLU C C 1
ATOM 4815 O O . GLU C 1 32 ? -2.821 25.179 -28.405 1.00 82.55 1032 GLU C O 1
ATOM 4821 N N . ASP C 1 33 ? -1.679 26.205 -26.776 1.00 83.42 1033 ASP C N 1
ATOM 4822 C CA . ASP C 1 33 ? -2.823 27.014 -26.380 1.00 84.15 1033 ASP C CA 1
ATOM 4823 C C . ASP C 1 33 ? -2.929 28.305 -27.176 1.00 84.28 1033 ASP C C 1
ATOM 4824 O O . ASP C 1 33 ? -4.026 28.762 -27.491 1.00 89.02 1033 ASP C O 1
ATOM 4829 N N . LEU C 1 34 ? -1.783 28.879 -27.507 1.00 84.61 1034 LEU C N 1
ATOM 4830 C CA . LEU C 1 34 ? -1.737 30.146 -28.216 1.00 90.32 1034 LEU C CA 1
ATOM 4831 C C . LEU C 1 34 ? -1.351 30.014 -29.696 1.00 95.21 1034 LEU C C 1
ATOM 4832 O O . LEU C 1 34 ? -1.157 31.017 -30.374 1.00 84.31 1034 LEU C O 1
ATOM 4837 N N . GLY C 1 35 ? -1.244 28.781 -30.182 1.00 101.75 1035 GLY C N 1
ATOM 4838 C CA . GLY C 1 35 ? -0.876 28.494 -31.566 1.00 102.24 1035 GLY C CA 1
ATOM 4839 C C . GLY C 1 35 ? 0.265 29.289 -32.176 1.00 96.41 1035 GLY C C 1
ATOM 4840 O O . GLY C 1 35 ? 0.208 29.617 -33.358 1.00 108.11 1035 GLY C O 1
ATOM 4841 N N . MET C 1 36 ? 1.303 29.602 -31.409 1.00 100.82 1036 MET C N 1
ATOM 4842 C CA . MET C 1 36 ? 2.366 30.486 -31.933 1.00 107.83 1036 MET C CA 1
ATOM 4843 C C . MET C 1 36 ? 3.377 29.735 -32.797 1.00 116.07 1036 MET C C 1
ATOM 4844 O O . MET C 1 36 ? 3.634 28.552 -32.591 1.00 116.62 1036 MET C O 1
ATOM 4849 N N . ASP C 1 37 ? 3.899 30.432 -33.803 1.00 138.82 1037 ASP C N 1
ATOM 4850 C CA . ASP C 1 37 ? 4.996 29.937 -34.639 1.00 150.73 1037 ASP C CA 1
ATOM 4851 C C . ASP C 1 37 ? 5.451 31.050 -35.585 1.00 149.01 1037 ASP C C 1
ATOM 4852 O O . ASP C 1 37 ? 4.681 31.464 -36.450 1.00 158.54 1037 ASP C O 1
ATOM 4857 N N . PRO C 1 38 ? 6.687 31.558 -35.409 1.00 143.97 1044 PRO C N 1
ATOM 4858 C CA . PRO C 1 38 ? 7.634 31.161 -34.366 1.00 145.40 1044 PRO C CA 1
ATOM 4859 C C . PRO C 1 38 ? 7.145 31.543 -32.967 1.00 137.25 1044 PRO C C 1
ATOM 4860 O O . PRO C 1 38 ? 6.137 32.250 -32.833 1.00 132.46 1044 PRO C O 1
ATOM 4864 N N . VAL C 1 39 ? 7.842 31.048 -31.943 1.00 133.04 1045 VAL C N 1
ATOM 4865 C CA . VAL C 1 39 ? 7.540 31.393 -30.556 1.00 121.80 1045 VAL C CA 1
ATOM 4866 C C . VAL C 1 39 ? 8.432 32.575 -30.123 1.00 130.36 1045 VAL C C 1
ATOM 4867 O O . VAL C 1 39 ? 9.677 32.493 -30.192 1.00 108.94 1045 VAL C O 1
ATOM 4871 N N . PRO C 1 40 ? 7.798 33.683 -29.683 1.00 139.86 1046 PRO C N 1
ATOM 4872 C CA . PRO C 1 40 ? 8.556 34.832 -29.229 1.00 141.98 1046 PRO C CA 1
ATOM 4873 C C . PRO C 1 40 ? 9.028 34.633 -27.791 1.00 126.66 1046 PRO C C 1
ATOM 4874 O O . PRO C 1 40 ? 8.200 34.603 -26.878 1.00 107.85 1046 PRO C O 1
ATOM 4878 N N . LEU C 1 41 ? 10.348 34.503 -27.624 1.00 122.53 1047 LEU C N 1
ATOM 4879 C CA . LEU C 1 41 ? 11.010 34.381 -26.324 1.00 124.81 1047 LEU C CA 1
ATOM 4880 C C . LEU C 1 41 ? 11.794 35.666 -25.991 1.00 125.18 1047 LEU C C 1
ATOM 4881 O O . LEU C 1 41 ? 13.027 35.684 -26.056 1.00 117.25 1047 LEU C O 1
ATOM 4886 N N . PRO C 1 42 ? 11.079 36.744 -25.612 1.00 127.62 1048 PRO C N 1
ATOM 4887 C CA . PRO C 1 42 ? 11.740 38.031 -25.393 1.00 132.89 1048 PRO C CA 1
ATOM 4888 C C . PRO C 1 42 ? 12.620 38.124 -24.133 1.00 133.49 1048 PRO C C 1
ATOM 4889 O O . PRO C 1 42 ? 13.144 39.201 -23.856 1.00 129.06 1048 PRO C O 1
ATOM 4893 N N . ASN C 1 43 ? 12.776 37.026 -23.390 1.00 123.28 1049 ASN C N 1
ATOM 4894 C CA . ASN C 1 43 ? 13.624 37.001 -22.195 1.00 125.12 1049 ASN C CA 1
ATOM 4895 C C . ASN C 1 43 ? 14.867 36.118 -22.313 1.00 119.80 1049 ASN C C 1
ATOM 4896 O O . ASN C 1 43 ? 15.555 35.919 -21.334 1.00 106.88 1049 ASN C O 1
ATOM 4901 N N . VAL C 1 44 ? 15.162 35.582 -23.491 1.00 126.92 1050 VAL C N 1
ATOM 4902 C CA . VAL C 1 44 ? 16.306 34.687 -23.624 1.00 133.12 1050 VAL C CA 1
ATOM 4903 C C . VAL C 1 44 ? 17.072 34.970 -24.892 1.00 141.06 1050 VAL C C 1
ATOM 4904 O O . VAL C 1 44 ? 16.575 34.702 -25.981 1.00 158.29 1050 VAL C O 1
ATOM 4908 N N . ASN C 1 45 ? 18.286 35.495 -24.753 1.00 150.51 1051 ASN C N 1
ATOM 4909 C CA . ASN C 1 45 ? 19.165 35.699 -25.906 1.00 155.29 1051 ASN C CA 1
ATOM 4910 C C . ASN C 1 45 ? 19.583 34.373 -26.541 1.00 155.17 1051 ASN C C 1
ATOM 4911 O O . ASN C 1 45 ? 19.508 33.316 -25.908 1.00 144.66 1051 ASN C O 1
ATOM 4916 N N . ALA C 1 46 ? 20.026 34.440 -27.793 1.00 166.57 1052 ALA C N 1
ATOM 4917 C CA . ALA C 1 46 ? 20.439 33.247 -28.530 1.00 163.90 1052 ALA C CA 1
ATOM 4918 C C . ALA C 1 46 ? 21.363 32.344 -27.701 1.00 161.07 1052 ALA C C 1
ATOM 4919 O O . ALA C 1 46 ? 21.061 31.166 -27.484 1.00 144.47 1052 ALA C O 1
ATOM 4921 N N . ALA C 1 47 ? 22.466 32.916 -27.217 1.00 159.58 1053 ALA C N 1
ATOM 4922 C CA . ALA C 1 47 ? 23.541 32.149 -26.572 1.00 156.09 1053 ALA C CA 1
ATOM 4923 C C . ALA C 1 47 ? 23.052 31.226 -25.457 1.00 147.73 1053 ALA C C 1
ATOM 4924 O O . ALA C 1 47 ? 23.514 30.090 -25.341 1.00 142.81 1053 ALA C O 1
ATOM 4926 N N . ILE C 1 48 ? 22.123 31.719 -24.644 1.00 146.48 1054 ILE C N 1
ATOM 4927 C CA . ILE C 1 48 ? 21.585 30.952 -23.514 1.00 145.61 1054 ILE C CA 1
ATOM 4928 C C . ILE C 1 48 ? 20.710 29.804 -24.025 1.00 139.43 1054 ILE C C 1
ATOM 4929 O O . ILE C 1 48 ? 20.899 28.642 -23.650 1.00 124.09 1054 ILE C O 1
ATOM 4934 N N . LEU C 1 49 ? 19.770 30.149 -24.900 1.00 136.82 1055 LEU C N 1
ATOM 4935 C CA . LEU C 1 49 ? 18.873 29.184 -25.510 1.00 134.80 1055 LEU C CA 1
ATOM 4936 C C . LEU C 1 49 ? 19.585 27.959 -26.093 1.00 138.70 1055 LEU C C 1
ATOM 4937 O O . LEU C 1 49 ? 19.070 26.841 -26.000 1.00 137.63 1055 LEU C O 1
ATOM 4942 N N . LYS C 1 50 ? 20.753 28.168 -26.700 1.00 140.83 1056 LYS C N 1
ATOM 4943 C CA . LYS C 1 50 ? 21.532 27.066 -27.279 1.00 143.28 1056 LYS C CA 1
ATOM 4944 C C . LYS C 1 50 ? 21.706 25.926 -26.282 1.00 148.84 1056 LYS C C 1
ATOM 4945 O O . LYS C 1 50 ? 21.235 24.806 -26.495 1.00 148.94 1056 LYS C O 1
ATOM 4951 N N . LYS C 1 51 ? 22.378 26.232 -25.181 1.00 149.12 1057 LYS C N 1
ATOM 4952 C CA . LYS C 1 51 ? 22.674 25.230 -24.176 1.00 162.60 1057 LYS C CA 1
ATOM 4953 C C . LYS C 1 51 ? 21.387 24.690 -23.546 1.00 146.14 1057 LYS C C 1
ATOM 4954 O O . LYS C 1 51 ? 21.264 23.482 -23.323 1.00 142.65 1057 LYS C O 1
ATOM 4960 N N . VAL C 1 52 ? 20.419 25.570 -23.291 1.00 126.38 1058 VAL C N 1
ATOM 4961 C CA . VAL C 1 52 ? 19.119 25.122 -22.787 1.00 117.77 1058 VAL C CA 1
ATOM 4962 C C . VAL C 1 52 ? 18.666 23.937 -23.623 1.00 127.03 1058 VAL C C 1
ATOM 4963 O O . VAL C 1 52 ? 18.246 22.917 -23.071 1.00 133.22 1058 VAL C O 1
ATOM 4967 N N . ILE C 1 53 ? 18.778 24.068 -24.948 1.00 122.18 1059 ILE C N 1
ATOM 4968 C CA . ILE C 1 53 ? 18.438 22.977 -25.854 1.00 127.23 1059 ILE C CA 1
ATOM 4969 C C . ILE C 1 53 ? 19.399 21.818 -25.668 1.00 122.78 1059 ILE C C 1
ATOM 4970 O O . ILE C 1 53 ? 18.971 20.682 -25.482 1.00 142.22 1059 ILE C O 1
ATOM 4975 N N . GLN C 1 54 ? 20.693 22.097 -25.719 0.50 112.06 1060 GLN C N 1
ATOM 4976 C CA . GLN C 1 54 ? 21.685 21.057 -25.521 0.50 111.49 1060 GLN C CA 1
ATOM 4977 C C . GLN C 1 54 ? 21.316 20.190 -24.313 0.50 114.04 1060 GLN C C 1
ATOM 4978 O O . GLN C 1 54 ? 21.456 18.967 -24.361 0.50 112.76 1060 GLN C O 1
ATOM 4984 N N . TRP C 1 55 ? 20.816 20.833 -23.252 1.00 123.96 1061 TRP C N 1
ATOM 4985 C CA . TRP C 1 55 ? 20.398 20.145 -22.014 1.00 135.52 1061 TRP C CA 1
ATOM 4986 C C . TRP C 1 55 ? 19.148 19.307 -22.194 1.00 123.85 1061 TRP C C 1
ATOM 4987 O O . TRP C 1 55 ? 19.142 18.120 -21.866 1.00 126.25 1061 TRP C O 1
ATOM 4998 N N . CYS C 1 56 ? 18.080 19.940 -22.672 1.00 116.81 1062 CYS C N 1
ATOM 4999 C CA . CYS C 1 56 ? 16.817 19.242 -22.922 1.00 123.64 1062 CYS C CA 1
ATOM 5000 C C . CYS C 1 56 ? 17.002 18.086 -23.914 1.00 129.00 1062 CYS C C 1
ATOM 5001 O O . CYS C 1 56 ? 16.338 17.050 -23.796 1.00 134.21 1062 CYS C O 1
ATOM 5004 N N . THR C 1 57 ? 17.911 18.274 -24.875 1.00 129.91 1063 THR C N 1
ATOM 5005 C CA . THR C 1 57 ? 18.254 17.249 -25.863 1.00 133.08 1063 THR C CA 1
ATOM 5006 C C . THR C 1 57 ? 18.917 16.011 -25.248 1.00 137.19 1063 THR C C 1
ATOM 5007 O O . THR C 1 57 ? 18.791 14.916 -25.787 1.00 134.86 1063 THR C O 1
ATOM 5011 N N . HIS C 1 58 ? 19.621 16.178 -24.133 1.00 151.48 1064 HIS C N 1
ATOM 5012 C CA . HIS C 1 58 ? 20.135 15.032 -23.377 1.00 155.60 1064 HIS C CA 1
ATOM 5013 C C . HIS C 1 58 ? 19.028 14.334 -22.569 1.00 146.45 1064 HIS C C 1
ATOM 5014 O O . HIS C 1 58 ? 18.790 13.140 -22.736 1.00 147.09 1064 HIS C O 1
ATOM 5021 N N . HIS C 1 59 ? 18.346 15.085 -21.709 1.00 142.12 1065 HIS C N 1
ATOM 5022 C CA . HIS C 1 59 ? 17.345 14.512 -20.800 1.00 141.77 1065 HIS C CA 1
ATOM 5023 C C . HIS C 1 59 ? 16.017 14.199 -21.478 1.00 144.66 1065 HIS C C 1
ATOM 5024 O O . HIS C 1 59 ? 14.998 14.812 -21.158 1.00 153.10 1065 HIS C O 1
ATOM 5031 N N . LYS C 1 60 ? 16.014 13.238 -22.394 1.00 151.41 1066 LYS C N 1
ATOM 5032 C CA . LYS C 1 60 ? 14.779 12.876 -23.086 1.00 152.59 1066 LYS C CA 1
ATOM 5033 C C . LYS C 1 60 ? 13.850 12.123 -22.139 1.00 164.58 1066 LYS C C 1
ATOM 5034 O O . LYS C 1 60 ? 12.674 12.465 -22.023 1.00 160.45 1066 LYS C O 1
ATOM 5040 N N . ASP C 1 61 ? 14.395 11.115 -21.455 1.00 168.27 1067 ASP C N 1
ATOM 5041 C CA . ASP C 1 61 ? 13.591 10.111 -20.748 1.00 161.83 1067 ASP C CA 1
ATOM 5042 C C . ASP C 1 61 ? 14.018 9.986 -19.288 1.00 138.67 1067 ASP C C 1
ATOM 5043 O O . ASP C 1 61 ? 15.043 9.392 -18.989 1.00 131.85 1067 ASP C O 1
ATOM 5048 N N . ASP C 1 62 ? 13.222 10.541 -18.382 1.00 145.19 1068 ASP C N 1
ATOM 5049 C CA . ASP C 1 62 ? 13.656 10.753 -16.997 1.00 166.20 1068 ASP C CA 1
ATOM 5050 C C . ASP C 1 62 ? 12.550 10.437 -15.976 1.00 174.84 1068 ASP C C 1
ATOM 5051 O O . ASP C 1 62 ? 11.433 10.084 -16.368 1.00 142.98 1068 ASP C O 1
ATOM 5056 N N . PRO C 1 63 ? 12.871 10.531 -14.661 1.00 195.62 1069 PRO C N 1
ATOM 5057 C CA . PRO C 1 63 ? 11.872 10.553 -13.586 1.00 183.38 1069 PRO C CA 1
ATOM 5058 C C . PRO C 1 63 ? 10.685 11.479 -13.854 1.00 147.34 1069 PRO C C 1
ATOM 5059 O O . PRO C 1 63 ? 9.601 11.002 -14.189 1.00 119.49 1069 PRO C O 1
ATOM 5063 N N . ASP C 1 69 ? 18.275 12.711 -7.109 1.00 141.12 1083 ASP C N 1
ATOM 5064 C CA . ASP C 1 69 ? 18.360 13.972 -6.384 1.00 146.83 1083 ASP C CA 1
ATOM 5065 C C . ASP C 1 69 ? 19.783 14.234 -5.851 1.00 144.24 1083 ASP C C 1
ATOM 5066 O O . ASP C 1 69 ? 19.965 14.537 -4.666 1.00 137.31 1083 ASP C O 1
ATOM 5071 N N . ASP C 1 70 ? 20.796 14.116 -6.713 1.00 141.26 1084 ASP C N 1
ATOM 5072 C CA . ASP C 1 70 ? 22.123 14.648 -6.357 1.00 145.22 1084 ASP C CA 1
ATOM 5073 C C . ASP C 1 70 ? 23.115 14.931 -7.512 1.00 142.31 1084 ASP C C 1
ATOM 5074 O O . ASP C 1 70 ? 24.330 14.879 -7.310 1.00 140.25 1084 ASP C O 1
ATOM 5079 N N . ILE C 1 71 ? 22.596 15.265 -8.693 1.00 132.57 1085 ILE C N 1
ATOM 5080 C CA . ILE C 1 71 ? 23.394 15.825 -9.811 1.00 136.45 1085 ILE C CA 1
ATOM 5081 C C . ILE C 1 71 ? 24.253 14.801 -10.575 1.00 137.99 1085 ILE C C 1
ATOM 5082 O O . ILE C 1 71 ? 25.342 14.441 -10.112 1.00 124.30 1085 ILE C O 1
ATOM 5087 N N . PRO C 1 72 ? 23.784 14.363 -11.767 1.00 138.95 1086 PRO C N 1
ATOM 5088 C CA . PRO C 1 72 ? 24.563 13.448 -12.619 1.00 143.13 1086 PRO C CA 1
ATOM 5089 C C . PRO C 1 72 ? 25.858 14.071 -13.138 1.00 148.82 1086 PRO C C 1
ATOM 5090 O O . PRO C 1 72 ? 26.026 15.293 -13.086 1.00 139.53 1086 PRO C O 1
ATOM 5094 N N . VAL C 1 73 ? 26.754 13.230 -13.647 1.00 149.44 1087 VAL C N 1
ATOM 5095 C CA . VAL C 1 73 ? 28.082 13.684 -14.066 1.00 161.38 1087 VAL C CA 1
ATOM 5096 C C . VAL C 1 73 ? 27.976 14.572 -15.304 1.00 163.24 1087 VAL C C 1
ATOM 5097 O O . VAL C 1 73 ? 28.606 15.628 -15.372 1.00 170.63 1087 VAL C O 1
ATOM 5101 N N . TRP C 1 74 ? 27.172 14.142 -16.272 1.00 165.44 1088 TRP C N 1
ATOM 5102 C CA . TRP C 1 74 ? 26.969 14.908 -17.497 1.00 167.30 1088 TRP C CA 1
ATOM 5103 C C . TRP C 1 74 ? 26.616 16.357 -17.172 1.00 163.08 1088 TRP C C 1
ATOM 5104 O O . TRP C 1 74 ? 27.177 17.289 -17.752 1.00 151.10 1088 TRP C O 1
ATOM 5115 N N . ASP C 1 75 ? 25.696 16.522 -16.224 1.00 158.18 1089 ASP C N 1
ATOM 5116 C CA . ASP C 1 75 ? 25.189 17.836 -15.826 1.00 149.70 1089 ASP C CA 1
ATOM 5117 C C . ASP C 1 75 ? 26.240 18.732 -15.168 1.00 145.86 1089 ASP C C 1
ATOM 5118 O O . ASP C 1 75 ? 26.246 19.946 -15.384 1.00 132.94 1089 ASP C O 1
ATOM 5123 N N . GLN C 1 76 ? 27.116 18.142 -14.360 1.00 146.50 1090 GLN C N 1
ATOM 5124 C CA . GLN C 1 76 ? 28.174 18.912 -13.706 1.00 145.56 1090 GLN C CA 1
ATOM 5125 C C . GLN C 1 76 ? 29.118 19.525 -14.728 1.00 151.09 1090 GLN C C 1
ATOM 5126 O O . GLN C 1 76 ? 29.488 20.693 -14.611 1.00 145.61 1090 GLN C O 1
ATOM 5132 N N . GLU C 1 77 ? 29.491 18.740 -15.734 1.00 150.33 1091 GLU C N 1
ATOM 5133 C CA . GLU C 1 77 ? 30.336 19.242 -16.806 1.00 159.95 1091 GLU C CA 1
ATOM 5134 C C . GLU C 1 77 ? 29.577 20.283 -17.613 1.00 166.45 1091 GLU C C 1
ATOM 5135 O O . GLU C 1 77 ? 30.071 21.397 -17.804 1.00 168.70 1091 GLU C O 1
ATOM 5141 N N . PHE C 1 78 ? 28.371 19.927 -18.060 1.00 158.43 1092 PHE C N 1
ATOM 5142 C CA . PHE C 1 78 ? 27.498 20.867 -18.764 1.00 155.65 1092 PHE C CA 1
ATOM 5143 C C . PHE C 1 78 ? 27.464 22.216 -18.055 1.00 149.80 1092 PHE C C 1
ATOM 5144 O O . PHE C 1 78 ? 27.540 23.269 -18.693 1.00 140.94 1092 PHE C O 1
ATOM 5152 N N . LEU C 1 79 ? 27.356 22.166 -16.730 1.00 149.99 1093 LEU C N 1
ATOM 5153 C CA . LEU C 1 79 ? 27.192 23.365 -15.920 1.00 140.44 1093 LEU C CA 1
ATOM 5154 C C . LEU C 1 79 ? 28.463 24.151 -15.640 1.00 152.09 1093 LEU C C 1
ATOM 5155 O O . LEU C 1 79 ? 28.361 25.305 -15.227 1.00 147.66 1093 LEU C O 1
ATOM 5160 N N . LYS C 1 80 ? 29.640 23.551 -15.850 1.00 172.42 1094 LYS C N 1
ATOM 5161 C CA . LYS C 1 80 ? 30.918 24.240 -15.583 1.00 173.59 1094 LYS C CA 1
ATOM 5162 C C . LYS C 1 80 ? 31.140 25.408 -16.555 1.00 163.64 1094 LYS C C 1
ATOM 5163 O O . LYS C 1 80 ? 31.787 25.264 -17.591 1.00 166.32 1094 LYS C O 1
ATOM 5169 N N . VAL C 1 81 ? 30.565 26.555 -16.201 1.00 153.87 1095 VAL C N 1
ATOM 5170 C CA . VAL C 1 81 ? 30.657 27.791 -16.979 1.00 155.76 1095 VAL C CA 1
ATOM 5171 C C . VAL C 1 81 ? 30.808 28.935 -15.991 1.00 142.38 1095 VAL C C 1
ATOM 5172 O O . VAL C 1 81 ? 30.749 28.723 -14.786 1.00 137.52 1095 VAL C O 1
ATOM 5176 N N . ASP C 1 82 ? 31.000 30.144 -16.498 1.00 145.46 1096 ASP C N 1
ATOM 5177 C CA . ASP C 1 82 ? 31.105 31.322 -15.638 1.00 146.91 1096 ASP C CA 1
ATOM 5178 C C . ASP C 1 82 ? 29.805 31.606 -14.881 1.00 141.24 1096 ASP C C 1
ATOM 5179 O O . ASP C 1 82 ? 28.719 31.162 -15.287 1.00 125.88 1096 ASP C O 1
ATOM 5184 N N . GLN C 1 83 ? 29.946 32.375 -13.799 1.00 137.26 1097 GLN C N 1
ATOM 5185 C CA . GLN C 1 83 ? 28.844 32.720 -12.888 1.00 131.58 1097 GLN C CA 1
ATOM 5186 C C . GLN C 1 83 ? 27.681 33.454 -13.532 1.00 122.66 1097 GLN C C 1
ATOM 5187 O O . GLN C 1 83 ? 26.535 33.166 -13.228 1.00 118.59 1097 GLN C O 1
ATOM 5193 N N . GLY C 1 84 ? 27.980 34.431 -14.380 1.00 131.16 1098 GLY C N 1
ATOM 5194 C CA . GLY C 1 84 ? 26.948 35.208 -15.057 1.00 122.95 1098 GLY C CA 1
ATOM 5195 C C . GLY C 1 84 ? 26.027 34.321 -15.861 1.00 129.22 1098 GLY C C 1
ATOM 5196 O O . GLY C 1 84 ? 24.803 34.433 -15.749 1.00 118.53 1098 GLY C O 1
ATOM 5197 N N . THR C 1 85 ? 26.626 33.427 -16.652 1.00 142.39 1099 THR C N 1
ATOM 5198 C CA . THR C 1 85 ? 25.888 32.483 -17.503 1.00 156.01 1099 THR C CA 1
ATOM 5199 C C . THR C 1 85 ? 25.003 31.540 -16.677 1.00 155.91 1099 THR C C 1
ATOM 5200 O O . THR C 1 85 ? 23.854 31.263 -17.050 1.00 143.67 1099 THR C O 1
ATOM 5204 N N . LEU C 1 86 ? 25.547 31.053 -15.562 1.00 144.86 1100 LEU C N 1
ATOM 5205 C CA . LEU C 1 86 ? 24.794 30.220 -14.624 1.00 129.54 1100 LEU C CA 1
ATOM 5206 C C . LEU C 1 86 ? 23.498 30.904 -14.171 1.00 123.05 1100 LEU C C 1
ATOM 5207 O O . LEU C 1 86 ? 22.439 30.268 -14.121 1.00 112.72 1100 LEU C O 1
ATOM 5212 N N . PHE C 1 87 ? 23.577 32.195 -13.859 1.00 112.87 1101 PHE C N 1
ATOM 5213 C CA . PHE C 1 87 ? 22.400 32.935 -13.393 1.00 119.19 1101 PHE C CA 1
ATOM 5214 C C . PHE C 1 87 ? 21.428 33.284 -14.530 1.00 123.21 1101 PHE C C 1
ATOM 5215 O O . PHE C 1 87 ? 20.235 33.501 -14.292 1.00 108.99 1101 PHE C O 1
ATOM 5223 N N . GLU C 1 88 ? 21.947 33.347 -15.756 1.00 123.58 1102 GLU C N 1
ATOM 5224 C CA . GLU C 1 88 ? 21.119 33.504 -16.940 1.00 121.39 1102 GLU C CA 1
ATOM 5225 C C . GLU C 1 88 ? 20.346 32.207 -17.208 1.00 125.83 1102 GLU C C 1
ATOM 5226 O O . GLU C 1 88 ? 19.206 32.245 -17.686 1.00 144.51 1102 GLU C O 1
ATOM 5232 N N . LEU C 1 89 ? 20.962 31.065 -16.901 1.00 111.78 1103 LEU C N 1
ATOM 5233 C CA . LEU C 1 89 ? 20.277 29.767 -17.030 1.00 108.57 1103 LEU C CA 1
ATOM 5234 C C . LEU C 1 89 ? 19.149 29.587 -16.016 1.00 96.56 1103 LEU C C 1
ATOM 5235 O O . LEU C 1 89 ? 18.080 29.106 -16.359 1.00 97.90 1103 LEU C O 1
ATOM 5240 N N . ILE C 1 90 ? 19.402 29.952 -14.766 1.00 91.39 1104 ILE C N 1
ATOM 5241 C CA . ILE C 1 90 ? 18.387 29.860 -13.720 1.00 93.87 1104 ILE C CA 1
ATOM 5242 C C . ILE C 1 90 ? 17.171 30.662 -14.136 1.00 92.22 1104 ILE C C 1
ATOM 5243 O O . ILE C 1 90 ? 16.042 30.167 -14.115 1.00 96.52 1104 ILE C O 1
ATOM 5248 N N . LEU C 1 91 ? 17.417 31.898 -14.547 1.00 104.89 1105 LEU C N 1
ATOM 5249 C CA . LEU C 1 91 ? 16.354 32.768 -15.037 1.00 108.48 1105 LEU C CA 1
ATOM 5250 C C . LEU C 1 91 ? 15.612 32.196 -16.233 1.00 104.11 1105 LEU C C 1
ATOM 5251 O O . LEU C 1 91 ? 14.383 32.238 -16.269 1.00 99.42 1105 LEU C O 1
ATOM 5256 N N . ALA C 1 92 ? 16.363 31.669 -17.199 1.00 100.24 1106 ALA C N 1
ATOM 5257 C CA . ALA C 1 92 ? 15.775 31.021 -18.373 1.00 112.96 1106 ALA C CA 1
ATOM 5258 C C . ALA C 1 92 ? 14.894 29.826 -17.998 1.00 112.56 1106 ALA C C 1
ATOM 5259 O O . ALA C 1 92 ? 13.731 29.749 -18.393 1.00 102.22 1106 ALA C O 1
ATOM 5261 N N . ALA C 1 93 ? 15.465 28.893 -17.242 1.00 115.88 1107 ALA C N 1
ATOM 5262 C CA . ALA C 1 93 ? 14.736 27.712 -16.790 1.00 105.29 1107 ALA C CA 1
ATOM 5263 C C . ALA C 1 93 ? 13.466 28.143 -16.091 1.00 89.05 1107 ALA C C 1
ATOM 5264 O O . ALA C 1 93 ? 12.409 27.562 -16.314 1.00 80.76 1107 ALA C O 1
ATOM 5266 N N . ASN C 1 94 ? 13.569 29.176 -15.261 1.00 77.22 1108 ASN C N 1
ATOM 5267 C CA . ASN C 1 94 ? 12.393 29.690 -14.586 1.00 83.58 1108 ASN C CA 1
ATOM 5268 C C . ASN C 1 94 ? 11.327 30.262 -15.524 1.00 83.65 1108 ASN C C 1
ATOM 5269 O O . ASN C 1 94 ? 10.151 29.963 -15.364 1.00 83.40 1108 ASN C O 1
ATOM 5274 N N . TYR C 1 95 ? 11.737 31.102 -16.471 1.00 92.96 1109 TYR C N 1
ATOM 5275 C CA . TYR C 1 95 ? 10.804 31.752 -17.411 1.00 100.68 1109 TYR C CA 1
ATOM 5276 C C . TYR C 1 95 ? 10.208 30.717 -18.385 1.00 94.26 1109 TYR C C 1
ATOM 5277 O O . TYR C 1 95 ? 9.000 30.725 -18.646 1.00 96.57 1109 TYR C O 1
ATOM 5286 N N . LEU C 1 96 ? 11.059 29.821 -18.888 1.00 83.48 1110 LEU C N 1
ATOM 5287 C CA . LEU C 1 96 ? 10.628 28.707 -19.725 1.00 85.03 1110 LEU C CA 1
ATOM 5288 C C . LEU C 1 96 ? 9.911 27.593 -18.960 1.00 85.57 1110 LEU C C 1
ATOM 5289 O O . LEU C 1 96 ? 9.310 26.709 -19.570 1.00 95.41 1110 LEU C O 1
ATOM 5294 N N . ASP C 1 97 ? 9.981 27.638 -17.634 1.00 81.90 1111 ASP C N 1
ATOM 5295 C CA . ASP C 1 97 ? 9.356 26.648 -16.766 1.00 80.42 1111 ASP C CA 1
ATOM 5296 C C . ASP C 1 97 ? 9.831 25.234 -17.097 1.00 78.81 1111 ASP C C 1
ATOM 5297 O O . ASP C 1 97 ? 9.035 24.330 -17.329 1.00 85.44 1111 ASP C O 1
ATOM 5302 N N . ILE C 1 98 ? 11.146 25.076 -17.116 1.00 81.69 1112 ILE C N 1
ATOM 5303 C CA . ILE C 1 98 ? 11.801 23.781 -17.239 1.00 87.24 1112 ILE C CA 1
ATOM 5304 C C . ILE C 1 98 ? 12.243 23.362 -15.838 1.00 88.17 1112 ILE C C 1
ATOM 5305 O O . ILE C 1 98 ? 13.267 23.832 -15.338 1.00 102.51 1112 ILE C O 1
ATOM 5310 N N . LYS C 1 99 ? 11.478 22.487 -15.199 1.00 88.51 1113 LYS C N 1
ATOM 5311 C CA . LYS C 1 99 ? 11.700 22.205 -13.783 1.00 94.61 1113 LYS C CA 1
ATOM 5312 C C . LYS C 1 99 ? 13.016 21.486 -13.491 1.00 89.94 1113 LYS C C 1
ATOM 5313 O O . LYS C 1 99 ? 13.676 21.791 -12.497 1.00 89.41 1113 LYS C O 1
ATOM 5319 N N . GLY C 1 100 ? 13.388 20.540 -14.348 1.00 90.58 1114 GLY C N 1
ATOM 5320 C CA . GLY C 1 100 ? 14.640 19.805 -14.193 1.00 90.15 1114 GLY C CA 1
ATOM 5321 C C . GLY C 1 100 ? 15.843 20.730 -14.119 1.00 100.03 1114 GLY C C 1
ATOM 5322 O O . GLY C 1 100 ? 16.598 20.716 -13.125 1.00 96.07 1114 GLY C O 1
ATOM 5323 N N . LEU C 1 101 ? 16.004 21.543 -15.166 1.00 93.62 1115 LEU C N 1
ATOM 5324 C CA . LEU C 1 101 ? 17.132 22.480 -15.301 1.00 97.22 1115 LEU C CA 1
ATOM 5325 C C . LEU C 1 101 ? 17.251 23.471 -14.123 1.00 100.46 1115 LEU C C 1
ATOM 5326 O O . LEU C 1 101 ? 18.344 23.707 -13.596 1.00 96.69 1115 LEU C O 1
ATOM 5331 N N . LEU C 1 102 ? 16.119 24.052 -13.733 1.00 89.53 1116 LEU C N 1
ATOM 5332 C CA . LEU C 1 102 ? 16.050 24.975 -12.606 1.00 80.83 1116 LEU C CA 1
ATOM 5333 C C . LEU C 1 102 ? 16.584 24.344 -11.310 1.00 86.29 1116 LEU C C 1
ATOM 5334 O O . LEU C 1 102 ? 17.367 24.965 -10.589 1.00 83.57 1116 LEU C O 1
ATOM 5339 N N . ASP C 1 103 ? 16.153 23.116 -11.023 1.00 92.99 1117 ASP C N 1
ATOM 5340 C CA . ASP C 1 103 ? 16.592 22.407 -9.828 1.00 106.14 1117 ASP C CA 1
ATOM 5341 C C . ASP C 1 103 ? 18.087 22.275 -9.807 1.00 112.34 1117 ASP C C 1
ATOM 5342 O O . ASP C 1 103 ? 18.744 22.698 -8.859 1.00 137.06 1117 ASP C O 1
ATOM 5347 N N . VAL C 1 104 ? 18.619 21.684 -10.864 1.00 107.29 1118 VAL C N 1
ATOM 5348 C CA . VAL C 1 104 ? 20.022 21.336 -10.893 1.00 103.77 1118 VAL C CA 1
ATOM 5349 C C . VAL C 1 104 ? 20.924 22.591 -10.890 1.00 104.34 1118 VAL C C 1
ATOM 5350 O O . VAL C 1 104 ? 22.057 22.535 -10.391 1.00 105.20 1118 VAL C O 1
ATOM 5354 N N . THR C 1 105 ? 20.423 23.718 -11.405 1.00 98.70 1119 THR C N 1
ATOM 5355 C CA . THR C 1 105 ? 21.195 24.969 -11.384 1.00 103.45 1119 THR C CA 1
ATOM 5356 C C . THR C 1 105 ? 21.184 25.579 -9.984 1.00 103.83 1119 THR C C 1
ATOM 5357 O O . THR C 1 105 ? 22.240 25.901 -9.432 1.00 108.93 1119 THR C O 1
ATOM 5361 N N . CYS C 1 106 ? 19.997 25.720 -9.405 1.00 95.90 1120 CYS C N 1
ATOM 5362 C CA . CYS C 1 106 ? 19.878 26.177 -8.022 1.00 99.39 1120 CYS C CA 1
ATOM 5363 C C . CYS C 1 106 ? 20.650 25.273 -7.027 1.00 101.25 1120 CYS C C 1
ATOM 5364 O O . CYS C 1 106 ? 21.176 25.773 -6.035 1.00 102.40 1120 CYS C O 1
ATOM 5367 N N . LYS C 1 107 ? 20.715 23.964 -7.301 1.00 99.89 1121 LYS C N 1
ATOM 5368 C CA . LYS C 1 107 ? 21.503 23.007 -6.499 1.00 98.18 1121 LYS C CA 1
ATOM 5369 C C . LYS C 1 107 ? 22.990 23.274 -6.567 1.00 107.30 1121 LYS C C 1
ATOM 5370 O O . LYS C 1 107 ? 23.686 23.221 -5.558 1.00 111.42 1121 LYS C O 1
ATOM 5376 N N . THR C 1 108 ? 23.482 23.495 -7.778 1.00 112.82 1122 THR C N 1
ATOM 5377 C CA . THR C 1 108 ? 24.882 23.834 -7.986 1.00 108.30 1122 THR C CA 1
ATOM 5378 C C . THR C 1 108 ? 25.224 25.072 -7.171 1.00 105.37 1122 THR C C 1
ATOM 5379 O O . THR C 1 108 ? 26.243 25.110 -6.489 1.00 126.98 1122 THR C O 1
ATOM 5383 N N . VAL C 1 109 ? 24.357 26.075 -7.246 1.00 102.52 1123 VAL C N 1
ATOM 5384 C CA . VAL C 1 109 ? 24.538 27.328 -6.518 1.00 102.21 1123 VAL C CA 1
ATOM 5385 C C . VAL C 1 109 ? 24.486 27.091 -5.018 1.00 103.32 1123 VAL C C 1
ATOM 5386 O O . VAL C 1 109 ? 25.300 27.632 -4.282 1.00 104.20 1123 VAL C O 1
ATOM 5390 N N . ALA C 1 110 ? 23.521 26.297 -4.563 1.00 108.76 1124 ALA C N 1
ATOM 5391 C CA . ALA C 1 110 ? 23.481 25.881 -3.163 1.00 106.22 1124 ALA C CA 1
ATOM 5392 C C . ALA C 1 110 ? 24.817 25.223 -2.799 1.00 109.04 1124 ALA C C 1
ATOM 5393 O O . ALA C 1 110 ? 25.490 25.657 -1.863 1.00 103.24 1124 ALA C O 1
ATOM 5395 N N . ASN C 1 111 ? 25.215 24.219 -3.582 1.00 108.26 1125 ASN C N 1
ATOM 5396 C CA . ASN C 1 111 ? 26.487 23.509 -3.382 1.00 105.92 1125 ASN C CA 1
ATOM 5397 C C . ASN C 1 111 ? 27.726 24.402 -3.373 1.00 106.23 1125 ASN C C 1
ATOM 5398 O O . ASN C 1 111 ? 28.696 24.100 -2.677 1.00 104.15 1125 ASN C O 1
ATOM 5403 N N . MET C 1 112 ? 27.712 25.489 -4.135 1.00 106.52 1126 MET C N 1
ATOM 5404 C CA . MET C 1 112 ? 28.787 26.477 -4.013 1.00 115.27 1126 MET C CA 1
ATOM 5405 C C . MET C 1 112 ? 28.822 27.009 -2.580 1.00 104.79 1126 MET C C 1
ATOM 5406 O O . MET C 1 112 ? 29.890 27.066 -1.979 1.00 127.58 1126 MET C O 1
ATOM 5411 N N . ILE C 1 113 ? 27.662 27.351 -2.018 1.00 95.07 1127 ILE C N 1
ATOM 5412 C CA . ILE C 1 113 ? 27.597 28.005 -0.688 1.00 105.27 1127 ILE C CA 1
ATOM 5413 C C . ILE C 1 113 ? 27.936 27.087 0.516 1.00 113.63 1127 ILE C C 1
ATOM 5414 O O . ILE C 1 113 ? 28.525 27.531 1.507 1.00 108.08 1127 ILE C O 1
ATOM 5419 N N . LYS C 1 114 ? 27.553 25.816 0.426 1.00 123.18 1128 LYS C N 1
ATOM 5420 C CA . LYS C 1 114 ? 27.582 24.909 1.573 1.00 122.24 1128 LYS C CA 1
ATOM 5421 C C . LYS C 1 114 ? 28.893 24.949 2.349 1.00 130.00 1128 LYS C C 1
ATOM 5422 O O . LYS C 1 114 ? 29.912 24.448 1.877 1.00 141.42 1128 LYS C O 1
ATOM 5428 N N . GLY C 1 115 ? 28.857 25.571 3.527 1.00 120.32 1129 GLY C N 1
ATOM 5429 C CA . GLY C 1 115 ? 29.963 25.521 4.476 1.00 119.53 1129 GLY C CA 1
ATOM 5430 C C . GLY C 1 115 ? 30.856 26.751 4.531 1.00 126.23 1129 GLY C C 1
ATOM 5431 O O . GLY C 1 115 ? 31.897 26.728 5.195 1.00 127.68 1129 GLY C O 1
ATOM 5432 N N . LYS C 1 116 ? 30.458 27.838 3.876 1.00 117.86 1130 LYS C N 1
ATOM 5433 C CA . LYS C 1 116 ? 31.336 28.997 3.772 1.00 116.21 1130 LYS C CA 1
ATOM 5434 C C . LYS C 1 116 ? 31.044 30.169 4.717 1.00 116.88 1130 LYS C C 1
ATOM 5435 O O . LYS C 1 116 ? 29.902 30.395 5.141 1.00 98.73 1130 LYS C O 1
ATOM 5441 N N . THR C 1 117 ? 32.112 30.905 5.032 1.00 117.49 1131 THR C N 1
ATOM 5442 C CA . THR C 1 117 ? 32.027 32.130 5.824 1.00 118.03 1131 THR C CA 1
ATOM 5443 C C . THR C 1 117 ? 31.358 33.235 5.013 1.00 125.46 1131 THR C C 1
ATOM 5444 O O . THR C 1 117 ? 31.279 33.150 3.784 1.00 129.36 1131 THR C O 1
ATOM 5448 N N . PRO C 1 118 ? 30.884 34.290 5.692 1.00 125.54 1132 PRO C N 1
ATOM 5449 C CA . PRO C 1 118 ? 30.352 35.449 4.960 1.00 138.39 1132 PRO C CA 1
ATOM 5450 C C . PRO C 1 118 ? 31.413 36.161 4.113 1.00 140.39 1132 PRO C C 1
ATOM 5451 O O . PRO C 1 118 ? 31.117 36.609 3.006 1.00 146.63 1132 PRO C O 1
ATOM 5455 N N . GLU C 1 119 ? 32.631 36.264 4.643 0.50 135.63 1133 GLU C N 1
ATOM 5456 C CA . GLU C 1 119 ? 33.762 36.815 3.905 0.50 128.92 1133 GLU C CA 1
ATOM 5457 C C . GLU C 1 119 ? 33.951 36.066 2.589 0.50 126.43 1133 GLU C C 1
ATOM 5458 O O . GLU C 1 119 ? 33.956 36.668 1.518 0.50 120.11 1133 GLU C O 1
ATOM 5464 N N . GLU C 1 120 ? 34.074 34.746 2.689 1.00 126.19 1134 GLU C N 1
ATOM 5465 C CA . GLU C 1 120 ? 34.284 33.883 1.533 1.00 126.84 1134 GLU C CA 1
ATOM 5466 C C . GLU C 1 120 ? 33.191 34.066 0.497 1.00 136.05 1134 GLU C C 1
ATOM 5467 O O . GLU C 1 120 ? 33.465 34.306 -0.678 1.00 138.45 1134 GLU C O 1
ATOM 5473 N N . ILE C 1 121 ? 31.949 33.925 0.958 1.00 143.44 1135 ILE C N 1
ATOM 5474 C CA . ILE C 1 121 ? 30.759 34.030 0.113 1.00 139.08 1135 ILE C CA 1
ATOM 5475 C C . ILE C 1 121 ? 30.793 35.300 -0.738 1.00 147.61 1135 ILE C C 1
ATOM 5476 O O . ILE C 1 121 ? 30.596 35.255 -1.955 1.00 153.45 1135 ILE C O 1
ATOM 5481 N N . ARG C 1 122 ? 31.057 36.426 -0.090 1.00 154.62 1136 ARG C N 1
ATOM 5482 C CA . ARG C 1 122 ? 31.083 37.714 -0.772 1.00 157.95 1136 ARG C CA 1
ATOM 5483 C C . ARG C 1 122 ? 32.114 37.788 -1.903 1.00 155.62 1136 ARG C C 1
ATOM 5484 O O . ARG C 1 122 ? 31.846 38.403 -2.937 1.00 147.94 1136 ARG C O 1
ATOM 5492 N N . LYS C 1 123 ? 33.272 37.157 -1.715 1.00 152.93 1137 LYS C N 1
ATOM 5493 C CA . LYS C 1 123 ? 34.274 37.058 -2.784 1.00 157.14 1137 LYS C CA 1
ATOM 5494 C C . LYS C 1 123 ? 33.810 36.093 -3.872 1.00 156.38 1137 LYS C C 1
ATOM 5495 O O . LYS C 1 123 ? 33.910 36.387 -5.065 1.00 155.59 1137 LYS C O 1
ATOM 5501 N N . THR C 1 124 ? 33.284 34.949 -3.457 1.00 155.17 1138 THR C N 1
ATOM 5502 C CA . THR C 1 124 ? 32.858 33.929 -4.406 1.00 158.29 1138 THR C CA 1
ATOM 5503 C C . THR C 1 124 ? 31.837 34.445 -5.420 1.00 148.85 1138 THR C C 1
ATOM 5504 O O . THR C 1 124 ? 31.876 34.030 -6.569 1.00 136.97 1138 THR C O 1
ATOM 5508 N N . PHE C 1 125 ? 30.938 35.338 -4.996 1.00 154.50 1139 PHE C N 1
ATOM 5509 C CA . PHE C 1 125 ? 29.882 35.875 -5.871 1.00 157.68 1139 PHE C CA 1
ATOM 5510 C C . PHE C 1 125 ? 30.019 37.368 -6.192 1.00 171.52 1139 PHE C C 1
ATOM 5511 O O . PHE C 1 125 ? 29.127 37.943 -6.818 1.00 185.71 1139 PHE C O 1
ATOM 5519 N N . ASN C 1 126 ? 31.123 37.989 -5.774 1.00 173.54 1140 ASN C N 1
ATOM 5520 C CA . ASN C 1 126 ? 31.363 39.425 -5.995 1.00 171.33 1140 ASN C CA 1
ATOM 5521 C C . ASN C 1 126 ? 30.289 40.336 -5.365 1.00 167.78 1140 ASN C C 1
ATOM 5522 O O . ASN C 1 126 ? 29.784 41.257 -6.008 1.00 163.99 1140 ASN C O 1
ATOM 5527 N N . ILE C 1 127 ? 29.966 40.074 -4.097 1.00 167.23 1141 ILE C N 1
ATOM 5528 C CA . ILE C 1 127 ? 28.970 40.853 -3.349 1.00 158.82 1141 ILE C CA 1
ATOM 5529 C C . ILE C 1 127 ? 29.636 41.777 -2.329 1.00 169.14 1141 ILE C C 1
ATOM 5530 O O . ILE C 1 127 ? 30.530 41.353 -1.589 1.00 147.55 1141 ILE C O 1
ATOM 5535 N N . LYS C 1 128 ? 29.176 43.029 -2.279 1.00 186.15 1142 LYS C N 1
ATOM 5536 C CA . LYS C 1 128 ? 29.784 44.060 -1.425 1.00 181.88 1142 LYS C CA 1
ATOM 5537 C C . LYS C 1 128 ? 29.100 44.164 -0.058 1.00 155.33 1142 LYS C C 1
ATOM 5538 O O . LYS C 1 128 ? 27.872 44.136 0.045 1.00 140.12 1142 LYS C O 1
ATOM 5544 N N . ASN C 1 129 ? 29.920 44.306 0.979 1.00 148.34 1143 ASN C N 1
ATOM 5545 C CA . ASN C 1 129 ? 29.456 44.452 2.355 1.00 138.72 1143 ASN C CA 1
ATOM 5546 C C . ASN C 1 129 ? 28.681 45.767 2.541 1.00 143.46 1143 ASN C C 1
ATOM 5547 O O . ASN C 1 129 ? 29.252 46.783 2.940 1.00 135.29 1143 ASN C O 1
ATOM 5552 N N . ASP C 1 130 ? 27.377 45.735 2.259 1.00 145.66 1144 ASP C N 1
ATOM 5553 C CA . ASP C 1 130 ? 26.548 46.955 2.280 1.00 144.59 1144 ASP C CA 1
ATOM 5554 C C . ASP C 1 130 ? 25.937 47.317 3.658 1.00 152.83 1144 ASP C C 1
ATOM 5555 O O . ASP C 1 130 ? 25.010 48.131 3.723 1.00 141.43 1144 ASP C O 1
ATOM 5560 N N . PHE C 1 131 ? 26.456 46.721 4.738 1.00 146.53 1145 PHE C N 1
ATOM 5561 C CA . PHE C 1 131 ? 26.034 47.035 6.117 1.00 145.82 1145 PHE C CA 1
ATOM 5562 C C . PHE C 1 131 ? 26.725 48.286 6.668 1.00 153.92 1145 PHE C C 1
ATOM 5563 O O . PHE C 1 131 ? 27.876 48.557 6.332 1.00 164.82 1145 PHE C O 1
ATOM 5571 N N . THR C 1 132 ? 26.021 49.031 7.524 1.00 159.97 1146 THR C N 1
ATOM 5572 C CA . THR C 1 132 ? 26.661 50.014 8.412 1.00 163.95 1146 THR C CA 1
ATOM 5573 C C . THR C 1 132 ? 27.218 49.212 9.568 1.00 156.65 1146 THR C C 1
ATOM 5574 O O . THR C 1 132 ? 26.657 48.177 9.917 1.00 172.64 1146 THR C O 1
ATOM 5578 N N . GLU C 1 133 ? 28.298 49.674 10.184 1.00 158.87 1147 GLU C N 1
ATOM 5579 C CA . GLU C 1 133 ? 28.905 48.896 11.270 1.00 167.10 1147 GLU C CA 1
ATOM 5580 C C . GLU C 1 133 ? 28.018 48.745 12.523 1.00 168.24 1147 GLU C C 1
ATOM 5581 O O . GLU C 1 133 ? 28.335 47.940 13.399 1.00 164.39 1147 GLU C O 1
ATOM 5587 N N . GLU C 1 134 ? 26.921 49.502 12.608 1.00 163.21 1148 GLU C N 1
ATOM 5588 C CA . GLU C 1 134 ? 25.935 49.309 13.681 1.00 158.15 1148 GLU C CA 1
ATOM 5589 C C . GLU C 1 134 ? 24.849 48.311 13.288 1.00 164.24 1148 GLU C C 1
ATOM 5590 O O . GLU C 1 134 ? 24.341 47.578 14.138 1.00 168.68 1148 GLU C O 1
ATOM 5596 N N . GLU C 1 135 ? 24.498 48.280 12.007 1.00 156.26 1149 GLU C N 1
ATOM 5597 C CA . GLU C 1 135 ? 23.705 47.179 11.471 1.00 159.00 1149 GLU C CA 1
ATOM 5598 C C . GLU C 1 135 ? 24.491 45.863 11.492 1.00 167.72 1149 GLU C C 1
ATOM 5599 O O . GLU C 1 135 ? 23.916 44.811 11.769 1.00 165.85 1149 GLU C O 1
ATOM 5605 N N . GLU C 1 136 ? 25.793 45.923 11.189 1.00 162.46 1150 GLU C N 1
ATOM 5606 C CA . GLU C 1 136 ? 26.633 44.718 11.139 1.00 148.52 1150 GLU C CA 1
ATOM 5607 C C . GLU C 1 136 ? 26.843 44.126 12.522 1.00 149.38 1150 GLU C C 1
ATOM 5608 O O . GLU C 1 136 ? 26.844 42.906 12.685 1.00 162.45 1150 GLU C O 1
ATOM 5614 N N . ALA C 1 137 ? 27.034 44.987 13.515 1.00 154.88 1151 ALA C N 1
ATOM 5615 C CA . ALA C 1 137 ? 27.097 44.533 14.899 1.00 144.66 1151 ALA C CA 1
ATOM 5616 C C . ALA C 1 137 ? 25.840 43.733 15.213 1.00 146.28 1151 ALA C C 1
ATOM 5617 O O . ALA C 1 137 ? 25.911 42.706 15.882 1.00 163.65 1151 ALA C O 1
ATOM 5619 N N . GLN C 1 138 ? 24.698 44.194 14.704 1.00 147.30 1152 GLN C N 1
ATOM 5620 C CA . GLN C 1 138 ? 23.419 43.527 14.955 1.00 160.78 1152 GLN C CA 1
ATOM 5621 C C . GLN C 1 138 ? 23.359 42.081 14.435 1.00 153.51 1152 GLN C C 1
ATOM 5622 O O . GLN C 1 138 ? 23.067 41.165 15.208 1.00 125.33 1152 GLN C O 1
ATOM 5628 N N . VAL C 1 139 ? 23.636 41.876 13.146 1.00 150.70 1153 VAL C N 1
ATOM 5629 C CA . VAL C 1 139 ? 23.555 40.526 12.558 1.00 156.26 1153 VAL C CA 1
ATOM 5630 C C . VAL C 1 139 ? 24.566 39.526 13.112 1.00 154.63 1153 VAL C C 1
ATOM 5631 O O . VAL C 1 139 ? 24.298 38.325 13.073 1.00 151.40 1153 VAL C O 1
ATOM 5635 N N . ARG C 1 140 ? 25.722 39.989 13.595 1.00 142.00 1154 ARG C N 1
ATOM 5636 C CA . ARG C 1 140 ? 26.619 39.089 14.330 1.00 133.66 1154 ARG C CA 1
ATOM 5637 C C . ARG C 1 140 ? 25.853 38.517 15.514 1.00 112.90 1154 ARG C C 1
ATOM 5638 O O . ARG C 1 140 ? 25.878 37.314 15.729 1.00 112.49 1154 ARG C O 1
ATOM 5646 N N . LYS C 1 141 ? 25.134 39.377 16.238 1.00 121.01 1155 LYS C N 1
ATOM 5647 C CA . LYS C 1 141 ? 24.414 38.974 17.458 1.00 136.39 1155 LYS C CA 1
ATOM 5648 C C . LYS C 1 141 ? 23.335 37.956 17.143 1.00 121.30 1155 LYS C C 1
ATOM 5649 O O . LYS C 1 141 ? 23.326 36.846 17.678 1.00 147.29 1155 LYS C O 1
ATOM 5655 N N . GLU C 1 142 ? 22.441 38.340 16.248 1.00 114.51 1156 GLU C N 1
ATOM 5656 C CA . GLU C 1 142 ? 21.375 37.460 15.768 1.00 118.54 1156 GLU C CA 1
ATOM 5657 C C . GLU C 1 142 ? 21.844 36.081 15.299 1.00 107.59 1156 GLU C C 1
ATOM 5658 O O . GLU C 1 142 ? 21.032 35.173 15.248 1.00 111.32 1156 GLU C O 1
ATOM 5664 N N . ASN C 1 143 ? 23.123 35.940 14.932 1.00 105.62 1157 ASN C N 1
ATOM 5665 C CA . ASN C 1 143 ? 23.664 34.698 14.357 1.00 102.11 1157 ASN C CA 1
ATOM 5666 C C . ASN C 1 143 ? 24.821 34.096 15.158 1.00 104.25 1157 ASN C C 1
ATOM 5667 O O . ASN C 1 143 ? 25.528 33.210 14.668 1.00 113.94 1157 ASN C O 1
ATOM 5672 N N . GLN C 1 144 ? 25.027 34.558 16.383 0.50 96.73 1158 GLN C N 1
ATOM 5673 C CA . GLN C 1 144 ? 26.040 33.944 17.207 0.50 95.31 1158 GLN C CA 1
ATOM 5674 C C . GLN C 1 144 ? 25.683 32.491 17.409 0.50 93.10 1158 GLN C C 1
ATOM 5675 O O . GLN C 1 144 ? 26.539 31.626 17.364 0.50 95.34 1158 GLN C O 1
ATOM 5681 N N . TRP C 1 145 ? 24.401 32.225 17.616 1.00 91.46 1159 TRP C N 1
ATOM 5682 C CA . TRP C 1 145 ? 23.952 30.867 17.921 1.00 94.45 1159 TRP C CA 1
ATOM 5683 C C . TRP C 1 145 ? 24.548 29.774 16.999 1.00 99.20 1159 TRP C C 1
ATOM 5684 O O . TRP C 1 145 ? 24.792 28.640 17.451 1.00 97.42 1159 TRP C O 1
ATOM 5695 N N . CYS C 1 146 ? 24.782 30.099 15.730 0.50 86.84 1160 CYS C N 1
ATOM 5696 C CA . CYS C 1 146 ? 25.285 29.102 14.787 0.50 92.18 1160 CYS C CA 1
ATOM 5697 C C . CYS C 1 146 ? 26.577 28.499 15.285 0.50 92.25 1160 CYS C C 1
ATOM 5698 O O . CYS C 1 146 ? 26.785 27.301 15.224 0.50 87.07 1160 CYS C O 1
ATOM 5701 N N . GLU C 1 147 ? 27.440 29.347 15.809 1.00 112.04 1161 GLU C N 1
ATOM 5702 C CA . GLU C 1 147 ? 28.763 28.913 16.278 1.00 141.33 1161 GLU C CA 1
ATOM 5703 C C . GLU C 1 147 ? 28.804 28.054 17.565 1.00 141.68 1161 GLU C C 1
ATOM 5704 O O . GLU C 1 147 ? 29.895 27.789 18.061 1.00 160.08 1161 GLU C O 1
ATOM 5710 N N . GLU C 1 148 ? 27.661 27.611 18.103 1.00 147.08 1162 GLU C N 1
ATOM 5711 C CA . GLU C 1 148 ? 27.664 26.654 19.241 1.00 129.99 1162 GLU C CA 1
ATOM 5712 C C . GLU C 1 148 ? 27.964 25.233 18.738 1.00 139.18 1162 GLU C C 1
ATOM 5713 O O . GLU C 1 148 ? 27.302 24.740 17.817 1.00 136.37 1162 GLU C O 1
ATOM 5719 N N . LYS C 1 149 ? 28.959 24.587 19.344 1.00 143.95 1163 LYS C N 1
ATOM 5720 C CA . LYS C 1 149 ? 29.410 23.253 18.934 1.00 146.96 1163 LYS C CA 1
ATOM 5721 C C . LYS C 1 149 ? 29.171 22.220 20.044 1.00 139.92 1163 LYS C C 1
ATOM 5722 O O . LYS C 1 149 ? 28.034 21.806 20.292 1.00 117.35 1163 LYS C O 1
ATOM 5724 N N . GLY D 2 13 ? 24.817 38.596 -17.716 1.00 163.93 64 GLY D N 1
ATOM 5725 C CA . GLY D 2 13 ? 25.151 39.761 -16.841 1.00 169.78 64 GLY D CA 1
ATOM 5726 C C . GLY D 2 13 ? 24.833 39.579 -15.360 1.00 175.89 64 GLY D C 1
ATOM 5727 O O . GLY D 2 13 ? 25.593 40.034 -14.500 1.00 181.51 64 GLY D O 1
ATOM 5728 N N . ARG D 2 14 ? 23.732 38.889 -15.056 1.00 174.91 65 ARG D N 1
ATOM 5729 C CA . ARG D 2 14 ? 23.152 38.897 -13.703 1.00 168.55 65 ARG D CA 1
ATOM 5730 C C . ARG D 2 14 ? 24.063 38.238 -12.678 1.00 174.75 65 ARG D C 1
ATOM 5731 O O . ARG D 2 14 ? 24.896 37.400 -13.023 1.00 184.84 65 ARG D O 1
ATOM 5739 N N . SER D 2 15 ? 23.890 38.629 -11.417 1.00 180.06 66 SER D N 1
ATOM 5740 C CA . SER D 2 15 ? 24.599 38.020 -10.289 1.00 176.05 66 SER D CA 1
ATOM 5741 C C . SER D 2 15 ? 23.611 37.379 -9.317 1.00 164.78 66 SER D C 1
ATOM 5742 O O . SER D 2 15 ? 22.391 37.544 -9.451 1.00 155.69 66 SER D O 1
ATOM 5745 N N . LEU D 2 16 ? 24.149 36.660 -8.332 1.00 153.80 67 LEU D N 1
ATOM 5746 C CA . LEU D 2 16 ? 23.334 36.050 -7.279 1.00 146.85 67 LEU D CA 1
ATOM 5747 C C . LEU D 2 16 ? 22.541 37.094 -6.491 1.00 151.43 67 LEU D C 1
ATOM 5748 O O . LEU D 2 16 ? 21.481 36.788 -5.946 1.00 156.24 67 LEU D O 1
ATOM 5753 N N . LEU D 2 17 ? 23.058 38.316 -6.417 1.00 157.73 68 LEU D N 1
ATOM 5754 C CA . LEU D 2 17 ? 22.361 39.400 -5.730 1.00 155.30 68 LEU D CA 1
ATOM 5755 C C . LEU D 2 17 ? 21.096 39.864 -6.474 1.00 157.62 68 LEU D C 1
ATOM 5756 O O . LEU D 2 17 ? 20.127 40.278 -5.830 1.00 151.80 68 LEU D O 1
ATOM 5761 N N . GLU D 2 18 ? 21.104 39.769 -7.809 1.00 153.30 69 GLU D N 1
ATOM 5762 C CA . GLU D 2 18 ? 20.045 40.330 -8.661 1.00 152.40 69 GLU D CA 1
ATOM 5763 C C . GLU D 2 18 ? 18.828 39.421 -8.961 1.00 149.35 69 GLU D C 1
ATOM 5764 O O . GLU D 2 18 ? 17.953 39.796 -9.750 1.00 148.01 69 GLU D O 1
ATOM 5770 N N . LEU D 2 19 ? 18.752 38.243 -8.357 1.00 145.63 70 LEU D N 1
ATOM 5771 C CA . LEU D 2 19 ? 17.632 37.332 -8.630 1.00 147.60 70 LEU D CA 1
ATOM 5772 C C . LEU D 2 19 ? 16.350 37.719 -7.868 1.00 144.27 70 LEU D C 1
ATOM 5773 O O . LEU D 2 19 ? 16.427 38.348 -6.803 1.00 135.24 70 LEU D O 1
ATOM 5778 N N . PRO D 2 20 ? 15.169 37.339 -8.403 1.00 133.00 71 PRO D N 1
ATOM 5779 C CA . PRO D 2 20 ? 13.905 37.528 -7.676 1.00 132.35 71 PRO D CA 1
ATOM 5780 C C . PRO D 2 20 ? 13.940 36.943 -6.258 1.00 137.54 71 PRO D C 1
ATOM 5781 O O . PRO D 2 20 ? 14.542 35.882 -6.041 1.00 127.27 71 PRO D O 1
ATOM 5785 N N . PRO D 2 21 ? 13.293 37.623 -5.296 1.00 148.17 72 PRO D N 1
ATOM 5786 C CA . PRO D 2 21 ? 13.247 37.117 -3.922 1.00 144.58 72 PRO D CA 1
ATOM 5787 C C . PRO D 2 21 ? 12.704 35.697 -3.804 1.00 139.26 72 PRO D C 1
ATOM 5788 O O . PRO D 2 21 ? 13.283 34.893 -3.082 1.00 144.94 72 PRO D O 1
ATOM 5792 N N . GLU D 2 22 ? 11.620 35.385 -4.510 1.00 131.34 73 GLU D N 1
ATOM 5793 C CA . GLU D 2 22 ? 11.021 34.043 -4.419 1.00 134.99 73 GLU D CA 1
ATOM 5794 C C . GLU D 2 22 ? 12.045 32.977 -4.783 1.00 131.77 73 GLU D C 1
ATOM 5795 O O . GLU D 2 22 ? 12.101 31.917 -4.147 1.00 123.35 73 GLU D O 1
ATOM 5801 N N . LEU D 2 23 ? 12.850 33.270 -5.804 1.00 127.56 74 LEU D N 1
ATOM 5802 C CA . LEU D 2 23 ? 13.793 32.299 -6.341 1.00 130.89 74 LEU D CA 1
ATOM 5803 C C . LEU D 2 23 ? 14.969 32.097 -5.406 1.00 139.09 74 LEU D C 1
ATOM 5804 O O . LEU D 2 23 ? 15.529 31.008 -5.335 1.00 147.71 74 LEU D O 1
ATOM 5809 N N . LEU D 2 24 ? 15.331 33.152 -4.685 1.00 140.68 75 LEU D N 1
ATOM 5810 C CA . LEU D 2 24 ? 16.299 33.050 -3.598 1.00 136.56 75 LEU D CA 1
ATOM 5811 C C . LEU D 2 24 ? 15.742 32.213 -2.443 1.00 127.58 75 LEU D C 1
ATOM 5812 O O . LEU D 2 24 ? 16.454 31.405 -1.831 1.00 112.91 75 LEU D O 1
ATOM 5817 N N . VAL D 2 25 ? 14.466 32.420 -2.139 1.00 119.82 76 VAL D N 1
ATOM 5818 C CA . VAL D 2 25 ? 13.815 31.652 -1.097 1.00 112.48 76 VAL D CA 1
ATOM 5819 C C . VAL D 2 25 ? 13.827 30.166 -1.479 1.00 109.64 76 VAL D C 1
ATOM 5820 O O . VAL D 2 25 ? 14.126 29.339 -0.642 1.00 107.34 76 VAL D O 1
ATOM 5824 N N . GLU D 2 26 ? 13.540 29.816 -2.735 1.00 122.07 77 GLU D N 1
ATOM 5825 C CA . GLU D 2 26 ? 13.593 28.403 -3.118 1.00 122.59 77 GLU D CA 1
ATOM 5826 C C . GLU D 2 26 ? 15.005 27.889 -2.893 1.00 112.09 77 GLU D C 1
ATOM 5827 O O . GLU D 2 26 ? 15.185 26.807 -2.353 1.00 118.43 77 GLU D O 1
ATOM 5833 N N . ILE D 2 27 ? 16.005 28.670 -3.280 1.00 107.33 78 ILE D N 1
ATOM 5834 C CA . ILE D 2 27 ? 17.394 28.265 -3.062 1.00 113.71 78 ILE D CA 1
ATOM 5835 C C . ILE D 2 27 ? 17.789 28.175 -1.576 1.00 113.39 78 ILE D C 1
ATOM 5836 O O . ILE D 2 27 ? 18.338 27.156 -1.145 1.00 113.98 78 ILE D O 1
ATOM 5841 N N . PHE D 2 28 ? 17.531 29.219 -0.790 1.00 108.29 79 PHE D N 1
ATOM 5842 C CA . PHE D 2 28 ? 17.969 29.200 0.615 1.00 108.75 79 PHE D CA 1
ATOM 5843 C C . PHE D 2 28 ? 17.221 28.132 1.405 1.00 108.20 79 PHE D C 1
ATOM 5844 O O . PHE D 2 28 ? 17.768 27.552 2.357 1.00 103.71 79 PHE D O 1
ATOM 5852 N N . ALA D 2 29 ? 15.971 27.873 1.025 1.00 105.33 80 ALA D N 1
ATOM 5853 C CA . ALA D 2 29 ? 15.186 26.832 1.691 1.00 108.22 80 ALA D CA 1
ATOM 5854 C C . ALA D 2 29 ? 15.822 25.449 1.520 1.00 107.47 80 ALA D C 1
ATOM 5855 O O . ALA D 2 29 ? 15.645 24.583 2.368 1.00 110.51 80 ALA D O 1
ATOM 5857 N N . SER D 2 30 ? 16.579 25.258 0.439 1.00 107.04 81 SER D N 1
ATOM 5858 C CA . SER D 2 30 ? 17.228 23.976 0.159 1.00 104.37 81 SER D CA 1
ATOM 5859 C C . SER D 2 30 ? 18.548 23.791 0.895 1.00 98.41 81 SER D C 1
ATOM 5860 O O . SER D 2 30 ? 19.196 22.761 0.733 1.00 102.50 81 SER D O 1
ATOM 5863 N N . LEU D 2 31 ? 18.959 24.768 1.695 1.00 103.69 82 LEU D N 1
ATOM 5864 C CA . LEU D 2 31 ? 20.235 24.668 2.428 1.00 110.04 82 LEU D CA 1
ATOM 5865 C C . LEU D 2 31 ? 20.051 24.196 3.873 1.00 107.24 82 LEU D C 1
ATOM 5866 O O . LEU D 2 31 ? 18.980 24.389 4.457 1.00 122.86 82 LEU D O 1
ATOM 5871 N N . PRO D 2 32 ? 21.094 23.580 4.464 1.00 94.86 83 PRO D N 1
ATOM 5872 C CA . PRO D 2 32 ? 20.981 23.326 5.890 1.00 90.29 83 PRO D CA 1
ATOM 5873 C C . PRO D 2 32 ? 20.783 24.636 6.615 1.00 88.80 83 PRO D C 1
ATOM 5874 O O . PRO D 2 32 ? 21.183 25.680 6.110 1.00 102.08 83 PRO D O 1
ATOM 5878 N N . GLY D 2 33 ? 20.145 24.586 7.771 1.00 83.40 84 GLY D N 1
ATOM 5879 C CA . GLY D 2 33 ? 20.040 25.749 8.626 1.00 87.24 84 GLY D CA 1
ATOM 5880 C C . GLY D 2 33 ? 21.383 26.205 9.155 1.00 96.37 84 GLY D C 1
ATOM 5881 O O . GLY D 2 33 ? 21.526 27.359 9.527 1.00 109.75 84 GLY D O 1
ATOM 5882 N N . THR D 2 34 ? 22.365 25.306 9.188 1.00 100.45 85 THR D N 1
ATOM 5883 C CA . THR D 2 34 ? 23.712 25.655 9.649 1.00 103.50 85 THR D CA 1
ATOM 5884 C C . THR D 2 34 ? 24.381 26.662 8.702 1.00 106.68 85 THR D C 1
ATOM 5885 O O . THR D 2 34 ? 25.190 27.472 9.142 1.00 108.96 85 THR D O 1
ATOM 5889 N N . ASP D 2 35 ? 24.040 26.598 7.413 1.00 103.11 86 ASP D N 1
ATOM 5890 C CA . ASP D 2 35 ? 24.600 27.494 6.386 1.00 101.16 86 ASP D CA 1
ATOM 5891 C C . ASP D 2 35 ? 23.844 28.832 6.230 1.00 102.98 86 ASP D C 1
ATOM 5892 O O . ASP D 2 35 ? 24.321 29.721 5.535 1.00 112.02 86 ASP D O 1
ATOM 5897 N N . LEU D 2 36 ? 22.675 28.984 6.847 1.00 101.28 87 LEU D N 1
ATOM 5898 C CA . LEU D 2 36 ? 21.901 30.230 6.707 1.00 99.50 87 LEU D CA 1
ATOM 5899 C C . LEU D 2 36 ? 22.465 31.396 7.512 1.00 101.29 87 LEU D C 1
ATOM 5900 O O . LEU D 2 36 ? 22.340 32.544 7.105 1.00 114.74 87 LEU D O 1
ATOM 5905 N N . PRO D 2 37 ? 23.057 31.118 8.676 1.00 103.99 88 PRO D N 1
ATOM 5906 C CA . PRO D 2 37 ? 23.702 32.186 9.423 1.00 102.93 88 PRO D CA 1
ATOM 5907 C C . PRO D 2 37 ? 24.789 32.937 8.653 1.00 101.50 88 PRO D C 1
ATOM 5908 O O . PRO D 2 37 ? 24.794 34.152 8.699 1.00 114.07 88 PRO D O 1
ATOM 5912 N N . SER D 2 38 ? 25.679 32.243 7.944 1.00 100.47 89 SER D N 1
ATOM 5913 C CA . SER D 2 38 ? 26.691 32.927 7.113 1.00 105.62 89 SER D CA 1
ATOM 5914 C C . SER D 2 38 ? 26.018 33.783 6.042 1.00 114.01 89 SER D C 1
ATOM 5915 O O . SER D 2 38 ? 26.416 34.923 5.798 1.00 123.23 89 SER D O 1
ATOM 5918 N N . LEU D 2 39 ? 25.011 33.210 5.389 1.00 116.55 90 LEU D N 1
ATOM 5919 C CA . LEU D 2 39 ? 24.250 33.908 4.352 1.00 118.67 90 LEU D CA 1
ATOM 5920 C C . LEU D 2 39 ? 23.564 35.181 4.854 1.00 121.03 90 LEU D C 1
ATOM 5921 O O . LEU D 2 39 ? 23.484 36.173 4.122 1.00 121.15 90 LEU D O 1
ATOM 5926 N N . ALA D 2 40 ? 23.055 35.143 6.086 1.00 112.48 91 ALA D N 1
ATOM 5927 C CA . ALA D 2 40 ? 22.389 36.303 6.677 1.00 116.83 91 ALA D CA 1
ATOM 5928 C C . ALA D 2 40 ? 23.361 37.484 6.823 1.00 125.79 91 ALA D C 1
ATOM 5929 O O . ALA D 2 40 ? 22.988 38.639 6.572 1.00 127.19 91 ALA D O 1
ATOM 5931 N N . GLN D 2 41 ? 24.609 37.175 7.181 1.00 124.27 92 GLN D N 1
ATOM 5932 C CA . GLN D 2 41 ? 25.667 38.185 7.386 1.00 132.06 92 GLN D CA 1
ATOM 5933 C C . GLN D 2 41 ? 26.356 38.706 6.105 1.00 139.85 92 GLN D C 1
ATOM 5934 O O . GLN D 2 41 ? 27.225 39.577 6.174 1.00 127.06 92 GLN D O 1
ATOM 5940 N N . VAL D 2 42 ? 25.968 38.194 4.944 1.00 148.02 93 VAL D N 1
ATOM 5941 C CA . VAL D 2 42 ? 26.559 38.649 3.694 1.00 155.41 93 VAL D CA 1
ATOM 5942 C C . VAL D 2 42 ? 26.121 40.081 3.356 1.00 153.88 93 VAL D C 1
ATOM 5943 O O . VAL D 2 42 ? 26.969 40.899 3.019 1.00 165.54 93 VAL D O 1
ATOM 5947 N N . CYS D 2 43 ? 24.826 40.394 3.456 1.00 145.35 94 CYS D N 1
ATOM 5948 C CA . CYS D 2 43 ? 24.344 41.738 3.097 1.00 137.05 94 CYS D CA 1
ATOM 5949 C C . CYS D 2 43 ? 22.978 42.122 3.682 1.00 133.99 94 CYS D C 1
ATOM 5950 O O . CYS D 2 43 ? 22.304 41.310 4.300 1.00 141.16 94 CYS D O 1
ATOM 5953 N N . THR D 2 44 ? 22.609 43.388 3.498 1.00 144.72 95 THR D N 1
ATOM 5954 C CA . THR D 2 44 ? 21.252 43.890 3.758 1.00 160.32 95 THR D CA 1
ATOM 5955 C C . THR D 2 44 ? 20.196 42.950 3.192 1.00 149.60 95 THR D C 1
ATOM 5956 O O . THR D 2 44 ? 19.406 42.372 3.937 1.00 134.38 95 THR D O 1
ATOM 5960 N N . LYS D 2 45 ? 20.194 42.813 1.865 1.00 143.15 96 LYS D N 1
ATOM 5961 C CA . LYS D 2 45 ? 19.142 42.090 1.170 1.00 138.75 96 LYS D CA 1
ATOM 5962 C C . LYS D 2 45 ? 18.981 40.711 1.808 1.00 137.88 96 LYS D C 1
ATOM 5963 O O . LYS D 2 45 ? 17.915 40.380 2.329 1.00 144.12 96 LYS D O 1
ATOM 5969 N N . PHE D 2 46 ? 20.063 39.939 1.806 1.00 125.58 97 PHE D N 1
ATOM 5970 C CA . PHE D 2 46 ? 20.035 38.553 2.265 1.00 125.28 97 PHE D CA 1
ATOM 5971 C C . PHE D 2 46 ? 19.435 38.411 3.673 1.00 131.48 97 PHE D C 1
ATOM 5972 O O . PHE D 2 46 ? 18.591 37.539 3.907 1.00 138.62 97 PHE D O 1
ATOM 5980 N N . ARG D 2 47 ? 19.870 39.268 4.596 1.00 126.95 98 ARG D N 1
ATOM 5981 C CA . ARG D 2 47 ? 19.353 39.286 5.967 1.00 124.09 98 ARG D CA 1
ATOM 5982 C C . ARG D 2 47 ? 17.843 39.400 5.989 1.00 122.30 98 ARG D C 1
ATOM 5983 O O . ARG D 2 47 ? 17.167 38.619 6.654 1.00 130.31 98 ARG D O 1
ATOM 5991 N N . ARG D 2 48 ? 17.329 40.395 5.271 1.00 128.61 99 ARG D N 1
ATOM 5992 C CA . ARG D 2 48 ? 15.889 40.637 5.188 1.00 129.94 99 ARG D CA 1
ATOM 5993 C C . ARG D 2 48 ? 15.169 39.392 4.680 1.00 133.79 99 ARG D C 1
ATOM 5994 O O . ARG D 2 48 ? 14.163 38.950 5.250 1.00 123.77 99 ARG D O 1
ATOM 6002 N N . ILE D 2 49 ? 15.712 38.829 3.606 1.00 144.06 100 ILE D N 1
ATOM 6003 C CA . ILE D 2 49 ? 15.145 37.651 2.961 1.00 134.45 100 ILE D CA 1
ATOM 6004 C C . ILE D 2 49 ? 15.118 36.472 3.907 1.00 124.71 100 ILE D C 1
ATOM 6005 O O . ILE D 2 49 ? 14.121 35.751 3.977 1.00 120.23 100 ILE D O 1
ATOM 6010 N N . LEU D 2 50 ? 16.204 36.297 4.651 1.00 121.45 101 LEU D N 1
ATOM 6011 C CA . LEU D 2 50 ? 16.289 35.214 5.622 1.00 110.39 101 LEU D CA 1
ATOM 6012 C C . LEU D 2 50 ? 15.458 35.457 6.868 1.00 104.59 101 LEU D C 1
ATOM 6013 O O . LEU D 2 50 ? 15.463 34.634 7.778 1.00 107.71 101 LEU D O 1
ATOM 6018 N N . HIS D 2 51 ? 14.740 36.569 6.932 1.00 108.73 102 HIS D N 1
ATOM 6019 C CA . HIS D 2 51 ? 13.766 36.722 7.998 1.00 116.04 102 HIS D CA 1
ATOM 6020 C C . HIS D 2 51 ? 12.566 35.814 7.750 1.00 108.27 102 HIS D C 1
ATOM 6021 O O . HIS D 2 51 ? 11.903 35.401 8.690 1.00 127.89 102 HIS D O 1
ATOM 6028 N N . THR D 2 52 ? 12.335 35.473 6.486 1.00 104.28 103 THR D N 1
ATOM 6029 C CA . THR D 2 52 ? 11.154 34.736 6.048 1.00 100.14 103 THR D CA 1
ATOM 6030 C C . THR D 2 52 ? 11.022 33.346 6.638 1.00 101.04 103 THR D C 1
ATOM 6031 O O . THR D 2 52 ? 11.932 32.523 6.525 1.00 103.00 103 THR D O 1
ATOM 6035 N N . ASP D 2 53 ? 9.853 33.073 7.211 1.00 101.17 104 ASP D N 1
ATOM 6036 C CA . ASP D 2 53 ? 9.689 31.941 8.124 1.00 91.16 104 ASP D CA 1
ATOM 6037 C C . ASP D 2 53 ? 9.393 30.603 7.435 1.00 90.80 104 ASP D C 1
ATOM 6038 O O . ASP D 2 53 ? 9.747 29.556 7.952 1.00 95.01 104 ASP D O 1
ATOM 6043 N N . THR D 2 54 ? 8.773 30.629 6.264 1.00 94.80 105 THR D N 1
ATOM 6044 C CA . THR D 2 54 ? 8.655 29.407 5.485 1.00 91.27 105 THR D CA 1
ATOM 6045 C C . THR D 2 54 ? 10.020 28.715 5.373 1.00 87.71 105 THR D C 1
ATOM 6046 O O . THR D 2 54 ? 10.102 27.484 5.382 1.00 82.78 105 THR D O 1
ATOM 6050 N N . ILE D 2 55 ? 11.092 29.502 5.297 1.00 86.20 106 ILE D N 1
ATOM 6051 C CA . ILE D 2 55 ? 12.417 28.933 5.127 1.00 88.42 106 ILE D CA 1
ATOM 6052 C C . ILE D 2 55 ? 12.792 28.131 6.363 1.00 93.69 106 ILE D C 1
ATOM 6053 O O . ILE D 2 55 ? 13.247 26.992 6.253 1.00 95.89 106 ILE D O 1
ATOM 6058 N N . TRP D 2 56 ? 12.596 28.737 7.534 1.00 92.62 107 TRP D N 1
ATOM 6059 C CA . TRP D 2 56 ? 12.956 28.099 8.796 1.00 91.11 107 TRP D CA 1
ATOM 6060 C C . TRP D 2 56 ? 11.960 27.009 9.161 1.00 86.16 107 TRP D C 1
ATOM 6061 O O . TRP D 2 56 ? 12.314 26.042 9.824 1.00 77.67 107 TRP D O 1
ATOM 6072 N N . ARG D 2 57 ? 10.716 27.158 8.716 1.00 84.15 108 ARG D N 1
ATOM 6073 C CA . ARG D 2 57 ? 9.715 26.139 8.965 1.00 83.52 108 ARG D CA 1
ATOM 6074 C C . ARG D 2 57 ? 10.148 24.868 8.271 1.00 83.24 108 ARG D C 1
ATOM 6075 O O . ARG D 2 57 ? 9.991 23.765 8.812 1.00 83.36 108 ARG D O 1
ATOM 6083 N N . ARG D 2 58 ? 10.710 25.035 7.079 1.00 83.64 109 ARG D N 1
ATOM 6084 C CA . ARG D 2 58 ? 11.129 23.900 6.286 1.00 87.30 109 ARG D CA 1
ATOM 6085 C C . ARG D 2 58 ? 12.364 23.226 6.860 1.00 86.80 109 ARG D C 1
ATOM 6086 O O . ARG D 2 58 ? 12.497 22.003 6.766 1.00 92.66 109 ARG D O 1
ATOM 6094 N N . ARG D 2 59 ? 13.264 24.021 7.432 1.00 82.83 110 ARG D N 1
ATOM 6095 C CA . ARG D 2 59 ? 14.500 23.485 8.013 1.00 88.53 110 ARG D CA 1
ATOM 6096 C C . ARG D 2 59 ? 14.205 22.657 9.272 1.00 84.61 110 ARG D C 1
ATOM 6097 O O . ARG D 2 59 ? 14.733 21.561 9.425 1.00 83.29 110 ARG D O 1
ATOM 6105 N N . CYS D 2 60 ? 13.342 23.175 10.149 1.00 84.38 111 CYS D N 1
ATOM 6106 C CA . CYS D 2 60 ? 12.827 22.422 11.299 1.00 76.22 111 CYS D CA 1
ATOM 6107 C C . CYS D 2 60 ? 12.202 21.089 10.881 1.00 80.61 111 CYS D C 1
ATOM 6108 O O . CYS D 2 60 ? 12.398 20.076 11.544 1.00 78.06 111 CYS D O 1
ATOM 6111 N N . ARG D 2 61 ? 11.430 21.087 9.795 1.00 84.64 112 ARG D N 1
ATOM 6112 C CA . ARG D 2 61 ? 10.818 19.851 9.350 1.00 85.94 112 ARG D CA 1
ATOM 6113 C C . ARG D 2 61 ? 11.864 18.878 8.820 1.00 83.84 112 ARG D C 1
ATOM 6114 O O . ARG D 2 61 ? 11.924 17.754 9.274 1.00 84.85 112 ARG D O 1
ATOM 6122 N N . GLU D 2 62 ? 12.680 19.302 7.860 1.00 84.27 113 GLU D N 1
ATOM 6123 C CA . GLU D 2 62 ? 13.585 18.370 7.171 1.00 83.48 113 GLU D CA 1
ATOM 6124 C C . GLU D 2 62 ? 14.705 17.869 8.074 1.00 84.93 113 GLU D C 1
ATOM 6125 O O . GLU D 2 62 ? 15.152 16.743 7.942 1.00 88.49 113 GLU D O 1
ATOM 6131 N N . GLU D 2 63 ? 15.176 18.708 8.980 1.00 80.02 114 GLU D N 1
ATOM 6132 C CA . GLU D 2 63 ? 16.352 18.370 9.739 1.00 74.94 114 GLU D CA 1
ATOM 6133 C C . GLU D 2 63 ? 16.033 17.742 11.082 1.00 75.17 114 GLU D C 1
ATOM 6134 O O . GLU D 2 63 ? 16.789 16.900 11.547 1.00 74.66 114 GLU D O 1
ATOM 6140 N N . TYR D 2 64 ? 14.942 18.164 11.712 1.00 79.10 115 TYR D N 1
ATOM 6141 C CA . TYR D 2 64 ? 14.602 17.711 13.063 1.00 77.01 115 TYR D CA 1
ATOM 6142 C C . TYR D 2 64 ? 13.281 16.944 13.114 1.00 77.82 115 TYR D C 1
ATOM 6143 O O . TYR D 2 64 ? 12.890 16.441 14.153 1.00 83.72 115 TYR D O 1
ATOM 6152 N N . GLY D 2 65 ? 12.596 16.831 11.987 1.00 76.39 116 GLY D N 1
ATOM 6153 C CA . GLY D 2 65 ? 11.322 16.127 11.955 1.00 80.03 116 GLY D CA 1
ATOM 6154 C C . GLY D 2 65 ? 10.161 16.826 12.640 1.00 82.20 116 GLY D C 1
ATOM 6155 O O . GLY D 2 65 ? 9.142 16.193 12.920 1.00 85.06 116 GLY D O 1
ATOM 6156 N N . VAL D 2 66 ? 10.270 18.130 12.878 1.00 75.99 117 VAL D N 1
ATOM 6157 C CA . VAL D 2 66 ? 9.251 18.804 13.667 1.00 75.42 117 VAL D CA 1
ATOM 6158 C C . VAL D 2 66 ? 8.498 19.787 12.816 1.00 72.57 117 VAL D C 1
ATOM 6159 O O . VAL D 2 66 ? 9.091 20.548 12.063 1.00 81.66 117 VAL D O 1
ATOM 6163 N N A CYS D 2 67 ? 7.180 19.703 12.874 0.70 82.81 118 CYS D N 1
ATOM 6164 N N B CYS D 2 67 ? 7.177 19.798 12.998 0.30 70.70 118 CYS D N 1
ATOM 6165 C CA A CYS D 2 67 ? 6.331 20.705 12.265 0.70 90.98 118 CYS D CA 1
ATOM 6166 C CA B CYS D 2 67 ? 6.248 20.622 12.223 0.30 70.02 118 CYS D CA 1
ATOM 6167 C C A CYS D 2 67 ? 5.770 21.519 13.415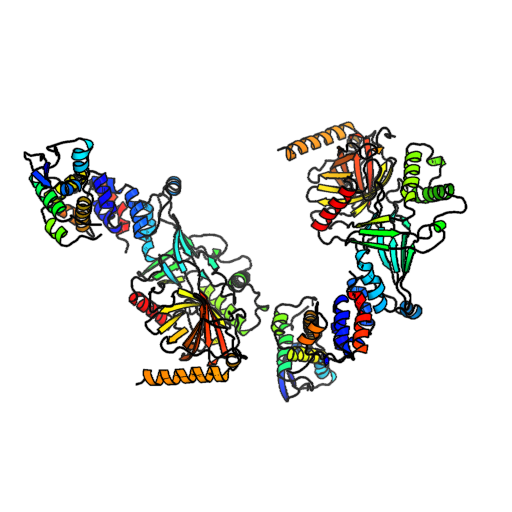 0.70 88.25 118 CYS D C 1
ATOM 6168 C C B CYS D 2 67 ? 5.369 21.465 13.152 0.30 73.31 118 CYS D C 1
ATOM 6169 O O A CYS D 2 67 ? 5.655 21.036 14.554 0.70 99.45 118 CYS D O 1
ATOM 6170 O O B CYS D 2 67 ? 4.472 20.910 13.787 0.30 71.07 118 CYS D O 1
ATOM 6175 N N . GLU D 2 68 ? 5.539 22.792 13.153 1.00 84.53 119 GLU D N 1
ATOM 6176 C CA . GLU D 2 68 ? 4.893 23.673 14.144 1.00 80.26 119 GLU D CA 1
ATOM 6177 C C . GLU D 2 68 ? 3.587 24.262 13.597 1.00 78.40 119 GLU D C 1
ATOM 6178 O O . GLU D 2 68 ? 3.609 25.041 12.664 1.00 76.49 119 GLU D O 1
ATOM 6184 N N . ASN D 2 69 ? 2.462 23.880 14.192 1.00 76.49 120 ASN D N 1
ATOM 6185 C CA . ASN D 2 69 ? 1.184 24.508 13.943 1.00 78.41 120 ASN D CA 1
ATOM 6186 C C . ASN D 2 69 ? 1.304 26.033 13.950 1.00 85.54 120 ASN D C 1
ATOM 6187 O O . ASN D 2 69 ? 1.960 26.620 14.812 1.00 96.94 120 ASN D O 1
ATOM 6192 N N . LEU D 2 70 ? 0.657 26.670 12.986 1.00 99.13 121 LEU D N 1
ATOM 6193 C CA . LEU D 2 70 ? 0.871 28.092 12.751 1.00 102.36 121 LEU D CA 1
ATOM 6194 C C . LEU D 2 70 ? 0.113 28.991 13.720 1.00 96.82 121 LEU D C 1
ATOM 6195 O O . LEU D 2 70 ? 0.532 30.128 13.981 1.00 92.46 121 LEU D O 1
ATOM 6200 N N . ARG D 2 71 ? -0.999 28.481 14.237 1.00 94.44 122 ARG D N 1
ATOM 6201 C CA . ARG D 2 71 ? -1.754 29.178 15.268 1.00 99.74 122 ARG D CA 1
ATOM 6202 C C . ARG D 2 71 ? -0.956 29.263 16.584 1.00 98.20 122 ARG D C 1
ATOM 6203 O O . ARG D 2 71 ? -0.665 30.359 17.050 1.00 106.91 122 ARG D O 1
ATOM 6211 N N . LYS D 2 72 ? -0.583 28.118 17.153 1.00 85.11 123 LYS D N 1
ATOM 6212 C CA . LYS D 2 72 ? 0.305 28.077 18.287 1.00 80.79 123 LYS D CA 1
ATOM 6213 C C . LYS D 2 72 ? 1.399 29.142 18.157 1.00 82.81 123 LYS D C 1
ATOM 6214 O O . LYS D 2 72 ? 1.650 29.906 19.093 1.00 80.93 123 LYS D O 1
ATOM 6220 N N . LEU D 2 73 ? 2.024 29.203 16.986 1.00 82.80 124 LEU D N 1
ATOM 6221 C CA . LEU D 2 73 ? 3.068 30.199 16.707 1.00 81.44 124 LEU D CA 1
ATOM 6222 C C . LEU D 2 73 ? 2.610 31.648 16.749 1.00 82.96 124 LEU D C 1
ATOM 6223 O O . LEU D 2 73 ? 3.379 32.528 17.117 1.00 86.98 124 LEU D O 1
ATOM 6228 N N . GLU D 2 74 ? 1.384 31.901 16.313 1.00 90.02 125 GLU D N 1
ATOM 6229 C CA . GLU D 2 74 ? 0.849 33.259 16.305 1.00 98.36 125 GLU D CA 1
ATOM 6230 C C . GLU D 2 74 ? 0.591 33.695 17.732 1.00 90.69 125 GLU D C 1
ATOM 6231 O O . GLU D 2 74 ? 0.960 34.801 18.128 1.00 87.95 125 GLU D O 1
ATOM 6237 N N . ILE D 2 75 ? -0.042 32.803 18.487 1.00 89.85 126 ILE D N 1
ATOM 6238 C CA . ILE D 2 75 ? -0.383 33.051 19.883 1.00 92.93 126 ILE D CA 1
ATOM 6239 C C . ILE D 2 75 ? 0.857 33.256 20.738 1.00 87.23 126 ILE D C 1
ATOM 6240 O O . ILE D 2 75 ? 0.957 34.239 21.448 1.00 91.23 126 ILE D O 1
ATOM 6245 N N . THR D 2 76 ? 1.796 32.326 20.663 1.00 86.08 127 THR D N 1
ATOM 6246 C CA . THR D 2 76 ? 2.959 32.356 21.548 1.00 85.02 127 THR D CA 1
ATOM 6247 C C . THR D 2 76 ? 3.909 33.496 21.181 1.00 88.24 127 THR D C 1
ATOM 6248 O O . THR D 2 76 ? 4.673 33.977 22.009 1.00 105.69 127 THR D O 1
ATOM 6252 N N . GLY D 2 77 ? 3.873 33.916 19.929 1.00 89.92 128 GLY D N 1
ATOM 6253 C CA . GLY D 2 77 ? 4.799 34.929 19.457 1.00 88.82 128 GLY D CA 1
ATOM 6254 C C . GLY D 2 77 ? 6.143 34.338 19.090 1.00 86.29 128 GLY D C 1
ATOM 6255 O O . GLY D 2 77 ? 7.109 35.063 18.911 1.00 93.66 128 GLY D O 1
ATOM 6256 N N . VAL D 2 78 ? 6.217 33.020 18.967 1.00 90.05 129 VAL D N 1
ATOM 6257 C CA . VAL D 2 78 ? 7.475 32.371 18.619 1.00 89.01 129 VAL D CA 1
ATOM 6258 C C . VAL D 2 78 ? 7.442 31.992 17.138 1.00 83.98 129 VAL D C 1
ATOM 6259 O O . VAL D 2 78 ? 6.419 31.526 16.637 1.00 82.67 129 VAL D O 1
ATOM 6263 N N . SER D 2 79 ? 8.564 32.220 16.458 1.00 79.20 130 SER D N 1
ATOM 6264 C CA . SER D 2 79 ? 8.714 31.950 15.034 1.00 81.00 130 SER D CA 1
ATOM 6265 C C . SER D 2 79 ? 9.446 30.639 14.865 1.00 81.12 130 SER D C 1
ATOM 6266 O O . SER D 2 79 ? 10.048 30.153 15.800 1.00 78.36 130 SER D O 1
ATOM 6269 N N . CYS D 2 80 ? 9.442 30.089 13.656 1.00 83.30 131 CYS D N 1
ATOM 6270 C CA . CYS D 2 80 ? 10.322 28.966 13.351 1.00 79.59 131 CYS D CA 1
ATOM 6271 C C . CYS D 2 80 ? 11.808 29.343 13.383 1.00 77.87 131 CYS D C 1
ATOM 6272 O O . CYS D 2 80 ? 12.649 28.491 13.606 1.00 77.56 131 CYS D O 1
ATOM 6275 N N . ARG D 2 81 ? 12.143 30.610 13.159 1.00 87.28 132 ARG D N 1
ATOM 6276 C CA . ARG D 2 81 ? 13.529 31.014 13.234 1.00 83.70 132 ARG D CA 1
ATOM 6277 C C . ARG D 2 81 ? 13.959 30.776 14.665 1.00 80.49 132 ARG D C 1
ATOM 6278 O O . ARG D 2 81 ? 14.945 30.090 14.927 1.00 76.15 132 ARG D O 1
ATOM 6286 N N . ASP D 2 82 ? 13.178 31.306 15.596 1.00 82.89 133 ASP D N 1
ATOM 6287 C CA . ASP D 2 82 ? 13.469 31.140 17.019 1.00 86.04 133 ASP D CA 1
ATOM 6288 C C . ASP D 2 82 ? 13.680 29.647 17.323 1.00 86.60 133 ASP D C 1
ATOM 6289 O O . ASP D 2 82 ? 14.705 29.216 17.861 1.00 78.29 133 ASP D O 1
ATOM 6294 N N . VAL D 2 83 ? 12.696 28.854 16.941 1.00 81.91 134 VAL D N 1
ATOM 6295 C CA . VAL D 2 83 ? 12.715 27.455 17.265 1.00 72.65 134 VAL D CA 1
ATOM 6296 C C . VAL D 2 83 ? 14.024 26.818 16.818 1.00 73.53 134 VAL D C 1
ATOM 6297 O O . VAL D 2 83 ? 14.676 26.123 17.586 1.00 80.64 134 VAL D O 1
ATOM 6301 N N . TYR D 2 84 ? 14.412 27.047 15.580 1.00 78.36 135 TYR D N 1
ATOM 6302 C CA . TYR D 2 84 ? 15.590 26.375 15.065 1.00 79.91 135 TYR D CA 1
ATOM 6303 C C . TYR D 2 84 ? 16.783 26.802 15.870 1.00 77.39 135 TYR D C 1
ATOM 6304 O O . TYR D 2 84 ? 17.605 25.972 16.220 1.00 89.12 135 TYR D O 1
ATOM 6313 N N . ALA D 2 85 ? 16.875 28.091 16.180 1.00 86.80 136 ALA D N 1
ATOM 6314 C CA . ALA D 2 85 ? 18.102 28.644 16.788 1.00 93.60 136 ALA D CA 1
ATOM 6315 C C . ALA D 2 85 ? 18.218 28.371 18.290 1.00 80.32 136 ALA D C 1
ATOM 6316 O O . ALA D 2 85 ? 19.287 28.011 18.789 1.00 80.32 136 ALA D O 1
ATOM 6318 N N . LYS D 2 86 ? 17.082 28.505 18.970 1.00 76.76 137 LYS D N 1
ATOM 6319 C CA . LYS D 2 86 ? 16.984 28.499 20.418 1.00 71.33 137 LYS D CA 1
ATOM 6320 C C . LYS D 2 86 ? 16.566 27.155 21.073 1.00 72.72 137 LYS D C 1
ATOM 6321 O O . LYS D 2 86 ? 16.923 26.902 22.221 1.00 91.04 137 LYS D O 1
ATOM 6327 N N . LEU D 2 87 ? 15.805 26.327 20.368 1.00 68.04 138 LEU D N 1
ATOM 6328 C CA . LEU D 2 87 ? 15.511 24.972 20.804 1.00 72.76 138 LEU D CA 1
ATOM 6329 C C . LEU D 2 87 ? 16.357 23.983 20.057 1.00 75.79 138 LEU D C 1
ATOM 6330 O O . LEU D 2 87 ? 17.247 23.371 20.616 1.00 88.19 138 LEU D O 1
ATOM 6335 N N . LEU D 2 88 ? 16.077 23.830 18.773 1.00 79.25 139 LEU D N 1
ATOM 6336 C CA . LEU D 2 88 ? 16.569 22.676 18.035 1.00 75.28 139 LEU D CA 1
ATOM 6337 C C . LEU D 2 88 ? 18.099 22.653 17.956 1.00 72.32 139 LEU D C 1
ATOM 6338 O O . LEU D 2 88 ? 18.735 21.734 18.459 1.00 78.59 139 LEU D O 1
ATOM 6343 N N . HIS D 2 89 ? 18.696 23.674 17.368 1.00 74.73 140 HIS D N 1
ATOM 6344 C CA . HIS D 2 89 ? 20.149 23.717 17.269 1.00 78.58 140 HIS D CA 1
ATOM 6345 C C . HIS D 2 89 ? 20.863 23.732 18.617 1.00 77.17 140 HIS D C 1
ATOM 6346 O O . HIS D 2 89 ? 21.850 23.020 18.799 1.00 67.64 140 HIS D O 1
ATOM 6353 N N . ARG D 2 90 ? 20.376 24.551 19.546 1.00 80.59 141 ARG D N 1
ATOM 6354 C CA . ARG D 2 90 ? 21.014 24.692 20.858 1.00 81.06 141 ARG D CA 1
ATOM 6355 C C . ARG D 2 90 ? 21.088 23.375 21.610 1.00 71.23 141 ARG D C 1
ATOM 6356 O O . ARG D 2 90 ? 22.075 23.077 22.271 1.00 81.37 141 ARG D O 1
ATOM 6364 N N . TYR D 2 91 ? 20.038 22.581 21.494 1.00 66.65 142 TYR D N 1
ATOM 6365 C CA . TYR D 2 91 ? 19.971 21.326 22.190 1.00 65.58 142 TYR D CA 1
ATOM 6366 C C . TYR D 2 91 ? 20.043 20.140 21.242 1.00 61.51 142 TYR D C 1
ATOM 6367 O O . TYR D 2 91 ? 19.774 19.007 21.632 1.00 66.03 142 TYR D O 1
ATOM 6376 N N . ARG D 2 92 ? 20.452 20.356 20.005 1.00 61.56 143 ARG D N 1
ATOM 6377 C CA . ARG D 2 92 ? 20.547 19.222 19.095 1.00 68.04 143 ARG D CA 1
ATOM 6378 C C . ARG D 2 92 ? 21.248 18.019 19.731 1.00 67.86 143 ARG D C 1
ATOM 6379 O O . ARG D 2 92 ? 20.788 16.898 19.582 1.00 71.32 143 ARG D O 1
ATOM 6387 N N . HIS D 2 93 ? 22.315 18.257 20.495 1.00 73.47 144 HIS D N 1
ATOM 6388 C CA . HIS D 2 93 ? 23.155 17.164 20.981 1.00 61.44 144 HIS D CA 1
ATOM 6389 C C . HIS D 2 93 ? 22.547 16.299 22.074 1.00 61.22 144 HIS D C 1
ATOM 6390 O O . HIS D 2 93 ? 23.123 15.252 22.414 1.00 61.49 144 HIS D O 1
ATOM 6397 N N . ILE D 2 94 ? 21.410 16.707 22.637 1.00 59.05 145 ILE D N 1
ATOM 6398 C CA . ILE D 2 94 ? 20.744 15.862 23.649 1.00 62.02 145 ILE D CA 1
ATOM 6399 C C . ILE D 2 94 ? 19.554 15.078 23.142 1.00 64.67 145 ILE D C 1
ATOM 6400 O O . ILE D 2 94 ? 19.018 14.257 23.880 1.00 67.83 145 ILE D O 1
ATOM 6405 N N . LEU D 2 95 ? 19.126 15.326 21.906 1.00 72.80 146 LEU D N 1
ATOM 6406 C CA . LEU D 2 95 ? 18.014 14.564 21.336 1.00 68.19 146 LEU D CA 1
ATOM 6407 C C . LEU D 2 95 ? 18.483 13.143 21.085 1.00 68.13 146 LEU D C 1
ATOM 6408 O O . LEU D 2 95 ? 19.642 12.907 20.703 1.00 73.36 146 LEU D O 1
ATOM 6413 N N . GLY D 2 96 ? 17.601 12.187 21.319 1.00 62.94 147 GLY D N 1
ATOM 6414 C CA . GLY D 2 96 ? 17.970 10.806 21.099 1.00 73.39 147 GLY D CA 1
ATOM 6415 C C . GLY D 2 96 ? 17.561 9.844 22.185 1.00 74.90 147 GLY D C 1
ATOM 6416 O O . GLY D 2 96 ? 16.605 10.094 22.947 1.00 61.53 147 GLY D O 1
ATOM 6417 N N . LEU D 2 97 ? 18.290 8.728 22.220 1.00 76.70 148 LEU D N 1
ATOM 6418 C CA . LEU D 2 97 ? 18.012 7.640 23.132 1.00 70.84 148 LEU D CA 1
ATOM 6419 C C . LEU D 2 97 ? 19.185 7.499 24.061 1.00 67.32 148 LEU D C 1
ATOM 6420 O O . LEU D 2 97 ? 20.338 7.557 23.634 1.00 74.66 148 LEU D O 1
ATOM 6425 N N . TRP D 2 98 ? 18.886 7.313 25.336 1.00 68.18 149 TRP D N 1
ATOM 6426 C CA . TRP D 2 98 ? 19.886 7.471 26.374 1.00 69.95 149 TRP D CA 1
ATOM 6427 C C . TRP D 2 98 ? 19.724 6.460 27.500 1.00 70.40 149 TRP D C 1
ATOM 6428 O O . TRP D 2 98 ? 18.603 6.003 27.802 1.00 61.51 149 TRP D O 1
ATOM 6439 N N . GLN D 2 99 ? 20.855 6.144 28.124 1.00 66.48 150 GLN D N 1
ATOM 6440 C CA . GLN D 2 99 ? 20.906 5.281 29.291 1.00 63.75 150 GLN D CA 1
ATOM 6441 C C . GLN D 2 99 ? 21.598 6.041 30.423 1.00 61.01 150 GLN D C 1
ATOM 6442 O O . GLN D 2 99 ? 22.761 6.441 30.316 1.00 57.75 150 GLN D O 1
ATOM 6448 N N . PRO D 2 100 ? 20.884 6.239 31.526 1.00 58.57 151 PRO D N 1
ATOM 6449 C CA . PRO D 2 100 ? 21.501 6.932 32.625 1.00 56.76 151 PRO D CA 1
ATOM 6450 C C . PRO D 2 100 ? 22.568 6.079 33.290 1.00 51.96 151 PRO D C 1
ATOM 6451 O O . PRO D 2 100 ? 22.449 4.864 33.320 1.00 52.31 151 PRO D O 1
ATOM 6455 N N . ASP D 2 101 ? 23.596 6.740 33.809 1.00 55.60 152 ASP D N 1
ATOM 6456 C CA . ASP D 2 101 ? 24.680 6.119 34.580 1.00 49.80 152 ASP D CA 1
ATOM 6457 C C . ASP D 2 101 ? 24.294 6.096 36.060 1.00 52.12 152 ASP D C 1
ATOM 6458 O O . ASP D 2 101 ? 24.424 7.086 36.782 1.00 54.57 152 ASP D O 1
ATOM 6463 N N . ILE D 2 102 ? 23.774 4.962 36.497 1.00 57.71 153 ILE D N 1
ATOM 6464 C CA . ILE D 2 102 ? 23.202 4.839 37.820 1.00 59.53 153 ILE D CA 1
ATOM 6465 C C . ILE D 2 102 ? 23.728 3.528 38.382 1.00 49.71 153 ILE D C 1
ATOM 6466 O O . ILE D 2 102 ? 23.009 2.552 38.496 1.00 44.56 153 ILE D O 1
ATOM 6471 N N . GLY D 2 103 ? 25.001 3.496 38.717 1.00 48.88 154 GLY D N 1
ATOM 6472 C CA . GLY D 2 103 ? 25.571 2.265 39.204 1.00 44.81 154 GLY D CA 1
ATOM 6473 C C . GLY D 2 103 ? 25.212 1.136 38.236 1.00 53.38 154 GLY D C 1
ATOM 6474 O O . GLY D 2 103 ? 25.363 1.293 37.034 1.00 49.18 154 GLY D O 1
ATOM 6475 N N . PRO D 2 104 ? 24.719 -0.005 38.759 1.00 55.87 155 PRO D N 1
ATOM 6476 C CA . PRO D 2 104 ? 24.453 -1.139 37.891 1.00 55.86 155 PRO D CA 1
ATOM 6477 C C . PRO D 2 104 ? 23.051 -1.141 37.305 1.00 53.71 155 PRO D C 1
ATOM 6478 O O . PRO D 2 104 ? 22.699 -2.047 36.565 1.00 61.50 155 PRO D O 1
ATOM 6482 N N . TYR D 2 105 ? 22.250 -0.151 37.644 1.00 52.47 156 TYR D N 1
ATOM 6483 C CA . TYR D 2 105 ? 20.829 -0.241 37.400 1.00 51.51 156 TYR D CA 1
ATOM 6484 C C . TYR D 2 105 ? 20.407 0.209 35.994 1.00 56.40 156 TYR D C 1
ATOM 6485 O O . TYR D 2 105 ? 19.433 -0.310 35.440 1.00 64.78 156 TYR D O 1
ATOM 6494 N N . GLY D 2 106 ? 21.113 1.175 35.418 1.00 62.67 157 GLY D N 1
ATOM 6495 C CA . GLY D 2 106 ? 20.757 1.715 34.097 1.00 55.50 157 GLY D CA 1
ATOM 6496 C C . GLY D 2 106 ? 19.388 2.379 34.010 1.00 56.60 157 GLY D C 1
ATOM 6497 O O . GLY D 2 106 ? 18.911 3.013 34.945 1.00 63.27 157 GLY D O 1
ATOM 6498 N N . GLY D 2 107 ? 18.742 2.228 32.865 1.00 58.51 158 GLY D N 1
ATOM 6499 C CA . GLY D 2 107 ? 17.493 2.921 32.611 1.00 51.78 158 GLY D CA 1
ATOM 6500 C C . GLY D 2 107 ? 17.390 3.359 31.167 1.00 59.93 158 GLY D C 1
ATOM 6501 O O . GLY D 2 107 ? 18.292 3.099 30.354 1.00 58.93 158 GLY D O 1
ATOM 6502 N N . LEU D 2 108 ? 16.306 4.075 30.865 1.00 60.24 159 LEU D N 1
ATOM 6503 C CA . LEU D 2 108 ? 15.951 4.377 29.496 1.00 60.52 159 LEU D CA 1
ATOM 6504 C C . LEU D 2 108 ? 15.301 5.742 29.380 1.00 65.87 159 LEU D C 1
ATOM 6505 O O . LEU D 2 108 ? 14.210 5.993 29.919 1.00 65.65 159 LEU D O 1
ATOM 6510 N N . LEU D 2 109 ? 15.953 6.628 28.651 1.00 65.39 160 LEU D N 1
ATOM 6511 C CA . LEU D 2 109 ? 15.427 7.970 28.505 1.00 69.01 160 LEU D CA 1
ATOM 6512 C C . LEU D 2 109 ? 15.415 8.286 27.034 1.00 66.83 160 LEU D C 1
ATOM 6513 O O . LEU D 2 109 ? 16.392 7.969 26.337 1.00 64.10 160 LEU D O 1
ATOM 6518 N N . ASN D 2 110 ? 14.318 8.889 26.568 1.00 56.83 161 ASN D N 1
ATOM 6519 C CA . ASN D 2 110 ? 14.203 9.314 25.184 1.00 55.62 161 ASN D CA 1
ATOM 6520 C C . ASN D 2 110 ? 13.869 10.791 25.151 1.00 63.80 161 ASN D C 1
ATOM 6521 O O . ASN D 2 110 ? 12.827 11.206 25.690 1.00 62.97 161 ASN D O 1
ATOM 6526 N N . VAL D 2 111 ? 14.767 11.587 24.560 1.00 62.39 162 VAL D N 1
ATOM 6527 C CA . VAL D 2 111 ? 14.577 13.039 24.475 1.00 61.28 162 VAL D CA 1
ATOM 6528 C C . VAL D 2 111 ? 14.066 13.405 23.097 1.00 64.42 162 VAL D C 1
ATOM 6529 O O . VAL D 2 111 ? 14.561 12.941 22.084 1.00 78.66 162 VAL D O 1
ATOM 6533 N N . VAL D 2 112 ? 13.109 14.308 23.078 1.00 67.56 163 VAL D N 1
ATOM 6534 C CA . VAL D 2 112 ? 12.111 14.322 22.046 1.00 64.61 163 VAL D CA 1
ATOM 6535 C C . VAL D 2 112 ? 11.569 15.724 21.905 1.00 66.39 163 VAL D C 1
ATOM 6536 O O . VAL D 2 112 ? 11.578 16.467 22.874 1.00 64.66 163 VAL D O 1
ATOM 6540 N N . VAL D 2 113 ? 11.097 16.081 20.704 1.00 72.71 164 VAL D N 1
ATOM 6541 C CA . VAL D 2 113 ? 10.433 17.368 20.488 1.00 61.29 164 VAL D CA 1
ATOM 6542 C C . VAL D 2 113 ? 8.903 17.250 20.443 1.00 66.75 164 VAL D C 1
ATOM 6543 O O . VAL D 2 113 ? 8.342 16.282 19.907 1.00 70.39 164 VAL D O 1
ATOM 6547 N N . ASP D 2 114 ? 8.242 18.234 21.039 1.00 68.48 165 ASP D N 1
ATOM 6548 C CA . ASP D 2 114 ? 6.799 18.354 20.982 1.00 73.42 165 ASP D CA 1
ATOM 6549 C C . ASP D 2 114 ? 6.389 19.848 20.928 1.00 73.57 165 ASP D C 1
ATOM 6550 O O . ASP D 2 114 ? 6.093 20.501 21.931 1.00 74.59 165 ASP D O 1
ATOM 6555 N N . GLY D 2 115 ? 6.370 20.365 19.715 1.00 77.19 166 GLY D N 1
ATOM 6556 C CA . GLY D 2 115 ? 5.920 21.710 19.464 1.00 71.97 166 GLY D CA 1
ATOM 6557 C C . GLY D 2 115 ? 7.034 22.579 19.939 1.00 76.62 166 GLY D C 1
ATOM 6558 O O . GLY D 2 115 ? 8.139 22.509 19.403 1.00 73.98 166 GLY D O 1
ATOM 6559 N N . LEU D 2 116 ? 6.755 23.348 20.989 1.00 71.52 167 LEU D N 1
ATOM 6560 C CA . LEU D 2 116 ? 7.708 24.308 21.510 1.00 68.87 167 LEU D CA 1
ATOM 6561 C C . LEU D 2 116 ? 8.517 23.739 22.707 1.00 72.22 167 LEU D C 1
ATOM 6562 O O . LEU D 2 116 ? 9.351 24.437 23.293 1.00 62.99 167 LEU D O 1
ATOM 6567 N N . PHE D 2 117 ? 8.281 22.477 23.054 1.00 69.24 168 PHE D N 1
ATOM 6568 C CA . PHE D 2 117 ? 9.011 21.829 24.138 1.00 69.97 168 PHE D CA 1
ATOM 6569 C C . PHE D 2 117 ? 10.081 20.872 23.655 1.00 66.08 168 PHE D C 1
ATOM 6570 O O . PHE D 2 117 ? 10.100 20.447 22.519 1.00 82.86 168 PHE D O 1
ATOM 6578 N N . ILE D 2 118 ? 10.982 20.538 24.554 1.00 73.37 169 ILE D N 1
ATOM 6579 C CA . ILE D 2 118 ? 11.804 19.349 24.429 1.00 69.37 169 ILE D CA 1
ATOM 6580 C C . ILE D 2 118 ? 11.633 18.604 25.738 1.00 61.09 169 ILE D C 1
ATOM 6581 O O . ILE D 2 118 ? 11.559 19.214 26.787 1.00 67.18 169 ILE D O 1
ATOM 6586 N N . ILE D 2 119 ? 11.539 17.291 25.674 1.00 59.99 170 ILE D N 1
ATOM 6587 C CA . ILE D 2 119 ? 11.129 16.514 26.821 1.00 60.47 170 ILE D CA 1
ATOM 6588 C C . ILE D 2 119 ? 11.959 15.236 26.953 1.00 62.53 170 ILE D C 1
ATOM 6589 O O . ILE D 2 119 ? 12.087 14.441 26.002 1.00 69.32 170 ILE D O 1
ATOM 6594 N N . GLY D 2 120 ? 12.532 15.064 28.140 1.00 62.19 171 GLY D N 1
ATOM 6595 C CA . GLY D 2 120 ? 13.190 13.840 28.517 1.00 59.67 171 GLY D CA 1
ATOM 6596 C C . GLY D 2 120 ? 12.125 12.913 29.081 1.00 63.54 171 GLY D C 1
ATOM 6597 O O . GLY D 2 120 ? 11.634 13.117 30.197 1.00 67.78 171 GLY D O 1
ATOM 6598 N N . TRP D 2 121 ? 11.744 11.903 28.310 1.00 56.76 172 TRP D N 1
ATOM 6599 C CA . TRP D 2 121 ? 10.816 10.910 28.811 1.00 54.60 172 TRP D CA 1
ATOM 6600 C C . TRP D 2 121 ? 11.599 9.750 29.387 1.00 56.94 172 TRP D C 1
ATOM 6601 O O . TRP D 2 121 ? 12.419 9.137 28.683 1.00 53.96 172 TRP D O 1
ATOM 6612 N N A MET D 2 122 ? 11.367 9.457 30.664 0.70 62.47 173 MET D N 1
ATOM 6613 N N B MET D 2 122 ? 11.390 9.440 30.660 0.30 57.13 173 MET D N 1
ATOM 6614 C CA A MET D 2 122 ? 11.969 8.287 31.297 0.70 73.43 173 MET D CA 1
ATOM 6615 C CA B MET D 2 122 ? 12.042 8.267 31.223 0.30 59.44 173 MET D CA 1
ATOM 6616 C C A MET D 2 122 ? 11.002 7.145 31.047 0.70 68.51 173 MET D C 1
ATOM 6617 C C B MET D 2 122 ? 11.058 7.117 31.148 0.30 62.01 173 MET D C 1
ATOM 6618 O O A MET D 2 122 ? 9.802 7.318 31.234 0.70 66.52 173 MET D O 1
ATOM 6619 O O B MET D 2 122 ? 9.917 7.244 31.584 0.30 64.36 173 MET D O 1
ATOM 6628 N N . TYR D 2 123 ? 11.507 6.005 30.576 1.00 62.82 174 TYR D N 1
ATOM 6629 C CA . TYR D 2 123 ? 10.667 4.817 30.413 1.00 68.47 174 TYR D CA 1
ATOM 6630 C C . TYR D 2 123 ? 11.041 3.807 31.474 1.00 61.55 174 TYR D C 1
ATOM 6631 O O . TYR D 2 123 ? 12.202 3.603 31.760 1.00 70.61 174 TYR D O 1
ATOM 6640 N N . LEU D 2 124 ? 10.024 3.206 32.067 1.00 73.15 175 LEU D N 1
ATOM 6641 C CA . LEU D 2 124 ? 10.178 2.219 33.112 1.00 74.26 175 LEU D CA 1
ATOM 6642 C C . LEU D 2 124 ? 9.333 0.987 32.776 1.00 79.41 175 LEU D C 1
ATOM 6643 O O . LEU D 2 124 ? 8.282 1.101 32.143 1.00 76.59 175 LEU D O 1
ATOM 6648 N N . PRO D 2 125 ? 9.789 -0.197 33.198 1.00 72.92 176 PRO D N 1
ATOM 6649 C CA . PRO D 2 125 ? 9.053 -1.404 32.931 1.00 73.20 176 PRO D CA 1
ATOM 6650 C C . PRO D 2 125 ? 7.831 -1.540 33.819 1.00 76.37 176 PRO D C 1
ATOM 6651 O O . PRO D 2 125 ? 7.807 -0.987 34.901 1.00 69.08 176 PRO D O 1
ATOM 6655 N N . PRO D 2 126 ? 6.828 -2.305 33.369 1.00 81.49 177 PRO D N 1
ATOM 6656 C CA . PRO D 2 126 ? 5.606 -2.506 34.151 1.00 77.27 177 PRO D CA 1
ATOM 6657 C C . PRO D 2 126 ? 5.907 -3.285 35.419 1.00 68.36 177 PRO D C 1
ATOM 6658 O O . PRO D 2 126 ? 7.052 -3.643 35.633 1.00 66.67 177 PRO D O 1
ATOM 6662 N N . HIS D 2 127 ? 4.916 -3.531 36.268 1.00 73.48 178 HIS D N 1
ATOM 6663 C CA . HIS D 2 127 ? 5.186 -4.242 37.527 1.00 77.45 178 HIS D CA 1
ATOM 6664 C C . HIS D 2 127 ? 5.563 -5.693 37.235 1.00 89.35 178 HIS D C 1
ATOM 6665 O O . HIS D 2 127 ? 5.090 -6.269 36.255 1.00 108.30 178 HIS D O 1
ATOM 6672 N N . ASP D 2 128 ? 6.419 -6.263 38.084 1.00 88.37 179 ASP D N 1
ATOM 6673 C CA . ASP D 2 128 ? 6.832 -7.672 38.007 1.00 86.10 179 ASP D CA 1
ATOM 6674 C C . ASP D 2 128 ? 5.612 -8.498 38.327 1.00 87.02 179 ASP D C 1
ATOM 6675 O O . ASP D 2 128 ? 4.895 -8.138 39.240 1.00 98.68 179 ASP D O 1
ATOM 6680 N N . PRO D 2 129 ? 5.349 -9.587 37.575 1.00 100.71 180 PRO D N 1
ATOM 6681 C CA . PRO D 2 129 ? 6.061 -10.147 36.436 1.00 100.38 180 PRO D CA 1
ATOM 6682 C C . PRO D 2 129 ? 5.421 -9.807 35.084 1.00 87.64 180 PRO D C 1
ATOM 6683 O O . PRO D 2 129 ? 5.824 -10.358 34.069 1.00 90.13 180 PRO D O 1
ATOM 6687 N N . HIS D 2 130 ? 4.493 -8.859 35.066 1.00 78.96 181 HIS D N 1
ATOM 6688 C CA . HIS D 2 130 ? 3.641 -8.610 33.897 1.00 92.32 181 HIS D CA 1
ATOM 6689 C C . HIS D 2 130 ? 4.356 -8.024 32.674 1.00 82.79 181 HIS D C 1
ATOM 6690 O O . HIS D 2 130 ? 4.007 -6.939 32.185 1.00 75.45 181 HIS D O 1
ATOM 6697 N N . VAL D 2 131 ? 5.271 -8.826 32.130 1.00 78.04 182 VAL D N 1
ATOM 6698 C CA . VAL D 2 131 ? 6.132 -8.457 31.010 1.00 83.16 182 VAL D CA 1
ATOM 6699 C C . VAL D 2 131 ? 5.411 -8.048 29.720 1.00 82.11 182 VAL D C 1
ATOM 6700 O O . VAL D 2 131 ? 6.018 -7.449 28.843 1.00 80.03 182 VAL D O 1
ATOM 6704 N N . ASP D 2 132 ? 4.133 -8.404 29.601 1.00 95.26 183 ASP D N 1
ATOM 6705 C CA . ASP D 2 132 ? 3.305 -8.018 28.459 1.00 97.18 183 ASP D CA 1
ATOM 6706 C C . ASP D 2 132 ? 2.708 -6.632 28.597 1.00 93.04 183 ASP D C 1
ATOM 6707 O O . ASP D 2 132 ? 2.318 -6.044 27.594 1.00 95.03 183 ASP D O 1
ATOM 6712 N N . ASP D 2 133 ? 2.585 -6.139 29.834 1.00 98.59 184 ASP D N 1
ATOM 6713 C CA . ASP D 2 133 ? 2.012 -4.804 30.104 1.00 97.68 184 ASP D CA 1
ATOM 6714 C C . ASP D 2 133 ? 2.898 -3.693 29.525 1.00 87.63 184 ASP D C 1
ATOM 6715 O O . ASP D 2 133 ? 4.114 -3.870 29.396 1.00 80.42 184 ASP D O 1
ATOM 6720 N N . PRO D 2 134 ? 2.289 -2.548 29.160 1.00 83.41 185 PRO D N 1
ATOM 6721 C CA . PRO D 2 134 ? 3.092 -1.514 28.514 1.00 87.69 185 PRO D CA 1
ATOM 6722 C C . PRO D 2 134 ? 4.035 -0.850 29.494 1.00 89.83 185 PRO D C 1
ATOM 6723 O O . PRO D 2 134 ? 3.805 -0.886 30.723 1.00 83.58 185 PRO D O 1
ATOM 6727 N N . MET D 2 135 ? 5.087 -0.257 28.936 1.00 76.68 186 MET D N 1
ATOM 6728 C CA . MET D 2 135 ? 6.019 0.533 29.711 1.00 70.96 186 MET D CA 1
ATOM 6729 C C . MET D 2 135 ? 5.261 1.658 30.387 1.00 73.91 186 MET D C 1
ATOM 6730 O O . MET D 2 135 ? 4.316 2.236 29.800 1.00 82.58 186 MET D O 1
ATOM 6735 N N . ARG D 2 136 ? 5.665 1.944 31.625 1.00 68.54 187 ARG D N 1
ATOM 6736 C CA . ARG D 2 136 ? 5.307 3.198 32.295 1.00 65.32 187 ARG D CA 1
ATOM 6737 C C . ARG D 2 136 ? 6.224 4.307 31.799 1.00 61.62 187 ARG D C 1
ATOM 6738 O O . ARG D 2 136 ? 7.314 4.046 31.298 1.00 63.82 187 ARG D O 1
ATOM 6746 N N . PHE D 2 137 ? 5.767 5.549 31.881 1.00 63.40 188 PHE D N 1
ATOM 6747 C CA . PHE D 2 137 ? 6.607 6.649 31.461 1.00 67.94 188 PHE D CA 1
ATOM 6748 C C . PHE D 2 137 ? 6.291 7.919 32.217 1.00 69.26 188 PHE D C 1
ATOM 6749 O O . PHE D 2 137 ? 5.188 8.100 32.714 1.00 80.15 188 PHE D O 1
ATOM 6757 N N . LYS D 2 138 ? 7.298 8.775 32.325 1.00 67.64 189 LYS D N 1
ATOM 6758 C CA . LYS D 2 138 ? 7.168 10.037 33.019 1.00 68.06 189 LYS D CA 1
ATOM 6759 C C . LYS D 2 138 ? 8.237 10.976 32.535 1.00 63.14 189 LYS D C 1
ATOM 6760 O O . LYS D 2 138 ? 9.318 10.551 32.119 1.00 81.84 189 LYS D O 1
ATOM 6766 N N . PRO D 2 139 ? 7.928 12.258 32.551 1.00 61.94 190 PRO D N 1
ATOM 6767 C CA . PRO D 2 139 ? 8.942 13.228 32.197 1.00 70.14 190 PRO D CA 1
ATOM 6768 C C . PRO D 2 139 ? 9.897 13.496 33.363 1.00 70.04 190 PRO D C 1
ATOM 6769 O O . PRO D 2 139 ? 9.459 13.536 34.511 1.00 64.55 190 PRO D O 1
ATOM 6773 N N . LEU D 2 140 ? 11.178 13.678 33.043 1.00 64.53 191 LEU D N 1
ATOM 6774 C CA . LEU D 2 140 ? 12.197 14.103 33.997 1.00 60.81 191 LEU D CA 1
ATOM 6775 C C . LEU D 2 140 ? 12.682 15.511 33.826 1.00 55.73 191 LEU D C 1
ATOM 6776 O O . LEU D 2 140 ? 13.214 16.063 34.758 1.00 58.81 191 LEU D O 1
ATOM 6781 N N . PHE D 2 141 ? 12.601 16.065 32.631 1.00 54.56 192 PHE D N 1
ATOM 6782 C CA . PHE D 2 141 ? 12.844 17.492 32.473 1.00 56.76 192 PHE D CA 1
ATOM 6783 C C . PHE D 2 141 ? 12.160 17.920 31.202 1.00 66.12 192 PHE D C 1
ATOM 6784 O O . PHE D 2 141 ? 11.631 17.089 30.468 1.00 55.43 192 PHE D O 1
ATOM 6792 N N . ARG D 2 142 ? 12.185 19.220 30.955 1.00 59.22 193 ARG D N 1
ATOM 6793 C CA . ARG D 2 142 ? 11.622 19.764 29.771 1.00 61.35 193 ARG D CA 1
ATOM 6794 C C . ARG D 2 142 ? 12.156 21.138 29.518 1.00 58.49 193 ARG D C 1
ATOM 6795 O O . ARG D 2 142 ? 12.287 21.943 30.441 1.00 57.92 193 ARG D O 1
ATOM 6803 N N . ILE D 2 143 ? 12.425 21.405 28.244 1.00 62.03 194 ILE D N 1
ATOM 6804 C CA . ILE D 2 143 ? 12.994 22.672 27.794 1.00 62.68 194 ILE D CA 1
ATOM 6805 C C . ILE D 2 143 ? 11.846 23.312 27.039 1.00 59.51 194 ILE D C 1
ATOM 6806 O O . ILE D 2 143 ? 11.106 22.609 26.401 1.00 72.96 194 ILE D O 1
ATOM 6811 N N . HIS D 2 144 ? 11.633 24.618 27.181 1.00 69.73 195 HIS D N 1
ATOM 6812 C CA . HIS D 2 144 ? 10.480 25.298 26.556 1.00 65.47 195 HIS D CA 1
ATOM 6813 C C . HIS D 2 144 ? 10.843 26.705 26.142 1.00 73.39 195 HIS D C 1
ATOM 6814 O O . HIS D 2 144 ? 11.514 27.425 26.892 1.00 75.28 195 HIS D O 1
ATOM 6821 N N . LEU D 2 145 ? 10.333 27.101 24.974 1.00 77.92 196 LEU D N 1
ATOM 6822 C CA . LEU D 2 145 ? 10.700 28.357 24.313 1.00 77.30 196 LEU D CA 1
ATOM 6823 C C . LEU D 2 145 ? 9.534 29.327 24.292 1.00 76.91 196 LEU D C 1
ATOM 6824 O O . LEU D 2 145 ? 8.414 28.948 23.973 1.00 82.45 196 LEU D O 1
ATOM 6829 N N . MET D 2 146 ? 9.822 30.581 24.627 1.00 73.85 197 MET D N 1
ATOM 6830 C CA . MET D 2 146 ? 8.823 31.634 24.610 1.00 81.49 197 MET D CA 1
ATOM 6831 C C . MET D 2 146 ? 9.306 32.841 23.832 1.00 85.17 197 MET D C 1
ATOM 6832 O O . MET D 2 146 ? 10.484 32.948 23.488 1.00 84.46 197 MET D O 1
ATOM 6837 N N . GLU D 2 147 ? 8.396 33.746 23.515 1.00 84.29 198 GLU D N 1
ATOM 6838 C CA . GLU D 2 147 ? 8.838 34.894 22.761 1.00 92.87 198 GLU D CA 1
ATOM 6839 C C . GLU D 2 147 ? 9.815 35.745 23.585 1.00 98.96 198 GLU D C 1
ATOM 6840 O O . GLU D 2 147 ? 9.666 35.886 24.815 1.00 85.70 198 GLU D O 1
ATOM 6846 N N . ARG D 2 148 ? 10.821 36.258 22.871 1.00 103.41 199 ARG D N 1
ATOM 6847 C CA . ARG D 2 148 ? 11.827 37.218 23.362 1.00 120.29 199 ARG D CA 1
ATOM 6848 C C . ARG D 2 148 ? 12.723 36.739 24.496 1.00 110.70 199 ARG D C 1
ATOM 6849 O O . ARG D 2 148 ? 13.249 37.555 25.255 1.00 139.91 199 ARG D O 1
ATOM 6857 N N . LYS D 2 149 ? 12.924 35.437 24.610 1.00 93.25 200 LYS D N 1
ATOM 6858 C CA . LYS D 2 149 ? 13.802 34.931 25.649 1.00 95.15 200 LYS D CA 1
ATOM 6859 C C . LYS D 2 149 ? 14.324 33.523 25.334 1.00 87.37 200 LYS D C 1
ATOM 6860 O O . LYS D 2 149 ? 13.713 32.766 24.595 1.00 86.90 200 LYS D O 1
ATOM 6866 N N . ALA D 2 150 ? 15.486 33.196 25.882 1.00 85.08 201 ALA D N 1
ATOM 6867 C CA . ALA D 2 150 ? 16.045 31.866 25.750 1.00 80.18 201 ALA D CA 1
ATOM 6868 C C . ALA D 2 150 ? 15.062 30.820 26.276 1.00 78.67 201 ALA D C 1
ATOM 6869 O O . ALA D 2 150 ? 14.084 31.130 26.963 1.00 79.58 201 ALA D O 1
ATOM 6871 N N . ALA D 2 151 ? 15.295 29.576 25.908 1.00 72.81 202 ALA D N 1
ATOM 6872 C CA . ALA D 2 151 ? 14.398 28.538 26.339 1.00 75.08 202 ALA D CA 1
ATOM 6873 C C . ALA D 2 151 ? 14.739 28.234 27.798 1.00 76.72 202 ALA D C 1
ATOM 6874 O O . ALA D 2 151 ? 15.903 28.273 28.182 1.00 65.05 202 ALA D O 1
ATOM 6876 N N . THR D 2 152 ? 13.702 27.933 28.573 1.00 68.77 203 THR D N 1
ATOM 6877 C CA . THR D 2 152 ? 13.814 27.617 29.957 1.00 57.25 203 THR D CA 1
ATOM 6878 C C . THR D 2 152 ? 13.812 26.125 30.201 1.00 60.66 203 THR D C 1
ATOM 6879 O O . THR D 2 152 ? 12.875 25.418 29.813 1.00 70.07 203 THR D O 1
ATOM 6883 N N . VAL D 2 153 ? 14.815 25.691 30.960 1.00 64.69 204 VAL D N 1
ATOM 6884 C CA . VAL D 2 153 ? 14.954 24.329 31.419 1.00 64.93 204 VAL D CA 1
ATOM 6885 C C . VAL D 2 153 ? 14.315 24.116 32.768 1.00 63.94 204 VAL D C 1
ATOM 6886 O O . VAL D 2 153 ? 14.585 24.855 33.696 1.00 70.66 204 VAL D O 1
ATOM 6890 N N . GLU D 2 154 ? 13.522 23.060 32.882 1.00 60.96 205 GLU D N 1
ATOM 6891 C CA . GLU D 2 154 ? 12.931 22.699 34.154 1.00 66.38 205 GLU D CA 1
ATOM 6892 C C . GLU D 2 154 ? 13.128 21.224 34.498 1.00 64.36 205 GLU D C 1
ATOM 6893 O O . GLU D 2 154 ? 13.039 20.360 33.639 1.00 65.23 205 GLU D O 1
ATOM 6899 N N . CYS D 2 155 ? 13.415 20.957 35.771 1.00 69.33 206 CYS D N 1
ATOM 6900 C CA . CYS D 2 155 ? 13.433 19.601 36.325 1.00 58.34 206 CYS D CA 1
ATOM 6901 C C . CYS D 2 155 ? 11.986 19.289 36.647 1.00 60.93 206 CYS D C 1
ATOM 6902 O O . CYS D 2 155 ? 11.264 20.151 37.130 1.00 80.43 206 CYS D O 1
ATOM 6905 N N . MET D 2 156 ? 11.552 18.076 36.355 1.00 66.71 207 MET D N 1
ATOM 6906 C CA . MET D 2 156 ? 10.134 17.689 36.449 1.00 67.82 207 MET D CA 1
ATOM 6907 C C . MET D 2 156 ? 9.900 16.643 37.500 1.00 66.47 207 MET D C 1
ATOM 6908 O O . MET D 2 156 ? 8.836 16.060 37.571 1.00 66.54 207 MET D O 1
ATOM 6913 N N . TYR D 2 157 ? 10.916 16.399 38.305 1.00 76.43 208 TYR D N 1
ATOM 6914 C CA . TYR D 2 157 ? 10.901 15.329 39.267 1.00 69.84 208 TYR D CA 1
ATOM 6915 C C . TYR D 2 157 ? 10.176 15.775 40.508 1.00 72.08 208 TYR D C 1
ATOM 6916 O O . TYR D 2 157 ? 10.126 16.972 40.824 1.00 76.36 208 TYR D O 1
ATOM 6925 N N . GLY D 2 158 ? 9.621 14.798 41.209 1.00 64.84 209 GLY D N 1
ATOM 6926 C CA . GLY D 2 158 ? 8.893 15.063 42.429 1.00 67.22 209 GLY D CA 1
ATOM 6927 C C . GLY D 2 158 ? 7.448 15.383 42.149 1.00 56.86 209 GLY D C 1
ATOM 6928 O O . GLY D 2 158 ? 7.002 15.263 41.035 1.00 71.43 209 GLY D O 1
ATOM 6929 N N . HIS D 2 159 ? 6.730 15.805 43.182 1.00 76.07 210 HIS D N 1
ATOM 6930 C CA . HIS D 2 159 ? 5.308 16.094 43.079 1.00 80.74 210 HIS D CA 1
ATOM 6931 C C . HIS D 2 159 ? 5.003 17.495 43.526 1.00 77.43 210 HIS D C 1
ATOM 6932 O O . HIS D 2 159 ? 4.030 17.714 44.227 1.00 78.13 210 HIS D O 1
ATOM 6939 N N . LYS D 2 160 ? 5.846 18.450 43.172 1.00 79.04 211 LYS D N 1
ATOM 6940 C CA . LYS D 2 160 ? 5.528 19.839 43.474 1.00 65.75 211 LYS D CA 1
ATOM 6941 C C . LYS D 2 160 ? 5.619 20.649 42.209 1.00 63.57 211 LYS D C 1
ATOM 6942 O O . LYS D 2 160 ? 5.844 21.854 42.253 1.00 73.36 211 LYS D O 1
ATOM 6948 N N . GLY D 2 161 ? 5.437 19.969 41.080 1.00 64.37 212 GLY D N 1
ATOM 6949 C CA . GLY D 2 161 ? 5.473 20.600 39.781 1.00 65.83 212 GLY D CA 1
ATOM 6950 C C . GLY D 2 161 ? 6.843 20.913 39.222 1.00 60.45 212 GLY D C 1
ATOM 6951 O O . GLY D 2 161 ? 7.859 20.702 39.863 1.00 68.73 212 GLY D O 1
ATOM 6952 N N . PRO D 2 162 ? 6.874 21.399 37.990 1.00 65.81 213 PRO D N 1
ATOM 6953 C CA . PRO D 2 162 ? 8.110 21.849 37.382 1.00 65.18 213 PRO D CA 1
ATOM 6954 C C . PRO D 2 162 ? 8.795 22.901 38.220 1.00 62.93 213 PRO D C 1
ATOM 6955 O O . PRO D 2 162 ? 8.126 23.667 38.923 1.00 67.08 213 PRO D O 1
ATOM 6959 N N . HIS D 2 163 ? 10.118 22.954 38.112 1.00 61.58 214 HIS D N 1
ATOM 6960 C CA . HIS D 2 163 ? 10.917 23.992 38.761 1.00 56.60 214 HIS D CA 1
ATOM 6961 C C . HIS D 2 163 ? 12.246 24.113 38.045 1.00 52.08 214 HIS D C 1
ATOM 6962 O O . HIS D 2 163 ? 12.612 23.230 37.295 1.00 59.78 214 HIS D O 1
ATOM 6969 N N . HIS D 2 164 ? 12.950 25.215 38.258 1.00 58.54 215 HIS D N 1
ATOM 6970 C CA . HIS D 2 164 ? 14.148 25.529 37.476 1.00 57.93 215 HIS D CA 1
ATOM 6971 C C . HIS D 2 164 ? 15.088 24.370 37.595 1.00 58.99 215 HIS D C 1
ATOM 6972 O O . HIS D 2 164 ? 15.267 23.865 38.699 1.00 52.21 215 HIS D O 1
ATOM 6979 N N . GLY D 2 165 ? 15.655 23.954 36.464 1.00 60.20 216 GLY D N 1
ATOM 6980 C CA . GLY D 2 165 ? 16.670 22.896 36.418 1.00 56.41 216 GLY D CA 1
ATOM 6981 C C . GLY D 2 165 ? 17.785 23.319 35.456 1.00 60.67 216 GLY D C 1
ATOM 6982 O O . GLY D 2 165 ? 17.845 24.471 35.015 1.00 63.65 216 GLY D O 1
ATOM 6983 N N . HIS D 2 166 ? 18.644 22.368 35.121 1.00 53.24 217 HIS D N 1
ATOM 6984 C CA . HIS D 2 166 ? 19.824 22.583 34.303 1.00 57.34 217 HIS D CA 1
ATOM 6985 C C . HIS D 2 166 ? 20.133 21.404 33.406 1.00 57.25 217 HIS D C 1
ATOM 6986 O O . HIS D 2 166 ? 19.797 20.262 33.723 1.00 59.93 217 HIS D O 1
ATOM 6993 N N . ILE D 2 167 ? 20.841 21.707 32.325 1.00 59.72 218 ILE D N 1
ATOM 6994 C CA . ILE D 2 167 ? 21.283 20.745 31.324 1.00 66.54 218 ILE D CA 1
ATOM 6995 C C . ILE D 2 167 ? 22.723 21.070 31.056 1.00 60.34 218 ILE D C 1
ATOM 6996 O O . ILE D 2 167 ? 23.034 22.215 30.811 1.00 61.79 218 ILE D O 1
ATOM 7001 N N . GLN D 2 168 ? 23.592 20.076 31.073 1.00 65.48 219 GLN D N 1
ATOM 7002 C CA . GLN D 2 168 ? 24.950 20.291 30.671 1.00 66.27 219 GLN D CA 1
ATOM 7003 C C . GLN D 2 168 ? 25.261 19.296 29.591 1.00 69.95 219 GLN D C 1
ATOM 7004 O O . GLN D 2 168 ? 25.130 18.098 29.800 1.00 73.40 219 GLN D O 1
ATOM 7010 N N . ILE D 2 169 ? 25.670 19.815 28.439 1.00 81.83 220 ILE D N 1
ATOM 7011 C CA . ILE D 2 169 ? 26.140 19.003 27.334 1.00 83.29 220 ILE D CA 1
ATOM 7012 C C . ILE D 2 169 ? 27.650 18.903 27.464 1.00 86.84 220 ILE D C 1
ATOM 7013 O O . ILE D 2 169 ? 28.301 19.896 27.752 1.00 96.14 220 ILE D O 1
ATOM 7018 N N . VAL D 2 170 ? 28.190 17.700 27.268 1.00 83.12 221 VAL D N 1
ATOM 7019 C CA . VAL D 2 170 ? 29.610 17.408 27.533 1.00 102.07 221 VAL D CA 1
ATOM 7020 C C . VAL D 2 170 ? 30.374 16.923 26.295 1.00 100.40 221 VAL D C 1
ATOM 7021 O O . VAL D 2 170 ? 31.480 17.398 26.022 1.00 89.73 221 VAL D O 1
ATOM 7025 N N . LYS D 2 171 ? 29.789 15.933 25.612 1.00 85.91 222 LYS D N 1
ATOM 7026 C CA . LYS D 2 171 ? 30.248 15.413 24.331 1.00 87.73 222 LYS D CA 1
ATOM 7027 C C . LYS D 2 171 ? 29.026 15.278 23.400 1.00 111.56 222 LYS D C 1
ATOM 7028 O O . LYS D 2 171 ? 27.876 15.526 23.805 1.00 94.21 222 LYS D O 1
ATOM 7034 N N . LYS D 2 172 ? 29.262 14.874 22.152 1.00 118.95 223 LYS D N 1
ATOM 7035 C CA . LYS D 2 172 ? 28.150 14.548 21.263 1.00 109.00 223 LYS D CA 1
ATOM 7036 C C . LYS D 2 172 ? 27.347 13.425 21.928 1.00 109.64 223 LYS D C 1
ATOM 7037 O O . LYS D 2 172 ? 26.118 13.359 21.785 1.00 100.94 223 LYS D O 1
ATOM 7039 N N . ASP D 2 173 ? 28.046 12.576 22.691 1.00 88.44 224 ASP D N 1
ATOM 7040 C CA . ASP D 2 173 ? 27.486 11.322 23.148 1.00 78.50 224 ASP D CA 1
ATOM 7041 C C . ASP D 2 173 ? 27.088 11.279 24.608 1.00 71.36 224 ASP D C 1
ATOM 7042 O O . ASP D 2 173 ? 26.806 10.199 25.143 1.00 77.25 224 ASP D O 1
ATOM 7047 N N . GLU D 2 174 ? 26.998 12.435 25.252 1.00 73.55 225 GLU D N 1
ATOM 7048 C CA . GLU D 2 174 ? 26.710 12.452 26.686 1.00 73.15 225 GLU D CA 1
ATOM 7049 C C . GLU D 2 174 ? 26.276 13.819 27.207 1.00 63.96 225 GLU D C 1
ATOM 7050 O O . GLU D 2 174 ? 26.877 14.827 26.879 1.00 75.61 225 GLU D O 1
ATOM 7056 N N . PHE D 2 175 ? 25.240 13.837 28.038 1.00 61.78 226 PHE D N 1
ATOM 7057 C CA . PHE D 2 175 ? 24.835 15.045 28.746 1.00 56.95 226 PHE D CA 1
ATOM 7058 C C . PHE D 2 175 ? 24.396 14.736 30.175 1.00 55.27 226 PHE D C 1
ATOM 7059 O O . PHE D 2 175 ? 24.341 13.572 30.582 1.00 54.01 226 PHE D O 1
ATOM 7067 N N . SER D 2 176 ? 24.099 15.777 30.945 1.00 55.14 227 SER D N 1
ATOM 7068 C CA . SER D 2 176 ? 23.598 15.567 32.298 1.00 57.00 227 SER D CA 1
ATOM 7069 C C . SER D 2 176 ? 22.590 16.607 32.736 1.00 60.27 227 SER D C 1
ATOM 7070 O O . SER D 2 176 ? 22.516 17.685 32.168 1.00 67.98 227 SER D O 1
ATOM 7073 N N . THR D 2 177 ? 21.802 16.240 33.745 1.00 62.81 228 THR D N 1
ATOM 7074 C CA . THR D 2 177 ? 20.813 17.118 34.344 1.00 57.12 228 THR D CA 1
ATOM 7075 C C . THR D 2 177 ? 21.215 17.435 35.763 1.00 60.94 228 THR D C 1
ATOM 7076 O O . THR D 2 177 ? 21.806 16.629 36.445 1.00 58.19 228 THR D O 1
ATOM 7080 N N . LYS D 2 178 ? 20.867 18.617 36.214 1.00 60.99 229 LYS D N 1
ATOM 7081 C CA . LYS D 2 178 ? 21.164 18.993 37.557 1.00 53.40 229 LYS D CA 1
ATOM 7082 C C . LYS D 2 178 ? 20.027 19.892 38.057 1.00 52.57 229 LYS D C 1
ATOM 7083 O O . LYS D 2 178 ? 19.578 20.795 37.379 1.00 59.11 229 LYS D O 1
ATOM 7089 N N . CYS D 2 179 ? 19.565 19.599 39.250 1.00 51.37 230 CYS D N 1
ATOM 7090 C CA . CYS D 2 179 ? 18.586 20.381 39.945 1.00 53.01 230 CYS D CA 1
ATOM 7091 C C . CYS D 2 179 ? 19.181 20.877 41.308 1.00 57.58 230 CYS D C 1
ATOM 7092 O O . CYS D 2 179 ? 19.571 20.085 42.152 1.00 65.66 230 CYS D O 1
ATOM 7095 N N . ASN D 2 180 ? 19.226 22.181 41.508 1.00 59.20 231 ASN D N 1
ATOM 7096 C CA . ASN D 2 180 ? 19.643 22.769 42.762 1.00 51.43 231 ASN D CA 1
ATOM 7097 C C . ASN D 2 180 ? 18.421 23.227 43.525 1.00 57.05 231 ASN D C 1
ATOM 7098 O O . ASN D 2 180 ? 18.526 24.182 44.278 1.00 52.61 231 ASN D O 1
ATOM 7103 N N . GLN D 2 181 ? 17.242 22.653 43.263 1.00 54.48 232 GLN D N 1
ATOM 7104 C CA . GLN D 2 181 ? 16.075 22.948 44.096 1.00 51.50 232 GLN D CA 1
ATOM 7105 C C . GLN D 2 181 ? 15.383 21.628 44.499 1.00 50.82 232 GLN D C 1
ATOM 7106 O O . GLN D 2 181 ? 14.196 21.440 44.321 1.00 52.05 232 GLN D O 1
ATOM 7112 N N . THR D 2 182 ? 16.147 20.742 45.126 1.00 57.53 233 THR D N 1
ATOM 7113 C CA . THR D 2 182 ? 15.690 19.383 45.351 1.00 55.36 233 THR D CA 1
ATOM 7114 C C . THR D 2 182 ? 14.663 19.293 46.444 1.00 51.87 233 THR D C 1
ATOM 7115 O O . THR D 2 182 ? 14.061 18.241 46.642 1.00 61.03 233 THR D O 1
ATOM 7119 N N . ASP D 2 183 ? 14.432 20.382 47.149 1.00 51.69 234 ASP D N 1
ATOM 7120 C CA . ASP D 2 183 ? 13.318 20.404 48.101 1.00 60.82 234 ASP D CA 1
ATOM 7121 C C . ASP D 2 183 ? 12.025 20.003 47.406 1.00 57.08 234 ASP D C 1
ATOM 7122 O O . ASP D 2 183 ? 11.160 19.370 48.021 1.00 66.05 234 ASP D O 1
ATOM 7127 N N . HIS D 2 184 ? 11.929 20.285 46.106 1.00 54.62 235 HIS D N 1
ATOM 7128 C CA . HIS D 2 184 ? 10.737 19.908 45.324 1.00 54.01 235 HIS D CA 1
ATOM 7129 C C . HIS D 2 184 ? 10.466 18.404 45.305 1.00 52.73 235 HIS D C 1
ATOM 7130 O O . HIS D 2 184 ? 9.316 17.984 45.158 1.00 64.71 235 HIS D O 1
ATOM 7137 N N . HIS D 2 185 ? 11.510 17.600 45.509 1.00 54.63 236 HIS D N 1
ATOM 7138 C CA . HIS D 2 185 ? 11.394 16.143 45.494 1.00 61.36 236 HIS D CA 1
ATOM 7139 C C . HIS D 2 185 ? 10.964 15.526 46.792 1.00 64.07 236 HIS D C 1
ATOM 7140 O O . HIS D 2 185 ? 10.548 14.353 46.812 1.00 68.99 236 HIS D O 1
ATOM 7147 N N . ARG D 2 186 ? 11.118 16.289 47.870 1.00 63.71 237 ARG D N 1
ATOM 7148 C CA . ARG D 2 186 ? 10.825 15.789 49.209 1.00 64.08 237 ARG D CA 1
ATOM 7149 C C . ARG D 2 186 ? 9.328 15.872 49.377 1.00 59.21 237 ARG D C 1
ATOM 7150 O O . ARG D 2 186 ? 8.714 16.773 48.864 1.00 67.83 237 ARG D O 1
ATOM 7158 N N . MET D 2 187 ? 8.761 14.891 50.058 1.00 68.40 238 MET D N 1
ATOM 7159 C CA . MET D 2 187 ? 7.368 14.874 50.389 1.00 64.53 238 MET D CA 1
ATOM 7160 C C . MET D 2 187 ? 7.189 15.143 51.880 1.00 71.74 238 MET D C 1
ATOM 7161 O O . MET D 2 187 ? 8.135 15.071 52.687 1.00 73.16 238 MET D O 1
ATOM 7166 N N . SER D 2 188 ? 5.945 15.443 52.215 1.00 74.45 239 SER D N 1
ATOM 7167 C CA . SER D 2 188 ? 5.538 15.851 53.538 1.00 79.06 239 SER D CA 1
ATOM 7168 C C . SER D 2 188 ? 5.689 14.707 54.539 1.00 81.64 239 SER D C 1
ATOM 7169 O O . SER D 2 188 ? 6.116 14.920 55.667 1.00 82.63 239 SER D O 1
ATOM 7172 N N . GLY D 2 189 ? 5.351 13.491 54.118 1.00 71.48 240 GLY D N 1
ATOM 7173 C CA . GLY D 2 189 ? 5.504 12.331 54.971 1.00 73.50 240 GLY D CA 1
ATOM 7174 C C . GLY D 2 189 ? 6.921 11.798 55.045 1.00 72.09 240 GLY D C 1
ATOM 7175 O O . GLY D 2 189 ? 7.136 10.673 55.488 1.00 87.66 240 GLY D O 1
ATOM 7176 N N . GLY D 2 190 ? 7.896 12.586 54.608 1.00 77.25 241 GLY D N 1
ATOM 7177 C CA . GLY D 2 190 ? 9.304 12.189 54.696 1.00 81.80 241 GLY D CA 1
ATOM 7178 C C . GLY D 2 190 ? 9.717 11.099 53.724 1.00 83.85 241 GLY D C 1
ATOM 7179 O O . GLY D 2 190 ? 8.936 10.642 52.864 1.00 69.39 241 GLY D O 1
ATOM 7180 N N . ARG D 2 191 ? 10.958 10.662 53.882 1.00 73.63 242 ARG D N 1
ATOM 7181 C CA . ARG D 2 191 ? 11.507 9.636 53.011 1.00 60.36 242 ARG D CA 1
ATOM 7182 C C . ARG D 2 191 ? 10.721 8.344 53.020 1.00 64.06 242 ARG D C 1
ATOM 7183 O O . ARG D 2 191 ? 10.720 7.633 52.030 1.00 71.54 242 ARG D O 1
ATOM 7191 N N . GLN D 2 192 ? 10.028 8.038 54.109 1.00 69.37 243 GLN D N 1
ATOM 7192 C CA . GLN D 2 192 ? 9.186 6.851 54.116 1.00 70.06 243 GLN D CA 1
ATOM 7193 C C . GLN D 2 192 ? 8.055 6.981 53.113 1.00 77.66 243 GLN D C 1
ATOM 7194 O O . GLN D 2 192 ? 7.752 6.031 52.394 1.00 78.05 243 GLN D O 1
ATOM 7200 N N . GLU D 2 193 ? 7.451 8.162 53.030 1.00 79.25 244 GLU D N 1
ATOM 7201 C CA . GLU D 2 193 ? 6.390 8.374 52.045 1.00 83.77 244 GLU D CA 1
ATOM 7202 C C . GLU D 2 193 ? 6.961 8.220 50.639 1.00 72.55 244 GLU D C 1
ATOM 7203 O O . GLU D 2 193 ? 6.358 7.586 49.786 1.00 73.33 244 GLU D O 1
ATOM 7209 N N . GLU D 2 194 ? 8.142 8.786 50.407 1.00 74.69 245 GLU D N 1
ATOM 7210 C CA . GLU D 2 194 ? 8.773 8.670 49.096 1.00 70.47 245 GLU D CA 1
ATOM 7211 C C . GLU D 2 194 ? 8.937 7.218 48.705 1.00 69.07 245 GLU D C 1
ATOM 7212 O O . GLU D 2 194 ? 8.677 6.847 47.553 1.00 67.96 245 GLU D O 1
ATOM 7218 N N . PHE D 2 195 ? 9.338 6.404 49.678 1.00 67.11 246 PHE D N 1
ATOM 7219 C CA . PHE D 2 195 ? 9.570 5.005 49.432 1.00 71.61 246 PHE D CA 1
ATOM 7220 C C . PHE D 2 195 ? 8.304 4.281 49.077 1.00 70.40 246 PHE D C 1
ATOM 7221 O O . PHE D 2 195 ? 8.240 3.623 48.042 1.00 74.70 246 PHE D O 1
ATOM 7229 N N . ARG D 2 196 ? 7.303 4.409 49.940 1.00 76.82 247 ARG D N 1
ATOM 7230 C CA . ARG D 2 196 ? 6.003 3.791 49.702 1.00 80.23 247 ARG D CA 1
ATOM 7231 C C . ARG D 2 196 ? 5.463 4.176 48.333 1.00 72.01 247 ARG D C 1
ATOM 7232 O O . ARG D 2 196 ? 4.944 3.334 47.611 1.00 76.99 247 ARG D O 1
ATOM 7240 N N . THR D 2 197 ? 5.605 5.450 47.984 1.00 70.37 248 THR D N 1
ATOM 7241 C CA . THR D 2 197 ? 5.175 5.952 46.689 1.00 74.54 248 THR D CA 1
ATOM 7242 C C . THR D 2 197 ? 5.906 5.285 45.530 1.00 69.06 248 THR D C 1
ATOM 7243 O O . THR D 2 197 ? 5.300 4.895 44.526 1.00 70.90 248 THR D O 1
ATOM 7247 N N . TRP D 2 198 ? 7.210 5.156 45.691 1.00 61.02 249 TRP D N 1
ATOM 7248 C CA . TRP D 2 198 ? 8.066 4.538 44.692 1.00 64.29 249 TRP D CA 1
ATOM 7249 C C . TRP D 2 198 ? 7.694 3.060 44.570 1.00 68.87 249 TRP D C 1
ATOM 7250 O O . TRP D 2 198 ? 7.503 2.543 43.461 1.00 71.28 249 TRP D O 1
ATOM 7261 N N . LEU D 2 199 ? 7.567 2.377 45.700 1.00 60.93 250 LEU D N 1
ATOM 7262 C CA . LEU D 2 199 ? 7.072 0.998 45.667 1.00 69.89 250 LEU D CA 1
ATOM 7263 C C . LEU D 2 199 ? 5.755 0.874 44.880 1.00 76.32 250 LEU D C 1
ATOM 7264 O O . LEU D 2 199 ? 5.554 -0.050 44.092 1.00 68.56 250 LEU D O 1
ATOM 7269 N N . ARG D 2 200 ? 4.829 1.784 45.122 1.00 70.99 251 ARG D N 1
ATOM 7270 C CA . ARG D 2 200 ? 3.546 1.647 44.477 1.00 81.96 251 ARG D CA 1
ATOM 7271 C C . ARG D 2 200 ? 3.765 1.653 42.990 1.00 73.77 251 ARG D C 1
ATOM 7272 O O . ARG D 2 200 ? 3.293 0.781 42.286 1.00 71.01 251 ARG D O 1
ATOM 7280 N N . GLU D 2 201 ? 4.533 2.627 42.532 1.00 75.45 252 GLU D N 1
ATOM 7281 C CA . GLU D 2 201 ? 4.749 2.812 41.117 1.00 67.98 252 GLU D CA 1
ATOM 7282 C C . GLU D 2 201 ? 5.531 1.644 40.525 1.00 61.45 252 GLU D C 1
ATOM 7283 O O . GLU D 2 201 ? 5.166 1.131 39.486 1.00 70.79 252 GLU D O 1
ATOM 7289 N N . GLU D 2 202 ? 6.584 1.193 41.200 1.00 66.51 253 GLU D N 1
ATOM 7290 C CA . GLU D 2 202 ? 7.521 0.222 40.592 1.00 69.24 253 GLU D CA 1
ATOM 7291 C C . GLU D 2 202 ? 7.124 -1.246 40.758 1.00 66.74 253 GLU D C 1
ATOM 7292 O O . GLU D 2 202 ? 7.483 -2.093 39.931 1.00 72.17 253 GLU D O 1
ATOM 7298 N N . TRP D 2 203 ? 6.376 -1.533 41.822 1.00 66.05 254 TRP D N 1
ATOM 7299 C CA . TRP D 2 203 ? 5.977 -2.893 42.169 1.00 68.48 254 TRP D CA 1
ATOM 7300 C C . TRP D 2 203 ? 4.477 -3.111 42.365 1.00 69.69 254 TRP D C 1
ATOM 7301 O O . TRP D 2 203 ? 3.981 -4.212 42.150 1.00 79.87 254 TRP D O 1
ATOM 7312 N N . GLY D 2 204 ? 3.744 -2.083 42.757 1.00 70.75 255 GLY D N 1
ATOM 7313 C CA . GLY D 2 204 ? 2.320 -2.241 42.959 1.00 68.45 255 GLY D CA 1
ATOM 7314 C C . GLY D 2 204 ? 2.016 -3.124 44.152 1.00 70.88 255 GLY D C 1
ATOM 7315 O O . GLY D 2 204 ? 0.902 -3.570 44.288 1.00 79.75 255 GLY D O 1
ATOM 7316 N N . ARG D 2 205 ? 2.995 -3.357 45.029 1.00 75.77 256 ARG D N 1
ATOM 7317 C CA . ARG D 2 205 ? 2.832 -4.248 46.183 1.00 71.50 256 ARG D CA 1
ATOM 7318 C C . ARG D 2 205 ? 3.431 -3.568 47.398 1.00 66.67 256 ARG D C 1
ATOM 7319 O O . ARG D 2 205 ? 4.393 -2.837 47.273 1.00 79.37 256 ARG D O 1
ATOM 7327 N N . THR D 2 206 ? 2.829 -3.751 48.565 1.00 73.97 257 THR D N 1
ATOM 7328 C CA . THR D 2 206 ? 3.456 -3.321 49.825 1.00 77.37 257 THR D CA 1
ATOM 7329 C C . THR D 2 206 ? 4.690 -4.207 50.026 1.00 78.06 257 THR D C 1
ATOM 7330 O O . THR D 2 206 ? 4.739 -5.301 49.463 1.00 74.86 257 THR D O 1
ATOM 7334 N N . LEU D 2 207 ? 5.681 -3.748 50.799 1.00 76.85 258 LEU D N 1
ATOM 7335 C CA . LEU D 2 207 ? 6.876 -4.582 51.096 1.00 71.14 258 LEU D CA 1
ATOM 7336 C C . LEU D 2 207 ? 6.561 -5.944 51.733 1.00 80.02 258 LEU D C 1
ATOM 7337 O O . LEU D 2 207 ? 7.110 -6.970 51.287 1.00 62.80 258 LEU D O 1
ATOM 7342 N N . GLU D 2 208 ? 5.725 -5.931 52.786 1.00 80.24 259 GLU D N 1
ATOM 7343 C CA . GLU D 2 208 ? 5.307 -7.146 53.492 1.00 83.78 259 GLU D CA 1
ATOM 7344 C C . GLU D 2 208 ? 4.813 -8.153 52.487 1.00 91.90 259 GLU D C 1
ATOM 7345 O O . GLU D 2 208 ? 5.200 -9.312 52.534 1.00 132.67 259 GLU D O 1
ATOM 7347 N N . ASP D 2 209 ? 3.978 -7.700 51.564 1.00 85.68 260 ASP D N 1
ATOM 7348 C CA . ASP D 2 209 ? 3.374 -8.591 50.581 1.00 86.46 260 ASP D CA 1
ATOM 7349 C C . ASP D 2 209 ? 4.337 -9.099 49.510 1.00 81.53 260 ASP D C 1
ATOM 7350 O O . ASP D 2 209 ? 4.019 -10.056 48.808 1.00 91.46 260 ASP D O 1
ATOM 7355 N N . ILE D 2 210 ? 5.510 -8.487 49.366 1.00 83.80 261 ILE D N 1
ATOM 7356 C CA . ILE D 2 210 ? 6.541 -9.137 48.551 1.00 86.22 261 ILE D CA 1
ATOM 7357 C C . ILE D 2 210 ? 7.099 -10.214 49.488 1.00 83.52 261 ILE D C 1
ATOM 7358 O O . ILE D 2 210 ? 7.411 -9.979 50.651 1.00 106.07 261 ILE D O 1
ATOM 7363 N N . PHE D 2 211 ? 7.136 -11.424 48.999 1.00 69.86 262 PHE D N 1
ATOM 7364 C CA . PHE D 2 211 ? 7.111 -12.536 49.892 1.00 70.89 262 PHE D CA 1
ATOM 7365 C C . PHE D 2 211 ? 8.521 -12.898 50.329 1.00 78.82 262 PHE D C 1
ATOM 7366 O O . PHE D 2 211 ? 8.747 -13.227 51.508 1.00 74.32 262 PHE D O 1
ATOM 7374 N N . HIS D 2 212 ? 9.457 -12.856 49.384 1.00 74.18 263 HIS D N 1
ATOM 7375 C CA . HIS D 2 212 ? 10.828 -13.255 49.671 1.00 75.83 263 HIS D CA 1
ATOM 7376 C C . HIS D 2 212 ? 11.632 -12.131 50.276 1.00 67.87 263 HIS D C 1
ATOM 7377 O O . HIS D 2 212 ? 11.700 -11.059 49.715 1.00 62.55 263 HIS D O 1
ATOM 7384 N N . GLU D 2 213 ? 12.272 -12.395 51.412 1.00 69.67 264 GLU D N 1
ATOM 7385 C CA . GLU D 2 213 ? 12.998 -11.352 52.112 1.00 69.76 264 GLU D CA 1
ATOM 7386 C C . GLU D 2 213 ? 14.221 -10.828 51.315 1.00 70.38 264 GLU D C 1
ATOM 7387 O O . GLU D 2 213 ? 14.486 -9.624 51.252 1.00 59.37 264 GLU D O 1
ATOM 7393 N N . HIS D 2 214 ? 14.973 -11.737 50.722 1.00 72.08 265 HIS D N 1
ATOM 7394 C CA . HIS D 2 214 ? 16.049 -11.336 49.848 1.00 71.06 265 HIS D CA 1
ATOM 7395 C C . HIS D 2 214 ? 15.529 -10.285 48.890 1.00 69.15 265 HIS D C 1
ATOM 7396 O O . HIS D 2 214 ? 16.106 -9.206 48.722 1.00 69.70 265 HIS D O 1
ATOM 7403 N N . MET D 2 215 ? 14.407 -10.593 48.274 1.00 71.03 266 MET D N 1
ATOM 7404 C CA . MET D 2 215 ? 13.912 -9.754 47.210 1.00 73.49 266 MET D CA 1
ATOM 7405 C C . MET D 2 215 ? 13.489 -8.398 47.776 1.00 65.48 266 MET D C 1
ATOM 7406 O O . MET D 2 215 ? 13.695 -7.369 47.149 1.00 62.31 266 MET D O 1
ATOM 7411 N N . GLN D 2 216 ? 12.978 -8.390 48.998 1.00 62.96 267 GLN D N 1
ATOM 7412 C CA . GLN D 2 216 ? 12.682 -7.132 49.664 1.00 61.19 267 GLN D CA 1
ATOM 7413 C C . GLN D 2 216 ? 13.946 -6.373 50.098 1.00 61.25 267 GLN D C 1
ATOM 7414 O O . GLN D 2 216 ? 13.965 -5.138 50.183 1.00 64.39 267 GLN D O 1
ATOM 7420 N N . GLU D 2 217 ? 15.037 -7.091 50.280 1.00 63.07 268 GLU D N 1
ATOM 7421 C CA . GLU D 2 217 ? 16.297 -6.415 50.520 1.00 63.87 268 GLU D CA 1
ATOM 7422 C C . GLU D 2 217 ? 16.833 -5.729 49.279 1.00 61.69 268 GLU D C 1
ATOM 7423 O O . GLU D 2 217 ? 17.262 -4.595 49.349 1.00 60.95 268 GLU D O 1
ATOM 7429 N N . LEU D 2 218 ? 16.792 -6.416 48.147 1.00 63.12 269 LEU D N 1
ATOM 7430 C CA . LEU D 2 218 ? 17.259 -5.857 46.889 1.00 58.07 269 LEU D CA 1
ATOM 7431 C C . LEU D 2 218 ? 16.506 -4.597 46.475 1.00 60.28 269 LEU D C 1
ATOM 7432 O O . LEU D 2 218 ? 17.087 -3.664 45.926 1.00 64.81 269 LEU D O 1
ATOM 7437 N N . ILE D 2 219 ? 15.207 -4.602 46.718 1.00 58.29 270 ILE D N 1
ATOM 7438 C CA . ILE D 2 219 ? 14.348 -3.473 46.396 1.00 62.58 270 ILE D CA 1
ATOM 7439 C C . ILE D 2 219 ? 14.737 -2.259 47.228 1.00 58.33 270 ILE D C 1
ATOM 7440 O O . ILE D 2 219 ? 15.028 -1.200 46.685 1.00 59.46 270 ILE D O 1
ATOM 7445 N N . LEU D 2 220 ? 14.756 -2.433 48.542 1.00 53.49 271 LEU D N 1
ATOM 7446 C CA . LEU D 2 220 ? 15.198 -1.382 49.434 1.00 54.10 271 LEU D CA 1
ATOM 7447 C C . LEU D 2 220 ? 16.505 -0.768 48.994 1.00 57.70 271 LEU D C 1
ATOM 7448 O O . LEU D 2 220 ? 16.701 0.439 49.084 1.00 54.57 271 LEU D O 1
ATOM 7453 N N . MET D 2 221 ? 17.430 -1.613 48.572 1.00 55.45 272 MET D N 1
ATOM 7454 C CA . MET D 2 221 ? 18.753 -1.134 48.248 1.00 56.41 272 MET D CA 1
ATOM 7455 C C . MET D 2 221 ? 18.700 -0.366 46.952 1.00 56.42 272 MET D C 1
ATOM 7456 O O . MET D 2 221 ? 19.356 0.655 46.802 1.00 62.02 272 MET D O 1
ATOM 7461 N N . LYS D 2 222 ? 17.900 -0.840 46.017 1.00 51.35 273 LYS D N 1
ATOM 7462 C CA . LYS D 2 222 ? 17.774 -0.132 44.769 1.00 50.08 273 LYS D CA 1
ATOM 7463 C C . LYS D 2 222 ? 17.192 1.268 45.015 1.00 54.32 273 LYS D C 1
ATOM 7464 O O . LYS D 2 222 ? 17.698 2.269 44.520 1.00 50.84 273 LYS D O 1
ATOM 7470 N N . PHE D 2 223 ? 16.139 1.333 45.813 1.00 47.13 274 PHE D N 1
ATOM 7471 C CA . PHE D 2 223 ? 15.512 2.597 46.090 1.00 49.09 274 PHE D CA 1
ATOM 7472 C C . PHE D 2 223 ? 16.524 3.556 46.648 1.00 47.08 274 PHE D C 1
ATOM 7473 O O . PHE D 2 223 ? 16.700 4.646 46.159 1.00 55.22 274 PHE D O 1
ATOM 7481 N N . ILE D 2 224 ? 17.208 3.119 47.674 1.00 47.03 275 ILE D N 1
ATOM 7482 C CA . ILE D 2 224 ? 18.126 3.974 48.347 1.00 45.88 275 ILE D CA 1
ATOM 7483 C C . ILE D 2 224 ? 19.191 4.445 47.398 1.00 46.73 275 ILE D C 1
ATOM 7484 O O . ILE D 2 224 ? 19.467 5.629 47.392 1.00 54.63 275 ILE D O 1
ATOM 7489 N N . TYR D 2 225 ? 19.776 3.536 46.615 1.00 44.86 276 TYR D N 1
ATOM 7490 C CA . TYR D 2 225 ? 20.902 3.869 45.717 1.00 49.34 276 TYR D CA 1
ATOM 7491 C C . TYR D 2 225 ? 20.465 4.827 44.586 1.00 52.77 276 TYR D C 1
ATOM 7492 O O . TYR D 2 225 ? 21.060 5.873 44.365 1.00 56.91 276 TYR D O 1
ATOM 7501 N N . THR D 2 226 ? 19.401 4.473 43.893 1.00 51.83 277 THR D N 1
ATOM 7502 C CA . THR D 2 226 ? 18.881 5.307 42.818 1.00 52.18 277 THR D CA 1
ATOM 7503 C C . THR D 2 226 ? 18.413 6.679 43.322 1.00 53.25 277 THR D C 1
ATOM 7504 O O . THR D 2 226 ? 18.717 7.733 42.749 1.00 55.53 277 THR D O 1
ATOM 7508 N N . SER D 2 227 ? 17.700 6.682 44.420 1.00 54.60 278 SER D N 1
ATOM 7509 C CA . SER D 2 227 ? 17.216 7.935 44.914 1.00 52.82 278 SER D CA 1
ATOM 7510 C C . SER D 2 227 ? 18.339 8.862 45.429 1.00 51.10 278 SER D C 1
ATOM 7511 O O . SER D 2 227 ? 18.128 10.036 45.507 1.00 63.53 278 SER D O 1
ATOM 7514 N N . GLN D 2 228 ? 19.547 8.370 45.702 1.00 56.65 279 GLN D N 1
ATOM 7515 C CA . GLN D 2 228 ? 20.643 9.291 46.053 1.00 49.35 279 GLN D CA 1
ATOM 7516 C C . GLN D 2 228 ? 21.014 10.204 44.898 1.00 53.85 279 GLN D C 1
ATOM 7517 O O . GLN D 2 228 ? 21.676 11.203 45.121 1.00 56.13 279 GLN D O 1
ATOM 7523 N N . TYR D 2 229 ? 20.668 9.856 43.661 1.00 51.70 280 TYR D N 1
ATOM 7524 C CA . TYR D 2 229 ? 21.032 10.731 42.548 1.00 51.64 280 TYR D CA 1
ATOM 7525 C C . TYR D 2 229 ? 20.084 11.938 42.448 1.00 52.57 280 TYR D C 1
ATOM 7526 O O . TYR D 2 229 ? 20.413 12.937 41.828 1.00 70.78 280 TYR D O 1
ATOM 7535 N N . ASP D 2 230 ? 18.935 11.867 43.091 1.00 51.49 281 ASP D N 1
ATOM 7536 C CA . ASP D 2 230 ? 18.055 13.031 43.192 1.00 66.90 281 ASP D CA 1
ATOM 7537 C C . ASP D 2 230 ? 17.940 13.806 41.864 1.00 79.91 281 ASP D C 1
ATOM 7538 O O . ASP D 2 230 ? 18.076 15.027 41.853 1.00 66.17 281 ASP D O 1
ATOM 7543 N N . ASN D 2 231 ? 17.706 13.054 40.777 1.00 71.16 282 ASN D N 1
ATOM 7544 C CA . ASN D 2 231 ? 17.671 13.510 39.368 1.00 64.42 282 ASN D CA 1
ATOM 7545 C C . ASN D 2 231 ? 18.842 14.351 38.807 1.00 71.60 282 ASN D C 1
ATOM 7546 O O . ASN D 2 231 ? 18.685 15.083 37.802 1.00 60.37 282 ASN D O 1
ATOM 7551 N N . CYS D 2 232 ? 20.004 14.234 39.463 1.00 74.12 283 CYS D N 1
ATOM 7552 C CA . CYS D 2 232 ? 21.268 14.757 38.975 1.00 51.05 283 CYS D CA 1
ATOM 7553 C C . CYS D 2 232 ? 21.993 13.580 38.395 1.00 51.96 283 CYS D C 1
ATOM 7554 O O . CYS D 2 232 ? 22.618 12.808 39.104 1.00 58.13 283 CYS D O 1
ATOM 7557 N N . LEU D 2 233 ? 21.840 13.440 37.088 1.00 51.25 284 LEU D N 1
ATOM 7558 C CA . LEU D 2 233 ? 22.142 12.227 36.384 1.00 54.09 284 LEU D CA 1
ATOM 7559 C C . LEU D 2 233 ? 22.971 12.544 35.136 1.00 57.01 284 LEU D C 1
ATOM 7560 O O . LEU D 2 233 ? 22.829 13.600 34.530 1.00 63.21 284 LEU D O 1
ATOM 7565 N N . THR D 2 234 ? 23.810 11.597 34.757 1.00 46.81 285 THR D N 1
ATOM 7566 C CA . THR D 2 234 ? 24.551 11.649 33.529 1.00 54.01 285 THR D CA 1
ATOM 7567 C C . THR D 2 234 ? 24.016 10.542 32.635 1.00 54.56 285 THR D C 1
ATOM 7568 O O . THR D 2 234 ? 23.749 9.437 33.089 1.00 58.88 285 THR D O 1
ATOM 7572 N N . TYR D 2 235 ? 23.811 10.877 31.375 1.00 52.64 286 TYR D N 1
ATOM 7573 C CA . TYR D 2 235 ? 23.117 10.007 30.449 1.00 60.09 286 TYR D CA 1
ATOM 7574 C C . TYR D 2 235 ? 24.118 9.736 29.357 1.00 59.61 286 TYR D C 1
ATOM 7575 O O . TYR D 2 235 ? 24.844 10.655 28.967 1.00 53.19 286 TYR D O 1
ATOM 7584 N N . ARG D 2 236 ? 24.187 8.489 28.887 1.00 53.76 287 ARG D N 1
ATOM 7585 C CA . ARG D 2 236 ? 25.097 8.143 27.791 1.00 62.88 287 ARG D CA 1
ATOM 7586 C C . ARG D 2 236 ? 24.272 7.683 26.617 1.00 60.42 287 ARG D C 1
ATOM 7587 O O . ARG D 2 236 ? 23.244 7.046 26.790 1.00 62.80 287 ARG D O 1
ATOM 7595 N N . ARG D 2 237 ? 24.671 8.090 25.420 1.00 59.36 288 ARG D N 1
ATOM 7596 C CA . ARG D 2 237 ? 23.887 7.763 24.251 1.00 64.81 288 ARG D CA 1
ATOM 7597 C C . ARG D 2 237 ? 23.822 6.259 24.030 1.00 64.76 288 ARG D C 1
ATOM 7598 O O . ARG D 2 237 ? 24.793 5.538 24.219 1.00 66.19 288 ARG D O 1
ATOM 7606 N N . ILE D 2 238 ? 22.653 5.804 23.631 1.00 63.22 289 ILE D N 1
ATOM 7607 C CA . ILE D 2 238 ? 22.497 4.486 23.093 1.00 70.34 289 ILE D CA 1
ATOM 7608 C C . ILE D 2 238 ? 21.665 4.615 21.825 1.00 69.73 289 ILE D C 1
ATOM 7609 O O . ILE D 2 238 ? 21.117 5.688 21.537 1.00 69.68 289 ILE D O 1
ATOM 7614 N N . TYR D 2 239 ? 21.598 3.518 21.075 1.00 75.89 290 TYR D N 1
ATOM 7615 C CA . TYR D 2 239 ? 20.922 3.459 19.773 1.00 83.37 290 TYR D CA 1
ATOM 7616 C C . TYR D 2 239 ? 20.020 2.212 19.690 1.00 88.09 290 TYR D C 1
ATOM 7617 O O . TYR D 2 239 ? 20.275 1.189 20.342 1.00 78.33 290 TYR D O 1
ATOM 7626 N N . LEU D 2 240 ? 18.971 2.290 18.881 1.00 82.17 291 LEU D N 1
ATOM 7627 C CA . LEU D 2 240 ? 18.220 1.094 18.553 1.00 89.84 291 LEU D CA 1
ATOM 7628 C C . LEU D 2 240 ? 18.969 0.274 17.488 1.00 93.45 291 LEU D C 1
ATOM 7629 O O . LEU D 2 240 ? 19.668 0.834 16.634 1.00 97.14 291 LEU D O 1
ATOM 7634 N N . PRO D 2 241 ? 18.813 -1.057 17.527 1.00 89.28 292 PRO D N 1
ATOM 7635 C CA . PRO D 2 241 ? 19.557 -1.907 16.607 1.00 91.24 292 PRO D CA 1
ATOM 7636 C C . PRO D 2 241 ? 19.109 -1.769 15.152 1.00 94.75 292 PRO D C 1
ATOM 7637 O O . PRO D 2 241 ? 17.961 -1.404 14.886 1.00 88.98 292 PRO D O 1
ATOM 7641 N N . PRO D 2 242 ? 20.014 -2.059 14.212 1.00 105.27 293 PRO D N 1
ATOM 7642 C CA . PRO D 2 242 ? 19.657 -1.989 12.795 1.00 108.16 293 PRO D CA 1
ATOM 7643 C C . PRO D 2 242 ? 18.724 -3.124 12.324 1.00 108.94 293 PRO D C 1
ATOM 7644 O O . PRO D 2 242 ? 18.849 -4.279 12.761 1.00 102.67 293 PRO D O 1
ATOM 7648 N N . SER D 2 243 ? 17.786 -2.769 11.447 1.00 107.74 294 SER D N 1
ATOM 7649 C CA . SER D 2 243 ? 16.947 -3.750 10.761 1.00 116.33 294 SER D CA 1
ATOM 7650 C C . SER D 2 243 ? 17.720 -4.446 9.647 1.00 109.39 294 SER D C 1
ATOM 7651 O O . SER D 2 243 ? 18.805 -4.017 9.237 1.00 104.53 294 SER D O 1
ATOM 7654 N N . ARG D 2 244 ? 17.132 -5.518 9.150 1.00 106.37 295 ARG D N 1
ATOM 7655 C CA . ARG D 2 244 ? 17.778 -6.374 8.158 1.00 119.98 295 ARG D CA 1
ATOM 7656 C C . ARG D 2 244 ? 16.751 -7.372 7.634 1.00 124.47 295 ARG D C 1
ATOM 7657 O O . ARG D 2 244 ? 16.042 -8.031 8.404 1.00 110.83 295 ARG D O 1
ATOM 7665 N N . PRO D 2 245 ? 16.655 -7.478 6.307 1.00 146.59 296 PRO D N 1
ATOM 7666 C CA . PRO D 2 245 ? 15.595 -8.314 5.752 1.00 142.44 296 PRO D CA 1
ATOM 7667 C C . PRO D 2 245 ? 15.759 -9.782 6.132 1.00 133.64 296 PRO D C 1
ATOM 7668 O O . PRO D 2 245 ? 14.859 -10.373 6.732 1.00 118.77 296 PRO D O 1
ATOM 7672 N N . ASP D 2 246 ? 16.921 -10.342 5.817 1.00 147.24 297 ASP D N 1
ATOM 7673 C CA . ASP D 2 246 ? 17.099 -11.786 5.841 1.00 167.63 297 ASP D CA 1
ATOM 7674 C C . ASP D 2 246 ? 17.585 -12.201 7.218 1.00 157.04 297 ASP D C 1
ATOM 7675 O O . ASP D 2 246 ? 16.820 -12.761 8.004 1.00 158.06 297 ASP D O 1
ATOM 7680 N N . ASP D 2 247 ? 18.835 -11.882 7.531 1.00 143.07 298 ASP D N 1
ATOM 7681 C CA . ASP D 2 247 ? 19.478 -12.444 8.702 1.00 149.84 298 ASP D CA 1
ATOM 7682 C C . ASP D 2 247 ? 18.928 -11.746 9.956 1.00 154.08 298 ASP D C 1
ATOM 7683 O O . ASP D 2 247 ? 19.661 -11.106 10.739 1.00 138.88 298 ASP D O 1
ATOM 7686 N N . LEU D 2 248 ? 17.617 -11.907 10.138 1.00 139.38 299 LEU D N 1
ATOM 7687 C CA . LEU D 2 248 ? 16.890 -11.145 11.122 1.00 132.55 299 LEU D CA 1
ATOM 7688 C C . LEU D 2 248 ? 15.544 -11.754 11.474 1.00 118.42 299 LEU D C 1
ATOM 7689 O O . LEU D 2 248 ? 14.805 -12.173 10.631 1.00 104.29 299 LEU D O 1
ATOM 7694 N N . ILE D 2 249 ? 15.245 -11.759 12.760 1.00 133.23 300 ILE D N 1
ATOM 7695 C CA . ILE D 2 249 ? 13.918 -12.076 13.274 1.00 122.19 300 ILE D CA 1
ATOM 7696 C C . ILE D 2 249 ? 13.447 -10.974 14.291 1.00 114.78 300 ILE D C 1
ATOM 7697 O O . ILE D 2 249 ? 12.644 -11.230 15.202 1.00 106.19 300 ILE D O 1
ATOM 7702 N N . LYS D 2 250 ? 13.998 -9.760 14.109 1.00 99.68 301 LYS D N 1
ATOM 7703 C CA . LYS D 2 250 ? 13.342 -8.472 14.409 1.00 112.30 301 LYS D CA 1
ATOM 7704 C C . LYS D 2 250 ? 13.768 -7.709 15.709 1.00 108.33 301 LYS D C 1
ATOM 7705 O O . LYS D 2 250 ? 13.190 -7.911 16.778 1.00 102.37 301 LYS D O 1
ATOM 7711 N N . PRO D 2 251 ? 14.725 -6.768 15.595 1.00 93.74 302 PRO D N 1
ATOM 7712 C CA . PRO D 2 251 ? 15.394 -6.296 16.774 1.00 90.85 302 PRO D CA 1
ATOM 7713 C C . PRO D 2 251 ? 14.658 -5.161 17.482 1.00 95.61 302 PRO D C 1
ATOM 7714 O O . PRO D 2 251 ? 13.819 -4.491 16.887 1.00 92.53 302 PRO D O 1
ATOM 7718 N N . GLY D 2 252 ? 15.008 -4.949 18.747 1.00 103.56 303 GLY D N 1
ATOM 7719 C CA . GLY D 2 252 ? 14.466 -3.857 19.547 1.00 97.64 303 GLY D CA 1
ATOM 7720 C C . GLY D 2 252 ? 14.534 -4.185 21.027 1.00 99.36 303 GLY D C 1
ATOM 7721 O O . GLY D 2 252 ? 15.260 -5.091 21.451 1.00 96.99 303 GLY D O 1
ATOM 7722 N N . LEU D 2 253 ? 13.746 -3.458 21.808 1.00 87.53 304 LEU D N 1
ATOM 7723 C CA . LEU D 2 253 ? 13.771 -3.576 23.258 1.00 81.96 304 LEU D CA 1
ATOM 7724 C C . LEU D 2 253 ? 12.728 -4.549 23.751 1.00 75.80 304 LEU D C 1
ATOM 7725 O O . LEU D 2 253 ? 11.614 -4.557 23.273 1.00 92.14 304 LEU D O 1
ATOM 7730 N N . PHE D 2 254 ? 13.098 -5.345 24.741 1.00 82.15 305 PHE D N 1
ATOM 7731 C CA . PHE D 2 254 ? 12.184 -6.270 25.381 1.00 84.32 305 PHE D CA 1
ATOM 7732 C C . PHE D 2 254 ? 12.138 -6.072 26.898 1.00 82.12 305 PHE D C 1
ATOM 7733 O O . PHE D 2 254 ? 13.126 -5.714 27.550 1.00 78.20 305 PHE D O 1
ATOM 7741 N N . LYS D 2 255 ? 10.953 -6.270 27.441 1.00 74.39 306 LYS D N 1
ATOM 7742 C CA . LYS D 2 255 ? 10.756 -6.295 28.861 1.00 74.61 306 LYS D CA 1
ATOM 7743 C C . LYS D 2 255 ? 11.017 -7.762 29.169 1.00 85.77 306 LYS D C 1
ATOM 7744 O O . LYS D 2 255 ? 10.597 -8.605 28.388 1.00 87.57 306 LYS D O 1
ATOM 7750 N N . GLY D 2 256 ? 11.716 -8.075 30.262 1.00 81.08 307 GLY D N 1
ATOM 7751 C CA . GLY D 2 256 ? 12.067 -9.455 30.552 1.00 75.67 307 GLY D CA 1
ATOM 7752 C C . GLY D 2 256 ? 12.248 -9.740 32.014 1.00 73.61 307 GLY D C 1
ATOM 7753 O O . GLY D 2 256 ? 12.738 -8.904 32.731 1.00 73.07 307 GLY D O 1
ATOM 7754 N N . THR D 2 257 ? 11.881 -10.941 32.452 1.00 78.35 308 THR D N 1
ATOM 7755 C CA . THR D 2 257 ? 11.885 -11.279 33.883 1.00 76.59 308 THR D CA 1
ATOM 7756 C C . THR D 2 257 ? 13.236 -11.815 34.357 1.00 82.23 308 THR D C 1
ATOM 7757 O O . THR D 2 257 ? 13.744 -12.804 33.816 1.00 83.35 308 THR D O 1
ATOM 7761 N N . TYR D 2 258 ? 13.774 -11.191 35.404 1.00 79.22 309 TYR D N 1
ATOM 7762 C CA . TYR D 2 258 ? 15.088 -11.528 35.940 1.00 72.50 309 TYR D CA 1
ATOM 7763 C C . TYR D 2 258 ? 14.984 -11.873 37.426 1.00 79.66 309 TYR D C 1
ATOM 7764 O O . TYR D 2 258 ? 15.679 -11.305 38.257 1.00 77.56 309 TYR D O 1
ATOM 7773 N N . GLY D 2 259 ? 14.088 -12.805 37.750 1.00 82.61 310 GLY D N 1
ATOM 7774 C CA . GLY D 2 259 ? 13.975 -13.341 39.105 1.00 75.11 310 GLY D CA 1
ATOM 7775 C C . GLY D 2 259 ? 13.682 -12.329 40.202 1.00 74.84 310 GLY D C 1
ATOM 7776 O O . GLY D 2 259 ? 12.832 -11.457 40.050 1.00 84.69 310 GLY D O 1
ATOM 7777 N N . SER D 2 260 ? 14.410 -12.457 41.305 1.00 80.96 311 SER D N 1
ATOM 7778 C CA . SER D 2 260 ? 14.251 -11.612 42.476 1.00 84.61 311 SER D CA 1
ATOM 7779 C C . SER D 2 260 ? 14.541 -10.158 42.149 1.00 87.79 311 SER D C 1
ATOM 7780 O O . SER D 2 260 ? 14.138 -9.272 42.889 1.00 98.44 311 SER D O 1
ATOM 7783 N N . HIS D 2 261 ? 15.262 -9.913 41.058 1.00 83.19 312 HIS D N 1
ATOM 7784 C CA . HIS D 2 261 ? 15.521 -8.542 40.612 1.00 77.15 312 HIS D CA 1
ATOM 7785 C C . HIS D 2 261 ? 14.307 -7.864 39.985 1.00 67.50 312 HIS D C 1
ATOM 7786 O O . HIS D 2 261 ? 14.292 -6.652 39.831 1.00 65.00 312 HIS D O 1
ATOM 7793 N N . GLY D 2 262 ? 13.295 -8.622 39.600 1.00 65.27 313 GLY D N 1
ATOM 7794 C CA . GLY D 2 262 ? 12.158 -8.012 38.920 1.00 61.70 313 GLY D CA 1
ATOM 7795 C C . GLY D 2 262 ? 12.438 -7.961 37.433 1.00 65.97 313 GLY D C 1
ATOM 7796 O O . GLY D 2 262 ? 13.398 -8.577 36.957 1.00 72.03 313 GLY D O 1
ATOM 7797 N N . LEU D 2 263 ? 11.585 -7.251 36.699 1.00 64.67 314 LEU D N 1
ATOM 7798 C CA . LEU D 2 263 ? 11.783 -7.051 35.279 1.00 69.99 314 LEU D CA 1
ATOM 7799 C C . LEU D 2 263 ? 13.019 -6.202 35.015 1.00 74.69 314 LEU D C 1
ATOM 7800 O O . LEU D 2 263 ? 13.388 -5.324 35.804 1.00 78.46 314 LEU D O 1
ATOM 7805 N N . GLU D 2 264 ? 13.648 -6.503 33.888 1.00 70.65 315 GLU D N 1
ATOM 7806 C CA . GLU D 2 264 ? 14.725 -5.737 33.351 1.00 60.08 315 GLU D CA 1
ATOM 7807 C C . GLU D 2 264 ? 14.495 -5.588 31.853 1.00 62.99 315 GLU D C 1
ATOM 7808 O O . GLU D 2 264 ? 13.864 -6.430 31.214 1.00 68.64 315 GLU D O 1
ATOM 7814 N N . ILE D 2 265 ? 15.001 -4.490 31.315 1.00 67.38 316 ILE D N 1
ATOM 7815 C CA . ILE D 2 265 ? 14.852 -4.161 29.921 1.00 72.86 316 ILE D CA 1
ATOM 7816 C C . ILE D 2 265 ? 16.092 -4.625 29.198 1.00 73.32 316 ILE D C 1
ATOM 7817 O O . ILE D 2 265 ? 17.208 -4.202 29.528 1.00 70.69 316 ILE D O 1
ATOM 7822 N N . VAL D 2 266 ? 15.879 -5.459 28.186 1.00 83.71 317 VAL D N 1
ATOM 7823 C CA . VAL D 2 266 ? 16.959 -6.062 27.412 1.00 84.29 317 VAL D CA 1
ATOM 7824 C C . VAL D 2 266 ? 16.819 -5.749 25.920 1.00 79.93 317 VAL D C 1
ATOM 7825 O O . VAL D 2 266 ? 15.725 -5.787 25.376 1.00 81.25 317 VAL D O 1
ATOM 7829 N N . MET D 2 267 ? 17.942 -5.451 25.274 1.00 73.55 318 MET D N 1
ATOM 7830 C CA . MET D 2 267 ? 17.954 -5.115 23.879 1.00 72.82 318 MET D CA 1
ATOM 7831 C C . MET D 2 267 ? 18.491 -6.241 23.045 1.00 71.85 318 MET D C 1
ATOM 7832 O O . MET D 2 267 ? 19.666 -6.602 23.146 1.00 70.25 318 MET D O 1
ATOM 7837 N N . LEU D 2 268 ? 17.633 -6.718 22.153 1.00 86.47 319 LEU D N 1
ATOM 7838 C CA . LEU D 2 268 ? 17.969 -7.775 21.204 1.00 93.07 319 LEU D CA 1
ATOM 7839 C C . LEU D 2 268 ? 18.542 -7.208 19.923 1.00 89.47 319 LEU D C 1
ATOM 7840 O O . LEU D 2 268 ? 17.895 -6.394 19.275 1.00 90.07 319 LEU D O 1
ATOM 7845 N N . SER D 2 269 ? 19.740 -7.646 19.550 1.00 89.64 320 SER D N 1
ATOM 7846 C CA . SER D 2 269 ? 20.374 -7.174 18.318 1.00 101.43 320 SER D CA 1
ATOM 7847 C C . SER D 2 269 ? 21.121 -8.303 17.580 1.00 116.56 320 SER D C 1
ATOM 7848 O O . SER D 2 269 ? 21.586 -9.268 18.198 1.00 102.49 320 SER D O 1
ATOM 7851 N N . PHE D 2 270 ? 21.251 -8.148 16.259 1.00 119.43 321 PHE D N 1
ATOM 7852 C CA . PHE D 2 270 ? 21.725 -9.226 15.381 1.00 107.49 321 PHE D CA 1
ATOM 7853 C C . PHE D 2 270 ? 23.110 -8.979 14.808 1.00 112.24 321 PHE D C 1
ATOM 7854 O O . PHE D 2 270 ? 23.405 -7.897 14.311 1.00 113.59 321 PHE D O 1
ATOM 7862 N N . HIS D 2 271 ? 23.953 -10.006 14.898 1.00 124.75 322 HIS D N 1
ATOM 7863 C CA . HIS D 2 271 ? 25.345 -9.942 14.460 1.00 124.73 322 HIS D CA 1
ATOM 7864 C C . HIS D 2 271 ? 25.723 -11.243 13.736 1.00 122.77 322 HIS D C 1
ATOM 7865 O O . HIS D 2 271 ? 26.405 -12.092 14.310 1.00 120.68 322 HIS D O 1
ATOM 7872 N N . GLY D 2 272 ? 25.272 -11.391 12.487 1.00 119.46 323 GLY D N 1
ATOM 7873 C CA . GLY D 2 272 ? 25.524 -12.599 11.697 1.00 122.28 323 GLY D CA 1
ATOM 7874 C C . GLY D 2 272 ? 24.705 -13.784 12.187 1.00 127.11 323 GLY D C 1
ATOM 7875 O O . GLY D 2 272 ? 23.523 -13.625 12.500 1.00 118.93 323 GLY D O 1
ATOM 7876 N N . ARG D 2 273 ? 25.335 -14.963 12.268 1.00 131.29 324 ARG D N 1
ATOM 7877 C CA . ARG D 2 273 ? 24.721 -16.159 12.865 1.00 132.71 324 ARG D CA 1
ATOM 7878 C C . ARG D 2 273 ? 24.791 -16.100 14.408 1.00 127.51 324 ARG D C 1
ATOM 7879 O O . ARG D 2 273 ? 25.145 -17.073 15.062 1.00 131.02 324 ARG D O 1
ATOM 7882 N N . ARG D 2 274 ? 24.427 -14.948 14.973 1.00 133.78 325 ARG D N 1
ATOM 7883 C CA . ARG D 2 274 ? 24.448 -14.703 16.422 1.00 133.73 325 ARG D CA 1
ATOM 7884 C C . ARG D 2 274 ? 23.471 -13.584 16.819 1.00 125.84 325 ARG D C 1
ATOM 7885 O O . ARG D 2 274 ? 23.449 -12.520 16.186 1.00 115.99 325 ARG D O 1
ATOM 7893 N N . ALA D 2 275 ? 22.664 -13.834 17.853 1.00 121.23 326 ALA D N 1
ATOM 7894 C CA . ALA D 2 275 ? 21.769 -12.807 18.423 1.00 117.54 326 ALA D CA 1
ATOM 7895 C C . ALA D 2 275 ? 22.264 -12.376 19.804 1.00 106.53 326 ALA D C 1
ATOM 7896 O O . ALA D 2 275 ? 22.501 -13.212 20.674 1.00 105.23 326 ALA D O 1
ATOM 7898 N N . ARG D 2 276 ? 22.427 -11.074 19.997 1.00 100.61 327 ARG D N 1
ATOM 7899 C CA . ARG D 2 276 ? 22.902 -10.546 21.267 1.00 99.35 327 ARG D CA 1
ATOM 7900 C C . ARG D 2 276 ? 21.773 -9.873 22.058 1.00 94.84 327 ARG D C 1
ATOM 7901 O O . ARG D 2 276 ? 21.035 -9.027 21.534 1.00 92.50 327 ARG D O 1
ATOM 7909 N N . GLY D 2 277 ? 21.646 -10.276 23.321 1.00 96.27 328 GLY D N 1
ATOM 7910 C CA . GLY D 2 277 ? 20.809 -9.585 24.303 1.00 92.71 328 GLY D CA 1
ATOM 7911 C C . GLY D 2 277 ? 21.676 -8.739 25.228 1.00 91.26 328 GLY D C 1
ATOM 7912 O O . GLY D 2 277 ? 22.581 -9.259 25.895 1.00 93.62 328 GLY D O 1
ATOM 7913 N N . THR D 2 278 ? 21.398 -7.439 25.271 1.00 81.25 329 THR D N 1
ATOM 7914 C CA . THR D 2 278 ? 22.200 -6.488 26.029 1.00 79.30 329 THR D CA 1
ATOM 7915 C C . THR D 2 278 ? 21.343 -5.760 27.041 1.00 75.60 329 THR D C 1
ATOM 7916 O O . THR D 2 278 ? 20.270 -5.270 26.700 1.00 71.38 329 THR D O 1
ATOM 7920 N N . LYS D 2 279 ? 21.834 -5.640 28.272 1.00 73.66 330 LYS D N 1
ATOM 7921 C CA . LYS D 2 279 ? 21.042 -5.011 29.326 1.00 70.99 330 LYS D CA 1
ATOM 7922 C C . LYS D 2 279 ? 20.970 -3.508 29.185 1.00 65.93 330 LYS D C 1
ATOM 7923 O O . LYS D 2 279 ? 21.987 -2.823 29.106 1.00 62.09 330 LYS D O 1
ATOM 7929 N N . ILE D 2 280 ? 19.749 -3.000 29.165 1.00 69.71 331 ILE D N 1
ATOM 7930 C CA . ILE D 2 280 ? 19.525 -1.569 29.169 1.00 68.66 331 ILE D CA 1
ATOM 7931 C C . ILE D 2 280 ? 19.316 -1.122 30.590 1.00 67.03 331 ILE D C 1
ATOM 7932 O O . ILE D 2 280 ? 19.888 -0.102 31.000 1.0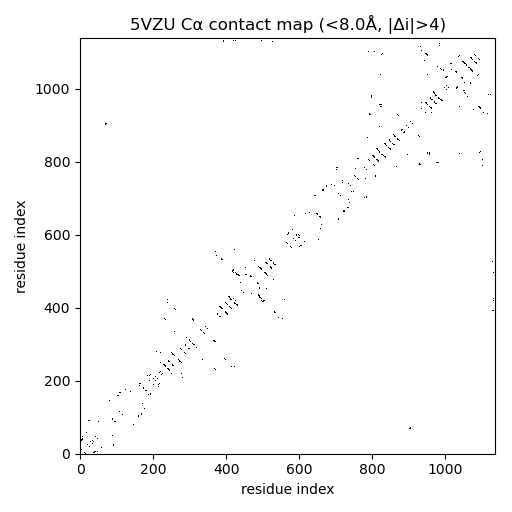0 63.40 331 ILE D O 1
ATOM 7937 N N . THR D 2 281 ? 18.478 -1.863 31.326 1.00 58.96 332 THR D N 1
ATOM 7938 C CA . THR D 2 281 ? 18.494 -1.794 32.790 1.00 57.65 332 THR D CA 1
ATOM 7939 C C . THR D 2 281 ? 19.020 -3.103 33.309 1.00 58.17 332 THR D C 1
ATOM 7940 O O . THR D 2 281 ? 18.878 -4.135 32.657 1.00 68.55 332 THR D O 1
ATOM 7944 N N . GLY D 2 282 ? 19.621 -3.061 34.486 1.00 55.28 333 GLY D N 1
ATOM 7945 C CA . GLY D 2 282 ? 20.271 -4.242 35.064 1.00 66.08 333 GLY D CA 1
ATOM 7946 C C . GLY D 2 282 ? 20.222 -4.264 36.582 1.00 70.41 333 GLY D C 1
ATOM 7947 O O . GLY D 2 282 ? 19.424 -3.539 37.209 1.00 69.33 333 GLY D O 1
ATOM 7948 N N . ASP D 2 283 ? 21.102 -5.074 37.168 1.00 56.60 334 ASP D N 1
ATOM 7949 C CA . ASP D 2 283 ? 21.092 -5.343 38.605 1.00 55.64 334 ASP D CA 1
ATOM 7950 C C . ASP D 2 283 ? 22.526 -5.609 39.111 1.00 60.94 334 ASP D C 1
ATOM 7951 O O . ASP D 2 283 ? 23.460 -5.679 38.311 1.00 65.38 334 ASP D O 1
ATOM 7956 N N . PRO D 2 284 ? 22.705 -5.776 40.438 1.00 66.09 335 PRO D N 1
ATOM 7957 C CA . PRO D 2 284 ? 24.070 -5.836 40.983 1.00 78.58 335 PRO D CA 1
ATOM 7958 C C . PRO D 2 284 ? 24.884 -7.080 40.608 1.00 77.13 335 PRO D C 1
ATOM 7959 O O . PRO D 2 284 ? 26.105 -7.097 40.791 1.00 76.80 335 PRO D O 1
ATOM 7963 N N . ASN D 2 285 ? 24.214 -8.091 40.068 1.00 70.93 336 ASN D N 1
ATOM 7964 C CA . ASN D 2 285 ? 24.886 -9.297 39.602 1.00 73.51 336 ASN D CA 1
ATOM 7965 C C . ASN D 2 285 ? 25.360 -9.076 38.176 1.00 70.79 336 ASN D C 1
ATOM 7966 O O . ASN D 2 285 ? 26.555 -9.097 37.915 1.00 75.20 336 ASN D O 1
ATOM 7971 N N . ILE D 2 286 ? 24.426 -8.839 37.266 1.00 67.61 337 ILE D N 1
ATOM 7972 C CA . ILE D 2 286 ? 24.767 -8.541 35.883 1.00 71.61 337 ILE D CA 1
ATOM 7973 C C . ILE D 2 286 ? 24.275 -7.132 35.632 1.00 67.03 337 ILE D C 1
ATOM 7974 O O . ILE D 2 286 ? 23.078 -6.919 35.490 1.00 70.04 337 ILE D O 1
ATOM 7979 N N . PRO D 2 287 ? 25.192 -6.160 35.608 1.00 63.19 338 PRO D N 1
ATOM 7980 C CA . PRO D 2 287 ? 24.789 -4.751 35.477 1.00 60.86 338 PRO D CA 1
ATOM 7981 C C . PRO D 2 287 ? 24.305 -4.372 34.097 1.00 67.17 338 PRO D C 1
ATOM 7982 O O . PRO D 2 287 ? 24.697 -4.995 33.113 1.00 63.47 338 PRO D O 1
ATOM 7986 N N . ALA D 2 288 ? 23.471 -3.335 34.049 1.00 63.04 339 ALA D N 1
ATOM 7987 C CA . ALA D 2 288 ? 23.148 -2.644 32.816 1.00 70.13 339 ALA D CA 1
ATOM 7988 C C . ALA D 2 288 ? 24.393 -2.429 31.951 1.00 73.56 339 ALA D C 1
ATOM 7989 O O . ALA D 2 288 ? 25.426 -2.008 32.466 1.00 74.15 339 ALA D O 1
ATOM 7991 N N . GLY D 2 289 ? 24.284 -2.729 30.651 1.00 76.95 340 GLY D N 1
ATOM 7992 C CA . GLY D 2 289 ? 25.375 -2.517 29.667 1.00 80.03 340 GLY D CA 1
ATOM 7993 C C . GLY D 2 289 ? 26.114 -3.778 29.249 1.00 80.06 340 GLY D C 1
ATOM 7994 O O . GLY D 2 289 ? 26.923 -3.759 28.323 1.00 95.10 340 GLY D O 1
ATOM 7995 N N . GLN D 2 290 ? 25.800 -4.879 29.921 1.00 75.16 341 GLN D N 1
ATOM 7996 C CA . GLN D 2 290 ? 26.503 -6.137 29.773 1.00 74.69 341 GLN D CA 1
ATOM 7997 C C . GLN D 2 290 ? 25.704 -7.055 28.912 1.00 85.02 341 GLN D C 1
ATOM 7998 O O . GLN D 2 290 ? 24.536 -6.764 28.616 1.00 80.71 341 GLN D O 1
ATOM 8004 N N . GLN D 2 291 ? 26.336 -8.166 28.527 1.00 78.15 342 GLN D N 1
ATOM 8005 C CA . GLN D 2 291 ? 25.740 -9.075 27.589 1.00 88.62 342 GLN D CA 1
ATOM 8006 C C . GLN D 2 291 ? 25.088 -10.243 28.331 1.00 90.40 342 GLN D C 1
ATOM 8007 O O . GLN D 2 291 ? 25.716 -11.281 28.572 1.00 104.13 342 GLN D O 1
ATOM 8013 N N . THR D 2 292 ? 23.814 -10.080 28.668 1.00 75.13 343 THR D N 1
ATOM 8014 C CA . THR D 2 292 ? 23.092 -11.097 29.413 1.00 75.05 343 THR D CA 1
ATOM 8015 C C . THR D 2 292 ? 22.858 -12.366 28.615 1.00 82.25 343 THR D C 1
ATOM 8016 O O . THR D 2 292 ? 22.722 -13.454 29.175 1.00 89.44 343 THR D O 1
ATOM 8020 N N . VAL D 2 293 ? 22.811 -12.247 27.302 1.00 93.75 344 VAL D N 1
ATOM 8021 C CA . VAL D 2 293 ? 22.405 -13.381 26.498 1.00 91.29 344 VAL D CA 1
ATOM 8022 C C . VAL D 2 293 ? 23.078 -13.380 25.133 1.00 93.61 344 VAL D C 1
ATOM 8023 O O . VAL D 2 293 ? 23.369 -12.317 24.571 1.00 93.24 344 VAL D O 1
ATOM 8027 N N . GLU D 2 294 ? 23.347 -14.581 24.627 1.00 103.18 345 GLU D N 1
ATOM 8028 C CA . GLU D 2 294 ? 23.885 -14.768 23.282 1.00 104.46 345 GLU D CA 1
ATOM 8029 C C . GLU D 2 294 ? 23.292 -16.030 22.696 1.00 105.99 345 GLU D C 1
ATOM 8030 O O . GLU D 2 294 ? 23.320 -17.074 23.337 1.00 111.19 345 GLU D O 1
ATOM 8036 N N . ILE D 2 295 ? 22.751 -15.928 21.485 1.00 121.98 346 ILE D N 1
ATOM 8037 C CA . ILE D 2 295 ? 22.060 -17.049 20.822 1.00 128.12 346 ILE D CA 1
ATOM 8038 C C . ILE D 2 295 ? 22.818 -17.459 19.571 1.00 122.60 346 ILE D C 1
ATOM 8039 O O . ILE D 2 295 ? 22.915 -16.676 18.624 1.00 121.01 346 ILE D O 1
ATOM 8044 N N . ASP D 2 296 ? 23.350 -18.680 19.563 1.00 132.12 347 ASP D N 1
ATOM 8045 C CA . ASP D 2 296 ? 23.976 -19.226 18.359 1.00 135.93 347 ASP D CA 1
ATOM 8046 C C . ASP D 2 296 ? 22.883 -19.634 17.370 1.00 128.42 347 ASP D C 1
ATOM 8047 O O . ASP D 2 296 ? 22.232 -20.670 17.538 1.00 127.95 347 ASP D O 1
ATOM 8052 N N . LEU D 2 297 ? 22.681 -18.807 16.347 1.00 121.68 348 LEU D N 1
ATOM 8053 C CA . LEU D 2 297 ? 21.651 -19.067 15.344 1.00 126.28 348 LEU D CA 1
ATOM 8054 C C . LEU D 2 297 ? 22.058 -20.172 14.368 1.00 137.31 348 LEU D C 1
ATOM 8055 O O . LEU D 2 297 ? 21.256 -20.562 13.528 1.00 144.55 348 LEU D O 1
ATOM 8060 N N . ARG D 2 298 ? 23.290 -20.673 14.466 1.00 137.88 349 ARG D N 1
ATOM 8061 C CA . ARG D 2 298 ? 23.681 -21.862 13.710 1.00 143.78 349 ARG D CA 1
ATOM 8062 C C . ARG D 2 298 ? 23.012 -23.140 14.231 1.00 145.57 349 ARG D C 1
ATOM 8063 O O . ARG D 2 298 ? 22.758 -24.056 13.456 1.00 142.83 349 ARG D O 1
ATOM 8071 N N . HIS D 2 299 ? 22.740 -23.211 15.537 1.00 149.07 350 HIS D N 1
ATOM 8072 C CA . HIS D 2 299 ? 22.403 -24.492 16.191 1.00 151.67 350 HIS D CA 1
ATOM 8073 C C . HIS D 2 299 ? 20.945 -24.627 16.677 1.00 144.36 350 HIS D C 1
ATOM 8074 O O . HIS D 2 299 ? 20.690 -24.584 17.877 1.00 141.49 350 HIS D O 1
ATOM 8081 N N . ARG D 2 300 ? 20.004 -24.828 15.751 1.00 147.33 351 ARG D N 1
ATOM 8082 C CA . ARG D 2 300 ? 18.591 -25.075 16.107 1.00 145.44 351 ARG D CA 1
ATOM 8083 C C . ARG D 2 300 ? 18.445 -26.318 16.989 1.00 146.02 351 ARG D C 1
ATOM 8084 O O . ARG D 2 300 ? 19.176 -27.294 16.810 1.00 147.08 351 ARG D O 1
ATOM 8092 N N . ILE D 2 301 ? 17.499 -26.288 17.926 1.00 142.47 352 ILE D N 1
ATOM 8093 C CA . ILE D 2 301 ? 17.245 -27.449 18.785 1.00 153.34 352 ILE D CA 1
ATOM 8094 C C . ILE D 2 301 ? 15.874 -28.093 18.536 1.00 173.15 352 ILE D C 1
ATOM 8095 O O . ILE D 2 301 ? 14.849 -27.412 18.528 1.00 183.66 352 ILE D O 1
ATOM 8100 N N . GLN D 2 302 ? 15.885 -29.418 18.367 1.00 191.05 353 GLN D N 1
ATOM 8101 C CA . GLN D 2 302 ? 14.681 -30.220 18.133 1.00 188.58 353 GLN D CA 1
ATOM 8102 C C . GLN D 2 302 ? 13.774 -30.198 19.368 1.00 191.15 353 GLN D C 1
ATOM 8103 O O . GLN D 2 302 ? 14.220 -30.501 20.481 1.00 185.01 353 GLN D O 1
ATOM 8109 N N . LEU D 2 303 ? 12.506 -29.842 19.168 1.00 189.72 354 LEU D N 1
ATOM 8110 C CA . LEU D 2 303 ? 11.526 -29.811 20.252 1.00 189.09 354 LEU D CA 1
ATOM 8111 C C . LEU D 2 303 ? 10.860 -31.182 20.382 1.00 195.95 354 LEU D C 1
ATOM 8112 O O . LEU D 2 303 ? 10.204 -31.636 19.437 1.00 190.46 354 LEU D O 1
ATOM 8117 N N . PRO D 2 304 ? 11.031 -31.853 21.542 1.00 194.38 355 PRO D N 1
ATOM 8118 C CA . PRO D 2 304 ? 10.266 -33.085 21.779 1.00 198.43 355 PRO D CA 1
ATOM 8119 C C . PRO D 2 304 ? 8.776 -32.785 21.953 1.00 201.63 355 PRO D C 1
ATOM 8120 O O . PRO D 2 304 ? 8.421 -31.636 22.225 1.00 211.87 355 PRO D O 1
ATOM 8124 N N . ASP D 2 305 ? 7.910 -33.789 21.801 1.00 195.24 356 ASP D N 1
ATOM 8125 C CA . ASP D 2 305 ? 6.470 -33.575 22.011 1.00 190.98 356 ASP D CA 1
ATOM 8126 C C . ASP D 2 305 ? 6.188 -33.325 23.502 1.00 198.31 356 ASP D C 1
ATOM 8127 O O . ASP D 2 305 ? 7.111 -33.352 24.326 1.00 187.42 356 ASP D O 1
ATOM 8132 N N . LEU D 2 306 ? 4.918 -33.104 23.847 1.00 204.94 357 LEU D N 1
ATOM 8133 C CA . LEU D 2 306 ? 4.559 -32.565 25.170 1.00 201.58 357 LEU D CA 1
ATOM 8134 C C . LEU D 2 306 ? 5.108 -33.350 26.361 1.00 202.44 357 LEU D C 1
ATOM 8135 O O . LEU D 2 306 ? 5.451 -32.753 27.376 1.00 195.58 357 LEU D O 1
ATOM 8140 N N . GLU D 2 307 ? 5.197 -34.674 26.241 1.00 212.03 358 GLU D N 1
ATOM 8141 C CA . GLU D 2 307 ? 5.645 -35.518 27.358 1.00 206.90 358 GLU D CA 1
ATOM 8142 C C . GLU D 2 307 ? 7.163 -35.457 27.590 1.00 205.18 358 GLU D C 1
ATOM 8143 O O . GLU D 2 307 ? 7.622 -35.542 28.730 1.00 196.78 358 GLU D O 1
ATOM 8149 N N . ASN D 2 308 ? 7.934 -35.317 26.513 1.00 208.98 359 ASN D N 1
ATOM 8150 C CA . ASN D 2 308 ? 9.398 -35.294 26.604 1.00 201.86 359 ASN D CA 1
ATOM 8151 C C . ASN D 2 308 ? 9.985 -33.941 27.010 1.00 197.09 359 ASN D C 1
ATOM 8152 O O . ASN D 2 308 ? 11.169 -33.849 27.344 1.00 192.24 359 ASN D O 1
ATOM 8157 N N . GLN D 2 309 ? 9.168 -32.894 26.974 1.00 200.35 360 GLN D N 1
ATOM 8158 C CA . GLN D 2 309 ? 9.598 -31.578 27.442 1.00 202.87 360 GLN D CA 1
ATOM 8159 C C . GLN D 2 309 ? 9.499 -31.459 28.967 1.00 203.12 360 GLN D C 1
ATOM 8160 O O . GLN D 2 309 ? 10.267 -30.715 29.578 1.00 225.18 360 GLN D O 1
ATOM 8166 N N . ARG D 2 310 ? 8.561 -32.184 29.579 1.00 190.19 361 ARG D N 1
ATOM 8167 C CA . ARG D 2 310 ? 8.459 -32.220 31.044 1.00 181.53 361 ARG D CA 1
ATOM 8168 C C . ARG D 2 310 ? 9.610 -33.012 31.660 1.00 177.60 361 ARG D C 1
ATOM 8169 O O . ARG D 2 310 ? 9.874 -32.902 32.858 1.00 169.67 361 ARG D O 1
ATOM 8177 N N . ASN D 2 311 ? 10.274 -33.815 30.830 1.00 193.97 362 ASN D N 1
ATOM 8178 C CA . ASN D 2 311 ? 11.505 -34.501 31.206 1.00 190.64 362 ASN D CA 1
ATOM 8179 C C . ASN D 2 311 ? 12.651 -33.483 31.197 1.00 180.72 362 ASN D C 1
ATOM 8180 O O . ASN D 2 311 ? 13.029 -32.958 30.142 1.00 165.21 362 ASN D O 1
ATOM 8185 N N . PHE D 2 312 ? 13.184 -33.204 32.383 1.00 177.96 363 PHE D N 1
ATOM 8186 C CA . PHE D 2 312 ? 14.220 -32.190 32.549 1.00 169.08 363 PHE D CA 1
ATOM 8187 C C . PHE D 2 312 ? 15.589 -32.675 32.078 1.00 170.64 363 PHE D C 1
ATOM 8188 O O . PHE D 2 312 ? 16.311 -31.934 31.412 1.00 167.84 363 PHE D O 1
ATOM 8196 N N . ASN D 2 313 ? 15.953 -33.900 32.450 1.00 169.24 364 ASN D N 1
ATOM 8197 C CA . ASN D 2 313 ? 17.274 -34.440 32.112 1.00 163.72 364 ASN D CA 1
ATOM 8198 C C . ASN D 2 313 ? 17.509 -34.675 30.621 1.00 168.67 364 ASN D C 1
ATOM 8199 O O . ASN D 2 313 ? 18.649 -34.570 30.160 1.00 158.74 364 ASN D O 1
ATOM 8204 N N . GLU D 2 314 ? 16.450 -34.994 29.875 1.00 181.02 365 GLU D N 1
ATOM 8205 C CA . GLU D 2 314 ? 16.544 -35.113 28.417 1.00 187.05 365 GLU D CA 1
ATOM 8206 C C . GLU D 2 314 ? 16.835 -33.741 27.821 1.00 173.89 365 GLU D C 1
ATOM 8207 O O . GLU D 2 314 ? 17.745 -33.586 27.008 1.00 172.22 365 GLU D O 1
ATOM 8213 N N . LEU D 2 315 ? 16.049 -32.753 28.230 1.00 160.64 366 LEU D N 1
ATOM 8214 C CA . LEU D 2 315 ? 16.288 -31.375 27.832 1.00 161.79 366 LEU D CA 1
ATOM 8215 C C . LEU D 2 315 ? 17.721 -30.942 28.170 1.00 169.37 366 LEU D C 1
ATOM 8216 O O . LEU D 2 315 ? 18.393 -30.303 27.356 1.00 164.33 366 LEU D O 1
ATOM 8221 N N . SER D 2 316 ? 18.175 -31.296 29.374 1.00 175.43 367 SER D N 1
ATOM 8222 C CA . SER D 2 316 ? 19.548 -31.023 29.818 1.00 166.59 367 SER D CA 1
ATOM 8223 C C . SER D 2 316 ? 20.585 -31.702 28.915 1.00 169.34 367 SER D C 1
ATOM 8224 O O . SER D 2 316 ? 21.533 -31.064 28.455 1.00 162.59 367 SER D O 1
ATOM 8227 N N . ARG D 2 317 ? 20.386 -32.991 28.660 1.00 174.13 368 ARG D N 1
ATOM 8228 C CA . ARG D 2 317 ? 21.297 -33.784 27.834 1.00 177.74 368 ARG D CA 1
ATOM 8229 C C . ARG D 2 317 ? 21.522 -33.196 26.432 1.00 181.08 368 ARG D C 1
ATOM 8230 O O . ARG D 2 317 ? 22.650 -33.226 25.929 1.00 192.29 368 ARG D O 1
ATOM 8238 N N . ILE D 2 318 ? 20.463 -32.670 25.809 1.00 167.53 369 ILE D N 1
ATOM 8239 C CA . ILE D 2 318 ? 20.561 -32.155 24.436 1.00 166.64 369 ILE D CA 1
ATOM 8240 C C . ILE D 2 318 ? 21.368 -30.862 24.425 1.00 161.96 369 ILE D C 1
ATOM 8241 O O . ILE D 2 318 ? 22.220 -30.660 23.560 1.00 155.07 369 ILE D O 1
ATOM 8246 N N . VAL D 2 319 ? 21.085 -29.991 25.391 1.00 166.16 370 VAL D N 1
ATOM 8247 C CA . VAL D 2 319 ? 21.757 -28.693 25.491 1.00 160.36 370 VAL D CA 1
ATOM 8248 C C . VAL D 2 319 ? 23.256 -28.867 25.746 1.00 159.68 370 VAL D C 1
ATOM 8249 O O . VAL D 2 319 ? 24.072 -28.150 25.162 1.00 154.95 370 VAL D O 1
ATOM 8253 N N . LEU D 2 320 ? 23.617 -29.812 26.613 1.00 161.33 371 LEU D N 1
ATOM 8254 C CA . LEU D 2 320 ? 25.026 -30.127 26.846 1.00 160.46 371 LEU D CA 1
ATOM 8255 C C . LEU D 2 320 ? 25.641 -30.749 25.581 1.00 164.74 371 LEU D C 1
ATOM 8256 O O . LEU D 2 320 ? 26.773 -30.416 25.219 1.00 163.62 371 LEU D O 1
ATOM 8261 N N . GLU D 2 321 ? 24.893 -31.620 24.897 1.00 163.84 372 GLU D N 1
ATOM 8262 C CA . GLU D 2 321 ? 25.322 -32.133 23.588 1.00 164.96 372 GLU D CA 1
ATOM 8263 C C . GLU D 2 321 ? 25.736 -30.987 22.664 1.00 159.64 372 GLU D C 1
ATOM 8264 O O . GLU D 2 321 ? 26.820 -31.004 22.092 1.00 160.42 372 GLU D O 1
ATOM 8270 N N . VAL D 2 322 ? 24.876 -29.986 22.529 1.00 152.41 373 VAL D N 1
ATOM 8271 C CA . VAL D 2 322 ? 25.134 -28.892 21.591 1.00 158.56 373 VAL D CA 1
ATOM 8272 C C . VAL D 2 322 ? 26.354 -28.058 22.017 1.00 156.61 373 VAL D C 1
ATOM 8273 O O . VAL D 2 322 ? 27.182 -27.698 21.172 1.00 142.96 373 VAL D O 1
ATOM 8277 N N . ARG D 2 323 ? 26.459 -27.757 23.315 1.00 164.84 374 ARG D N 1
ATOM 8278 C CA . ARG D 2 323 ? 27.640 -27.071 23.875 1.00 164.28 374 ARG D CA 1
ATOM 8279 C C . ARG D 2 323 ? 28.914 -27.802 23.464 1.00 171.01 374 ARG D C 1
ATOM 8280 O O . ARG D 2 323 ? 29.908 -27.167 23.107 1.00 176.28 374 ARG D O 1
ATOM 8288 N N . GLU D 2 324 ? 28.866 -29.134 23.526 1.00 168.51 375 GLU D N 1
ATOM 8289 C CA . GLU D 2 324 ? 29.985 -29.996 23.136 1.00 167.23 375 GLU D CA 1
ATOM 8290 C C . GLU D 2 324 ? 30.403 -29.751 21.690 1.00 169.79 375 GLU D C 1
ATOM 8291 O O . GLU D 2 324 ? 31.583 -29.550 21.399 1.00 163.63 375 GLU D O 1
ATOM 8297 N N . ARG D 2 325 ? 29.424 -29.781 20.793 1.00 177.42 376 ARG D N 1
ATOM 8298 C CA . ARG D 2 325 ? 29.663 -29.558 19.369 1.00 192.36 376 ARG D CA 1
ATOM 8299 C C . ARG D 2 325 ? 30.180 -28.135 19.089 1.00 195.44 376 ARG D C 1
ATOM 8300 O O . ARG D 2 325 ? 30.997 -27.939 18.183 1.00 183.18 376 ARG D O 1
ATOM 8308 N N . VAL D 2 326 ? 29.717 -27.162 19.881 1.00 193.92 377 VAL D N 1
ATOM 8309 C CA . VAL D 2 326 ? 30.130 -25.752 19.754 1.00 195.74 377 VAL D CA 1
ATOM 8310 C C . VAL D 2 326 ? 31.599 -25.519 20.126 1.00 195.91 377 VAL D C 1
ATOM 8311 O O . VAL D 2 326 ? 32.313 -24.802 19.419 1.00 188.32 377 VAL D O 1
ATOM 8315 N N . ARG D 2 327 ? 32.044 -26.110 21.234 1.00 197.27 378 ARG D N 1
ATOM 8316 C CA . ARG D 2 327 ? 33.438 -25.965 21.671 1.00 193.52 378 ARG D CA 1
ATOM 8317 C C . ARG D 2 327 ? 34.366 -26.899 20.883 1.00 180.64 378 ARG D C 1
ATOM 8318 O O . ARG D 2 327 ? 35.589 -26.793 20.982 1.00 180.64 378 ARG D O 1
ATOM 8326 N N . GLN D 2 328 ? 33.775 -27.817 20.117 1.00 177.20 379 GLN D N 1
ATOM 8327 C CA . GLN D 2 328 ? 34.507 -28.616 19.132 1.00 179.77 379 GLN D CA 1
ATOM 8328 C C . GLN D 2 328 ? 35.060 -27.714 18.024 1.00 181.33 379 GLN D C 1
ATOM 8329 O O . GLN D 2 328 ? 36.146 -27.953 17.489 1.00 188.29 379 GLN D O 1
ATOM 8335 N N . GLU D 2 329 ? 34.292 -26.678 17.694 1.00 179.71 380 GLU D N 1
ATOM 8336 C CA . GLU D 2 329 ? 34.584 -25.786 16.575 1.00 185.82 380 GLU D CA 1
ATOM 8337 C C . GLU D 2 329 ? 35.328 -24.496 16.988 1.00 187.58 380 GLU D C 1
ATOM 8338 O O . GLU D 2 329 ? 36.269 -24.086 16.305 1.00 177.50 380 GLU D O 1
ATOM 8344 N N . GLN D 2 330 ? 34.917 -23.874 18.100 1.00 196.88 381 GLN D N 1
ATOM 8345 C CA . GLN D 2 330 ? 35.488 -22.583 18.553 1.00 194.99 381 GLN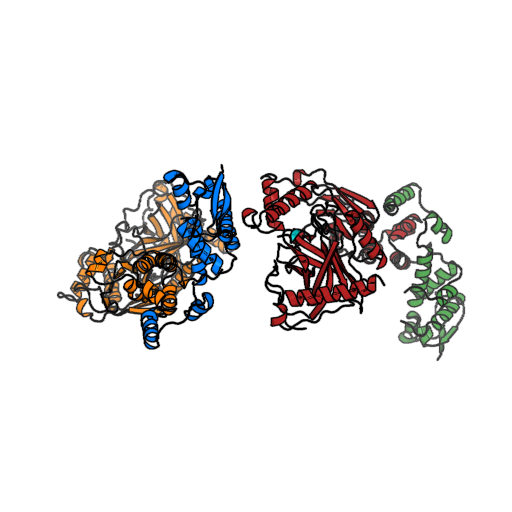 D CA 1
ATOM 8346 C C . GLN D 2 330 ? 36.987 -22.633 18.892 1.00 205.43 381 GLN D C 1
ATOM 8347 O O . GLN D 2 330 ? 37.695 -21.640 18.705 1.00 210.07 381 GLN D O 1
ATOM 8349 N N . GLN D 2 331 ? 37.462 -23.771 19.400 1.00 212.59 382 GLN D N 1
ATOM 8350 C CA . GLN D 2 331 ? 38.897 -23.977 19.631 1.00 202.58 382 GLN D CA 1
ATOM 8351 C C . GLN D 2 331 ? 39.580 -24.228 18.285 1.00 203.05 382 GLN D C 1
ATOM 8352 O O . GLN D 2 331 ? 40.273 -23.347 17.774 1.00 203.28 382 GLN D O 1
ATOM 8354 N N . GLU D 2 332 ? 39.364 -25.416 17.715 1.00 195.92 383 GLU D N 1
ATOM 8355 C CA . GLU D 2 332 ? 39.837 -25.759 16.365 1.00 200.36 383 GLU D CA 1
ATOM 8356 C C . GLU D 2 332 ? 38.728 -26.465 15.584 1.00 190.83 383 GLU D C 1
ATOM 8357 O O . GLU D 2 332 ? 38.520 -26.198 14.400 1.00 178.98 383 GLU D O 1
ATOM 8363 N N . GLY D 2 392 ? 4.630 -22.403 14.976 1.00 164.29 443 GLY D N 1
ATOM 8364 C CA . GLY D 2 392 ? 5.088 -23.788 15.058 1.00 164.84 443 GLY D CA 1
ATOM 8365 C C . GLY D 2 392 ? 4.124 -24.693 15.802 1.00 160.41 443 GLY D C 1
ATOM 8366 O O . GLY D 2 392 ? 3.024 -24.941 15.326 1.00 158.22 443 GLY D O 1
ATOM 8367 N N . GLN D 2 393 ? 4.527 -25.148 16.989 1.00 161.43 444 GLN D N 1
ATOM 8368 C CA . GLN D 2 393 ? 3.863 -26.257 17.681 1.00 175.78 444 GLN D CA 1
ATOM 8369 C C . GLN D 2 393 ? 3.756 -26.034 19.196 1.00 175.72 444 GLN D C 1
ATOM 8370 O O . GLN D 2 393 ? 4.440 -25.167 19.730 1.00 182.59 444 GLN D O 1
ATOM 8376 N N . PRO D 2 394 ? 2.916 -26.839 19.894 1.00 188.37 445 PRO D N 1
ATOM 8377 C CA . PRO D 2 394 ? 2.749 -26.750 21.358 1.00 176.52 445 PRO D CA 1
ATOM 8378 C C . PRO D 2 394 ? 4.043 -26.782 22.180 1.00 171.69 445 PRO D C 1
ATOM 8379 O O . PRO D 2 394 ? 5.036 -27.383 21.762 1.00 164.31 445 PRO D O 1
ATOM 8383 N N . PHE D 2 395 ? 3.997 -26.142 23.351 1.00 180.97 446 PHE D N 1
ATOM 8384 C CA . PHE D 2 395 ? 5.163 -25.946 24.218 1.00 169.79 446 PHE D CA 1
ATOM 8385 C C . PHE D 2 395 ? 4.795 -26.039 25.700 1.00 156.61 446 PHE D C 1
ATOM 8386 O O . PHE D 2 395 ? 3.757 -25.535 26.122 1.00 145.08 446 PHE D O 1
ATOM 8394 N N . VAL D 2 396 ? 5.674 -26.659 26.482 1.00 154.04 447 VAL D N 1
ATOM 8395 C CA . VAL D 2 396 ? 5.527 -26.720 27.936 1.00 155.13 447 VAL D CA 1
ATOM 8396 C C . VAL D 2 396 ? 6.891 -26.721 28.623 1.00 150.09 447 VAL D C 1
ATOM 8397 O O . VAL D 2 396 ? 7.883 -27.218 28.080 1.00 140.06 447 VAL D O 1
ATOM 8401 N N . LEU D 2 397 ? 6.929 -26.158 29.823 1.00 151.02 448 LEU D N 1
ATOM 8402 C CA . LEU D 2 397 ? 8.159 -26.077 30.586 1.00 150.37 448 LEU D CA 1
ATOM 8403 C C . LEU D 2 397 ? 8.407 -27.419 31.241 1.00 149.14 448 LEU D C 1
ATOM 8404 O O . LEU D 2 397 ? 7.463 -28.173 31.485 1.00 153.40 448 LEU D O 1
ATOM 8409 N N . PRO D 2 398 ? 9.680 -27.736 31.515 1.00 150.19 449 PRO D N 1
ATOM 8410 C CA . PRO D 2 398 ? 9.936 -28.926 32.318 1.00 153.39 449 PRO D CA 1
ATOM 8411 C C . PRO D 2 398 ? 9.499 -28.742 33.766 1.00 150.98 449 PRO D C 1
ATOM 8412 O O . PRO D 2 398 ? 9.543 -27.633 34.302 1.00 150.21 449 PRO D O 1
ATOM 8416 N N . VAL D 2 399 ? 9.071 -29.839 34.377 1.00 164.77 450 VAL D N 1
ATOM 8417 C CA . VAL D 2 399 ? 8.742 -29.862 35.797 1.00 161.86 450 VAL D CA 1
ATOM 8418 C C . VAL D 2 399 ? 9.990 -29.526 36.611 1.00 160.50 450 VAL D C 1
ATOM 8419 O O . VAL D 2 399 ? 11.104 -29.924 36.251 1.00 167.89 450 VAL D O 1
ATOM 8423 N N . GLY D 2 400 ? 9.804 -28.777 37.693 1.00 142.80 451 GLY D N 1
ATOM 8424 C CA . GLY D 2 400 ? 10.902 -28.444 38.587 1.00 132.00 451 GLY D CA 1
ATOM 8425 C C . GLY D 2 400 ? 11.610 -27.165 38.205 1.00 136.50 451 GLY D C 1
ATOM 8426 O O . GLY D 2 400 ? 12.280 -26.569 39.043 1.00 136.57 451 GLY D O 1
ATOM 8427 N N . VAL D 2 401 ? 11.482 -26.753 36.941 1.00 141.60 452 VAL D N 1
ATOM 8428 C CA . VAL D 2 401 ? 11.974 -25.451 36.497 1.00 146.90 452 VAL D CA 1
ATOM 8429 C C . VAL D 2 401 ? 10.947 -24.396 36.883 1.00 142.87 452 VAL D C 1
ATOM 8430 O O . VAL D 2 401 ? 9.774 -24.511 36.521 1.00 142.51 452 VAL D O 1
ATOM 8434 N N . SER D 2 402 ? 11.392 -23.377 37.615 1.00 134.89 453 SER D N 1
ATOM 8435 C CA . SER D 2 402 ? 10.509 -22.297 38.063 1.00 137.17 453 SER D CA 1
ATOM 8436 C C . SER D 2 402 ? 10.433 -21.174 37.029 1.00 126.17 453 SER D C 1
ATOM 8437 O O . SER D 2 402 ? 11.425 -20.860 36.371 1.00 111.67 453 SER D O 1
ATOM 8440 N N . SER D 2 403 ? 9.241 -20.594 36.889 1.00 132.71 454 SER D N 1
ATOM 8441 C CA . SER D 2 403 ? 8.993 -19.477 35.972 1.00 131.68 454 SER D CA 1
ATOM 8442 C C . SER D 2 403 ? 8.083 -18.443 36.634 1.00 132.99 454 SER D C 1
ATOM 8443 O O . SER D 2 403 ? 6.876 -18.676 36.778 1.00 112.29 454 SER D O 1
ATOM 8446 N N . ARG D 2 404 ? 8.663 -17.300 37.011 1.00 145.43 455 ARG D N 1
ATOM 8447 C CA . ARG D 2 404 ? 7.922 -16.231 37.701 1.00 141.16 455 ARG D CA 1
ATOM 8448 C C . ARG D 2 404 ? 6.644 -15.829 36.979 1.00 133.46 455 ARG D C 1
ATOM 8449 O O . ARG D 2 404 ? 5.645 -15.520 37.627 1.00 131.79 455 ARG D O 1
ATOM 8457 N N . ASN D 2 405 ? 6.659 -15.843 35.649 1.00 140.09 456 ASN D N 1
ATOM 8458 C CA . ASN D 2 405 ? 5.504 -15.355 34.906 1.00 154.13 456 ASN D CA 1
ATOM 8459 C C . ASN D 2 405 ? 4.216 -16.164 35.098 1.00 152.46 456 ASN D C 1
ATOM 8460 O O . ASN D 2 405 ? 3.258 -15.643 35.669 1.00 142.40 456 ASN D O 1
ATOM 8465 N N . GLU D 2 406 ? 4.218 -17.415 34.626 1.00 160.92 457 GLU D N 1
ATOM 8466 C CA . GLU D 2 406 ? 3.042 -18.328 34.595 1.00 163.49 457 GLU D CA 1
ATOM 8467 C C . GLU D 2 406 ? 2.366 -18.373 33.222 1.00 149.70 457 GLU D C 1
ATOM 8468 O O . GLU D 2 406 ? 2.307 -19.430 32.598 1.00 139.42 457 GLU D O 1
ATOM 8474 N N . ASP D 2 407 ? 1.874 -17.228 32.751 1.00 141.74 458 ASP D N 1
ATOM 8475 C CA . ASP D 2 407 ? 1.110 -17.162 31.497 1.00 142.87 458 ASP D CA 1
ATOM 8476 C C . ASP D 2 407 ? 1.960 -17.117 30.228 1.00 141.06 458 ASP D C 1
ATOM 8477 O O . ASP D 2 407 ? 1.521 -16.571 29.211 1.00 135.25 458 ASP D O 1
ATOM 8482 N N . TYR D 2 408 ? 3.163 -17.686 30.273 1.00 139.01 459 TYR D N 1
ATOM 8483 C CA . TYR D 2 408 ? 3.970 -17.822 29.065 1.00 137.46 459 TYR D CA 1
ATOM 8484 C C . TYR D 2 408 ? 3.187 -18.673 28.077 1.00 134.21 459 TYR D C 1
ATOM 8485 O O . TYR D 2 408 ? 2.495 -19.602 28.488 1.00 131.15 459 TYR D O 1
ATOM 8494 N N . PRO D 2 409 ? 3.279 -18.356 26.774 1.00 130.62 460 PRO D N 1
ATOM 8495 C CA . PRO D 2 409 ? 2.394 -19.051 25.848 1.00 141.96 460 PRO D CA 1
ATOM 8496 C C . PRO D 2 409 ? 2.696 -20.552 25.788 1.00 153.25 460 PRO D C 1
ATOM 8497 O O . PRO D 2 409 ? 3.791 -20.981 26.164 1.00 147.22 460 PRO D O 1
ATOM 8501 N N . ARG D 2 410 ? 1.723 -21.338 25.337 1.00 157.50 461 ARG D N 1
ATOM 8502 C CA . ARG D 2 410 ? 1.903 -22.780 25.191 1.00 153.58 461 ARG D CA 1
ATOM 8503 C C . ARG D 2 410 ? 2.036 -23.170 23.724 1.00 154.72 461 ARG D C 1
ATOM 8504 O O . ARG D 2 410 ? 1.389 -24.106 23.258 1.00 185.60 461 ARG D O 1
ATOM 8512 N N . THR D 2 411 ? 2.891 -22.456 23.003 1.00 146.47 462 THR D N 1
ATOM 8513 C CA . THR D 2 411 ? 3.128 -22.726 21.587 1.00 154.04 462 THR D CA 1
ATOM 8514 C C . THR D 2 411 ? 4.284 -21.849 21.104 1.00 149.53 462 THR D C 1
ATOM 8515 O O . THR D 2 411 ? 4.243 -20.620 21.236 1.00 145.03 462 THR D O 1
ATOM 8519 N N . CYS D 2 412 ? 5.311 -22.488 20.553 1.00 140.96 463 CYS D N 1
ATOM 8520 C CA . CYS D 2 412 ? 6.529 -21.793 20.159 1.00 136.36 463 CYS D CA 1
ATOM 8521 C C . CYS D 2 412 ? 6.947 -22.199 18.759 1.00 137.55 463 CYS D C 1
ATOM 8522 O O . CYS D 2 412 ? 6.845 -23.370 18.405 1.00 141.62 463 CYS D O 1
ATOM 8525 N N . ARG D 2 413 ? 7.438 -21.242 17.976 1.00 136.56 464 ARG D N 1
ATOM 8526 C CA . ARG D 2 413 ? 7.892 -21.532 16.614 1.00 145.68 464 ARG D CA 1
ATOM 8527 C C . ARG D 2 413 ? 9.180 -22.378 16.568 1.00 147.24 464 ARG D C 1
ATOM 8528 O O . ARG D 2 413 ? 9.254 -23.332 15.787 1.00 155.78 464 ARG D O 1
ATOM 8533 N N . MET D 2 414 ? 10.183 -22.033 17.382 1.00 138.03 465 MET D N 1
ATOM 8534 C CA . MET D 2 414 ? 11.501 -22.700 17.316 1.00 138.16 465 MET D CA 1
ATOM 8535 C C . MET D 2 414 ? 12.369 -22.494 18.575 1.00 140.46 465 MET D C 1
ATOM 8536 O O . MET D 2 414 ? 11.908 -21.889 19.541 1.00 149.89 465 MET D O 1
ATOM 8541 N N . CYS D 2 415 ? 13.598 -23.036 18.570 1.00 144.82 466 CYS D N 1
ATOM 8542 C CA . CYS D 2 415 ? 14.553 -22.939 19.706 1.00 138.75 466 CYS D CA 1
ATOM 8543 C C . CYS D 2 415 ? 16.044 -23.005 19.279 1.00 136.97 466 CYS D C 1
ATOM 8544 O O . CYS D 2 415 ? 16.372 -23.660 18.293 1.00 151.58 466 CYS D O 1
ATOM 8547 N N . PHE D 2 416 ? 16.939 -22.356 20.033 1.00 130.83 467 PHE D N 1
ATOM 8548 C CA . PHE D 2 416 ? 18.385 -22.324 19.711 1.00 127.93 467 PHE D CA 1
ATOM 8549 C C . PHE D 2 416 ? 19.273 -22.459 20.934 1.00 131.00 467 PHE D C 1
ATOM 8550 O O . PHE D 2 416 ? 18.848 -22.164 22.052 1.00 130.46 467 PHE D O 1
ATOM 8558 N N . TYR D 2 417 ? 20.525 -22.863 20.710 1.00 131.82 468 TYR D N 1
ATOM 8559 C CA . TYR D 2 417 ? 21.528 -22.868 21.777 1.00 130.68 468 TYR D CA 1
ATOM 8560 C C . TYR D 2 417 ? 21.965 -21.447 22.114 1.00 125.99 468 TYR D C 1
ATOM 8561 O O . TYR D 2 417 ? 22.423 -20.711 21.242 1.00 130.64 468 TYR D O 1
ATOM 8570 N N . GLY D 2 418 ? 21.843 -21.077 23.381 1.00 116.10 469 GLY D N 1
ATOM 8571 C CA . GLY D 2 418 ? 22.383 -19.815 23.845 1.00 113.88 469 GLY D CA 1
ATOM 8572 C C . GLY D 2 418 ? 23.266 -19.999 25.061 1.00 114.90 469 GLY D C 1
ATOM 8573 O O . GLY D 2 418 ? 23.371 -21.107 25.600 1.00 108.05 469 GLY D O 1
ATOM 8574 N N . THR D 2 419 ? 23.916 -18.908 25.472 1.00 112.75 470 THR D N 1
ATOM 8575 C CA . THR D 2 419 ? 24.701 -18.877 26.701 1.00 109.85 470 THR D CA 1
ATOM 8576 C C . THR D 2 419 ? 24.499 -17.545 27.404 1.00 117.30 470 THR D C 1
ATOM 8577 O O . THR D 2 419 ? 25.063 -16.515 27.007 1.00 126.18 470 THR D O 1
ATOM 8581 N N . GLY D 2 420 ? 23.692 -17.570 28.455 1.00 117.49 471 GLY D N 1
ATOM 8582 C CA . GLY D 2 420 ? 23.470 -16.381 29.266 1.00 121.08 471 GLY D CA 1
ATOM 8583 C C . GLY D 2 420 ? 24.607 -16.131 30.237 1.00 105.13 471 GLY D C 1
ATOM 8584 O O . GLY D 2 420 ? 25.337 -17.055 30.579 1.00 96.97 471 GLY D O 1
ATOM 8585 N N . LEU D 2 421 ? 24.745 -14.887 30.697 1.00 91.71 472 LEU D N 1
ATOM 8586 C CA . LEU D 2 421 ? 25.851 -14.514 31.582 1.00 88.83 472 LEU D CA 1
ATOM 8587 C C . LEU D 2 421 ? 25.393 -14.400 33.031 1.00 82.55 472 LEU D C 1
ATOM 8588 O O . LEU D 2 421 ? 24.389 -13.754 33.319 1.00 92.43 472 LEU D O 1
ATOM 8593 N N . ILE D 2 422 ? 26.120 -15.056 33.931 1.00 88.22 473 ILE D N 1
ATOM 8594 C CA . ILE D 2 422 ? 25.851 -14.962 35.366 1.00 85.10 473 ILE D CA 1
ATOM 8595 C C . ILE D 2 422 ? 27.076 -14.475 36.097 1.00 83.27 473 ILE D C 1
ATOM 8596 O O . ILE D 2 422 ? 28.192 -14.626 35.627 1.00 89.26 473 ILE D O 1
ATOM 8601 N N . ALA D 2 423 ? 26.846 -13.864 37.245 1.00 82.94 474 ALA D N 1
ATOM 8602 C CA . ALA D 2 423 ? 27.923 -13.465 38.137 1.00 83.56 474 ALA D CA 1
ATOM 8603 C C . ALA D 2 423 ? 27.396 -13.352 39.567 1.00 88.46 474 ALA D C 1
ATOM 8604 O O . ALA D 2 423 ? 26.175 -13.383 39.818 1.00 82.57 474 ALA D O 1
ATOM 8606 N N . GLY D 2 424 ? 28.328 -13.222 40.501 1.00 77.98 475 GLY D N 1
ATOM 8607 C CA . GLY D 2 424 ? 27.973 -13.071 41.893 1.00 80.07 475 GLY D CA 1
ATOM 8608 C C . GLY D 2 424 ? 27.729 -11.618 42.150 1.00 83.77 475 GLY D C 1
ATOM 8609 O O . GLY D 2 424 ? 28.024 -10.779 41.285 1.00 83.21 475 GLY D O 1
ATOM 8610 N N . HIS D 2 425 ? 27.193 -11.318 43.332 1.00 82.75 476 HIS D N 1
ATOM 8611 C CA . HIS D 2 425 ? 26.949 -9.935 43.715 1.00 71.78 476 HIS D CA 1
ATOM 8612 C C . HIS D 2 425 ? 28.213 -9.074 43.529 1.00 66.43 476 HIS D C 1
ATOM 8613 O O . HIS D 2 425 ? 29.348 -9.500 43.786 1.00 85.66 476 HIS D O 1
ATOM 8620 N N . GLY D 2 426 ? 28.006 -7.869 43.037 1.00 64.24 477 GLY D N 1
ATOM 8621 C CA . GLY D 2 426 ? 29.102 -6.967 42.685 1.00 64.64 477 GLY D CA 1
ATOM 8622 C C . GLY D 2 426 ? 29.694 -7.244 41.315 1.00 72.95 477 GLY D C 1
ATOM 8623 O O . GLY D 2 426 ? 30.717 -6.640 40.934 1.00 74.23 477 GLY D O 1
ATOM 8624 N N . PHE D 2 427 ? 29.055 -8.147 40.564 1.00 80.80 478 PHE D N 1
ATOM 8625 C CA . PHE D 2 427 ? 29.499 -8.497 39.219 1.00 77.26 478 PHE D CA 1
ATOM 8626 C C . PHE D 2 427 ? 30.872 -9.121 39.334 1.00 78.00 478 PHE D C 1
ATOM 8627 O O . PHE D 2 427 ? 31.847 -8.610 38.784 1.00 85.24 478 PHE D O 1
ATOM 8635 N N . THR D 2 428 ? 30.936 -10.222 40.073 1.00 81.95 479 THR D N 1
ATOM 8636 C CA . THR D 2 428 ? 32.213 -10.869 40.387 1.00 85.83 479 THR D CA 1
ATOM 8637 C C . THR D 2 428 ? 32.312 -12.245 39.747 1.00 80.74 479 THR D C 1
ATOM 8638 O O . THR D 2 428 ? 31.329 -12.974 39.679 1.00 87.07 479 THR D O 1
ATOM 8642 N N . SER D 2 429 ? 33.497 -12.593 39.259 1.00 82.73 480 SER D N 1
ATOM 8643 C CA . SER D 2 429 ? 33.728 -13.927 38.695 1.00 94.11 480 SER D CA 1
ATOM 8644 C C . SER D 2 429 ? 32.602 -14.324 37.742 1.00 89.54 480 SER D C 1
ATOM 8645 O O . SER D 2 429 ? 31.982 -15.377 37.918 1.00 84.80 480 SER D O 1
ATOM 8648 N N . PRO D 2 430 ? 32.326 -13.469 36.741 1.00 80.39 481 PRO D N 1
ATOM 8649 C CA . PRO D 2 430 ? 31.292 -13.733 35.736 1.00 78.42 481 PRO D CA 1
ATOM 8650 C C . PRO D 2 430 ? 31.679 -14.815 34.735 1.00 87.41 481 PRO D C 1
ATOM 8651 O O . PRO D 2 430 ? 32.862 -14.966 34.419 1.00 86.91 481 PRO D O 1
ATOM 8655 N N . GLU D 2 431 ? 30.678 -15.522 34.216 1.00 88.25 482 GLU D N 1
ATOM 8656 C CA . GLU D 2 431 ? 30.900 -16.557 33.227 1.00 96.92 482 GLU D CA 1
ATOM 8657 C C . GLU D 2 431 ? 29.667 -16.846 32.396 1.00 100.63 482 GLU D C 1
ATOM 8658 O O . GLU D 2 431 ? 28.545 -16.568 32.822 1.00 106.26 482 GLU D O 1
ATOM 8664 N N . ARG D 2 432 ? 29.879 -17.404 31.205 1.00 103.47 483 ARG D N 1
ATOM 8665 C CA . ARG D 2 432 ? 28.768 -17.861 30.366 1.00 108.98 483 ARG D CA 1
ATOM 8666 C C . ARG D 2 432 ? 28.293 -19.195 30.942 1.00 101.13 483 ARG D C 1
ATOM 8667 O O . ARG D 2 432 ? 29.118 -19.993 31.347 1.00 106.71 483 ARG D O 1
ATOM 8671 N N . THR D 2 433 ? 26.976 -19.393 31.039 1.00 106.71 484 THR D N 1
ATOM 8672 C CA . THR D 2 433 ? 26.382 -20.698 31.371 1.00 114.39 484 THR D CA 1
ATOM 8673 C C . THR D 2 433 ? 25.518 -21.162 30.242 1.00 119.20 484 THR D C 1
ATOM 8674 O O . THR D 2 433 ? 24.921 -20.337 29.547 1.00 118.58 484 THR D O 1
ATOM 8678 N N . PRO D 2 434 ? 25.407 -22.489 30.083 1.00 123.06 485 PRO D N 1
ATOM 8679 C CA . PRO D 2 434 ? 24.560 -23.034 29.046 1.00 128.04 485 PRO D CA 1
ATOM 8680 C C . PRO D 2 434 ? 23.096 -22.652 29.229 1.00 129.42 485 PRO D C 1
ATOM 8681 O O . PRO D 2 434 ? 22.644 -22.368 30.355 1.00 134.57 485 PRO D O 1
ATOM 8685 N N . GLY D 2 435 ? 22.385 -22.637 28.103 1.00 122.14 486 GLY D N 1
ATOM 8686 C CA . GLY D 2 435 ? 20.946 -22.440 28.081 1.00 120.69 486 GLY D CA 1
ATOM 8687 C C . GLY D 2 435 ? 20.342 -22.671 26.706 1.00 117.04 486 GLY D C 1
ATOM 8688 O O . GLY D 2 435 ? 21.054 -22.806 25.701 1.00 109.77 486 GLY D O 1
ATOM 8689 N N . VAL D 2 436 ? 19.013 -22.710 26.676 1.00 116.92 487 VAL D N 1
ATOM 8690 C CA . VAL D 2 436 ? 18.274 -22.786 25.427 1.00 124.98 487 VAL D CA 1
ATOM 8691 C C . VAL D 2 436 ? 17.302 -21.624 25.307 1.00 124.73 487 VAL D C 1
ATOM 8692 O O . VAL D 2 436 ? 16.588 -21.288 26.260 1.00 121.58 487 VAL D O 1
ATOM 8696 N N . PHE D 2 437 ? 17.283 -21.045 24.107 1.00 129.32 488 PHE D N 1
ATOM 8697 C CA . PHE D 2 437 ? 16.455 -19.894 23.752 1.00 119.22 488 PHE D CA 1
ATOM 8698 C C . PHE D 2 437 ? 15.192 -20.387 23.064 1.00 125.49 488 PHE D C 1
ATOM 8699 O O . PHE D 2 437 ? 15.252 -21.313 22.263 1.00 143.20 488 PHE D O 1
ATOM 8707 N N . ILE D 2 438 ? 14.056 -19.761 23.360 1.00 125.26 489 ILE D N 1
ATOM 8708 C CA . ILE D 2 438 ? 12.756 -20.194 22.825 1.00 120.57 489 ILE D CA 1
ATOM 8709 C C . ILE D 2 438 ? 11.961 -19.016 22.276 1.00 115.44 489 ILE D C 1
ATOM 8710 O O . ILE D 2 438 ? 11.529 -18.151 23.033 1.00 117.53 489 ILE D O 1
ATOM 8715 N N . LEU D 2 439 ? 11.747 -19.003 20.967 1.00 113.97 490 LEU D N 1
ATOM 8716 C CA . LEU D 2 439 ? 10.943 -17.976 20.322 1.00 112.60 490 LEU D CA 1
ATOM 8717 C C . LEU D 2 439 ? 9.482 -18.409 20.358 1.00 112.73 490 LEU D C 1
ATOM 8718 O O . LEU D 2 439 ? 9.177 -19.557 20.057 1.00 112.10 490 LEU D O 1
ATOM 8723 N N . PHE D 2 440 ? 8.587 -17.498 20.737 1.00 113.54 491 PHE D N 1
ATOM 8724 C CA . PHE D 2 440 ? 7.150 -17.797 20.822 1.00 123.08 491 PHE D CA 1
ATOM 8725 C C . PHE D 2 440 ? 6.369 -17.179 19.662 1.00 126.67 491 PHE D C 1
ATOM 8726 O O . PHE D 2 440 ? 5.524 -17.846 19.047 1.00 132.46 491 PHE D O 1
ATOM 8734 N N . ASP D 2 441 ? 6.638 -15.901 19.392 1.00 114.40 492 ASP D N 1
ATOM 8735 C CA . ASP D 2 441 ? 6.072 -15.202 18.230 1.00 122.46 492 ASP D CA 1
ATOM 8736 C C . ASP D 2 441 ? 6.933 -13.984 17.861 1.00 125.24 492 ASP D C 1
ATOM 8737 O O . ASP D 2 441 ? 8.080 -13.883 18.302 1.00 121.32 492 ASP D O 1
ATOM 8742 N N . GLU D 2 442 ? 6.407 -13.079 17.033 1.00 127.77 493 GLU D N 1
ATOM 8743 C CA . GLU D 2 442 ? 7.186 -11.930 16.577 1.00 124.62 493 GLU D CA 1
ATOM 8744 C C . GLU D 2 442 ? 7.689 -11.067 17.733 1.00 125.39 493 GLU D C 1
ATOM 8745 O O . GLU D 2 442 ? 8.660 -10.311 17.578 1.00 116.27 493 GLU D O 1
ATOM 8751 N N . ASP D 2 443 ? 7.040 -11.153 18.889 1.00 115.85 494 ASP D N 1
ATOM 8752 C CA . ASP D 2 443 ? 7.540 -10.399 20.016 1.00 119.21 494 ASP D CA 1
ATOM 8753 C C . ASP D 2 443 ? 7.386 -11.051 21.384 1.00 114.70 494 ASP D C 1
ATOM 8754 O O . ASP D 2 443 ? 7.102 -10.390 22.376 1.00 115.04 494 ASP D O 1
ATOM 8759 N N . ARG D 2 444 ? 7.639 -12.350 21.444 1.00 102.06 495 ARG D N 1
ATOM 8760 C CA . ARG D 2 444 ? 7.909 -12.980 22.731 1.00 103.04 495 ARG D CA 1
ATOM 8761 C C . ARG D 2 444 ? 8.973 -14.069 22.592 1.00 104.09 495 ARG D C 1
ATOM 8762 O O . ARG D 2 444 ? 8.940 -14.861 21.658 1.00 116.07 495 ARG D O 1
ATOM 8770 N N . PHE D 2 445 ? 9.933 -14.086 23.514 1.00 100.76 496 PHE D N 1
ATOM 8771 C CA . PHE D 2 445 ? 10.868 -15.197 23.602 1.00 102.70 496 PHE D CA 1
ATOM 8772 C C . PHE D 2 445 ? 11.199 -15.526 25.051 1.00 99.95 496 PHE D C 1
ATOM 8773 O O . PHE D 2 445 ? 10.926 -14.733 25.957 1.00 94.83 496 PHE D O 1
ATOM 8781 N N . GLY D 2 446 ? 11.755 -16.716 25.257 1.00 100.24 497 GLY D N 1
ATOM 8782 C CA . GLY D 2 446 ? 12.143 -17.178 26.586 1.00 104.60 497 GLY D CA 1
ATOM 8783 C C . GLY D 2 446 ? 13.556 -17.722 26.605 1.00 108.01 497 GLY D C 1
ATOM 8784 O O . GLY D 2 446 ? 14.114 -18.064 25.557 1.00 113.81 497 GLY D O 1
ATOM 8785 N N . PHE D 2 447 ? 14.145 -17.801 27.794 1.00 104.01 498 PHE D N 1
ATOM 8786 C CA . PHE D 2 447 ? 15.452 -18.436 27.945 1.00 110.82 498 PHE D CA 1
ATOM 8787 C C . PHE D 2 447 ? 15.475 -19.283 29.203 1.00 117.03 498 PHE D C 1
ATOM 8788 O O . PHE D 2 447 ? 15.231 -18.781 30.300 1.00 136.54 498 PHE D O 1
ATOM 8796 N N . VAL D 2 448 ? 15.755 -20.570 29.037 1.00 112.96 499 VAL D N 1
ATOM 8797 C CA . VAL D 2 448 ? 15.898 -21.457 30.174 1.00 114.62 499 VAL D CA 1
ATOM 8798 C C . VAL D 2 448 ? 17.351 -21.424 30.620 1.00 106.79 499 VAL D C 1
ATOM 8799 O O . VAL D 2 448 ? 18.247 -21.841 29.887 1.00 97.80 499 VAL D O 1
ATOM 8803 N N . TRP D 2 449 ? 17.569 -20.901 31.821 1.00 108.99 500 TRP D N 1
ATOM 8804 C CA . TRP D 2 449 ? 18.884 -20.923 32.442 1.00 109.45 500 TRP D CA 1
ATOM 8805 C C . TRP D 2 449 ? 19.111 -22.352 32.937 1.00 114.50 500 TRP D C 1
ATOM 8806 O O . TRP D 2 449 ? 18.463 -22.819 33.881 1.00 107.09 500 TRP D O 1
ATOM 8817 N N . LEU D 2 450 ? 20.014 -23.053 32.265 1.00 123.19 501 LEU D N 1
ATOM 8818 C CA . LEU D 2 450 ? 20.116 -24.491 32.422 1.00 124.67 501 LEU D CA 1
ATOM 8819 C C . LEU D 2 450 ? 20.591 -24.816 33.834 1.00 129.47 501 LEU D C 1
ATOM 8820 O O . LEU D 2 450 ? 19.975 -25.621 34.530 1.00 119.04 501 LEU D O 1
ATOM 8825 N N . GLU D 2 451 ? 21.656 -24.145 34.266 1.00 139.56 502 GLU D N 1
ATOM 8826 C CA . GLU D 2 451 ? 22.252 -24.389 35.584 1.00 134.92 502 GLU D CA 1
ATOM 8827 C C . GLU D 2 451 ? 21.333 -24.067 36.775 1.00 135.87 502 GLU D C 1
ATOM 8828 O O . GLU D 2 451 ? 21.472 -24.651 37.848 1.00 133.76 502 GLU D O 1
ATOM 8834 N N . LEU D 2 452 ? 20.402 -23.138 36.592 1.00 118.53 503 LEU D N 1
ATOM 8835 C CA . LEU D 2 452 ? 19.634 -22.621 37.708 1.00 116.23 503 LEU D CA 1
ATOM 8836 C C . LEU D 2 452 ? 18.166 -23.093 37.707 1.00 118.34 503 LEU D C 1
ATOM 8837 O O . LEU D 2 452 ? 17.390 -22.719 38.589 1.00 109.07 503 LEU D O 1
ATOM 8842 N N . LYS D 2 453 ? 17.777 -23.917 36.739 1.00 124.15 504 LYS D N 1
ATOM 8843 C CA . LYS D 2 453 ? 16.389 -24.391 36.660 1.00 131.31 504 LYS D CA 1
ATOM 8844 C C . LYS D 2 453 ? 15.463 -23.189 36.712 1.00 119.37 504 LYS D C 1
ATOM 8845 O O . LYS D 2 453 ? 14.462 -23.174 37.433 1.00 120.44 504 LYS D O 1
ATOM 8851 N N . SER D 2 454 ? 15.825 -22.182 35.931 1.00 121.23 505 SER D N 1
ATOM 8852 C CA . SER D 2 454 ? 15.192 -20.876 35.972 1.00 116.12 505 SER D CA 1
ATOM 8853 C C . SER D 2 454 ? 14.756 -20.526 34.564 1.00 108.29 505 SER D C 1
ATOM 8854 O O . SER D 2 454 ? 15.452 -20.842 33.601 1.00 103.78 505 SER D O 1
ATOM 8857 N N . PHE D 2 455 ? 13.601 -19.881 34.444 1.00 115.02 506 PHE D N 1
ATOM 8858 C CA . PHE D 2 455 ? 13.095 -19.444 33.145 1.00 114.79 506 PHE D CA 1
ATOM 8859 C C . PHE D 2 455 ? 12.847 -17.947 33.155 1.00 99.89 506 PHE D C 1
ATOM 8860 O O . PHE D 2 455 ? 12.093 -17.460 33.993 1.00 97.17 506 PHE D O 1
ATOM 8868 N N . SER D 2 456 ? 13.497 -17.240 32.230 1.00 93.99 507 SER D N 1
ATOM 8869 C CA . SER D 2 456 ? 13.221 -15.828 31.956 1.00 93.27 507 SER D CA 1
ATOM 8870 C C . SER D 2 456 ? 12.292 -15.663 30.743 1.00 93.25 507 SER D C 1
ATOM 8871 O O . SER D 2 456 ? 12.529 -16.237 29.685 1.00 95.85 507 SER D O 1
ATOM 8874 N N . LEU D 2 457 ? 11.231 -14.882 30.904 1.00 92.07 508 LEU D N 1
ATOM 8875 C CA . LEU D 2 457 ? 10.347 -14.543 29.796 1.00 95.92 508 LEU D CA 1
ATOM 8876 C C . LEU D 2 457 ? 10.629 -13.111 29.316 1.00 98.98 508 LEU D C 1
ATOM 8877 O O . LEU D 2 457 ? 11.040 -12.266 30.101 1.00 109.70 508 LEU D O 1
ATOM 8882 N N . TYR D 2 458 ? 10.427 -12.859 28.023 1.00 96.44 509 TYR D N 1
ATOM 8883 C CA . TYR D 2 458 ? 10.700 -11.560 27.401 1.00 91.01 509 TYR D CA 1
ATOM 8884 C C . TYR D 2 458 ? 9.598 -11.180 26.409 1.00 92.73 509 TYR D C 1
ATOM 8885 O O . TYR D 2 458 ? 9.254 -11.979 25.558 1.00 113.65 509 TYR D O 1
ATOM 8894 N N . SER D 2 459 ? 9.065 -9.968 26.497 1.00 89.90 510 SER D N 1
ATOM 8895 C CA . SER D 2 459 ? 8.050 -9.503 25.550 1.00 93.09 510 SER D CA 1
ATOM 8896 C C . SER D 2 459 ? 8.430 -8.119 25.024 1.00 90.20 510 SER D C 1
ATOM 8897 O O . SER D 2 459 ? 8.966 -7.290 25.769 1.00 79.92 510 SER D O 1
ATOM 8900 N N . ARG D 2 460 ? 8.151 -7.875 23.743 1.00 86.33 511 ARG D N 1
ATOM 8901 C CA . ARG D 2 460 ? 8.643 -6.670 23.100 1.00 90.26 511 ARG D CA 1
ATOM 8902 C C . ARG D 2 460 ? 7.972 -5.440 23.675 1.00 94.47 511 ARG D C 1
ATOM 8903 O O . ARG D 2 460 ? 6.790 -5.458 24.066 1.00 85.36 511 ARG D O 1
ATOM 8911 N N . VAL D 2 461 ? 8.784 -4.390 23.711 1.00 94.35 512 VAL D N 1
ATOM 8912 C CA . VAL D 2 461 ? 8.380 -3.045 24.041 1.00 98.95 512 VAL D CA 1
ATOM 8913 C C . VAL D 2 461 ? 7.730 -2.457 22.808 1.00 96.15 512 VAL D C 1
ATOM 8914 O O . VAL D 2 461 ? 8.391 -2.279 21.786 1.00 98.37 512 VAL D O 1
ATOM 8918 N N . GLN D 2 462 ? 6.439 -2.153 22.933 1.00 93.54 513 GLN D N 1
ATOM 8919 C CA . GLN D 2 462 ? 5.618 -1.658 21.829 1.00 87.70 513 GLN D CA 1
ATOM 8920 C C . GLN D 2 462 ? 5.740 -0.159 21.607 1.00 82.92 513 GLN D C 1
ATOM 8921 O O . GLN D 2 462 ? 5.167 0.372 20.672 1.00 93.93 513 GLN D O 1
ATOM 8927 N N . ALA D 2 463 ? 6.437 0.546 22.481 1.00 80.28 514 ALA D N 1
ATOM 8928 C CA . ALA D 2 463 ? 6.515 1.988 22.347 1.00 75.49 514 ALA D CA 1
ATOM 8929 C C . ALA D 2 463 ? 7.364 2.362 21.135 1.00 70.97 514 ALA D C 1
ATOM 8930 O O . ALA D 2 463 ? 8.221 1.599 20.704 1.00 84.69 514 ALA D O 1
ATOM 8932 N N . THR D 2 464 ? 7.097 3.530 20.580 1.00 78.03 515 THR D N 1
ATOM 8933 C CA . THR D 2 464 ? 7.844 4.028 19.440 1.00 95.03 515 THR D CA 1
ATOM 8934 C C . THR D 2 464 ? 8.774 5.136 19.888 1.00 100.00 515 THR D C 1
ATOM 8935 O O . THR D 2 464 ? 8.317 6.174 20.363 1.00 91.26 515 THR D O 1
ATOM 8939 N N . PHE D 2 465 ? 10.073 4.925 19.705 1.00 99.18 516 PHE D N 1
ATOM 8940 C CA . PHE D 2 465 ? 11.071 5.918 20.085 1.00 84.60 516 PHE D CA 1
ATOM 8941 C C . PHE D 2 465 ? 11.563 6.742 18.893 1.00 87.97 516 PHE D C 1
ATOM 8942 O O . PHE D 2 465 ? 11.865 6.212 17.824 1.00 89.28 516 PHE D O 1
ATOM 8950 N N . ARG D 2 466 ? 11.691 8.041 19.124 1.00 91.65 517 ARG D N 1
ATOM 8951 C CA . ARG D 2 466 ? 12.152 8.997 18.127 1.00 88.48 517 ARG D CA 1
ATOM 8952 C C . ARG D 2 466 ? 13.634 9.311 18.317 1.00 70.30 517 ARG D C 1
ATOM 8953 O O . ARG D 2 466 ? 14.131 9.274 19.428 1.00 94.15 517 ARG D O 1
ATOM 8961 N N . ASN D 2 467 ? 14.320 9.628 17.227 1.00 69.05 518 ASN D N 1
ATOM 8962 C CA . ASN D 2 467 ? 15.756 9.968 17.212 1.00 79.94 518 ASN D CA 1
ATOM 8963 C C . ASN D 2 467 ? 16.653 8.811 17.641 1.00 88.12 518 ASN D C 1
ATOM 8964 O O . ASN D 2 467 ? 17.813 9.028 17.979 1.00 77.89 518 ASN D O 1
ATOM 8969 N N . ALA D 2 468 ? 16.145 7.581 17.600 1.00 88.45 519 ALA D N 1
ATOM 8970 C CA . ALA D 2 468 ? 16.826 6.478 18.279 1.00 80.33 519 ALA D CA 1
ATOM 8971 C C . ALA D 2 468 ? 17.751 5.641 17.411 1.00 82.50 519 ALA D C 1
ATOM 8972 O O . ALA D 2 468 ? 18.482 4.805 17.932 1.00 91.44 519 ALA D O 1
ATOM 8974 N N . ASP D 2 469 ? 17.729 5.851 16.100 1.00 101.64 520 ASP D N 1
ATOM 8975 C CA . ASP D 2 469 ? 18.490 5.000 15.184 1.00 97.37 520 ASP D CA 1
ATOM 8976 C C . ASP D 2 469 ? 19.989 5.278 15.224 1.00 93.14 520 ASP D C 1
ATOM 8977 O O . ASP D 2 469 ? 20.425 6.356 15.608 1.00 106.65 520 ASP D O 1
ATOM 8982 N N . ALA D 2 470 ? 20.772 4.288 14.831 1.00 88.54 521 ALA D N 1
ATOM 8983 C CA . ALA D 2 470 ? 22.206 4.455 14.744 1.00 97.27 521 ALA D CA 1
ATOM 8984 C C . ALA D 2 470 ? 22.574 5.007 13.364 1.00 110.64 521 ALA D C 1
ATOM 8985 O O . ALA D 2 470 ? 21.958 4.627 12.369 1.00 110.90 521 ALA D O 1
ATOM 8987 N N . PRO D 2 471 ? 23.572 5.910 13.297 1.00 112.38 522 PRO D N 1
ATOM 8988 C CA . PRO D 2 471 ? 24.227 6.275 12.037 1.00 112.34 522 PRO D CA 1
ATOM 8989 C C . PRO D 2 471 ? 24.579 5.081 11.157 1.00 120.07 522 PRO D C 1
ATOM 8990 O O . PRO D 2 471 ? 24.321 5.110 9.954 1.00 119.00 522 PRO D O 1
ATOM 8994 N N . SER D 2 472 ? 25.167 4.050 11.761 1.00 120.58 523 SER D N 1
ATOM 8995 C CA . SER D 2 472 ? 25.596 2.868 11.028 1.00 118.16 523 SER D CA 1
ATOM 8996 C C . SER D 2 472 ? 25.682 1.646 11.950 1.00 115.65 523 SER D C 1
ATOM 8997 O O . SER D 2 472 ? 25.803 1.802 13.159 1.00 120.97 523 SER D O 1
ATOM 9000 N N . PRO D 2 473 ? 25.622 0.427 11.379 1.00 123.18 524 PRO D N 1
ATOM 9001 C CA . PRO D 2 473 ? 25.744 -0.825 12.146 1.00 119.95 524 PRO D CA 1
ATOM 9002 C C . PRO D 2 473 ? 27.057 -1.039 12.911 1.00 123.12 524 PRO D C 1
ATOM 9003 O O . PRO D 2 473 ? 27.108 -1.929 13.773 1.00 121.55 524 PRO D O 1
ATOM 9007 N N . GLN D 2 474 ? 28.105 -0.276 12.588 1.00 116.85 525 GLN D N 1
ATOM 9008 C CA . GLN D 2 474 ? 29.352 -0.330 13.366 1.00 121.75 525 GLN D CA 1
ATOM 9009 C C . GLN D 2 474 ? 29.375 0.756 14.447 1.00 111.21 525 GLN D C 1
ATOM 9010 O O . GLN D 2 474 ? 30.021 0.588 15.474 1.00 119.80 525 GLN D O 1
ATOM 9016 N N . ALA D 2 475 ? 28.667 1.860 14.230 1.00 113.01 526 ALA D N 1
ATOM 9017 C CA . ALA D 2 475 ? 28.434 2.834 15.307 1.00 110.15 526 ALA D CA 1
ATOM 9018 C C . ALA D 2 475 ? 27.542 2.231 16.414 1.00 105.69 526 ALA D C 1
ATOM 9019 O O . ALA D 2 475 ? 27.602 2.658 17.566 1.00 104.75 526 ALA D O 1
ATOM 9021 N N . PHE D 2 476 ? 26.718 1.251 16.044 1.00 101.78 527 PHE D N 1
ATOM 9022 C CA . PHE D 2 476 ? 25.949 0.441 16.994 1.00 99.20 527 PHE D CA 1
ATOM 9023 C C . PHE D 2 476 ? 26.856 -0.507 17.754 1.00 103.05 527 PHE D C 1
ATOM 9024 O O . PHE D 2 476 ? 26.766 -0.605 18.974 1.00 120.07 527 PHE D O 1
ATOM 9032 N N . ASP D 2 477 ? 27.723 -1.215 17.037 1.00 110.32 528 ASP D N 1
ATOM 9033 C CA . ASP D 2 477 ? 28.729 -2.055 17.695 1.00 108.19 528 ASP D CA 1
ATOM 9034 C C . ASP D 2 477 ? 29.572 -1.223 18.659 1.00 97.52 528 ASP D C 1
ATOM 9035 O O . ASP D 2 477 ? 29.751 -1.615 19.805 1.00 90.73 528 ASP D O 1
ATOM 9040 N N . GLU D 2 478 ? 30.054 -0.067 18.197 1.00 102.21 529 GLU D N 1
ATOM 9041 C CA . GLU D 2 478 ? 30.844 0.842 19.038 1.00 106.67 529 GLU D CA 1
ATOM 9042 C C . GLU D 2 478 ? 30.093 1.171 20.313 1.00 99.88 529 GLU D C 1
ATOM 9043 O O . GLU D 2 478 ? 30.591 0.965 21.408 1.00 95.05 529 GLU D O 1
ATOM 9049 N N . MET D 2 479 ? 28.876 1.666 20.147 1.00 103.22 530 MET D N 1
ATOM 9050 C CA . MET D 2 479 ? 28.012 1.997 21.266 1.00 94.39 530 MET D CA 1
ATOM 9051 C C . MET D 2 479 ? 27.894 0.826 22.250 1.00 90.80 530 MET D C 1
ATOM 9052 O O . MET D 2 479 ? 28.012 1.024 23.468 1.00 87.10 530 MET D O 1
ATOM 9057 N N . LEU D 2 480 ? 27.684 -0.382 21.725 1.00 80.67 531 LEU D N 1
ATOM 9058 C CA . LEU D 2 480 ? 27.531 -1.571 22.564 1.00 78.73 531 LEU D CA 1
ATOM 9059 C C . LEU D 2 480 ? 28.750 -1.805 23.425 1.00 89.39 531 LEU D C 1
ATOM 9060 O O . LEU D 2 480 ? 28.633 -2.212 24.601 1.00 89.01 531 LEU D O 1
ATOM 9065 N N . LYS D 2 481 ? 29.914 -1.564 22.825 1.00 95.27 532 LYS D N 1
ATOM 9066 C CA . LYS D 2 481 ? 31.183 -1.759 23.510 1.00 105.81 532 LYS D CA 1
ATOM 9067 C C . LYS D 2 481 ? 31.467 -0.678 24.556 1.00 91.93 532 LYS D C 1
ATOM 9068 O O . LYS D 2 481 ? 32.093 -0.969 25.566 1.00 99.73 532 LYS D O 1
ATOM 9074 N N . ASN D 2 482 ? 31.003 0.550 24.334 1.00 94.87 533 ASN D N 1
ATOM 9075 C CA . ASN D 2 482 ? 31.238 1.638 25.302 1.00 107.96 533 ASN D CA 1
ATOM 9076 C C . ASN D 2 482 ? 30.449 1.428 26.578 1.00 98.52 533 ASN D C 1
ATOM 9077 O O . ASN D 2 482 ? 31.004 1.467 27.678 1.00 85.79 533 ASN D O 1
ATOM 9082 N N . ILE D 2 483 ? 29.152 1.191 26.425 1.00 86.37 534 ILE D N 1
ATOM 9083 C CA . ILE D 2 483 ? 28.302 0.944 27.577 1.00 76.89 534 ILE D CA 1
ATOM 9084 C C . ILE D 2 483 ? 28.717 -0.336 28.310 1.00 77.22 534 ILE D C 1
ATOM 9085 O O . ILE D 2 483 ? 28.596 -0.423 29.529 1.00 90.78 534 ILE D O 1
ATOM 9090 N N . GLN D 2 484 ? 29.221 -1.321 27.578 1.00 88.48 535 GLN D N 1
ATOM 9091 C CA . GLN D 2 484 ? 29.719 -2.518 28.226 1.00 88.53 535 GLN D CA 1
ATOM 9092 C C . GLN D 2 484 ? 30.950 -2.228 29.081 1.00 84.23 535 GLN D C 1
ATOM 9093 O O . GLN D 2 484 ? 31.096 -2.779 30.166 1.00 91.32 535 GLN D O 1
ATOM 9099 N N . SER D 2 485 ? 31.828 -1.356 28.615 1.00 86.65 536 SER D N 1
ATOM 9100 C CA . SER D 2 485 ? 33.005 -1.036 29.398 1.00 93.34 536 SER D CA 1
ATOM 9101 C C . SER D 2 485 ? 32.673 -0.010 30.487 1.00 90.28 536 SER D C 1
ATOM 9102 O O . SER D 2 485 ? 33.408 0.103 31.477 1.00 106.69 536 SER D O 1
ATOM 9105 N N . LEU D 2 486 ? 31.572 0.724 30.312 1.00 85.55 537 LEU D N 1
ATOM 9106 C CA . LEU D 2 486 ? 31.109 1.655 31.332 1.00 83.84 537 LEU D CA 1
ATOM 9107 C C . LEU D 2 486 ? 30.933 0.905 32.637 1.00 83.69 537 LEU D C 1
ATOM 9108 O O . LEU D 2 486 ? 31.336 1.401 33.686 1.00 90.30 537 LEU D O 1
ATOM 9113 N N . THR D 2 487 ? 30.330 -0.285 32.574 1.00 83.13 538 THR D N 1
ATOM 9114 C CA . THR D 2 487 ? 30.057 -1.077 33.781 1.00 78.62 538 THR D CA 1
ATOM 9115 C C . THR D 2 487 ? 30.956 -2.294 33.927 1.00 91.61 538 THR D C 1
ATOM 9116 O O . THR D 2 487 ? 30.613 -3.228 34.649 1.00 91.10 538 THR D O 1
ATOM 9120 N N . SER D 2 488 ? 32.113 -2.283 33.270 1.00 95.52 539 SER D N 1
ATOM 9121 C CA . SER D 2 488 ? 32.992 -3.437 33.298 1.00 99.14 539 SER D CA 1
ATOM 9122 C C . SER D 2 488 ? 33.875 -3.364 34.531 1.00 97.35 539 SER D C 1
ATOM 9123 O O . SER D 2 488 ? 33.826 -4.248 35.372 1.00 103.91 539 SER D O 1
ATOM 9126 N N . PRO E 3 9 ? -63.708 20.637 60.497 1.00 229.52 287 PRO E N 1
ATOM 9127 C CA . PRO E 3 9 ? -62.347 20.586 59.963 1.00 234.13 287 PRO E CA 1
ATOM 9128 C C . PRO E 3 9 ? -62.287 20.872 58.459 1.00 217.07 287 PRO E C 1
ATOM 9129 O O . PRO E 3 9 ? -63.327 20.878 57.794 1.00 200.65 287 PRO E O 1
ATOM 9133 N N . THR E 3 10 ? -61.083 21.091 57.925 1.00 204.07 288 THR E N 1
ATOM 9134 C CA . THR E 3 10 ? -60.912 21.267 56.468 1.00 202.78 288 THR E CA 1
ATOM 9135 C C . THR E 3 10 ? -61.060 19.925 55.731 1.00 217.49 288 THR E C 1
ATOM 9136 O O . THR E 3 10 ? -60.193 19.526 54.945 1.00 186.77 288 THR E O 1
ATOM 9140 N N . ASP E 3 11 ? -62.186 19.255 55.987 1.00 218.64 289 ASP E N 1
ATOM 9141 C CA . ASP E 3 11 ? -62.567 18.030 55.292 1.00 202.38 289 ASP E CA 1
ATOM 9142 C C . ASP E 3 11 ? -62.934 18.374 53.848 1.00 195.67 289 ASP E C 1
ATOM 9143 O O . ASP E 3 11 ? -62.861 17.514 52.968 1.00 163.85 289 ASP E O 1
ATOM 9148 N N . VAL E 3 12 ? -63.297 19.641 53.608 1.00 197.65 290 VAL E N 1
ATOM 9149 C CA . VAL E 3 12 ? -63.582 20.146 52.256 1.00 192.27 290 VAL E CA 1
ATOM 9150 C C . VAL E 3 12 ? -62.644 19.559 51.201 1.00 180.70 290 VAL E C 1
ATOM 9151 O O . VAL E 3 12 ? -63.041 19.413 50.048 1.00 214.49 290 VAL E O 1
ATOM 9155 N N . ARG E 3 13 ? -61.404 19.243 51.576 1.00 149.63 291 ARG E N 1
ATOM 9156 C CA . ARG E 3 13 ? -60.525 18.501 50.671 1.00 122.14 291 ARG E CA 1
ATOM 9157 C C . ARG E 3 13 ? -59.291 17.778 51.254 1.00 106.57 291 ARG E C 1
ATOM 9158 O O . ARG E 3 13 ? -58.472 17.316 50.452 1.00 77.15 291 ARG E O 1
ATOM 9166 N N . ASP E 3 14 ? -59.174 17.654 52.594 1.00 98.61 292 ASP E N 1
ATOM 9167 C CA . ASP E 3 14 ? -58.047 16.940 53.271 1.00 102.45 292 ASP E CA 1
ATOM 9168 C C . ASP E 3 14 ? -57.809 15.504 52.780 1.00 88.92 292 ASP E C 1
ATOM 9169 O O . ASP E 3 14 ? -56.711 14.976 52.902 1.00 92.97 292 ASP E O 1
ATOM 9174 N N . VAL E 3 15 ? -58.883 14.875 52.311 1.00 67.87 293 VAL E N 1
ATOM 9175 C CA . VAL E 3 15 ? -58.908 13.537 51.736 1.00 56.24 293 VAL E CA 1
ATOM 9176 C C . VAL E 3 15 ? -57.934 13.285 50.569 1.00 51.45 293 VAL E C 1
ATOM 9177 O O . VAL E 3 15 ? -57.597 12.145 50.266 1.00 54.14 293 VAL E O 1
ATOM 9181 N N . ASP E 3 16 ? -57.448 14.330 49.929 1.00 29.51 294 ASP E N 1
ATOM 9182 C CA . ASP E 3 16 ? -56.707 14.162 48.697 1.00 31.21 294 ASP E CA 1
ATOM 9183 C C . ASP E 3 16 ? -55.274 13.756 48.943 1.00 30.38 294 ASP E C 1
ATOM 9184 O O . ASP E 3 16 ? -54.524 13.441 47.997 1.00 31.01 294 ASP E O 1
ATOM 9189 N N . ILE E 3 17 ? -54.873 13.759 50.209 1.00 27.80 295 ILE E N 1
ATOM 9190 C CA . ILE E 3 17 ? -53.554 13.284 50.532 1.00 32.41 295 ILE E CA 1
ATOM 9191 C C . ILE E 3 17 ? -53.556 11.769 50.628 1.00 35.06 295 ILE E C 1
ATOM 9192 O O . ILE E 3 17 ? -54.638 11.137 50.720 1.00 25.87 295 ILE E O 1
ATOM 9198 N N . VAL F 3 12 ? 17.019 -20.886 45.294 1.00 168.48 290 VAL F N 1
ATOM 9199 C CA . VAL F 3 12 ? 18.437 -21.083 45.748 1.00 186.74 290 VAL F CA 1
ATOM 9200 C C . VAL F 3 12 ? 19.387 -19.971 45.250 1.00 188.68 290 VAL F C 1
ATOM 9201 O O . VAL F 3 12 ? 20.014 -19.287 46.067 1.00 155.04 290 VAL F O 1
ATOM 9205 N N . ARG F 3 13 ? 19.469 -19.764 43.933 1.00 190.33 291 ARG F N 1
ATOM 9206 C CA . ARG F 3 13 ? 20.403 -18.783 43.360 1.00 164.98 291 ARG F CA 1
ATOM 9207 C C . ARG F 3 13 ? 20.051 -18.325 41.934 1.00 145.83 291 ARG F C 1
ATOM 9208 O O . ARG F 3 13 ? 20.924 -18.206 41.070 1.00 120.43 291 ARG F O 1
ATOM 9216 N N . ASP F 3 14 ? 18.770 -18.033 41.713 1.00 149.81 292 ASP F N 1
ATOM 9217 C CA . ASP F 3 14 ? 18.310 -17.365 40.485 1.00 154.38 292 ASP F CA 1
ATOM 9218 C C . ASP F 3 14 ? 18.742 -15.886 40.438 1.00 158.29 292 ASP F C 1
ATOM 9219 O O . ASP F 3 14 ? 18.467 -15.175 39.472 1.00 156.37 292 ASP F O 1
ATOM 9224 N N . VAL F 3 15 ? 19.404 -15.445 41.503 1.00 140.10 293 VAL F N 1
ATOM 9225 C CA . VAL F 3 15 ? 19.909 -14.087 41.657 1.00 109.75 293 VAL F CA 1
ATOM 9226 C C . VAL F 3 15 ? 20.986 -13.741 40.618 1.00 95.67 293 VAL F C 1
ATOM 9227 O O . VAL F 3 15 ? 21.057 -12.614 40.129 1.00 94.84 293 VAL F O 1
ATOM 9231 N N . ASP F 3 16 ? 21.796 -14.729 40.257 1.00 63.86 294 ASP F N 1
ATOM 9232 C CA . ASP F 3 16 ? 23.049 -14.495 39.534 1.00 56.38 294 ASP F CA 1
ATOM 9233 C C . ASP F 3 16 ? 22.878 -13.997 38.076 1.00 53.11 294 ASP F C 1
ATOM 9234 O O . ASP F 3 16 ? 23.871 -13.573 37.417 1.00 41.98 294 ASP F O 1
ATOM 9239 N N . ILE F 3 17 ? 21.645 -14.058 37.560 1.00 47.58 295 ILE F N 1
ATOM 9240 C CA . ILE F 3 17 ? 21.355 -13.548 36.195 1.00 55.80 295 ILE F CA 1
ATOM 9241 C C . ILE F 3 17 ? 21.295 -12.021 36.082 1.00 54.61 295 ILE F C 1
ATOM 9242 O O . ILE F 3 17 ? 21.152 -11.290 37.070 1.00 47.44 295 ILE F O 1
#

CATH classification: 3.30.710.10

Foldseek 3Di:
DWAWEAFLVGDIDTADPLLLVLQVQSVCCCPVVVDGPHYDNLGHDVLVVLSSVVSVVCSDDDDDLDADPVVVVSPPDDPVSLVSQCVVCVNSVNVVSNRNSVVVVVVCVPPDDPVSVCVSVVDDPPADPVRVVVVCVVPVVVPPD/DDDDPVPDDLVVVLVVLLPDAPVCLVVQLVPDDVSVVSSVDQVSLQSNCCVVANDRADPVVCVVQVHTSVCCVPQPCVVCVLPAAWWWWPQFQFIFIWHWGDDHQKTWTKTWAAAAPPCQADAIDIDTAKMWGDGPPDHIAIWGQAADQGTDHKDKADDDSWKIWIGHDPLVRNADPVGVVVNLQVVCCGHHVDGLVVQVPDPLNVQSVVVVVRRCVCSRGIMIGAAFAEDDDPPQDLAWAWKWKQDPSNGIFIWTWYDDGQKIWTATNTGGQWRGHLDTFKMWGNVAWDDDDDAVCQQALVSVVVRQVVVVVVVCVVVVVQAFHDHHPQQDERPVVDPGGFDTKTKMWGWGGPGNNHPIDTAIWMKTHRDSFKIKIQRSVVSYIMIIGHNPDDGDRRHAPDNVRNVVSSVVSNVSND/DWAWEAFLAGDIDIDDDVLLVLQVQSVCCCPVVVDGHHYDNLGHPVLVVLVSVVSVPPVDDDDDDDPVRVVSQPDDPVSLVSQLVVCVVSVNPVSNRNSVVVVVVVPPPDDPVVVCVVNVNDPPDDVVRVVVVCVVPVVVPDD/DDDPVPDDLVVVLVVLLPDAPVPLVVQLPPDDVSVVSVVDQVSLQSNCCPPVVDHADVVVCVVQVHTSVCCVVQPCVVCVLVAAWWWWDQFQFIFIWGWHDDHFKIWTKTWAAAAPPPQVDAIDIDTQKMWGDGPPDHIFIWGQAADPGTDGWDKADDDSFKIWIGDPPLVRRADPVGPVVVLQVVCCGHHVDDLVVPPDVVLSVQSVVSCVRRCVCSRGIMIGHAFAEDDDDPQDLDWGKKWKQDPSPGIFIWTWYDDHQKIWIATNTGGQWRGHLATFKMFRNVFWDDDDPPVVQLVLVVVLVVQVVVVVVVVVVPVVCAFADHHPPQDERPPPDDGAFHTKTKMWGKTGDGNNHPIDTATWMKTHRDSFKIKIQRSVPSYIMIIGHHPDDGPNRHDPDNVSNVVSSVVSNVSND/DVVVPPVVD/DPPPPD

Solvent-accessible surface area: 54718 Å² total; per-residue (Å²): 111,57,23,90,3,57,4,56,93,48,76,77,27,105,6,61,31,146,15,6,61,49,2,76,26,5,80,55,36,26,85,108,113,60,72,85,51,0,54,1,87,118,2,47,12,69,13,1,112,40,5,32,77,9,5,56,74,24,111,115,90,177,118,101,110,109,22,63,66,13,3,92,47,1,13,170,47,88,54,7,20,2,0,34,0,0,36,6,0,61,65,0,68,4,155,34,0,20,43,9,0,7,58,22,0,3,72,61,1,101,67,60,58,22,98,88,0,32,178,40,3,139,10,179,66,76,23,78,159,148,71,40,54,84,0,122,131,67,4,88,18,43,128,64,116,106,82,93,29,0,63,88,2,38,72,117,7,0,31,63,1,0,9,43,0,46,0,68,14,0,1,18,0,8,24,0,4,51,46,0,69,145,14,5,144,51,48,93,0,4,65,72,13,0,115,94,68,40,60,9,83,2,79,107,178,81,13,142,141,47,37,5,35,0,55,31,0,1,2,46,0,0,6,69,24,64,61,0,13,0,0,1,5,3,44,15,26,30,12,8,0,0,0,3,0,5,6,78,10,5,54,0,20,0,69,27,26,41,17,8,55,19,30,97,2,80,65,108,10,56,121,52,40,15,3,52,0,38,1,95,81,209,101,66,13,48,20,31,2,45,84,28,113,114,33,66,11,104,4,81,17,96,68,77,133,67,68,29,1,22,4,115,8,80,69,45,94,41,6,78,39,124,38,33,104,130,54,20,17,114,10,39,1,144,74,25,25,41,63,77,67,143,65,3,116,137,90,71,37,21,101,22,5,65,70,60,13,87,80,29,18,127,61,38,9,47,14,40,0,63,36,1,28,34,18,44,80,133,115,140,64,26,75,88,15,9,6,2,2,0,2,0,10,8,27,1,16,5,0,2,0,10,1,29,65,63,62,91,3,39,1,0,0,0,12,4,3,15,1,0,6,3,0,11,22,0,4,39,0,8,41,159,19,130,12,139,39,40,76,60,123,53,12,107,68,25,107,36,30,20,135,34,0,66,89,8,113,73,125,25,141,94,94,91,67,194,90,75,70,7,29,11,9,102,58,15,39,12,92,25,112,122,15,20,120,71,4,90,62,4,12,10,0,23,0,21,19,4,26,111,52,34,73,97,64,99,84,9,3,0,5,8,4,20,5,46,99,38,89,6,0,0,2,1,4,103,13,89,9,6,1,6,2,6,29,8,126,43,117,24,114,83,0,113,27,104,33,83,128,22,1,71,99,7,11,122,83,2,63,65,66,26,111,118,68,26,68,3,66,6,53,64,48,79,68,39,126,12,65,36,140,15,8,59,49,2,74,26,6,79,57,32,28,90,104,107,62,66,88,59,0,57,2,96,103,4,54,14,64,14,1,114,56,5,36,95,14,6,61,92,28,106,135,86,185,170,118,26,78,128,93,2,95,118,15,9,160,52,93,57,20,33,3,0,40,1,0,50,3,0,66,65,0,68,4,144,36,0,18,45,16,0,8,51,26,0,2,67,62,1,110,67,66,57,20,80,80,0,45,149,48,3,139,12,176,68,74,23,80,154,156,75,31,55,79,0,130,129,67,3,78,17,44,123,65,113,97,122,34,0,60,102,1,47,71,127,12,0,34,71,1,0,8,49,0,43,0,79,13,0,2,19,0,7,31,0,0,57,52,0,72,145,13,4,139,54,47,92,0,3,77,66,13,1,119,96,66,33,53,8,76,3,88,101,171,82,14,146,128,41,38,3,35,1,44,37,0,1,3,54,0,0,8,69,22,65,45,0,18,0,1,0,3,2,45,14,25,30,12,8,2,0,0,2,0,12,12,89,12,5,60,0,18,0,67,22,27,32,19,8,58,10,27,97,2,76,62,103,12,58,130,70,39,8,2,62,0,36,0,92,72,212,95,62,13,52,20,32,4,40,70,28,115,120,35,63,14,106,2,78,30,121,64,81,129,63,71,23,0,22,6,119,5,93,70,45,94,41,6,78,44,122,44,33,97,138,49,19,28,135,16,47,6,148,56,29,21,42,81,76,45,54,33,1,42,108,116,87,7,38,100,17,5,68,76,66,14,88,85,31,17,124,61,29,8,44,15,38,0,64,40,0,31,34,15,44,85,124,134,121,52,27,78,97,18,9,6,3,1,0,3,0,7,15,26,2,18,4,0,2,0,15,0,27,68,49,71,91,4,39,1,0,0,0,13,4,3,13,2,0,8,4,0,10,23,0,7,47,1,9,40,172,25,147,16,150,42,26,91,72,120,53,7,96,72,45,107,30,23,16,131,32,0,80,96,6,113,113,113,27,163,123,93,87,74,193,89,83,73,5,27,14,8,99,71,14,77,18,96,25,116,127,14,26,126,69,2,84,61,5,10,10,0,26,0,25,16,5,18,119,50,38,73,104,65,99,74,5,4,0,4,13,6,20,6,50,96,46,82,9,0,1,1,1,16,101,35,110,10,8,1,5,1,8,26,10,134,43,119,24,93,75,3,114,24,108,32,80,120,26,2,62,99,7,7,115,73,4,55,65,60,26,101,157,31,52,136,161,14,19,20,0,200,152,45,26,8,0

Sequence (1138 aa):
ASIKLQSSDGEIFEVDVEIAKQSVTIKTMLEDLGMDPVPLPNVNAAILKKVIQWCTHHKDDPGTDDIPVWDQEFLKVDQGTLFELILAANYLDIKGLLDVTCKTVANMIKGKTPEEIRKTFNIKNDFTEEEEAQVRKENQWCEEKSGRSLLELPPELLVEIFASLPGTDLPSLAQVCTKFRRILHHTDTIWRRRCREEYGVCCENLRKLEITGVSCRDVYAKLLHRYRHILGLWQPDIGPYGGLLNVVVDGLFIIGWMMYLPPHDPHVDDPMRFKPLFRIHLMERKAATVECMYGHKGPHHGHHIQIVKKDEFSTKCNQTDHHRMSGGGGRQEEFRTWLREEWGRTLEDIFHEHMQELILMKFIYTSQYDNCLTYRRIYLPPSRPDDLIKPGLFKGTYGSHGLEIVMLSFHGRRARGTKITGDPNIPAGQQTVEIDLRHRIQLPDLENQRNFNELSRIVLEVRERVRQEQQEGQPFVLPVGVSSRNEDYPRTCRMCFYGTGLIAGHGFTSPERTPGVFILFDEDRFGFVWLELKSFSLYSRVQATFRNADAPSPQAFDEMLKNIQSLTSASIKLQSSDGEIFEVDVEIAKQSVTIKTMLEDLGMDPVPLPNVNAAILKKVIQWCTHHKDDPDDIPVWDQEFLKVDQGTLFELILAANYLDIKGLLDVTCKTVANMIKGKTPEEIRKTFNIKNDFTEEEEAQVRKENQWCEEKGRSLLELPPELLVEIFASLPGTDLPSLAQVCTKFRRILHTDTIWRRRCREEYGVCCENLRKLEITGVSCRDVYAKLLHRYRHILGLWQPDIGPYGGLLNVVVDGLFIIGWMMYLPPHDPHVDDPMRFKPLFRIHLMERKAATVECMYGHKGPHHGHIQIVKKDEFSTKCNQTDHHRMSGGRQEEFRTWLREEWGRTLEDIFHEHMQELILMKFIYTSQYDNCLTYRRIYLPPSRPDDLIKPGLFKGTYGSHGLEIVMLSFHGRRARGTKITGDPNIPAGQQTVEIDLRHRIQLPDLENQRNFNELSRIVLEVRERVRQEQQEGQPFVLPVGVSSRNEDYPRTCRMCFYGTGLIAGHGFTSPERTPGVFILFDEDRFGFVWLELKSFSLYSRVQATFRNADAPSPQAFDEMLKNIQSLTSPTDVRDVDIVRDVDI

InterPro domains:
  IPR001232 S-phase kinase-associated protein 1-like [SM00512] (1-112)
  IPR011333 SKP1/BTB/POZ domain superfamily [G3DSA:3.30.710.10] (1-163)
  IPR011333 SKP1/BTB/POZ domain superfamily [SSF54695] (3-70)
  IPR016072 SKP1 component, dimerisation [PF01466] (113-160)
  IPR016073 SKP1 component, POZ domain [PF03931] (2-67)
  IPR016897 S-phase kinase-associated protein 1 [PIRSF028729] (3-162)
  IPR016897 S-phase kinase-associated protein 1 [PTHR11165] (4-157)
  IPR036296 SKP1-like, dimerisation domain superfamily [SSF81382] (85-160)

B-factor: mean 89.95, std 37.66, range [24.82, 238.66]

GO terms:
  GO:0005515 protein binding (F, IPI)
  GO:0043161 proteasome-mediated ubiquitin-dependent protein catabolic process (P, IDA)
  GO:0070936 protein K48-linked ubiquitination (P, IDA)
  GO:0140677 molecular function activator activity (F, IDA)
  GO:0160072 ubiquitin ligase complex scaffold activity (F, IDA)
  GO:0005634 nucleus (C, IC)
  GO:0005737 cytoplasm (C, IC)
  GO:0008013 beta-catenin binding (F, IDA)
  GO:0005634 nucleus (C, IDA)
  GO:0005737 cytoplasm (C, IDA)
  GO:0019005 SCF ubiquitin ligase complex (C, IDA)
  GO:1990756 ubiquitin-like ligase-substrate adaptor activity (F, IDA)
  GO:1990757 ubiquitin ligase activator activity (F, IDA)
  GO:0000209 protein polyubiquitination (P, IDA)
  GO:0097602 cullin family protein binding (F, IPI)
  GO:0051457 maintenance of protein location in nucleus (P, IPI)
  GO:1990444 F-box domain binding (F, IPI)
  GO:0031467 Cul7-RING ubiquitin ligase complex (C, IDA)
  GO:0016567 protein ubiquitination (P, IDA)
  GO:0031146 SCF-dependent proteasomal ubiquitin-dependent protein catabolic process (P, IDA)

Nearest PDB structures (foldseek):
  5vzt-assembly2_D  TM=1.001E+00  e=3.419E-81  Homo sapiens
  7t1y-assembly1_B  TM=3.729E-01  e=3.793E-04  Homo sapiens
  3l2o-assembly1_B  TM=7.302E-01  e=2.132E-01  Homo sapiens
  7t1z-assembly1_B  TM=2.056E-01  e=1.023E-04  Homo sapiens
  3i7j-assembly2_B  TM=4.206E-01  e=2.355E+00  Mycobacterium tuberculosis variant bovis

Radius of gyration: 46.2 Å; Cα contacts (8 Å, |Δi|>4): 2167; chains: 6; bounding box: 112×99×118 Å

Secondary structure (DSSP, 8-state):
-EEEEE-TTS-EEEEEHHHHTTSHHHHHHHHTS--SSEE-TT--HHHHHHHHHHHHHTSS----SS--HHHHHHT-S-HHHHHHHHHHHHHHT-HHHHHHHHHHHHHHHTT--HHHHHHHHT------HHHHHHHHHHTGGGG--/----GGGS-HHHHHHHHHTS-TTTHHHHHTT-HHHHHHTT-HHHHHHHHHHHH--PPPHHHHHHHT--HHHHIIIIITTTGGG-EEEEE--TT-B--EEEEEETTEEEEEEEE--STT-TTSPPEEEEEEEEE--TTSPPEEEE--SSS--EEEEEEEEETTEEEEEES-GGGG--TTHHHHHHHHHHHHHHS--HHHH-SSHHHHHHHHHHHHHHTTTT-EEEEEE-BPPP-SSS-S--EEEEEE-GGG-EEEEEEEE-SSEEEEEESB--SSS-TTSEEEEEEEEEEE----HHHHH-HHHHHHHHHHHHHHHHHHHH--EE--PPTT-EES-S---SEESEEEEEEEEEEETTTEEEEEEEEEEEEEETTEEEEEEGGGTEEEEEEE-----SS-B-SSHHHHHHHHHHHHHHT-/-EEEEE-SSS--EEEEHHHHTTSHHHHHHHHTS--SSEE-TT--HHHHHHHHHHHHH-SS------HHHHHHH-S-HHHHHHHHHHHHHHT-HHHHHHHHHHHHHHHTT--HHHHHHHTT------HHHHHHHHHHTGGGG--/---GGGS-HHHHHHHHHTS-GGGHHHHHTT-HHHHHHTT-HHHHHHHHHHHH-----HHHHHHH---HHHIIIIIIHHHGGG-EEEEE-BTBTB-EEEEEEETTEEEEEEEE--STT-TTSPPEEEEEEEEEEETTEEEEEEE--SSS--EE-EEEEEETTEEEEE-S-GGGG--TTHHHHHHHHHHHHHHSS-TTTS--HHHHHHHHHHHHHHHTTTT-EEEEEE-BPPP-SSS-S--EEEEEE-GGG-EEEEEEEE-SSEEEEEESB--SSS-TTS--EEEEEEEE-PPP-HHHHS-HHHHHHHHHHHHHHHHHHHH--EE--PPTT-B-S-S---SEESEEEEEEEEEEETTTEEEEEEEEEEEEEETTEEEEEETTTTEEEEEEE-----SS-B-SSHHHHHHHHHHHHHHT-/-GGGTGGG-/--GGG-

Organism: Homo sapiens (NCBI:txid9606)